Protein AF-A0A3D0LAP3-F1 (afdb_monomer)

Mean predicted aligned error: 18.83 Å

Solvent-accessible surface area (backbone atoms only — not comparable to full-atom values): 40862 Å² total; per-residue (Å²): 139,63,64,66,61,44,53,54,51,62,70,45,50,66,57,38,44,74,69,63,76,42,54,71,70,56,48,55,52,50,49,52,53,41,49,50,70,64,67,55,68,81,68,74,58,40,70,66,47,56,75,66,55,66,78,65,60,50,66,55,55,48,51,51,52,20,51,50,29,34,52,52,11,52,50,32,51,49,56,74,49,47,84,79,56,52,70,68,57,55,48,49,54,46,52,50,53,51,51,50,50,51,52,50,50,57,53,40,71,73,34,80,91,48,68,49,67,68,56,48,33,52,55,48,35,48,48,47,52,49,52,44,51,45,52,53,50,46,36,63,74,69,65,53,89,81,53,65,27,63,52,34,44,55,40,22,51,50,21,48,53,50,22,72,76,66,70,26,69,57,24,48,54,50,24,55,51,31,42,54,50,21,38,56,37,17,58,75,68,42,44,71,45,66,65,48,60,56,55,51,49,54,50,51,50,50,22,59,75,69,69,40,65,66,53,43,50,51,51,52,52,48,51,65,68,42,53,64,74,52,45,56,61,26,58,40,60,52,59,60,38,36,53,41,9,50,34,35,50,38,41,70,40,90,51,61,71,49,19,54,51,22,52,51,49,49,54,53,47,31,55,59,50,33,42,36,78,78,52,74,62,36,26,76,92,51,52,48,82,51,94,60,44,47,74,68,26,40,52,48,42,52,54,49,36,51,51,36,42,51,49,30,49,50,52,44,51,57,50,40,76,74,34,95,75,70,73,65,57,56,55,49,37,45,51,32,51,52,48,43,51,51,50,53,52,48,35,76,52,89,84,58,100,62,56,48,38,52,55,14,46,51,50,29,50,53,53,48,56,54,48,61,77,68,63,87,57,78,83,57,53,59,64,63,60,47,48,63,52,48,52,57,46,56,77,47,64,88,43,79,71,54,59,74,67,46,51,56,52,50,54,51,50,54,50,49,52,59,51,66,80,58,81,81,64,79,73,55,58,62,52,49,56,50,51,52,50,49,42,53,38,51,50,51,48,52,53,46,58,50,59,73,64,73,59,82,80,77,79,79,51,73,69,53,52,53,50,51,50,66,60,46,52,60,56,50,52,57,42,67,74,57,43,72,73,49,38,59,61,43,42,33,61,57,45,42,53,50,34,60,59,49,52,76,76,53,86,68,72,65,63,52,52,49,43,50,50,52,34,44,52,35,36,53,51,30,55,67,71,58,79,76,65,81,64,60,60,56,51,43,52,46,52,48,45,55,42,57,56,58,22,75,79,44,56,53,47,35,66,39,44,52,35,50,47,33,40,49,35,35,46,48,16,70,69,35,85,52,66,69,62,12,50,50,30,38,50,52,20,49,54,54,46,50,51,48,29,53,52,47,30,37,37,72,69,68,62,45,76,40,65,66,68,76,92,42,77,68,51,56,56,48,51,55,53,52,50,56,53,50,53,49,48,49,54,46,49,52,51,32,50,77,70,74,40,82,74,67,62,57,50,52,51,51,31,51,53,39,57,57,52,73,74,56,91,66,80,78,50,69,71,53,38,48,51,47,8,51,50,25,42,52,44,35,51,52,46,23,50,53,42,29,50,54,13,60,75,65,72,34,66,58,47,29,50,54,20,51,49,51,42,50,47,58,52,48,56,55,56,68,77,43,96,69,53,58,61,60,54,13,53,49,28,33,51,53,16,49,50,53,50,50,53,56,51,53,52,53,51,47,68,71,65,75,120

Nearest PDB structures (foldseek):
  6xns-assembly1_A  TM=1.916E-01  e=1.372E+00  synthetic construct
  6xns-assembly2_E  TM=2.517E-01  e=3.644E+00  synthetic construct
  2wcd-assembly1_A  TM=1.509E-01  e=3.381E+00  Escherichia coli K-12

Foldseek 3Di:
DPLVVLVVVLVCLVVCVVVVVDPPVVSVVSNVVSVVVNPDDCPVVCVVVVVVPDPPCLLVVLLVLLVVLQVLLVVLVCVVCVVVQDLVNQLVVLVCVLVVLVVVLVVLCVDPVNPDLVSLQVSLVVNLVSVLVSVVSNCVSVVPDDQPLVSLLVSLVVLLVSCVVRVHPNSLVVSLVSLVVSLVSCLVVLHQSVVSVVSLVSQCVSCVVVVDVVSNVSSLVSCLVCLVSNQLCLQAPLSLLLNLLSLLVQLPDPPVVSVVVSLVSLLVSLLVQLDLVSLPQHAPVNRHDDPSGDPVSNVVSVVSSCVSLCCSQVVLVVVCVVDPDNQQSVLSNVLSVLSVVLSVVSHPDDDDPPVSNVSSVVSSVSNLVSVVVNDPDPVCVVVSVVSVVVSVVVVVVVDPVVCLLVVLLVLLVVLVVVCVVDPDDPVSPVVNLLSLLLSLLVNVLVVLVVVLVPDDDDDDDPVSVVSVCVRVVVVVVVQVVPDDLSCLLSVLSVLSVVLVVVVVVDDDDPSNLVSLVVSLVSLVSSVVVVLDDPSNVSSLSSLLSSLCSLCSVQVQCNQLSLLLSLLVLQLCLLVDPPVVSSVVSNVVSLVSVLVSLLQLLDLVSVQPPRNQDACDPSLVSVVVSSVVSVVVSVVSCVVCVVVVHHTDVLSVVSNVVSVVSSPDRHDDDSVRSNVRSVVSLVSSLVSLVVQLVVCVVVLPPNSNSVSLVSNVCSVLVVVVVDPDRSSVSSVSSSVSSVVSVVVSVVSVVVVVVPD

Radius of gyration: 34.05 Å; Cα contacts (8 Å, |Δi|>4): 652; chains: 1; bounding box: 100×74×78 Å

Secondary structure (DSSP, 8-state):
--HHHHHHHHHHHHHHHHTTSS-HHHHHHHHHHHHHHHHS-TTSSHHHHTTTS---HHHHHHHHHHHHHHHHHHHHHHHHTTTTS-HHHHHHHHHHHHHHHHHHHHHHHTSGGG--HHHHHHHHHHHHHHHHHHHHHHHHHHT----HHHHHHHHHHHHHHHHHHH--HHHHHHHHHHHHHHHHHHHHTT---HHHHHHHHHHHHHHHHTT-HHHHHHHHHHHHHHHHHHS--SSTTHHHHHHHHHHHHHHT-SSHHHHHHHHHHHHHHHHHHTSGGGTTT-SGGG---STTS-HHHHHHHHHHHHHHHHHHHHHHHHHHHHSS--SSHHHHHHHHHHHHHHHHHHHHSPPPTTHHHHHHHHHHHHHHHHHHHH---TTTHHHHHHHHHHHHHHTTTT-THHHHHHHHHHHHHHHHHHHHTTTT-THHHHHHHHHHHHHHHHHHHHHHHHHTTTPPPPPPPHHHHHHHHHHHHHHHHHHHTT-HHHHHHTHHHHHHHHHHHHHTTS-STHHHHHHHHHHHHHHHHHHHHH-S-TTHHHHHHHHHHHHHHHHTT-TTSHHHHHHHHHHHHHHHHHH-SSHHHHHHHHHHHHHHHHHHHHHTTSHHHH--GGGG----HHHHHHHHHHHHHHHHHHHHHHHHHHTT----HHHHHHHHHHHHHTT--SPPPHHHHHHHHHHHHHHHHHHHHHHHHHHHHTT-HHHHHHHHHHHHHHHHHHHHHS---HHHHHHHHHHHHHHHHHHHHHHHHHHHTT-

pLDDT: mean 70.39, std 16.32, range [30.2, 96.69]

Sequence (755 aa):
MNKEKFRWLLSEIPALVKDKAISEESAKSLESYCRQKISVPAHHVTAQQEKRTGRNPVPVILSIAAALLISGGIISLVAYNWAAISRGAKITVAVCLLLGLQAFSLWSFSRPSFKNTHFREGISVLWAILFGGITAFISQTLRLPSETASFIALWAFSSTLILYATSSYSVFFLALILDCAFVAASKSAAAPCVLFYVLLGSLISFASSKKNPVCFYAVIICSVIMLGPVLDKSVPGLWIVCYTSLFALCAYSKRKPLHYASLIAFSVFAVVLSWPGFWKDIGPEYLRSARKYSTVGCITDIILTLFLLISSIVYPVILAVKKKPWKKEALIALAPLLTSVLYLFHSFHVHTDGEPFFAGLILSLALYAGFFIAAKESKIKWLFVISPLLVLLQSAIADFQILWQTLPVAILFTTGCACHFRSKDGLNKELLTNTARIASAFTMILALCYQASNQKVPSFSLAEWIFIIISTIPCLALIFRSGSENILKNIDIVILYATIFISEMIPYPSSFMLLQIISCLASIYSMILRKKNPSSTAYLATAITGMLTLGLKDNSVVPFAISTFILILHLLGNLSEKKAAGKILLIISAISGGLMLLLCSYPDILDYDGMRTSFSMESAMLGIYTAVFAIFCVYCTVKCVLQKQIPNPTLITMFLIFLALLWFTGPLSEKTLDAMGSVFFILSIIFALYHLFNAYRSSSIAATNTATVFLGLVIAIRFFSEGYGLVAKGLLFIALGILILVFNLLILRRSKNGK

Structure (mmCIF, N/CA/C/O backbone):
data_AF-A0A3D0LAP3-F1
#
_entry.id   AF-A0A3D0LAP3-F1
#
loop_
_atom_site.group_PDB
_atom_site.id
_atom_site.type_symbol
_atom_site.label_atom_id
_atom_site.label_alt_id
_atom_site.label_comp_id
_atom_site.label_asym_id
_atom_site.label_entity_id
_atom_site.label_seq_id
_atom_site.pdbx_PDB_ins_code
_atom_site.Cartn_x
_atom_site.Cartn_y
_atom_site.Cartn_z
_atom_site.occupancy
_atom_site.B_iso_or_equiv
_atom_site.auth_seq_id
_atom_site.auth_comp_id
_atom_site.auth_asym_id
_atom_site.auth_atom_id
_atom_site.pdbx_PDB_model_num
ATOM 1 N N . MET A 1 1 ? -37.561 0.063 13.524 1.00 43.09 1 MET A N 1
ATOM 2 C CA . MET A 1 1 ? -38.516 1.162 13.261 1.00 43.09 1 MET A CA 1
ATOM 3 C C . MET A 1 1 ? -39.921 0.724 12.793 1.00 43.09 1 MET A C 1
ATOM 5 O O . MET A 1 1 ? -40.717 1.609 12.541 1.00 43.09 1 MET A O 1
ATOM 9 N N . ASN A 1 2 ? -40.284 -0.575 12.697 1.00 55.44 2 ASN A N 1
ATOM 10 C CA . ASN A 1 2 ? -41.604 -0.991 12.154 1.00 55.44 2 ASN A CA 1
ATOM 11 C C . ASN A 1 2 ? -42.618 -1.557 13.177 1.00 55.44 2 ASN A C 1
ATOM 13 O O . ASN A 1 2 ? -43.810 -1.539 12.904 1.00 55.44 2 ASN A O 1
ATOM 17 N N . LYS A 1 3 ? -42.192 -2.054 14.351 1.00 67.75 3 LYS A N 1
ATOM 18 C CA . LYS A 1 3 ? -43.101 -2.753 15.289 1.00 67.75 3 LYS A CA 1
ATOM 19 C C . LYS A 1 3 ? -44.087 -1.828 16.018 1.00 67.75 3 LYS A C 1
ATOM 21 O O . LYS A 1 3 ? -45.201 -2.252 16.296 1.00 67.75 3 LYS A O 1
ATOM 26 N N . GLU A 1 4 ? -43.709 -0.579 16.287 1.00 71.88 4 GLU A N 1
ATOM 27 C CA . GLU A 1 4 ? -44.581 0.397 16.965 1.00 71.88 4 GLU A CA 1
ATOM 28 C C . GLU A 1 4 ? -45.781 0.805 16.104 1.00 71.88 4 GLU A C 1
ATOM 30 O O . GLU A 1 4 ? -46.891 0.883 16.617 1.00 71.88 4 GLU A O 1
ATOM 35 N N . LYS A 1 5 ? -45.602 0.937 14.782 1.00 77.31 5 LYS A N 1
ATOM 36 C CA . LYS A 1 5 ? -46.701 1.243 13.850 1.00 77.31 5 LYS A CA 1
ATOM 37 C C . LYS A 1 5 ? -47.746 0.127 13.778 1.00 77.31 5 LYS A C 1
ATOM 39 O O . LYS A 1 5 ? -48.933 0.416 13.727 1.00 77.31 5 LYS A O 1
ATOM 44 N N . PHE A 1 6 ? -47.321 -1.139 13.816 1.00 79.88 6 PHE A N 1
ATOM 45 C CA . PHE A 1 6 ? -48.251 -2.277 13.838 1.00 79.88 6 PHE A CA 1
ATOM 46 C C . PHE A 1 6 ? -48.976 -2.426 15.181 1.00 79.88 6 PHE A C 1
ATOM 48 O O . PHE A 1 6 ? -50.118 -2.871 15.196 1.00 79.88 6 PHE A O 1
ATOM 55 N N . ARG A 1 7 ? -48.345 -2.040 16.302 1.00 77.88 7 ARG A N 1
ATOM 56 C CA . ARG A 1 7 ? -49.024 -1.992 17.608 1.00 77.88 7 ARG A CA 1
ATOM 57 C C . ARG A 1 7 ? -50.069 -0.883 17.662 1.00 77.88 7 ARG A C 1
ATOM 59 O O . ARG A 1 7 ? -51.166 -1.147 18.129 1.00 77.88 7 ARG A O 1
ATOM 66 N N . TRP A 1 8 ? -49.740 0.300 17.142 1.00 85.38 8 TRP A N 1
ATOM 67 C CA . TRP A 1 8 ? -50.697 1.396 16.997 1.00 85.38 8 TRP A CA 1
ATOM 68 C C . TRP A 1 8 ? -51.874 1.002 16.093 1.00 85.38 8 TRP A C 1
ATOM 70 O O . TRP A 1 8 ? -53.025 1.184 16.462 1.00 85.38 8 TRP A O 1
ATOM 80 N N . LEU A 1 9 ? -51.612 0.364 14.949 1.00 80.12 9 LEU A N 1
ATOM 81 C CA . LEU A 1 9 ? -52.688 -0.068 14.056 1.00 80.12 9 LEU A CA 1
ATOM 82 C C . LEU A 1 9 ? -53.597 -1.124 14.711 1.00 80.12 9 LEU A C 1
ATOM 84 O O . LEU A 1 9 ? -54.806 -1.072 14.535 1.00 80.12 9 LEU A O 1
ATOM 88 N N . LEU A 1 10 ? -53.043 -2.046 15.510 1.00 81.81 10 LEU A N 1
ATOM 89 C CA . LEU A 1 10 ? -53.836 -3.016 16.279 1.00 81.81 10 LEU A CA 1
ATOM 90 C C . LEU A 1 10 ? -54.743 -2.366 17.328 1.00 81.81 10 LEU A C 1
ATOM 92 O O . LEU A 1 10 ? -55.824 -2.892 17.572 1.00 81.81 10 LEU A O 1
ATOM 96 N N . SER A 1 11 ? -54.327 -1.255 17.943 1.00 80.69 11 SER A N 1
ATOM 97 C CA . SER A 1 11 ? -55.181 -0.539 18.897 1.00 80.69 11 SER A CA 1
ATOM 98 C C . SER A 1 11 ? -56.327 0.229 18.232 1.00 80.69 11 SER A C 1
ATOM 100 O O . SER A 1 11 ? -57.330 0.469 18.892 1.00 80.69 11 SER A O 1
ATOM 102 N N . GLU A 1 12 ? -56.213 0.567 16.943 1.00 85.31 12 GLU A N 1
ATOM 103 C CA . GLU A 1 12 ? -57.225 1.343 16.203 1.00 85.31 12 GLU A CA 1
ATOM 104 C C . GLU A 1 12 ? -58.278 0.473 15.486 1.00 85.31 12 GLU A C 1
ATOM 106 O O . GLU A 1 12 ? -59.378 0.940 15.197 1.00 85.31 12 GLU A O 1
ATOM 111 N N . ILE A 1 13 ? -57.990 -0.808 15.216 1.00 83.75 13 ILE A N 1
ATOM 112 C CA . ILE A 1 13 ? -58.923 -1.725 14.523 1.00 83.75 13 ILE A CA 1
ATOM 113 C C . ILE A 1 13 ? -60.317 -1.802 15.189 1.00 83.75 13 ILE A C 1
ATOM 115 O O . ILE A 1 13 ? -61.306 -1.744 14.455 1.00 83.75 13 ILE A O 1
ATOM 119 N N . PRO A 1 14 ? -60.458 -1.868 16.531 1.00 78.62 14 PRO A N 1
ATOM 120 C CA . PRO A 1 14 ? -61.776 -1.906 17.171 1.00 78.62 14 PRO A CA 1
ATOM 121 C C . PRO A 1 14 ? -62.621 -0.650 16.915 1.00 78.62 14 PRO A C 1
ATOM 123 O O . PRO A 1 14 ? -63.838 -0.753 16.755 1.00 78.62 14 PRO A O 1
ATOM 126 N N . ALA A 1 15 ? -61.989 0.528 16.837 1.00 80.69 15 ALA A N 1
ATOM 127 C CA . ALA A 1 15 ? -62.673 1.778 16.509 1.00 80.69 15 ALA A CA 1
ATOM 128 C C . ALA A 1 15 ? -63.150 1.779 15.047 1.00 80.69 15 ALA A C 1
ATOM 130 O O . ALA A 1 15 ? -64.292 2.127 14.766 1.00 80.69 15 ALA A O 1
ATOM 131 N N . LEU A 1 16 ? -62.326 1.269 14.126 1.00 80.56 16 LEU A N 1
ATOM 132 C CA . LEU A 1 16 ? -62.654 1.183 12.698 1.00 80.56 16 LEU A CA 1
ATOM 133 C C . LEU A 1 16 ? -63.799 0.202 12.383 1.00 80.56 16 LEU A C 1
ATOM 135 O O . LEU A 1 16 ? -64.555 0.427 11.437 1.00 80.56 16 LEU A O 1
ATOM 139 N N . VAL A 1 17 ? -63.949 -0.872 13.167 1.00 82.56 17 VAL A N 1
ATOM 140 C CA . VAL A 1 17 ? -65.107 -1.784 13.077 1.00 82.56 17 VAL A CA 1
ATOM 141 C C . VAL A 1 17 ? -66.365 -1.110 13.622 1.00 82.56 17 VAL A C 1
ATOM 143 O O . VAL A 1 17 ? -67.428 -1.191 13.005 1.00 82.56 17 VAL A O 1
ATOM 146 N N . LYS A 1 18 ? -66.241 -0.403 14.753 1.00 80.25 18 LYS A N 1
ATOM 147 C CA . LYS A 1 18 ? -67.348 0.332 15.376 1.00 80.25 18 LYS A CA 1
ATOM 148 C C . LYS A 1 18 ? -67.902 1.424 14.454 1.00 80.25 18 LYS A C 1
ATOM 150 O O . LYS A 1 18 ? -69.118 1.578 14.365 1.00 80.25 18 LYS A O 1
ATOM 155 N N . ASP A 1 19 ? -67.027 2.093 13.710 1.00 84.69 19 ASP A N 1
ATOM 156 C CA . ASP A 1 19 ? -67.384 3.143 12.750 1.00 84.69 19 ASP A CA 1
ATOM 157 C C . ASP A 1 19 ? -67.842 2.591 11.382 1.00 84.69 19 ASP A C 1
ATOM 159 O O . ASP A 1 19 ? -68.049 3.353 10.438 1.00 84.69 19 ASP A O 1
ATOM 163 N N . LYS A 1 20 ? -68.014 1.262 11.250 1.00 79.88 20 LYS A N 1
ATOM 164 C CA . LYS A 1 20 ? -68.375 0.544 10.007 1.00 79.88 20 LYS A CA 1
ATOM 165 C C . LYS A 1 20 ? -67.437 0.809 8.818 1.00 79.88 20 LYS A C 1
ATOM 167 O O . LYS A 1 20 ? -67.795 0.521 7.677 1.00 79.88 20 LYS A O 1
ATOM 172 N N . ALA A 1 21 ? -66.230 1.317 9.063 1.00 72.75 21 ALA A N 1
ATOM 173 C CA . ALA A 1 21 ? -65.241 1.585 8.021 1.00 72.75 21 ALA A CA 1
ATOM 174 C C . ALA A 1 21 ? -64.629 0.292 7.448 1.00 72.75 21 ALA A C 1
ATOM 176 O O . ALA A 1 21 ? -64.165 0.276 6.309 1.00 72.75 21 ALA A O 1
ATOM 177 N N . ILE A 1 22 ? -64.640 -0.798 8.224 1.00 84.19 22 ILE A N 1
ATOM 178 C CA . ILE A 1 22 ? -64.196 -2.138 7.817 1.00 84.19 22 ILE A CA 1
ATOM 179 C C . ILE A 1 22 ? -65.169 -3.207 8.337 1.00 84.19 22 ILE A C 1
ATOM 181 O O . ILE A 1 22 ? -65.751 -3.054 9.409 1.00 84.19 22 ILE A O 1
ATOM 185 N N . SER A 1 23 ? -65.344 -4.305 7.593 1.00 81.19 23 SER A N 1
ATOM 186 C CA . SER A 1 23 ? -66.151 -5.451 8.040 1.00 81.19 23 SER A CA 1
ATOM 187 C C . SER A 1 23 ? -65.431 -6.273 9.118 1.00 81.19 23 SER A C 1
ATOM 189 O O . SER A 1 23 ? -64.199 -6.312 9.156 1.00 81.19 23 SER A O 1
ATOM 191 N N . GLU A 1 24 ? -66.180 -6.986 9.967 1.00 75.56 24 GLU A N 1
ATOM 192 C CA . GLU A 1 24 ? -65.608 -7.854 11.016 1.00 75.56 24 GLU A CA 1
ATOM 193 C C . GLU A 1 24 ? -64.666 -8.936 10.461 1.00 75.56 24 GLU A C 1
ATOM 195 O O . GLU A 1 24 ? -63.670 -9.299 11.088 1.00 75.56 24 GLU A O 1
ATOM 200 N N . GLU A 1 25 ? -64.945 -9.430 9.256 1.00 73.38 25 GLU A N 1
ATOM 201 C CA . GLU A 1 25 ? -64.111 -10.420 8.574 1.00 73.38 25 GLU A CA 1
ATOM 202 C C . GLU A 1 25 ? -62.779 -9.812 8.098 1.00 73.38 25 GLU A C 1
ATOM 204 O O . GLU A 1 25 ? -61.705 -10.402 8.272 1.00 73.38 25 GLU A O 1
ATOM 209 N N . SER A 1 26 ? -62.826 -8.571 7.599 1.00 73.12 26 SER A N 1
ATOM 210 C CA . SER A 1 26 ? -61.635 -7.800 7.228 1.00 73.12 26 SER A CA 1
ATOM 211 C C . SER A 1 26 ? -60.800 -7.435 8.456 1.00 73.12 26 SER A C 1
ATOM 213 O O . SER A 1 26 ? -59.571 -7.492 8.403 1.00 73.12 26 SER A O 1
ATOM 215 N N . ALA A 1 27 ? -61.450 -7.121 9.581 1.00 78.06 27 ALA A N 1
ATOM 216 C CA . ALA A 1 27 ? -60.791 -6.822 10.848 1.00 78.06 27 ALA A CA 1
ATOM 217 C C . ALA A 1 27 ? -60.021 -8.032 11.391 1.00 78.06 27 ALA A C 1
ATOM 219 O O . ALA A 1 27 ? -58.844 -7.902 11.725 1.00 78.06 27 ALA A O 1
ATOM 220 N N . LYS A 1 28 ? -60.616 -9.232 11.372 1.00 77.06 28 LYS A N 1
ATOM 221 C CA . LYS A 1 28 ? -59.927 -10.478 11.764 1.00 77.06 28 LYS A CA 1
ATOM 222 C C . LYS A 1 28 ? -58.721 -10.789 10.866 1.00 77.06 28 LYS A C 1
ATOM 224 O O . LYS A 1 28 ? -57.666 -11.208 11.356 1.00 77.06 28 LYS A O 1
ATOM 229 N N . SER A 1 29 ? -58.828 -10.536 9.560 1.00 77.81 29 SER A N 1
ATOM 230 C CA . SER A 1 29 ? -57.693 -10.677 8.633 1.00 77.81 29 SER A CA 1
ATOM 231 C C . SER A 1 29 ? -56.587 -9.644 8.890 1.00 77.81 29 SER A C 1
ATOM 233 O O . SER A 1 29 ? -55.403 -9.982 8.869 1.00 77.81 29 SER A O 1
ATOM 235 N N . LEU A 1 30 ? -56.938 -8.393 9.203 1.00 80.25 30 LEU A N 1
ATOM 236 C CA . LEU A 1 30 ? -55.955 -7.356 9.532 1.00 80.25 30 LEU A CA 1
ATOM 237 C C . LEU A 1 30 ? -55.267 -7.615 10.879 1.00 80.25 30 LEU A C 1
ATOM 239 O O . LEU A 1 30 ? -54.051 -7.449 10.995 1.00 80.25 30 LEU A O 1
ATOM 243 N N . GLU A 1 31 ? -56.019 -8.046 11.894 1.00 81.56 31 GLU A N 1
ATOM 244 C CA . GLU A 1 31 ? -55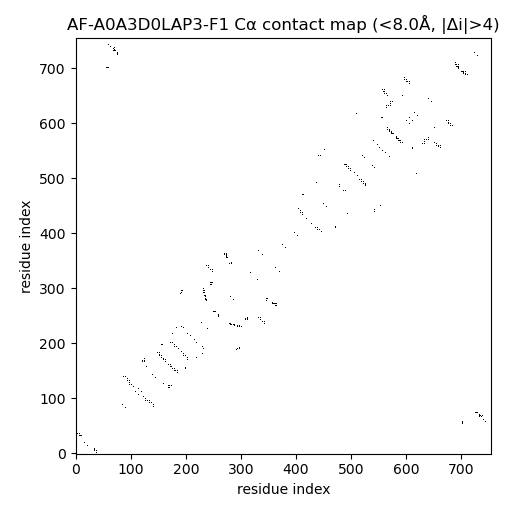.471 -8.389 13.205 1.00 81.56 31 GLU A CA 1
ATOM 245 C C . GLU A 1 31 ? -54.503 -9.565 13.118 1.00 81.56 31 GLU A C 1
ATOM 247 O O . GLU A 1 31 ? -53.410 -9.501 13.687 1.00 81.56 31 GLU A O 1
ATOM 252 N N . SER A 1 32 ? -54.867 -10.621 12.384 1.00 77.38 32 SER A N 1
ATOM 253 C CA . SER A 1 32 ? -53.991 -11.777 12.175 1.00 77.38 32 SER A CA 1
ATOM 254 C C . SER A 1 32 ? -52.715 -11.389 11.421 1.00 77.38 32 SER A C 1
ATOM 256 O O . SER A 1 32 ? -51.622 -11.758 11.859 1.00 77.38 32 SER A O 1
ATOM 258 N N . TYR A 1 33 ? -52.810 -10.550 10.384 1.00 76.62 33 TYR A N 1
ATOM 259 C CA . TYR A 1 33 ? -51.651 -10.007 9.669 1.00 76.62 33 TYR A CA 1
ATOM 260 C C . TYR A 1 33 ? -50.735 -9.163 10.576 1.00 76.62 33 TYR A C 1
ATOM 262 O O . TYR A 1 33 ? -49.512 -9.354 10.604 1.00 76.62 33 TYR A O 1
ATOM 270 N N . CYS A 1 34 ? -51.305 -8.254 11.373 1.00 76.81 34 CYS A N 1
ATOM 271 C CA . CYS A 1 34 ? -50.546 -7.414 12.300 1.00 76.81 34 CYS A CA 1
ATOM 272 C C . CYS A 1 34 ? -49.897 -8.237 13.422 1.00 76.81 34 CYS A C 1
ATOM 274 O O . CYS A 1 34 ? -48.715 -8.042 13.725 1.00 76.81 34 CYS A O 1
ATOM 276 N N . ARG A 1 35 ? -50.622 -9.203 14.003 1.00 77.25 35 ARG A N 1
ATOM 277 C CA . ARG A 1 35 ? -50.090 -10.117 15.025 1.00 77.25 35 ARG A CA 1
ATOM 278 C C . ARG A 1 35 ? -48.973 -10.989 14.458 1.00 77.25 35 ARG A C 1
ATOM 280 O O . ARG A 1 35 ? -47.942 -11.095 15.116 1.00 77.25 35 ARG A O 1
ATOM 287 N N . GLN A 1 36 ? -49.103 -11.498 13.230 1.00 78.12 36 GLN A N 1
ATOM 288 C CA . GLN A 1 36 ? -48.051 -12.252 12.537 1.00 78.12 36 GLN A CA 1
ATOM 289 C C . GLN A 1 36 ? -46.774 -11.412 12.352 1.00 78.12 36 GLN A C 1
ATOM 291 O O . GLN A 1 36 ? -45.671 -11.878 12.628 1.00 78.12 36 GLN A O 1
ATOM 296 N N . LYS A 1 37 ? -46.881 -10.140 11.949 1.00 70.38 37 LYS A N 1
ATOM 297 C CA . LYS A 1 37 ? -45.709 -9.252 11.797 1.00 70.38 37 LYS A CA 1
ATOM 298 C C . LYS A 1 37 ? -45.055 -8.855 13.128 1.00 70.38 37 LYS A C 1
ATOM 300 O O . LYS A 1 37 ? -43.868 -8.518 13.142 1.00 70.38 37 LYS A O 1
ATOM 305 N N . ILE A 1 38 ? -45.792 -8.903 14.240 1.00 71.06 38 ILE A N 1
ATOM 306 C CA . ILE A 1 38 ? -45.271 -8.639 15.590 1.00 71.06 38 ILE A CA 1
ATOM 307 C C . ILE A 1 38 ? -44.621 -9.893 16.198 1.00 71.06 38 ILE A C 1
ATOM 309 O O . ILE A 1 38 ? -43.561 -9.755 16.826 1.00 71.06 38 ILE A O 1
ATOM 313 N N . SER A 1 39 ? -45.223 -11.073 15.986 1.00 54.41 39 SER A N 1
ATOM 314 C CA . SER A 1 39 ? -44.834 -12.368 16.564 1.00 54.41 39 SER A CA 1
ATOM 315 C C . SER A 1 39 ? -43.702 -13.083 15.830 1.00 54.41 39 SER A C 1
ATOM 317 O O . SER A 1 39 ? -43.088 -13.966 16.420 1.00 54.41 39 SER A O 1
ATOM 319 N N . VAL A 1 40 ? -43.357 -12.684 14.599 1.00 46.94 40 VAL A N 1
ATOM 320 C CA . VAL A 1 40 ? -42.149 -13.183 13.923 1.00 46.94 40 VAL A CA 1
ATOM 321 C C . VAL A 1 40 ? -40.910 -12.827 14.773 1.00 46.94 40 VAL A C 1
ATOM 323 O O . VAL A 1 40 ? -40.588 -11.635 14.934 1.00 46.94 40 VAL A O 1
ATOM 326 N N . PRO A 1 41 ? -40.192 -13.833 15.326 1.00 41.25 41 PRO A N 1
ATOM 327 C CA . PRO A 1 41 ? -38.875 -13.632 15.913 1.00 41.25 41 PRO A CA 1
ATOM 328 C C . PRO A 1 41 ? -37.963 -13.067 14.829 1.00 41.25 41 PRO A C 1
ATOM 330 O O . PRO A 1 41 ? -38.212 -13.253 13.641 1.00 41.25 41 PRO A O 1
ATOM 333 N N . ALA A 1 42 ? -36.917 -12.352 15.215 1.00 38.94 42 ALA A N 1
ATOM 334 C CA . ALA A 1 42 ? -36.004 -11.650 14.320 1.00 38.94 42 ALA A CA 1
ATOM 335 C C . ALA A 1 42 ? -35.171 -12.573 13.387 1.00 38.94 42 ALA A C 1
ATOM 337 O O . ALA A 1 42 ? -33.956 -12.464 13.359 1.00 38.94 42 ALA A O 1
ATOM 338 N N . HIS A 1 43 ? -35.795 -13.451 12.595 1.00 40.19 43 HIS A N 1
ATOM 339 C CA . HIS A 1 43 ? -35.146 -14.353 11.641 1.00 40.19 43 HIS A CA 1
ATOM 340 C C . HIS A 1 43 ? -35.238 -13.890 10.178 1.00 40.19 43 HIS A C 1
ATOM 342 O O . HIS A 1 43 ? -34.514 -14.401 9.330 1.00 40.19 43 HIS A O 1
ATOM 348 N N . HIS A 1 44 ? -36.051 -12.874 9.863 1.00 37.00 44 HIS A N 1
ATOM 349 C CA . HIS A 1 44 ? -36.108 -12.301 8.506 1.00 37.00 44 HIS A CA 1
ATOM 350 C C . HIS A 1 44 ? -35.465 -10.914 8.373 1.00 37.00 44 HIS A C 1
ATOM 352 O O . HIS A 1 44 ? -35.232 -10.454 7.259 1.00 37.00 44 HIS A O 1
ATOM 358 N N . VAL A 1 45 ? -35.098 -10.270 9.487 1.00 36.97 45 VAL A N 1
ATOM 359 C CA . VAL A 1 45 ? -34.210 -9.090 9.464 1.00 36.97 45 VAL A CA 1
ATOM 360 C C . VAL A 1 45 ? -32.736 -9.523 9.471 1.00 36.97 45 VAL A C 1
ATOM 362 O O . VAL A 1 45 ? -31.887 -8.816 8.929 1.00 36.97 45 VAL A O 1
ATOM 365 N N . THR A 1 46 ? -32.428 -10.729 9.959 1.00 33.97 46 THR A N 1
ATOM 366 C CA . THR A 1 46 ? -31.083 -11.316 9.896 1.00 33.97 46 THR A CA 1
ATOM 367 C C . THR A 1 46 ? -30.642 -11.634 8.473 1.00 33.97 46 THR A C 1
ATOM 369 O O . THR A 1 46 ? -29.497 -11.365 8.168 1.00 33.97 46 THR A O 1
ATOM 372 N N . ALA A 1 47 ? -31.500 -12.031 7.528 1.00 34.28 47 ALA A N 1
ATOM 373 C CA . ALA A 1 47 ? -31.033 -12.277 6.150 1.00 34.28 47 ALA A CA 1
ATOM 374 C C . ALA A 1 47 ? -30.507 -11.007 5.428 1.00 34.28 47 ALA A C 1
ATOM 376 O O . ALA A 1 47 ? -29.657 -11.088 4.537 1.00 34.28 47 ALA A O 1
ATOM 377 N N . GLN A 1 48 ? -30.980 -9.815 5.821 1.00 30.20 48 GLN A N 1
ATOM 378 C CA . GLN A 1 48 ? -30.521 -8.528 5.277 1.00 30.20 48 GLN A CA 1
ATOM 379 C C . GLN A 1 48 ? -29.495 -7.814 6.179 1.00 30.20 48 GLN A C 1
ATOM 381 O O . GLN A 1 48 ? -28.678 -7.049 5.663 1.00 30.20 48 GLN A O 1
ATOM 386 N N . GLN A 1 49 ? -29.468 -8.093 7.491 1.00 31.30 49 GLN A N 1
ATOM 387 C CA . GLN A 1 49 ? -28.422 -7.615 8.410 1.00 31.30 49 GLN A CA 1
ATOM 388 C C . GLN A 1 49 ? -27.176 -8.522 8.466 1.00 31.30 49 GLN A C 1
ATOM 390 O O . GLN A 1 49 ? -26.082 -7.990 8.633 1.00 31.30 49 GLN A O 1
ATOM 395 N N . GLU A 1 50 ? -27.271 -9.827 8.196 1.00 33.41 50 GLU A N 1
ATOM 396 C CA . GLU A 1 50 ? -26.118 -10.741 8.054 1.00 33.41 50 GLU A CA 1
ATOM 397 C C . GLU A 1 50 ? -25.292 -10.433 6.803 1.00 33.41 50 GLU A C 1
ATOM 399 O O . GLU A 1 50 ? -24.090 -10.677 6.773 1.00 33.41 50 GLU A O 1
ATOM 404 N N . LYS A 1 51 ? -25.887 -9.805 5.779 1.00 31.95 51 LYS A N 1
ATOM 405 C CA . LYS A 1 51 ? -25.121 -9.254 4.648 1.00 31.95 51 LYS A CA 1
ATOM 406 C C . LYS A 1 51 ? -24.344 -7.979 5.001 1.00 31.95 51 LYS A C 1
ATOM 408 O O . LYS A 1 51 ? -23.509 -7.559 4.203 1.00 31.95 51 LYS A O 1
ATOM 413 N N . ARG A 1 52 ? -24.602 -7.352 6.159 1.00 30.81 52 ARG A N 1
ATOM 414 C CA . ARG A 1 52 ? -23.919 -6.128 6.622 1.00 30.81 52 ARG A CA 1
ATOM 415 C C . ARG A 1 52 ? -23.023 -6.331 7.846 1.00 30.81 52 ARG A C 1
ATOM 417 O O . ARG A 1 52 ? -22.144 -5.501 8.063 1.00 30.81 52 ARG A O 1
ATOM 424 N N . THR A 1 53 ? -23.153 -7.424 8.595 1.00 33.03 53 THR A N 1
ATOM 425 C CA . THR A 1 53 ? -22.077 -7.885 9.484 1.00 33.03 53 THR A CA 1
ATOM 426 C C . THR A 1 53 ? -21.007 -8.518 8.612 1.00 33.03 53 THR A C 1
ATOM 428 O O . THR A 1 53 ? -21.193 -9.612 8.083 1.00 33.03 53 THR A O 1
ATOM 431 N N . GLY A 1 54 ? -19.938 -7.759 8.377 1.00 37.25 54 GLY A N 1
ATOM 432 C CA . GLY A 1 54 ? -18.871 -8.106 7.453 1.00 37.25 54 GLY A CA 1
ATOM 433 C C . GLY A 1 54 ? -18.455 -9.566 7.574 1.00 37.25 54 GLY A C 1
ATOM 434 O O . GLY A 1 54 ? -18.268 -10.079 8.677 1.00 37.25 54 GLY A O 1
ATOM 435 N N . ARG A 1 55 ? -18.270 -10.221 6.419 1.00 42.00 55 ARG A N 1
ATOM 436 C CA . ARG A 1 55 ? -17.345 -11.352 6.322 1.00 42.00 55 ARG A CA 1
ATOM 437 C C . ARG A 1 55 ? -16.128 -10.954 7.140 1.00 42.00 55 ARG A C 1
ATOM 439 O O . ARG A 1 55 ? -15.440 -10.020 6.736 1.00 42.00 55 ARG A O 1
ATOM 446 N N . ASN A 1 56 ? -15.896 -11.598 8.284 1.00 45.88 56 ASN A N 1
ATOM 447 C CA . ASN A 1 56 ? -14.630 -11.425 8.973 1.00 45.88 56 ASN A CA 1
ATOM 448 C C . ASN A 1 56 ? -13.566 -11.752 7.911 1.00 45.88 56 ASN A C 1
ATOM 450 O O . ASN A 1 56 ? -13.571 -12.870 7.390 1.00 45.88 56 ASN A O 1
ATOM 454 N N . PRO A 1 57 ? -12.715 -10.795 7.502 1.00 48.91 57 PRO A N 1
ATOM 455 C CA . PRO A 1 57 ? -11.705 -11.063 6.482 1.00 48.91 57 PRO A CA 1
ATOM 456 C C . PRO A 1 57 ? -10.660 -12.052 7.012 1.00 48.91 57 PRO A C 1
ATOM 458 O O . PRO A 1 57 ? -9.940 -12.678 6.245 1.00 48.91 57 PRO A O 1
ATOM 461 N N . VAL A 1 58 ? -10.614 -12.240 8.333 1.00 52.34 58 VAL A N 1
ATOM 462 C CA . VAL A 1 58 ? -9.606 -13.042 9.019 1.00 52.34 58 VAL A CA 1
ATOM 463 C C . VAL A 1 58 ? -9.668 -14.541 8.665 1.00 52.34 58 VAL A C 1
ATOM 465 O O . VAL A 1 58 ? -8.614 -15.088 8.356 1.00 52.34 58 VAL A O 1
ATOM 468 N N . PRO A 1 59 ? -10.835 -15.219 8.600 1.00 61.00 59 PRO A N 1
ATOM 469 C CA . PRO A 1 59 ? -10.956 -16.550 7.993 1.00 61.00 59 PRO A CA 1
ATOM 470 C C . PRO A 1 59 ? -10.385 -16.668 6.582 1.00 61.00 59 PRO A C 1
ATOM 472 O O . PRO A 1 59 ? -9.789 -17.686 6.246 1.00 61.00 59 PRO A O 1
ATOM 475 N N . VAL A 1 60 ? -10.558 -15.636 5.751 1.00 61.19 60 VAL A N 1
ATOM 476 C CA . VAL A 1 60 ? -10.077 -15.640 4.364 1.00 61.19 60 VAL A CA 1
ATOM 477 C C . VAL A 1 60 ? -8.557 -15.520 4.342 1.00 61.19 60 VAL A C 1
ATOM 479 O O . VAL A 1 60 ? -7.899 -16.341 3.714 1.00 61.19 60 VAL A O 1
ATOM 482 N N . ILE A 1 61 ? -7.999 -14.562 5.089 1.00 58.78 61 ILE A N 1
ATOM 483 C CA . ILE A 1 61 ? -6.546 -14.361 5.216 1.00 58.78 61 ILE A CA 1
ATOM 484 C C . ILE A 1 61 ? -5.872 -15.627 5.753 1.00 58.78 61 ILE A C 1
ATOM 486 O O . ILE A 1 61 ? -4.853 -16.054 5.222 1.00 58.78 61 ILE A O 1
ATOM 490 N N . LEU A 1 62 ? -6.467 -16.276 6.754 1.00 64.06 62 LEU A N 1
ATOM 491 C CA . LEU A 1 62 ? -5.933 -17.526 7.285 1.00 64.06 62 LEU A CA 1
ATOM 492 C C . LEU A 1 62 ? -6.053 -18.709 6.338 1.00 64.06 62 LEU A C 1
ATOM 494 O O . LEU A 1 62 ? -5.161 -19.546 6.315 1.00 64.06 62 LEU A O 1
ATOM 498 N N . SER A 1 63 ? -7.142 -18.800 5.579 1.00 70.38 63 SER A N 1
ATOM 499 C CA . SER A 1 63 ? -7.284 -19.854 4.573 1.00 70.38 63 SER A CA 1
ATOM 500 C C . SER A 1 63 ? -6.238 -19.687 3.471 1.00 70.38 63 SER A C 1
ATOM 502 O O . SER A 1 63 ? -5.675 -20.674 3.011 1.00 70.38 63 SER A O 1
ATOM 504 N N . ILE A 1 64 ? -5.925 -18.439 3.101 1.00 68.25 64 ILE A N 1
ATOM 505 C CA . ILE A 1 64 ? -4.825 -18.118 2.185 1.00 68.25 64 ILE A CA 1
ATOM 506 C C . ILE A 1 64 ? -3.483 -18.509 2.814 1.00 68.25 64 ILE A C 1
ATOM 508 O O . ILE A 1 64 ? -2.707 -19.208 2.174 1.00 68.25 64 ILE A O 1
ATOM 512 N N . ALA A 1 65 ? -3.218 -18.131 4.070 1.00 63.25 65 ALA A N 1
ATOM 513 C CA . ALA A 1 65 ? -1.981 -18.494 4.767 1.00 63.25 65 ALA A CA 1
ATOM 514 C C . ALA A 1 65 ? -1.806 -20.018 4.882 1.00 63.25 65 ALA A C 1
ATOM 516 O O . ALA A 1 65 ? -0.727 -20.539 4.613 1.00 63.25 65 ALA A O 1
ATOM 517 N N . ALA A 1 66 ? -2.876 -20.747 5.203 1.00 74.25 66 ALA A N 1
ATOM 518 C CA . ALA A 1 66 ? -2.870 -22.203 5.237 1.00 74.25 66 ALA A CA 1
ATOM 519 C C . ALA A 1 66 ? -2.616 -22.814 3.855 1.00 74.25 66 ALA A C 1
ATOM 521 O O . ALA A 1 66 ? -1.798 -23.722 3.733 1.00 74.25 66 ALA A O 1
ATOM 522 N N . ALA A 1 67 ? -3.267 -22.300 2.807 1.00 76.88 67 ALA A N 1
ATOM 523 C CA . ALA A 1 67 ? -3.028 -22.747 1.439 1.00 76.88 67 ALA A CA 1
ATOM 524 C C . ALA A 1 67 ? -1.575 -22.501 1.006 1.00 76.88 67 ALA A C 1
ATOM 526 O O . ALA A 1 67 ? -0.980 -23.370 0.374 1.00 76.88 67 ALA A O 1
ATOM 527 N N . LEU A 1 68 ? -0.986 -21.360 1.381 1.00 72.88 68 LEU A N 1
ATOM 528 C CA . LEU A 1 68 ? 0.418 -21.043 1.115 1.00 72.88 68 LEU A CA 1
ATOM 529 C C . LEU A 1 68 ? 1.370 -21.980 1.863 1.00 72.88 68 LEU A C 1
ATOM 531 O O . LEU A 1 68 ? 2.315 -22.468 1.255 1.00 72.88 68 LEU A O 1
ATOM 535 N N . LEU A 1 69 ? 1.107 -22.280 3.138 1.00 74.00 69 LEU A N 1
ATOM 536 C CA . LEU A 1 69 ? 1.909 -23.224 3.922 1.00 74.00 69 LEU A CA 1
ATOM 537 C C . LEU A 1 69 ? 1.846 -24.640 3.341 1.00 74.00 69 LEU A C 1
ATOM 539 O O . LEU A 1 69 ? 2.881 -25.268 3.143 1.00 74.00 69 LEU A O 1
ATOM 543 N N . ILE A 1 70 ? 0.650 -25.119 2.994 1.00 80.00 70 ILE A N 1
ATOM 544 C CA . ILE A 1 70 ? 0.479 -26.435 2.364 1.00 80.00 70 ILE A CA 1
ATOM 545 C C . ILE A 1 70 ? 1.192 -26.467 1.009 1.00 80.00 70 ILE A C 1
ATOM 547 O O . ILE A 1 70 ? 1.958 -27.391 0.742 1.00 80.00 70 ILE A O 1
ATOM 551 N N . SER A 1 71 ? 0.997 -25.441 0.177 1.00 74.50 71 SER A N 1
ATOM 552 C CA . SER A 1 71 ? 1.654 -25.341 -1.131 1.00 74.50 71 SER A CA 1
ATOM 553 C C . SER A 1 71 ? 3.177 -25.295 -0.988 1.00 74.50 71 SER A C 1
ATOM 555 O O . SER A 1 71 ? 3.875 -26.022 -1.685 1.00 74.50 71 SER A O 1
ATOM 557 N N . GLY A 1 72 ? 3.699 -24.502 -0.049 1.00 69.62 72 GLY A N 1
ATOM 558 C CA . GLY A 1 72 ? 5.128 -24.417 0.256 1.00 69.62 72 GLY A CA 1
ATOM 559 C C . GLY A 1 72 ? 5.703 -25.740 0.761 1.00 69.62 72 GLY A C 1
ATOM 560 O O . GLY A 1 72 ? 6.792 -26.133 0.345 1.00 69.62 72 GLY A O 1
ATOM 561 N N . GLY A 1 73 ? 4.952 -26.474 1.585 1.00 77.06 73 GLY A N 1
ATOM 562 C CA . GLY A 1 73 ? 5.334 -27.809 2.038 1.00 77.06 73 GLY A CA 1
ATOM 563 C C . GLY A 1 73 ? 5.393 -28.831 0.900 1.00 77.06 73 GLY A C 1
ATOM 564 O O . GLY A 1 73 ? 6.382 -29.552 0.779 1.00 77.06 73 GLY A O 1
ATOM 565 N N . ILE A 1 74 ? 4.399 -28.835 0.004 1.00 80.00 74 ILE A N 1
ATOM 566 C CA . ILE A 1 74 ? 4.401 -29.678 -1.204 1.00 80.00 74 ILE A CA 1
ATOM 567 C C . ILE A 1 74 ? 5.591 -29.327 -2.104 1.00 80.00 74 ILE A C 1
ATOM 569 O O . ILE A 1 74 ? 6.321 -30.221 -2.530 1.00 80.00 74 ILE A O 1
ATOM 573 N N . ILE A 1 75 ? 5.827 -28.035 -2.360 1.00 79.19 75 ILE A N 1
ATOM 574 C CA . ILE A 1 75 ? 6.968 -27.567 -3.160 1.00 79.19 75 ILE A CA 1
ATOM 575 C C . ILE A 1 75 ? 8.286 -28.035 -2.537 1.00 79.19 75 ILE A C 1
ATOM 577 O O . ILE A 1 75 ? 9.165 -28.480 -3.265 1.00 79.19 75 ILE A O 1
ATOM 581 N N . SER A 1 76 ? 8.422 -27.997 -1.209 1.00 76.44 76 SER A N 1
ATOM 582 C CA . SER A 1 76 ? 9.628 -28.460 -0.512 1.00 76.44 76 SER A CA 1
ATOM 583 C C . SER A 1 76 ? 9.879 -29.964 -0.695 1.00 76.44 76 SER A C 1
ATOM 585 O O . SER A 1 76 ? 11.008 -30.372 -0.973 1.00 76.44 76 SER A O 1
ATOM 587 N N . LEU A 1 77 ? 8.827 -30.789 -0.637 1.00 81.31 77 LEU A N 1
ATOM 588 C CA . LEU A 1 77 ? 8.922 -32.233 -0.895 1.00 81.31 77 LEU A CA 1
ATOM 589 C C . LEU A 1 77 ? 9.272 -32.545 -2.360 1.00 81.31 77 LEU A C 1
ATOM 591 O O . LEU A 1 77 ? 10.070 -33.444 -2.638 1.00 81.31 77 LEU A O 1
ATOM 595 N N . VAL A 1 78 ? 8.710 -31.786 -3.306 1.00 79.62 78 VAL A N 1
ATOM 596 C CA . VAL A 1 78 ? 9.049 -31.899 -4.734 1.00 79.62 78 VAL A CA 1
ATOM 597 C C . VAL A 1 78 ? 10.483 -31.432 -4.992 1.00 79.62 78 VAL A C 1
ATOM 599 O O . VAL A 1 78 ? 11.205 -32.071 -5.755 1.00 79.62 78 VAL A O 1
ATOM 602 N N . ALA A 1 79 ? 10.922 -30.358 -4.330 1.00 79.69 79 ALA A N 1
ATOM 603 C CA . ALA A 1 79 ? 12.275 -29.823 -4.442 1.00 79.69 79 ALA A CA 1
ATOM 604 C C . ALA A 1 79 ? 13.327 -30.833 -3.963 1.00 79.69 79 ALA A C 1
ATOM 606 O O . ALA A 1 79 ? 14.366 -30.975 -4.603 1.00 79.69 79 ALA A O 1
ATOM 607 N N . TYR A 1 80 ? 13.033 -31.590 -2.901 1.00 82.12 80 TYR A N 1
ATOM 608 C CA . TYR A 1 80 ? 13.904 -32.674 -2.440 1.00 82.12 80 TYR A CA 1
ATOM 609 C C . TYR A 1 80 ? 14.142 -33.738 -3.529 1.00 82.12 80 TYR A C 1
ATOM 611 O O . TYR A 1 80 ? 15.262 -34.206 -3.704 1.00 82.12 80 TYR A O 1
ATOM 619 N N . ASN A 1 81 ? 13.118 -34.059 -4.325 1.00 84.31 81 ASN A N 1
ATOM 620 C CA . ASN A 1 81 ? 13.200 -35.042 -5.412 1.00 84.31 81 ASN A CA 1
ATOM 621 C C . ASN A 1 81 ? 13.524 -34.423 -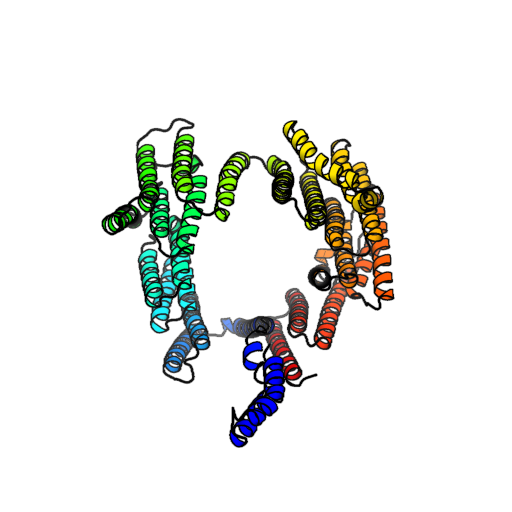6.786 1.00 84.31 81 ASN A C 1
ATOM 623 O O . ASN A 1 81 ? 13.441 -35.099 -7.813 1.00 84.31 81 ASN A O 1
ATOM 627 N N . TRP A 1 82 ? 13.894 -33.139 -6.847 1.00 82.50 82 TRP A N 1
ATOM 628 C CA . TRP A 1 82 ? 13.935 -32.383 -8.103 1.00 82.50 82 TRP A CA 1
ATOM 629 C C . TRP A 1 82 ? 14.877 -32.959 -9.161 1.00 82.50 82 TRP A C 1
ATOM 631 O O . TRP A 1 82 ? 14.573 -32.913 -10.358 1.00 82.50 82 TRP A O 1
ATOM 641 N N . ALA A 1 83 ? 16.025 -33.480 -8.726 1.00 81.88 83 ALA A N 1
ATOM 642 C CA . ALA A 1 83 ? 17.047 -34.038 -9.606 1.00 81.88 83 ALA A CA 1
ATOM 643 C C . ALA A 1 83 ? 16.619 -35.374 -10.235 1.00 81.88 83 ALA A C 1
ATOM 645 O O . ALA A 1 83 ? 16.979 -35.646 -11.376 1.00 81.88 83 ALA A O 1
ATOM 646 N N . ALA A 1 84 ? 15.810 -36.168 -9.526 1.00 88.06 84 ALA A N 1
ATOM 647 C CA . ALA A 1 84 ? 15.341 -37.472 -9.993 1.00 88.06 84 ALA A CA 1
ATOM 648 C C . ALA A 1 84 ? 14.259 -37.365 -11.085 1.00 88.06 84 ALA A C 1
ATOM 650 O O . ALA A 1 84 ? 14.044 -38.301 -11.853 1.00 88.06 84 ALA A O 1
ATOM 651 N N . ILE A 1 85 ? 13.575 -36.222 -11.185 1.00 86.00 85 ILE A N 1
ATOM 652 C CA . ILE A 1 85 ? 12.502 -36.014 -12.161 1.00 86.00 85 ILE A CA 1
ATOM 653 C C . ILE A 1 85 ? 13.103 -35.606 -13.517 1.00 86.00 85 ILE A C 1
ATOM 655 O O . ILE A 1 85 ? 13.730 -34.546 -13.646 1.00 86.00 85 ILE A O 1
ATOM 659 N N . SER A 1 86 ? 12.856 -36.418 -14.552 1.00 90.88 86 SER A N 1
ATOM 660 C CA . SER A 1 86 ? 13.323 -36.156 -15.920 1.00 90.88 86 SER A CA 1
ATOM 661 C C . SER A 1 86 ? 12.745 -34.854 -16.498 1.00 90.88 86 SER A C 1
ATOM 663 O O . SER A 1 86 ? 11.656 -34.403 -16.129 1.00 90.88 86 SER A O 1
ATOM 665 N N . ARG A 1 87 ? 13.459 -34.229 -17.447 1.00 88.12 87 ARG A N 1
ATOM 666 C CA . ARG A 1 87 ? 12.998 -32.983 -18.097 1.00 88.12 87 ARG A CA 1
ATOM 667 C C . ARG A 1 87 ? 11.661 -33.172 -18.822 1.00 88.12 87 ARG A C 1
ATOM 669 O O . ARG A 1 87 ? 10.788 -32.318 -18.709 1.00 88.12 87 ARG A O 1
ATOM 676 N N . GLY A 1 88 ? 11.486 -34.304 -19.509 1.00 90.62 88 GLY A N 1
ATOM 677 C CA . GLY A 1 88 ? 10.242 -34.637 -20.208 1.00 90.62 88 GLY A CA 1
ATOM 678 C C . GLY A 1 88 ? 9.051 -34.761 -19.257 1.00 90.62 88 GLY A C 1
ATOM 679 O O . GLY A 1 88 ? 7.988 -34.210 -19.538 1.00 90.62 88 GLY A O 1
ATOM 680 N N . ALA A 1 89 ? 9.242 -35.389 -18.092 1.00 88.31 89 ALA A N 1
ATOM 681 C CA . ALA A 1 89 ? 8.200 -35.482 -17.071 1.00 88.31 89 ALA A CA 1
ATOM 682 C C . ALA A 1 89 ? 7.801 -34.095 -16.536 1.00 88.31 89 ALA A C 1
ATOM 684 O O . ALA A 1 89 ? 6.612 -33.800 -16.441 1.00 88.31 89 ALA A O 1
ATOM 685 N N . LYS A 1 90 ? 8.775 -33.208 -16.272 1.00 88.88 90 LYS A N 1
ATOM 686 C CA . LYS A 1 90 ? 8.519 -31.820 -15.831 1.00 88.88 90 LYS A CA 1
ATOM 687 C C . LYS A 1 90 ? 7.654 -31.049 -16.829 1.00 88.88 90 LYS A C 1
ATOM 689 O O . LYS A 1 90 ? 6.671 -30.427 -16.434 1.00 88.88 90 LYS A O 1
ATOM 694 N N . ILE A 1 91 ? 8.001 -31.113 -18.115 1.00 91.50 91 ILE A N 1
ATOM 695 C CA . ILE A 1 91 ? 7.264 -30.421 -19.182 1.00 91.50 91 ILE A CA 1
ATOM 696 C C . ILE A 1 91 ? 5.868 -31.021 -19.346 1.00 91.50 91 ILE A C 1
ATOM 698 O O . ILE A 1 91 ? 4.896 -30.275 -19.405 1.00 91.50 91 ILE A O 1
ATOM 702 N N . THR A 1 92 ? 5.756 -32.351 -19.363 1.00 91.50 92 THR A N 1
ATOM 703 C CA . THR A 1 92 ? 4.468 -33.046 -19.516 1.00 91.50 92 THR A CA 1
ATOM 704 C C . THR A 1 92 ? 3.514 -32.670 -18.389 1.00 91.50 92 THR A C 1
ATOM 706 O O . THR A 1 92 ? 2.394 -32.247 -18.656 1.00 91.50 92 THR A O 1
ATOM 709 N N . VAL A 1 93 ? 3.970 -32.730 -17.133 1.00 88.69 93 VAL A N 1
ATOM 710 C CA . VAL A 1 93 ? 3.161 -32.335 -15.970 1.00 88.69 93 VAL A CA 1
ATOM 711 C C . VAL A 1 93 ? 2.735 -30.871 -16.069 1.00 88.69 93 VAL A C 1
ATOM 713 O O . VAL A 1 93 ? 1.568 -30.567 -15.832 1.00 88.69 93 VAL A O 1
ATOM 716 N N . ALA A 1 94 ? 3.638 -29.968 -16.461 1.00 90.62 94 ALA A N 1
ATOM 717 C CA . ALA A 1 94 ? 3.308 -28.557 -16.627 1.00 90.62 94 ALA A CA 1
ATOM 718 C C . ALA A 1 94 ? 2.251 -28.347 -17.728 1.00 90.62 94 ALA A C 1
ATOM 720 O O . ALA A 1 94 ? 1.226 -27.716 -17.489 1.00 90.62 94 ALA A O 1
ATOM 721 N N . VAL A 1 95 ? 2.429 -28.933 -18.913 1.00 91.62 95 VAL A N 1
ATOM 722 C CA . VAL A 1 95 ? 1.459 -28.820 -20.014 1.00 91.62 95 VAL A CA 1
ATOM 723 C C . VAL A 1 95 ? 0.107 -29.426 -19.629 1.00 91.62 95 VAL A C 1
ATOM 725 O O . VAL A 1 95 ? -0.922 -28.782 -19.829 1.00 91.62 95 VAL A O 1
ATOM 728 N N . CYS A 1 96 ? 0.087 -30.613 -19.015 1.00 93.06 96 CYS A N 1
ATOM 729 C CA . CYS A 1 96 ? -1.138 -31.242 -18.519 1.00 93.06 96 CYS A CA 1
ATOM 730 C C . CYS A 1 96 ? -1.853 -30.369 -17.480 1.00 93.06 96 CYS A C 1
ATOM 732 O O . CYS A 1 96 ? -3.076 -30.263 -17.519 1.00 93.06 96 CYS A O 1
ATOM 734 N N . LEU A 1 97 ? -1.111 -29.714 -16.583 1.00 90.88 97 LEU A N 1
ATOM 735 C CA . LEU A 1 97 ? -1.674 -28.805 -15.587 1.00 90.88 97 LEU A CA 1
ATOM 736 C C . LEU A 1 97 ? -2.346 -27.592 -16.249 1.00 90.88 97 LEU A C 1
ATOM 738 O O . LEU A 1 97 ? -3.459 -27.223 -15.868 1.00 90.88 97 LEU A O 1
ATOM 742 N N . LEU A 1 98 ? -1.710 -27.002 -17.270 1.00 93.12 98 LEU A N 1
ATOM 743 C CA . LEU A 1 98 ? -2.288 -25.881 -18.013 1.00 93.12 98 LEU A CA 1
ATOM 744 C C . LEU A 1 98 ? -3.531 -26.309 -18.798 1.00 93.12 98 LEU A C 1
ATOM 746 O O . LEU A 1 98 ? -4.583 -25.691 -18.651 1.00 93.12 98 LEU A O 1
ATOM 750 N N . LEU A 1 99 ? -3.426 -27.369 -19.604 1.00 94.00 99 LEU A N 1
ATOM 751 C CA . LEU A 1 99 ? -4.529 -27.873 -20.426 1.00 94.00 99 LEU A CA 1
ATOM 752 C C . LEU A 1 99 ? -5.704 -28.343 -19.565 1.00 94.00 99 LEU A C 1
ATOM 754 O O . LEU A 1 99 ? -6.854 -28.054 -19.887 1.00 94.00 99 LEU A O 1
ATOM 758 N N . GLY A 1 100 ? -5.423 -29.002 -18.439 1.00 93.75 100 GLY A N 1
ATOM 759 C CA . GLY A 1 100 ? -6.433 -29.414 -17.469 1.00 93.75 100 GLY A CA 1
ATOM 760 C C . GLY A 1 100 ? -7.199 -28.219 -16.907 1.00 93.75 100 GLY A C 1
ATOM 761 O O . GLY A 1 100 ? -8.430 -28.236 -16.886 1.00 93.75 100 GLY A O 1
ATOM 762 N N . LEU A 1 101 ? -6.498 -27.142 -16.531 1.00 93.38 101 LEU A N 1
ATOM 763 C CA . LEU A 1 101 ? -7.149 -25.918 -16.065 1.00 93.38 101 LEU A CA 1
ATOM 764 C C . LEU A 1 101 ? -7.964 -25.235 -17.172 1.00 93.38 101 LEU A C 1
ATOM 766 O O . LEU A 1 101 ? -9.066 -24.757 -16.904 1.00 93.38 101 LEU A O 1
ATOM 770 N N . GLN A 1 102 ? -7.458 -25.198 -18.404 1.00 93.31 102 GLN A N 1
ATOM 771 C CA . GLN A 1 102 ? -8.160 -24.616 -19.553 1.00 93.31 102 GLN A CA 1
ATOM 772 C C . GLN A 1 102 ? -9.456 -25.370 -19.862 1.00 93.31 102 GLN A C 1
ATOM 774 O O . GLN A 1 102 ? -10.529 -24.764 -19.915 1.00 93.31 102 GLN A O 1
ATOM 779 N N . ALA A 1 103 ? -9.371 -26.696 -19.987 1.00 92.81 103 ALA A N 1
ATOM 780 C CA . ALA A 1 103 ? -10.515 -27.565 -20.228 1.00 92.81 103 ALA A CA 1
ATOM 781 C C . ALA A 1 103 ? -11.544 -27.455 -19.095 1.00 92.81 103 ALA A C 1
ATOM 783 O O . ALA A 1 103 ? -12.733 -27.272 -19.357 1.00 92.81 103 ALA A O 1
ATOM 784 N N . PHE A 1 104 ? -11.092 -27.480 -17.836 1.00 91.06 104 PHE A N 1
ATOM 785 C CA . PHE A 1 104 ? -11.964 -27.316 -16.674 1.00 91.06 104 PHE A CA 1
ATOM 786 C C . PHE A 1 104 ? -12.640 -25.938 -16.646 1.00 91.06 104 PHE A C 1
ATOM 788 O O . PHE A 1 104 ? -13.840 -25.851 -16.387 1.00 91.06 104 PHE A O 1
ATOM 795 N N . SER A 1 105 ? -11.913 -24.867 -16.979 1.00 89.81 105 SER A N 1
ATOM 796 C CA . SER A 1 105 ? -12.461 -23.506 -17.047 1.00 89.81 105 SER A CA 1
ATOM 797 C C . SER A 1 105 ? -13.563 -23.406 -18.101 1.00 89.81 105 SER A C 1
ATOM 799 O O . SER A 1 105 ? -14.684 -23.015 -17.775 1.00 89.81 105 SER A O 1
ATOM 801 N N . LEU A 1 106 ? -13.294 -23.842 -19.335 1.00 89.06 106 LEU A N 1
ATOM 802 C CA . LEU A 1 106 ? -14.265 -23.809 -20.436 1.00 89.06 106 LEU A CA 1
ATOM 803 C C . LEU A 1 106 ? -15.487 -24.703 -20.165 1.00 89.06 106 LEU A C 1
ATOM 805 O O . LEU A 1 106 ? -16.631 -24.284 -20.381 1.00 89.06 106 LEU A O 1
ATOM 809 N N . TRP A 1 107 ? -15.268 -25.904 -19.622 1.00 89.69 107 TRP A N 1
ATOM 810 C CA . TRP A 1 107 ? -16.345 -26.795 -19.191 1.00 89.69 107 TRP A CA 1
ATOM 811 C C . TRP A 1 107 ? -17.200 -26.151 -18.097 1.00 89.69 107 TRP A C 1
ATOM 813 O O . TRP A 1 107 ? -18.428 -26.153 -18.193 1.00 89.69 107 TRP A O 1
ATOM 823 N N . SER A 1 108 ? -16.572 -25.541 -17.088 1.00 86.88 108 SER A N 1
ATOM 824 C CA . SER A 1 108 ? -17.282 -24.903 -15.978 1.00 86.88 108 SER A CA 1
ATOM 825 C C . SER A 1 108 ? -18.142 -23.725 -16.446 1.00 86.88 108 SER A C 1
ATOM 827 O O . SER A 1 108 ? -19.292 -23.603 -16.028 1.00 86.88 108 SER A O 1
ATOM 829 N N . PHE A 1 109 ? -17.654 -22.909 -17.386 1.00 84.62 109 PHE A N 1
ATOM 830 C CA . PHE A 1 109 ? -18.403 -21.765 -17.919 1.00 84.62 109 PHE A CA 1
ATOM 831 C C . PHE A 1 109 ? -19.611 -22.169 -18.765 1.00 84.62 109 PHE A C 1
ATOM 833 O O . PHE A 1 109 ? -20.579 -21.412 -18.852 1.00 84.62 109 PHE A O 1
ATOM 840 N N . SER A 1 110 ? -19.591 -23.379 -19.322 1.00 82.69 110 SER A N 1
ATOM 841 C CA . SER A 1 110 ? -20.709 -23.946 -20.080 1.00 82.69 110 SER A CA 1
ATOM 842 C C . SER A 1 110 ? -21.838 -24.468 -19.175 1.00 82.69 110 SER A C 1
ATOM 844 O O . SER A 1 110 ? -22.943 -24.732 -19.649 1.00 82.69 110 SER A O 1
ATOM 846 N N . ARG A 1 111 ? -21.602 -24.617 -17.861 1.00 82.44 111 ARG A N 1
ATOM 847 C CA . ARG A 1 111 ? -22.559 -25.209 -16.913 1.00 82.44 111 ARG A CA 1
ATOM 848 C C . ARG A 1 111 ? -23.285 -24.137 -16.082 1.00 82.44 111 ARG A C 1
ATOM 850 O O . ARG A 1 111 ? -22.639 -23.288 -15.467 1.00 82.44 111 ARG A O 1
ATOM 857 N N . PRO A 1 112 ? -24.627 -24.194 -15.959 1.00 74.19 112 PRO A N 1
ATOM 858 C CA . PRO A 1 112 ? -25.394 -23.204 -15.197 1.00 74.19 112 PRO A CA 1
ATOM 859 C C . PRO A 1 112 ? -25.028 -23.165 -13.703 1.00 74.19 112 PRO A C 1
ATOM 861 O O . PRO A 1 112 ? -25.020 -22.084 -13.118 1.00 74.19 112 PRO A O 1
ATOM 864 N N . SER A 1 113 ? -24.642 -24.299 -13.109 1.00 68.56 113 SER A N 1
ATOM 865 C CA . SER A 1 113 ? -24.274 -24.409 -11.688 1.00 68.56 113 SER A CA 1
ATOM 866 C C . SER A 1 113 ? -23.021 -23.611 -11.297 1.00 68.56 113 SER A C 1
ATOM 868 O O . SER A 1 113 ? -22.869 -23.250 -10.133 1.00 68.56 113 SER A O 1
ATOM 870 N N . PHE A 1 114 ? -22.143 -23.292 -12.256 1.00 65.38 114 PHE A N 1
ATOM 871 C CA . PHE A 1 114 ? -20.892 -22.555 -12.027 1.00 65.38 114 PHE A CA 1
ATOM 872 C C . PHE A 1 114 ? -20.937 -21.104 -12.532 1.00 65.38 114 PHE A C 1
ATOM 874 O O . PHE A 1 114 ? -19.920 -20.413 -12.518 1.00 65.38 114 PHE A O 1
ATOM 881 N N . LYS A 1 115 ? -22.121 -20.579 -12.895 1.00 66.56 115 LYS A N 1
ATOM 882 C CA . LYS A 1 115 ? -22.310 -19.179 -13.338 1.00 66.56 115 LYS A CA 1
ATOM 883 C C . LYS A 1 115 ? -22.035 -18.116 -12.260 1.00 66.56 115 LYS A C 1
ATOM 885 O O . LYS A 1 115 ? -22.232 -16.928 -12.511 1.00 66.56 115 LYS A O 1
ATOM 890 N N . ASN A 1 116 ? -21.587 -18.499 -11.064 1.00 76.62 116 ASN A N 1
ATOM 891 C CA . ASN A 1 116 ? -21.229 -17.550 -10.016 1.00 76.62 116 ASN A CA 1
ATOM 892 C C . ASN A 1 116 ? -20.039 -16.679 -10.456 1.00 76.62 116 ASN A C 1
ATOM 894 O O . ASN A 1 116 ? -18.953 -17.186 -10.743 1.00 76.62 116 ASN A O 1
ATOM 898 N N . THR A 1 117 ? -20.231 -15.358 -10.431 1.00 76.94 117 THR A N 1
ATOM 899 C CA . THR A 1 117 ? -19.216 -14.358 -10.780 1.00 76.94 117 THR A CA 1
ATOM 900 C C . THR A 1 117 ? -17.901 -14.587 -10.036 1.00 76.94 117 THR A C 1
ATOM 902 O O . THR A 1 117 ? -16.844 -14.509 -10.645 1.00 76.94 117 THR A O 1
ATOM 905 N N . HIS A 1 118 ? -17.940 -14.934 -8.746 1.00 81.62 118 HIS A N 1
ATOM 906 C CA . HIS A 1 118 ? -16.721 -15.120 -7.949 1.00 81.62 118 HIS A CA 1
ATOM 907 C C . HIS A 1 118 ? -15.891 -16.334 -8.375 1.00 81.62 118 HIS A C 1
ATOM 909 O O . HIS A 1 118 ? -14.665 -16.268 -8.358 1.00 81.62 118 HIS A O 1
ATOM 915 N N . PHE A 1 119 ? -16.552 -17.424 -8.769 1.00 83.56 119 PHE A N 1
ATOM 916 C CA . PHE A 1 119 ? -15.864 -18.617 -9.256 1.00 83.56 119 PHE A CA 1
ATOM 917 C C . PHE A 1 119 ? -15.180 -18.326 -10.593 1.00 83.56 119 PHE A C 1
ATOM 919 O O . PHE A 1 119 ? -13.998 -18.621 -10.756 1.00 83.56 119 PHE A O 1
ATOM 926 N N . ARG A 1 120 ? -15.890 -17.643 -11.505 1.00 86.19 120 ARG A N 1
ATOM 927 C CA . ARG A 1 120 ? -15.326 -17.198 -12.782 1.00 86.19 120 ARG A CA 1
ATOM 928 C C . ARG A 1 120 ? -14.136 -16.262 -12.597 1.00 86.19 120 ARG A C 1
ATOM 930 O O . ARG A 1 120 ? -13.132 -16.449 -13.269 1.00 86.19 120 ARG A O 1
ATOM 937 N N . GLU A 1 121 ? -14.216 -15.287 -11.694 1.00 89.38 121 GLU A N 1
ATOM 938 C CA . GLU A 1 121 ? -13.083 -14.398 -11.397 1.00 89.38 121 GLU A CA 1
ATOM 939 C C . GLU A 1 121 ? -11.863 -15.183 -10.893 1.00 89.38 121 GLU A C 1
ATOM 941 O O . GLU A 1 121 ? -10.767 -15.011 -11.420 1.00 89.38 121 GLU A O 1
ATOM 946 N N . GLY A 1 122 ? -12.056 -16.091 -9.930 1.00 87.50 122 GLY A N 1
ATOM 947 C CA . GLY A 1 122 ? -10.960 -16.875 -9.356 1.00 87.50 122 GLY A CA 1
ATOM 948 C C . GLY A 1 122 ? -10.279 -17.787 -10.376 1.00 87.50 122 GLY A C 1
ATOM 949 O O . GLY A 1 122 ? -9.057 -17.767 -10.505 1.00 87.50 122 GLY A O 1
ATOM 950 N N . ILE A 1 123 ? -11.065 -18.552 -11.138 1.00 91.00 123 ILE A N 1
ATOM 951 C CA . ILE A 1 123 ? -10.520 -19.516 -12.099 1.00 91.00 123 ILE A CA 1
ATOM 952 C C . ILE A 1 123 ? -9.876 -18.833 -13.316 1.00 91.00 123 ILE A C 1
ATOM 954 O O . ILE A 1 123 ? -8.865 -19.312 -13.821 1.00 91.00 123 ILE A O 1
ATOM 958 N N . SER A 1 124 ? -10.393 -17.674 -13.746 1.00 93.81 124 SER A N 1
ATOM 959 C CA . SER A 1 124 ? -9.826 -16.925 -14.878 1.00 93.81 124 SER A CA 1
ATOM 960 C C . SER A 1 124 ? -8.473 -16.303 -14.527 1.00 93.81 124 SER A C 1
ATOM 962 O O . SER A 1 124 ? -7.547 -16.348 -15.333 1.00 93.81 124 SER A O 1
ATOM 964 N N . VAL A 1 125 ? -8.325 -15.760 -13.311 1.00 93.06 125 VAL A N 1
ATOM 965 C CA . VAL A 1 125 ? -7.029 -15.251 -12.822 1.00 93.06 125 VAL A CA 1
ATOM 966 C C . VAL A 1 125 ? -6.042 -16.381 -12.633 1.00 93.06 125 VAL A C 1
ATOM 968 O O . VAL A 1 125 ? -4.888 -16.241 -13.026 1.00 93.06 125 VAL A O 1
ATOM 971 N N . LEU A 1 126 ? -6.491 -17.504 -12.062 1.00 92.81 126 LEU A N 1
ATOM 972 C CA . LEU A 1 126 ? -5.651 -18.685 -11.924 1.00 92.81 126 LEU A CA 1
ATOM 973 C C . LEU A 1 126 ? -5.137 -19.137 -13.291 1.00 92.81 126 LEU A C 1
ATOM 975 O O . LEU A 1 126 ? -3.948 -19.392 -13.420 1.00 92.81 126 LEU A O 1
ATOM 979 N N . TRP A 1 127 ? -5.993 -19.165 -14.317 1.00 95.25 127 TRP A N 1
ATOM 980 C CA . TRP A 1 127 ? -5.580 -19.481 -15.684 1.00 95.25 127 TRP A CA 1
ATOM 981 C C . TRP A 1 127 ? -4.528 -18.494 -16.196 1.00 95.25 127 TRP A C 1
ATOM 983 O O . TRP A 1 127 ? -3.456 -18.922 -16.624 1.00 95.25 127 TRP A O 1
ATOM 993 N N . ALA A 1 128 ? -4.770 -17.188 -16.092 1.00 95.81 128 ALA A N 1
ATOM 994 C CA . ALA A 1 128 ? -3.818 -16.185 -16.563 1.00 95.81 128 ALA A CA 1
ATOM 995 C C . ALA A 1 128 ? -2.461 -16.249 -15.828 1.00 95.81 128 ALA A C 1
ATOM 997 O O . ALA A 1 128 ? -1.416 -16.170 -16.469 1.00 95.81 128 ALA A O 1
ATOM 998 N N . ILE A 1 129 ? -2.449 -16.449 -14.504 1.00 93.50 129 ILE A N 1
ATOM 999 C CA . ILE A 1 129 ? -1.210 -16.592 -13.719 1.00 93.50 129 ILE A CA 1
ATOM 1000 C C . ILE A 1 129 ? -0.493 -17.897 -14.058 1.00 93.50 129 ILE A C 1
ATOM 1002 O O . ILE A 1 129 ? 0.721 -17.903 -14.268 1.00 93.50 129 ILE A O 1
ATOM 1006 N N . LEU A 1 130 ? -1.238 -19.000 -14.135 1.00 93.44 130 LEU A N 1
ATOM 1007 C CA . LEU A 1 130 ? -0.681 -20.313 -14.423 1.00 93.44 130 LEU A CA 1
ATOM 1008 C C . LEU A 1 130 ? -0.065 -20.361 -15.826 1.00 93.44 130 LEU A C 1
ATOM 1010 O O . LEU A 1 130 ? 0.987 -20.970 -15.997 1.00 93.44 130 LEU A O 1
ATOM 1014 N N . PHE A 1 131 ? -0.659 -19.673 -16.808 1.00 95.06 131 PHE A N 1
ATOM 1015 C CA . PHE A 1 131 ? -0.080 -19.531 -18.144 1.00 95.06 131 PHE A CA 1
ATOM 1016 C C . PHE A 1 131 ? 1.323 -18.908 -18.090 1.00 95.06 131 PHE A C 1
ATOM 1018 O O . PHE A 1 131 ? 2.270 -19.481 -18.632 1.00 95.06 131 PHE A O 1
ATOM 1025 N N . GLY A 1 132 ? 1.480 -17.774 -17.398 1.00 92.19 132 GLY A N 1
ATOM 1026 C CA . GLY A 1 132 ? 2.783 -17.124 -17.235 1.00 92.19 132 GLY A CA 1
ATOM 1027 C C . GLY A 1 132 ? 3.780 -17.993 -16.470 1.00 92.19 132 GLY A C 1
ATOM 1028 O O . GLY A 1 132 ? 4.912 -18.173 -16.916 1.00 92.19 132 GLY A O 1
ATOM 1029 N N . GLY A 1 133 ? 3.340 -18.598 -15.362 1.00 90.12 133 GLY A N 1
ATOM 1030 C CA . GLY A 1 133 ? 4.176 -19.470 -14.536 1.00 90.12 133 GLY A CA 1
ATOM 1031 C C . GLY A 1 133 ? 4.686 -20.701 -15.286 1.00 90.12 133 GLY A C 1
ATOM 1032 O O . GLY A 1 133 ? 5.872 -21.012 -15.224 1.00 90.12 133 GLY A O 1
ATOM 1033 N N . ILE A 1 134 ? 3.822 -21.372 -16.051 1.00 92.31 134 ILE A N 1
ATOM 1034 C CA . ILE A 1 134 ? 4.199 -22.548 -16.846 1.00 92.31 134 ILE A CA 1
ATOM 1035 C C . ILE A 1 134 ? 5.091 -22.158 -18.021 1.00 92.31 134 ILE A C 1
ATOM 1037 O O . ILE A 1 134 ? 6.058 -22.860 -18.301 1.00 92.31 134 ILE A O 1
ATOM 1041 N N . THR A 1 135 ? 4.828 -21.023 -18.669 1.00 91.25 135 THR A N 1
ATOM 1042 C CA . THR A 1 135 ? 5.687 -20.516 -19.748 1.00 91.25 135 THR A CA 1
ATOM 1043 C C . THR A 1 135 ? 7.100 -20.219 -19.232 1.00 91.25 135 THR A C 1
ATOM 1045 O O . THR A 1 135 ? 8.080 -20.658 -19.836 1.00 91.25 135 THR A O 1
ATOM 1048 N N . ALA A 1 136 ? 7.224 -19.556 -18.076 1.00 89.94 136 ALA A N 1
ATOM 1049 C CA . ALA A 1 136 ? 8.513 -19.318 -17.422 1.00 89.94 136 ALA A CA 1
ATOM 1050 C C . ALA A 1 136 ? 9.198 -20.633 -17.017 1.00 89.94 136 ALA A C 1
ATOM 1052 O O . ALA A 1 136 ? 10.388 -20.825 -17.267 1.00 89.94 136 ALA A O 1
ATOM 1053 N N . PHE A 1 137 ? 8.434 -21.565 -16.444 1.00 87.69 137 PHE A N 1
ATOM 1054 C CA . PHE A 1 137 ? 8.930 -22.864 -16.004 1.00 87.69 137 PHE A CA 1
ATOM 1055 C C . PHE A 1 137 ? 9.470 -23.720 -17.159 1.00 87.69 137 PHE A C 1
ATOM 1057 O O . PHE A 1 137 ? 10.549 -24.312 -17.054 1.00 87.69 137 PHE A O 1
ATOM 1064 N N . ILE A 1 138 ? 8.748 -23.768 -18.280 1.00 90.56 138 ILE A N 1
ATOM 1065 C CA . ILE A 1 138 ? 9.175 -24.477 -19.490 1.00 90.56 138 ILE A CA 1
ATOM 1066 C C . ILE A 1 138 ? 10.409 -23.799 -20.086 1.00 90.56 138 ILE A C 1
ATOM 1068 O O . ILE A 1 138 ? 11.371 -24.495 -20.403 1.00 90.56 138 ILE A O 1
ATOM 1072 N N . SER A 1 139 ? 10.423 -22.464 -20.171 1.00 88.81 139 SER A N 1
ATOM 1073 C CA . SER A 1 139 ? 11.580 -21.701 -20.655 1.00 88.81 139 SER A CA 1
ATOM 1074 C C . SER A 1 139 ? 12.849 -22.018 -19.854 1.00 88.81 139 SER A C 1
ATOM 1076 O O . SER A 1 139 ? 13.884 -22.354 -20.433 1.00 88.81 139 SER A O 1
ATOM 1078 N N . GLN A 1 140 ? 12.748 -22.048 -18.519 1.00 88.38 140 GLN A N 1
ATOM 1079 C CA . GLN A 1 140 ? 13.852 -22.424 -17.632 1.00 88.38 140 GLN A CA 1
ATOM 1080 C C . GLN A 1 140 ? 14.268 -23.895 -17.803 1.00 88.38 140 GLN A C 1
ATOM 1082 O O . GLN A 1 140 ? 15.458 -24.209 -17.838 1.00 88.38 140 GLN A O 1
ATOM 1087 N N . THR A 1 141 ? 13.300 -24.808 -17.932 1.00 88.88 141 THR A N 1
ATOM 1088 C CA . THR A 1 141 ? 13.561 -26.250 -18.087 1.00 88.88 141 THR A CA 1
ATOM 1089 C C . THR A 1 141 ? 14.251 -26.570 -19.416 1.00 88.88 141 THR A C 1
ATOM 1091 O O . THR A 1 141 ? 15.128 -27.436 -19.465 1.00 88.88 141 THR A O 1
ATOM 1094 N N . LEU A 1 142 ? 13.878 -25.858 -20.483 1.00 87.81 142 LEU A N 1
ATOM 1095 C CA . LEU A 1 142 ? 14.445 -25.991 -21.826 1.00 87.81 142 LEU A CA 1
ATOM 1096 C C . LEU A 1 142 ? 15.692 -25.126 -22.056 1.00 87.81 142 LEU A C 1
ATOM 1098 O O . LEU A 1 142 ? 16.347 -25.299 -23.078 1.00 87.81 142 LEU A O 1
ATOM 1102 N N . ARG A 1 143 ? 16.049 -24.245 -21.110 1.00 86.50 143 ARG A N 1
ATOM 1103 C CA . ARG A 1 143 ? 17.154 -23.275 -21.236 1.00 86.50 143 ARG A CA 1
ATOM 1104 C C . ARG A 1 143 ? 17.023 -22.399 -22.489 1.00 86.50 143 ARG A C 1
ATOM 1106 O O . ARG A 1 143 ? 18.011 -22.148 -23.175 1.00 86.50 143 ARG A O 1
ATOM 1113 N N . LEU A 1 144 ? 15.800 -21.968 -22.805 1.00 85.25 144 LEU A N 1
ATOM 1114 C CA . LEU A 1 144 ? 15.563 -21.075 -23.938 1.00 85.25 144 LEU A CA 1
ATOM 1115 C C . LEU A 1 144 ? 16.222 -19.705 -23.686 1.00 85.25 144 LEU A C 1
ATOM 1117 O O . LEU A 1 144 ? 16.273 -19.268 -22.532 1.00 85.25 144 LEU A O 1
ATOM 1121 N N . PRO A 1 145 ? 16.700 -19.006 -24.735 1.00 75.50 145 PRO A N 1
ATOM 1122 C CA . PRO A 1 145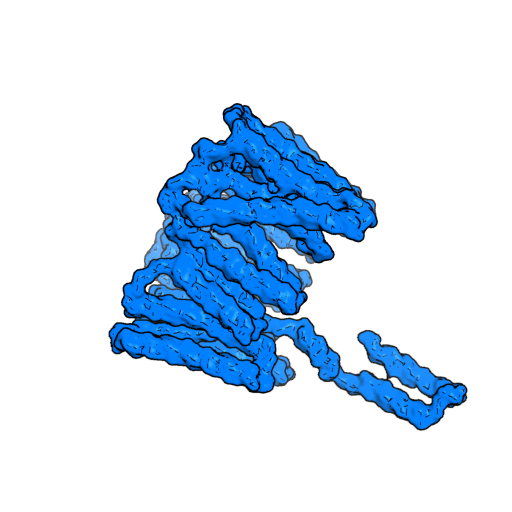 ? 17.180 -17.633 -24.606 1.00 75.50 145 PRO A CA 1
ATOM 1123 C C . PRO A 1 145 ? 16.066 -16.755 -24.028 1.00 75.50 145 PRO A C 1
ATOM 1125 O O . PRO A 1 145 ? 14.978 -16.668 -24.599 1.00 75.50 145 PRO A O 1
ATOM 1128 N N . SER A 1 146 ? 16.301 -16.143 -22.867 1.00 66.06 146 SER A N 1
ATOM 1129 C CA . SER A 1 146 ? 15.260 -15.410 -22.149 1.00 66.06 146 SER A CA 1
ATOM 1130 C C . SER A 1 146 ? 15.379 -13.906 -22.377 1.00 66.06 146 SER A C 1
ATOM 1132 O O . SER A 1 146 ? 16.113 -13.218 -21.667 1.00 66.06 146 SER A O 1
ATOM 1134 N N . GLU A 1 147 ? 14.605 -13.381 -23.321 1.00 83.69 147 GLU A N 1
ATOM 1135 C CA . GLU A 1 147 ? 14.300 -11.952 -23.365 1.00 83.69 147 GLU A CA 1
ATOM 1136 C C . GLU A 1 147 ? 13.088 -11.657 -22.476 1.00 83.69 147 GLU A C 1
ATOM 1138 O O . GLU A 1 147 ? 11.953 -12.035 -22.781 1.00 83.69 147 GLU A O 1
ATOM 1143 N N . THR A 1 148 ? 13.324 -10.966 -21.359 1.00 87.50 148 THR A N 1
ATOM 1144 C CA . THR A 1 148 ? 12.290 -10.642 -20.362 1.00 87.50 148 THR A CA 1
ATOM 1145 C C . THR A 1 148 ? 11.113 -9.875 -20.968 1.00 87.50 148 THR A C 1
ATOM 1147 O O . THR A 1 148 ? 9.962 -10.162 -20.641 1.00 87.50 148 THR A O 1
ATOM 1150 N N . ALA A 1 149 ? 11.379 -8.930 -21.877 1.00 89.25 149 ALA A N 1
ATOM 1151 C CA . ALA A 1 149 ? 10.342 -8.153 -22.556 1.00 89.25 149 ALA A CA 1
ATOM 1152 C C . ALA A 1 149 ? 9.425 -9.050 -23.402 1.00 89.25 149 ALA A C 1
ATOM 1154 O O . ALA A 1 149 ? 8.204 -8.979 -23.270 1.00 89.25 149 ALA A O 1
ATOM 1155 N N . SER A 1 150 ? 10.010 -9.949 -24.195 1.00 89.81 150 SER A N 1
ATOM 1156 C CA . SER A 1 150 ? 9.299 -10.893 -25.064 1.00 89.81 150 SER A CA 1
ATOM 1157 C C . SER A 1 150 ? 8.440 -11.881 -24.260 1.00 89.81 150 SER A C 1
ATOM 1159 O O . SER A 1 150 ? 7.291 -12.148 -24.617 1.00 89.81 150 SER A O 1
ATOM 1161 N N . PHE A 1 151 ? 8.940 -12.356 -23.114 1.00 92.12 151 PHE A N 1
ATOM 1162 C CA . PHE A 1 151 ? 8.160 -13.180 -22.184 1.00 92.12 151 PHE A CA 1
ATOM 1163 C C . PHE A 1 151 ? 6.944 -12.432 -21.610 1.00 92.12 151 PHE A C 1
ATOM 1165 O O . PHE A 1 151 ? 5.823 -12.946 -21.654 1.00 92.12 151 PHE A O 1
ATOM 1172 N N . ILE A 1 152 ? 7.142 -11.213 -21.093 1.00 93.31 152 ILE A N 1
ATOM 1173 C CA . ILE A 1 152 ? 6.044 -10.427 -20.509 1.00 93.31 152 ILE A CA 1
ATOM 1174 C C . ILE A 1 152 ? 5.038 -10.020 -21.592 1.00 93.31 152 ILE A C 1
ATOM 1176 O O . ILE A 1 152 ? 3.838 -10.066 -21.337 1.00 93.31 152 ILE A O 1
ATOM 1180 N N . ALA A 1 153 ? 5.492 -9.706 -22.809 1.00 92.94 153 ALA A N 1
ATOM 1181 C CA . ALA A 1 153 ? 4.624 -9.427 -23.953 1.00 92.94 153 ALA A CA 1
ATOM 1182 C C . ALA A 1 153 ? 3.692 -10.607 -24.264 1.00 92.94 153 ALA A C 1
ATOM 1184 O O . ALA A 1 153 ? 2.478 -10.427 -24.378 1.00 92.94 153 ALA A O 1
ATOM 1185 N N . LEU A 1 154 ? 4.239 -11.828 -24.339 1.00 94.19 154 LEU A N 1
ATOM 1186 C CA . LEU A 1 154 ? 3.456 -13.046 -24.561 1.00 94.19 154 LEU A CA 1
ATOM 1187 C C . LEU A 1 154 ? 2.431 -13.271 -23.437 1.00 94.19 154 LEU A C 1
ATOM 1189 O O . LEU A 1 154 ? 1.285 -13.664 -23.683 1.00 94.19 154 LEU A O 1
ATOM 1193 N N . TRP A 1 155 ? 2.818 -12.987 -22.194 1.00 95.81 155 TRP A N 1
ATOM 1194 C CA . TRP A 1 155 ? 1.930 -13.106 -21.042 1.00 95.81 155 TRP A CA 1
ATOM 1195 C C . TRP A 1 155 ? 0.826 -12.032 -21.024 1.00 95.81 155 TRP A C 1
ATOM 1197 O O . TRP A 1 155 ? -0.337 -12.335 -20.748 1.00 95.81 155 TRP A O 1
ATOM 1207 N N . ALA A 1 156 ? 1.143 -10.786 -21.372 1.00 95.81 156 ALA A N 1
ATOM 1208 C CA . ALA A 1 156 ? 0.167 -9.705 -21.476 1.00 95.81 156 ALA A CA 1
ATOM 1209 C C . ALA A 1 156 ? -0.842 -9.978 -22.607 1.00 95.81 156 ALA A C 1
ATOM 1211 O O . ALA A 1 156 ? -2.057 -9.854 -22.417 1.00 95.81 156 ALA A O 1
ATOM 1212 N N . PHE A 1 157 ? -0.351 -10.435 -23.762 1.00 96.19 157 PHE A N 1
ATOM 1213 C CA . PHE A 1 157 ? -1.176 -10.790 -24.915 1.00 96.19 157 PHE A CA 1
ATOM 1214 C C . PHE A 1 157 ? -2.133 -11.949 -24.603 1.00 96.19 157 PHE A C 1
ATOM 1216 O O . PHE A 1 157 ? -3.345 -11.830 -24.786 1.00 96.19 157 PHE A O 1
ATOM 1223 N N . SER A 1 158 ? -1.620 -13.050 -24.049 1.00 95.94 158 SER A N 1
ATOM 1224 C CA . SER A 1 158 ? -2.447 -14.193 -23.632 1.00 95.94 158 SER A CA 1
ATOM 1225 C C . SER A 1 158 ? -3.463 -13.817 -22.551 1.00 95.94 158 SER A C 1
ATOM 1227 O O . SER A 1 158 ? -4.626 -14.206 -22.649 1.00 95.94 158 SER A O 1
ATOM 1229 N N . SER A 1 159 ? -3.084 -13.000 -21.564 1.00 96.69 159 SER A N 1
ATOM 1230 C CA . SER A 1 159 ? -4.014 -12.502 -20.539 1.00 96.69 159 SER A CA 1
ATOM 1231 C C . SER A 1 159 ? -5.131 -11.653 -21.144 1.00 96.69 159 SER A C 1
ATOM 1233 O O . SER A 1 159 ? -6.277 -11.741 -20.708 1.00 96.69 159 SER A O 1
ATOM 1235 N N . THR A 1 160 ? -4.834 -10.887 -22.195 1.00 95.19 160 THR A N 1
ATOM 1236 C CA . THR A 1 160 ? -5.840 -10.135 -22.954 1.00 95.19 160 THR A CA 1
ATOM 1237 C C . THR A 1 160 ? -6.801 -11.076 -23.691 1.00 95.19 160 THR A C 1
ATOM 1239 O O . THR A 1 160 ? -8.013 -10.874 -23.642 1.00 95.19 160 THR A O 1
ATOM 1242 N N . LEU A 1 161 ? -6.316 -12.163 -24.299 1.00 95.06 161 LEU A N 1
ATOM 1243 C CA . LEU A 1 161 ? -7.194 -13.175 -24.906 1.00 95.06 161 LEU A CA 1
ATOM 1244 C C . LEU A 1 161 ? -8.084 -13.865 -23.860 1.00 95.06 161 LEU A C 1
ATOM 1246 O O . LEU A 1 161 ? -9.295 -13.988 -24.055 1.00 95.06 161 LEU A O 1
ATOM 1250 N N . ILE A 1 162 ? -7.508 -14.254 -22.718 1.00 94.44 162 ILE A N 1
ATOM 1251 C CA . ILE A 1 162 ? -8.245 -14.856 -21.597 1.00 94.44 162 ILE A CA 1
ATOM 1252 C C . ILE A 1 162 ? -9.296 -13.874 -21.064 1.00 94.44 162 ILE A C 1
ATOM 1254 O O . ILE A 1 162 ? -10.419 -14.280 -20.758 1.00 94.44 162 ILE A O 1
ATOM 1258 N N . LEU A 1 163 ? -8.986 -12.577 -20.993 1.00 94.56 163 LEU A N 1
ATOM 1259 C CA . LEU A 1 163 ? -9.944 -11.538 -20.617 1.00 94.56 163 LEU A CA 1
ATOM 1260 C C . LEU A 1 163 ? -11.164 -11.543 -21.544 1.00 94.56 163 LEU A C 1
ATOM 1262 O O . LEU A 1 163 ? -12.295 -11.547 -21.056 1.00 94.56 163 LEU A O 1
ATOM 1266 N N . TYR A 1 164 ? -10.956 -11.557 -22.861 1.00 92.75 164 TYR A N 1
ATOM 1267 C CA . TYR A 1 164 ? -12.060 -11.568 -23.820 1.00 92.75 164 TYR A CA 1
ATOM 1268 C C . TYR A 1 164 ? -12.862 -12.875 -23.766 1.00 92.75 164 TYR A C 1
ATOM 1270 O O . TYR A 1 164 ? -14.092 -12.827 -23.816 1.00 92.75 164 TYR A O 1
ATOM 1278 N N . ALA A 1 165 ? -12.202 -14.016 -23.554 1.00 90.69 165 ALA A N 1
ATOM 1279 C CA . ALA A 1 165 ? -12.866 -15.312 -23.408 1.00 90.69 165 ALA A CA 1
ATOM 1280 C C . ALA A 1 165 ? -13.722 -15.410 -22.130 1.00 90.69 165 ALA A C 1
ATOM 1282 O O . ALA A 1 165 ? -14.808 -15.987 -22.138 1.00 90.69 165 ALA A O 1
ATOM 1283 N N . THR A 1 166 ? -13.253 -14.838 -21.019 1.00 89.75 166 THR A N 1
ATOM 1284 C CA . THR A 1 166 ? -13.863 -15.041 -19.690 1.00 89.75 166 THR A CA 1
ATOM 1285 C C . THR A 1 166 ? -14.685 -13.856 -19.192 1.00 89.75 166 THR A C 1
ATOM 1287 O O . THR A 1 166 ? -15.523 -14.005 -18.299 1.00 89.75 166 THR A O 1
ATOM 1290 N N . SER A 1 167 ? -14.478 -12.661 -19.755 1.00 89.25 167 SER A N 1
ATOM 1291 C CA . SER A 1 167 ? -15.020 -11.399 -19.240 1.00 89.25 167 SER A CA 1
ATOM 1292 C C . SER A 1 167 ? -14.745 -11.189 -17.735 1.00 89.25 167 SER A C 1
ATOM 1294 O O . SER A 1 167 ? -15.624 -10.698 -17.017 1.00 89.25 167 SER A O 1
ATOM 1296 N N . SER A 1 168 ? -13.564 -11.592 -17.248 1.00 91.19 168 SER A N 1
ATOM 1297 C CA . SER A 1 168 ? -13.137 -11.434 -15.846 1.00 91.19 168 SER A CA 1
ATOM 1298 C C . SER A 1 168 ? -12.503 -10.064 -15.586 1.00 91.19 168 SER A C 1
ATOM 1300 O O . SER A 1 168 ? -11.565 -9.656 -16.266 1.00 91.19 168 SER A O 1
ATOM 1302 N N . TYR A 1 169 ? -12.971 -9.366 -14.550 1.00 91.44 169 TYR A N 1
ATOM 1303 C CA . TYR A 1 169 ? -12.396 -8.087 -14.125 1.00 91.44 169 TYR A CA 1
ATOM 1304 C C . TYR A 1 169 ? -10.990 -8.237 -13.550 1.00 91.44 169 TYR A C 1
ATOM 1306 O O . TYR A 1 169 ? -10.132 -7.387 -13.760 1.00 91.44 169 TYR A O 1
ATOM 1314 N N . SER A 1 170 ? -10.737 -9.321 -12.832 1.00 91.69 170 SER A N 1
ATOM 1315 C CA . SER A 1 170 ? -9.442 -9.572 -12.213 1.00 91.69 170 SER A CA 1
ATOM 1316 C C . SER A 1 170 ? -8.361 -9.839 -13.268 1.00 91.69 170 SER A C 1
ATOM 1318 O O . SER A 1 170 ? -7.256 -9.316 -13.147 1.00 91.69 170 SER A O 1
ATOM 1320 N N . VAL A 1 171 ? -8.695 -10.556 -14.352 1.00 95.25 171 VAL A N 1
ATOM 1321 C CA . VAL A 1 171 ? -7.787 -10.723 -15.503 1.00 95.25 171 VAL A CA 1
ATOM 1322 C C . VAL A 1 171 ? -7.550 -9.395 -16.221 1.00 95.25 171 VAL A C 1
ATOM 1324 O O . VAL A 1 171 ? -6.432 -9.134 -16.645 1.00 95.25 171 VAL A O 1
ATOM 1327 N N . PHE A 1 172 ? -8.551 -8.512 -16.299 1.00 95.69 172 PHE A N 1
ATOM 1328 C CA . PHE A 1 172 ? -8.365 -7.161 -16.839 1.00 95.69 172 PHE A CA 1
ATOM 1329 C C . PHE A 1 172 ? -7.316 -6.357 -16.053 1.00 95.69 172 PHE A C 1
ATOM 1331 O O . PHE A 1 172 ? -6.442 -5.738 -16.656 1.00 95.69 172 PHE A O 1
ATOM 1338 N N . PHE A 1 173 ? -7.358 -6.389 -14.716 1.00 94.19 173 PHE A N 1
ATOM 1339 C CA . PHE A 1 173 ? -6.344 -5.713 -13.898 1.00 94.19 173 PHE A CA 1
ATOM 1340 C C . PHE A 1 173 ? -4.967 -6.366 -14.024 1.00 94.19 173 PHE A C 1
ATOM 1342 O O . PHE A 1 173 ? -3.969 -5.655 -14.097 1.00 94.19 173 PHE A O 1
ATOM 1349 N N . LEU A 1 174 ? -4.906 -7.698 -14.092 1.00 94.38 174 LEU A N 1
ATOM 1350 C CA . LEU A 1 174 ? -3.655 -8.408 -14.343 1.00 94.38 174 LEU A CA 1
ATOM 1351 C C . LEU A 1 174 ? -3.060 -8.026 -15.705 1.00 94.38 174 LEU A C 1
ATOM 1353 O O . LEU A 1 174 ? -1.873 -7.736 -15.778 1.00 94.38 174 LEU A O 1
ATOM 1357 N N . ALA A 1 175 ? -3.877 -7.961 -16.759 1.00 96.00 175 ALA A N 1
ATOM 1358 C CA . ALA A 1 175 ? -3.444 -7.547 -18.090 1.00 96.00 175 ALA A CA 1
ATOM 1359 C C . ALA A 1 175 ? -2.892 -6.112 -18.088 1.00 96.00 175 ALA A C 1
ATOM 1361 O O . ALA A 1 175 ? -1.832 -5.887 -18.657 1.00 96.00 175 ALA A O 1
ATOM 1362 N N . LEU A 1 176 ? -3.533 -5.172 -17.376 1.00 95.00 176 LEU A N 1
ATOM 1363 C CA . LEU A 1 176 ? -2.991 -3.817 -17.187 1.00 95.00 176 LEU A CA 1
ATOM 1364 C C . LEU A 1 176 ? -1.626 -3.824 -16.483 1.00 95.00 176 LEU A C 1
ATOM 1366 O O . LEU A 1 176 ? -0.726 -3.093 -16.881 1.00 95.00 176 LEU A O 1
ATOM 1370 N N . ILE A 1 177 ? -1.460 -4.634 -15.433 1.00 94.62 177 ILE A N 1
ATOM 1371 C CA . ILE A 1 177 ? -0.183 -4.745 -14.709 1.00 94.62 177 ILE A CA 1
ATOM 1372 C C . ILE A 1 177 ? 0.903 -5.339 -15.613 1.00 94.62 177 ILE A C 1
ATOM 1374 O O . ILE A 1 177 ? 2.032 -4.851 -15.611 1.00 94.62 177 ILE A O 1
ATOM 1378 N N . LEU A 1 178 ? 0.569 -6.368 -16.393 1.00 95.19 178 LEU A N 1
ATOM 1379 C CA . LEU A 1 178 ? 1.498 -7.002 -17.327 1.00 95.19 178 LEU A CA 1
ATOM 1380 C C . LEU A 1 178 ? 1.901 -6.057 -18.462 1.00 95.19 178 LEU A C 1
ATOM 1382 O O . LEU A 1 178 ? 3.066 -6.044 -18.841 1.00 95.19 178 LEU A O 1
ATOM 1386 N N . ASP A 1 179 ? 0.981 -5.228 -18.953 1.00 94.25 179 ASP A N 1
ATOM 1387 C CA . ASP A 1 179 ? 1.266 -4.211 -19.970 1.00 94.25 179 ASP A CA 1
ATOM 1388 C C . ASP A 1 179 ? 2.258 -3.152 -19.443 1.00 94.25 179 ASP A C 1
ATOM 1390 O O . ASP A 1 179 ? 3.263 -2.836 -20.079 1.00 94.25 179 ASP A O 1
ATOM 1394 N N . CYS A 1 180 ? 2.073 -2.696 -18.199 1.00 93.94 180 CYS A N 1
ATOM 1395 C CA . CYS A 1 180 ? 3.040 -1.840 -17.503 1.00 93.94 180 CYS A CA 1
ATOM 1396 C C . CYS A 1 180 ? 4.414 -2.517 -17.332 1.00 93.94 180 CYS A C 1
ATOM 1398 O O . CYS A 1 180 ? 5.460 -1.896 -17.540 1.00 93.94 180 CYS A O 1
ATOM 1400 N N . ALA A 1 181 ? 4.426 -3.795 -16.943 1.00 92.75 181 ALA A N 1
ATOM 1401 C CA . ALA A 1 181 ? 5.655 -4.565 -16.765 1.00 92.75 181 ALA A CA 1
ATOM 1402 C C . ALA A 1 181 ? 6.391 -4.787 -18.098 1.00 92.75 181 ALA A C 1
ATOM 1404 O O . ALA A 1 181 ? 7.623 -4.761 -18.132 1.00 92.75 181 ALA A O 1
ATOM 1405 N N . PHE A 1 182 ? 5.651 -4.942 -19.199 1.00 94.25 182 PHE A N 1
ATOM 1406 C CA . PHE A 1 182 ? 6.203 -5.052 -20.546 1.00 94.25 182 PHE A CA 1
ATOM 1407 C C . PHE A 1 182 ? 6.974 -3.788 -20.935 1.00 94.25 182 PHE A C 1
ATOM 1409 O O . PHE A 1 182 ? 8.096 -3.890 -21.433 1.00 94.25 182 PHE A O 1
ATOM 1416 N N . VAL A 1 183 ? 6.426 -2.601 -20.657 1.00 92.19 183 VAL A N 1
ATOM 1417 C CA . VAL A 1 183 ? 7.112 -1.322 -20.913 1.00 92.19 183 VAL A CA 1
ATOM 1418 C C . VAL A 1 183 ? 8.414 -1.239 -20.120 1.00 92.19 183 VAL A C 1
ATOM 1420 O O . VAL A 1 183 ? 9.463 -0.933 -20.687 1.00 92.19 183 VAL A O 1
ATOM 1423 N N . ALA A 1 184 ? 8.377 -1.565 -18.825 1.00 90.19 184 ALA A N 1
ATOM 1424 C CA . ALA A 1 184 ? 9.565 -1.538 -17.974 1.00 90.19 184 ALA A CA 1
ATOM 1425 C C . ALA A 1 184 ? 10.671 -2.479 -18.490 1.00 90.19 184 ALA A C 1
ATOM 1427 O O . ALA A 1 184 ? 11.831 -2.074 -18.589 1.00 90.19 184 ALA A O 1
ATOM 1428 N N . ALA A 1 185 ? 10.309 -3.706 -18.877 1.00 89.94 185 ALA A N 1
ATOM 1429 C CA . ALA A 1 185 ? 11.245 -4.682 -19.432 1.00 89.94 185 ALA A CA 1
ATOM 1430 C C . ALA A 1 185 ? 11.747 -4.311 -20.838 1.00 89.94 185 ALA A C 1
ATOM 1432 O O . ALA A 1 185 ? 12.895 -4.577 -21.179 1.00 89.94 185 ALA A O 1
ATOM 1433 N N . SER A 1 186 ? 10.915 -3.671 -21.658 1.00 89.06 186 SER A N 1
ATOM 1434 C CA . SER A 1 186 ? 11.321 -3.208 -22.989 1.00 89.06 186 SER A CA 1
ATOM 1435 C C . SER A 1 186 ? 12.318 -2.058 -22.889 1.00 89.06 186 SER A C 1
ATOM 1437 O O . SER A 1 186 ? 13.329 -2.052 -23.587 1.00 89.06 186 SER A O 1
ATOM 1439 N N . LYS A 1 187 ? 12.104 -1.112 -21.965 1.00 85.75 187 LYS A N 1
ATOM 1440 C CA . LYS A 1 187 ? 13.031 0.009 -21.753 1.00 85.75 187 LYS A CA 1
ATOM 1441 C C . LYS A 1 187 ? 14.377 -0.420 -21.174 1.00 85.75 187 LYS A C 1
ATOM 1443 O O . LYS A 1 187 ? 15.386 0.193 -21.525 1.00 85.75 187 LYS A O 1
ATOM 1448 N N . SER A 1 188 ? 14.426 -1.458 -20.335 1.00 84.56 188 SER A N 1
ATOM 1449 C CA . SER A 1 188 ? 15.706 -2.016 -19.877 1.00 84.56 188 SER A CA 1
ATOM 1450 C C . SER A 1 188 ? 16.476 -2.699 -21.011 1.00 84.56 188 SER A C 1
ATOM 1452 O O . SER A 1 188 ? 17.698 -2.590 -21.058 1.00 84.56 188 SER A O 1
ATOM 1454 N N . ALA A 1 189 ? 15.767 -3.314 -21.962 1.00 82.62 189 ALA A N 1
ATOM 1455 C CA . ALA A 1 189 ? 16.335 -3.939 -23.157 1.00 82.62 189 ALA A CA 1
ATOM 1456 C C . ALA A 1 189 ? 16.544 -2.975 -24.345 1.00 82.62 189 ALA A C 1
ATOM 1458 O O . ALA A 1 189 ? 16.932 -3.421 -25.420 1.00 82.62 189 ALA A O 1
ATOM 1459 N N . ALA A 1 190 ? 16.286 -1.670 -24.174 1.00 80.50 190 ALA A N 1
ATOM 1460 C CA . ALA A 1 190 ? 16.335 -0.673 -25.248 1.00 80.50 190 ALA A CA 1
ATOM 1461 C C . ALA A 1 190 ? 15.437 -0.991 -26.468 1.00 80.50 190 ALA A C 1
ATOM 1463 O O . ALA A 1 190 ? 15.745 -0.622 -27.600 1.00 80.50 190 ALA A O 1
ATOM 1464 N N . ALA A 1 191 ? 14.318 -1.676 -26.231 1.00 82.44 191 ALA A N 1
ATOM 1465 C CA . ALA A 1 191 ? 13.363 -2.087 -27.250 1.00 82.44 191 ALA A CA 1
ATOM 1466 C C . ALA A 1 191 ? 12.180 -1.099 -27.373 1.00 82.44 191 ALA A C 1
ATOM 1468 O O . ALA A 1 191 ? 11.760 -0.491 -26.377 1.00 82.44 191 ALA A O 1
ATOM 1469 N N . PRO A 1 192 ? 11.593 -0.951 -28.577 1.00 82.81 192 PRO A N 1
ATOM 1470 C CA . PRO A 1 192 ? 10.431 -0.097 -28.790 1.00 82.81 192 PRO A CA 1
ATOM 1471 C C . PRO A 1 192 ? 9.193 -0.640 -28.064 1.00 82.81 192 PRO A C 1
ATOM 1473 O O . PRO A 1 192 ? 8.901 -1.832 -28.087 1.00 82.81 192 PRO A O 1
ATOM 1476 N N . CYS A 1 193 ? 8.410 0.253 -27.460 1.00 88.69 193 CYS A N 1
ATOM 1477 C CA . CYS A 1 193 ? 7.252 -0.107 -26.632 1.00 88.69 193 CYS A CA 1
ATOM 1478 C C . CYS A 1 193 ? 5.913 -0.087 -27.400 1.00 88.69 193 CYS A C 1
ATOM 1480 O O . CYS A 1 193 ? 4.862 0.049 -26.786 1.00 88.69 193 CYS A O 1
ATOM 1482 N N . VAL A 1 194 ? 5.918 -0.211 -28.734 1.00 87.12 194 VAL A N 1
ATOM 1483 C CA . VAL A 1 194 ? 4.722 0.001 -29.585 1.00 87.12 194 VAL A CA 1
ATOM 1484 C C . VAL A 1 194 ? 3.545 -0.906 -29.208 1.00 87.12 194 VAL A C 1
ATOM 1486 O O . VAL A 1 194 ? 2.395 -0.467 -29.230 1.00 87.12 194 VAL A O 1
ATOM 1489 N N . LEU A 1 195 ? 3.827 -2.152 -28.812 1.00 89.94 195 LEU A N 1
ATOM 1490 C CA . LEU A 1 195 ? 2.808 -3.132 -28.426 1.00 89.94 195 LEU A CA 1
ATOM 1491 C C . LEU A 1 195 ? 1.939 -2.658 -27.246 1.00 89.94 195 LEU A C 1
ATOM 1493 O O . LEU A 1 195 ? 0.766 -3.023 -27.189 1.00 89.94 195 LEU A O 1
ATOM 1497 N N . PHE A 1 196 ? 2.470 -1.791 -26.375 1.00 92.50 196 PHE A N 1
ATOM 1498 C CA . PHE A 1 196 ? 1.718 -1.194 -25.268 1.00 92.50 196 PHE A CA 1
ATOM 1499 C C . PHE A 1 196 ? 0.444 -0.502 -25.762 1.00 92.50 196 PHE A C 1
ATOM 1501 O O . PHE A 1 196 ? -0.638 -0.723 -25.233 1.00 92.50 196 PHE A O 1
ATOM 1508 N N . TYR A 1 197 ? 0.528 0.293 -26.833 1.00 89.56 197 TYR A N 1
ATOM 1509 C CA . TYR A 1 197 ? -0.639 1.023 -27.337 1.00 89.56 197 TYR A CA 1
ATOM 1510 C C . TYR A 1 197 ? -1.720 0.087 -27.893 1.00 89.56 197 TYR A C 1
ATOM 1512 O O . TYR A 1 197 ? -2.912 0.365 -27.748 1.00 89.56 197 TYR A O 1
ATOM 1520 N N . VAL A 1 198 ? -1.317 -1.039 -28.488 1.00 91.50 198 VAL A N 1
ATOM 1521 C CA . VAL A 1 198 ? -2.238 -2.059 -29.012 1.00 91.50 198 VAL A CA 1
ATOM 1522 C C . VAL A 1 198 ? -2.961 -2.766 -27.865 1.00 91.50 198 VAL A C 1
ATOM 1524 O O . VAL A 1 198 ? -4.192 -2.870 -27.875 1.00 91.50 198 VAL A O 1
ATOM 1527 N N . LEU A 1 199 ? -2.213 -3.211 -26.851 1.00 93.94 199 LEU A N 1
ATOM 1528 C CA . LEU A 1 199 ? -2.768 -3.876 -25.673 1.00 93.94 199 LEU A CA 1
ATOM 1529 C C . LEU A 1 199 ? -3.670 -2.922 -24.884 1.00 93.94 199 LEU A C 1
ATOM 1531 O O . LEU A 1 199 ? -4.837 -3.245 -24.649 1.00 93.94 199 LEU A O 1
ATOM 1535 N N . LEU A 1 200 ? -3.204 -1.708 -24.592 1.00 93.38 200 LEU A N 1
ATOM 1536 C CA . LEU A 1 200 ? -3.988 -0.674 -23.926 1.00 93.38 200 LEU A CA 1
ATOM 1537 C C . LEU A 1 200 ? -5.278 -0.351 -24.695 1.00 93.38 200 LEU A C 1
ATOM 1539 O O . LEU A 1 200 ? -6.349 -0.288 -24.091 1.00 93.38 200 LEU A O 1
ATOM 1543 N N . GLY A 1 201 ? -5.217 -0.212 -26.024 1.00 92.12 201 GLY A N 1
ATOM 1544 C CA . GLY A 1 201 ? -6.391 0.011 -26.874 1.00 92.12 201 GLY A CA 1
ATOM 1545 C C . GLY A 1 201 ? -7.438 -1.101 -26.747 1.00 92.12 201 GLY A C 1
ATOM 1546 O O . GLY A 1 201 ? -8.636 -0.827 -26.602 1.00 92.12 201 GLY A O 1
ATOM 1547 N N . SER A 1 202 ? -6.994 -2.361 -26.700 1.00 93.06 202 SER A N 1
ATOM 1548 C CA . SER A 1 202 ? -7.881 -3.506 -26.466 1.00 93.06 202 SER A CA 1
ATOM 1549 C C . SER A 1 202 ? -8.552 -3.454 -25.083 1.00 93.06 202 SER A C 1
ATOM 1551 O O . SER A 1 202 ? -9.735 -3.783 -24.952 1.00 93.06 202 SER A O 1
ATOM 1553 N N . LEU A 1 203 ? -7.850 -2.965 -24.057 1.00 93.88 203 LEU A N 1
ATOM 1554 C CA . LEU A 1 203 ? -8.372 -2.814 -22.698 1.00 93.88 203 LEU A CA 1
ATOM 1555 C C . LEU A 1 203 ? -9.344 -1.626 -22.586 1.00 93.88 203 LEU A C 1
ATOM 1557 O O . LEU A 1 203 ? -10.361 -1.739 -21.894 1.00 93.88 203 LEU A O 1
ATOM 1561 N N . ILE A 1 204 ? -9.108 -0.525 -23.316 1.00 90.81 204 ILE A N 1
ATOM 1562 C CA . ILE A 1 204 ? -10.054 0.602 -23.448 1.00 90.81 204 ILE A CA 1
ATOM 1563 C C . ILE A 1 204 ? -11.374 0.114 -24.053 1.00 90.81 204 ILE A C 1
ATOM 1565 O O . ILE A 1 204 ? -12.450 0.442 -23.537 1.00 90.81 204 ILE A O 1
ATOM 1569 N N . SER A 1 205 ? -11.305 -0.682 -25.125 1.00 91.19 205 SER A N 1
ATOM 1570 C CA . SER A 1 205 ? -12.484 -1.248 -25.790 1.00 91.19 205 SER A CA 1
ATOM 1571 C C . SER A 1 205 ? -13.296 -2.130 -24.833 1.00 91.19 205 SER A C 1
ATOM 1573 O O . SER A 1 205 ? -14.500 -1.915 -24.641 1.00 91.19 205 SER A O 1
ATOM 1575 N N . PHE A 1 206 ? -12.628 -3.040 -24.115 1.00 91.12 206 PHE A N 1
ATOM 1576 C CA . PHE A 1 206 ? -13.272 -3.880 -23.106 1.00 91.12 206 PHE A CA 1
ATOM 1577 C C . PHE A 1 206 ? -13.935 -3.046 -21.996 1.00 91.12 206 PHE A C 1
ATOM 1579 O O . PHE A 1 206 ? -15.123 -3.233 -21.707 1.00 91.12 206 PHE A O 1
ATOM 1586 N N . ALA A 1 207 ? -13.207 -2.088 -21.409 1.00 89.06 207 ALA A N 1
ATOM 1587 C CA . ALA A 1 207 ? -13.711 -1.229 -20.336 1.00 89.06 207 ALA A CA 1
ATOM 1588 C C . ALA A 1 207 ? -14.935 -0.403 -20.774 1.00 89.06 207 ALA A C 1
ATOM 1590 O O . ALA A 1 207 ? -15.880 -0.221 -19.998 1.00 89.06 207 ALA A O 1
ATOM 1591 N N . SER A 1 208 ? -14.942 0.049 -22.030 1.00 84.50 208 SER A N 1
ATOM 1592 C CA . SER A 1 208 ? -16.042 0.811 -22.628 1.00 84.50 208 SER A CA 1
ATOM 1593 C C . SER A 1 208 ? -17.272 -0.065 -22.891 1.00 84.50 208 SER A C 1
ATOM 1595 O O . SER A 1 208 ? -18.388 0.340 -22.557 1.00 84.50 208 SER A O 1
ATOM 1597 N N . SER A 1 209 ? -17.082 -1.289 -23.400 1.00 86.44 209 SER A N 1
ATOM 1598 C CA . SER A 1 209 ? -18.172 -2.238 -23.687 1.00 86.44 209 SER A CA 1
ATOM 1599 C C . SER A 1 209 ? -18.955 -2.660 -22.435 1.00 86.44 209 SER A C 1
ATOM 1601 O O . SER A 1 209 ? -20.185 -2.726 -22.455 1.00 86.44 209 SER A O 1
ATOM 1603 N N . LYS A 1 210 ? -18.268 -2.884 -21.304 1.00 80.12 210 LYS A N 1
ATOM 1604 C CA . LYS A 1 210 ? -18.891 -3.322 -20.042 1.00 80.12 210 LYS A CA 1
ATOM 1605 C C . LYS A 1 210 ? -19.569 -2.193 -19.262 1.00 80.12 210 LYS A C 1
ATOM 1607 O O . LYS A 1 210 ? -20.204 -2.469 -18.247 1.00 80.12 210 LYS A O 1
ATOM 1612 N N . LYS A 1 211 ? -19.414 -0.929 -19.688 1.00 77.31 211 LYS A N 1
ATOM 1613 C CA . LYS A 1 211 ? -19.888 0.280 -18.979 1.00 77.31 211 LYS A CA 1
ATOM 1614 C C . LYS A 1 211 ? -19.466 0.335 -17.497 1.00 77.31 211 LYS A C 1
ATOM 1616 O O . LYS A 1 211 ? -20.095 1.034 -16.703 1.00 77.31 211 LYS A O 1
ATOM 1621 N N . ASN A 1 212 ? -18.398 -0.370 -17.111 1.00 80.88 212 ASN A N 1
ATOM 1622 C CA . ASN A 1 212 ? -17.927 -0.410 -15.730 1.00 80.88 212 ASN A CA 1
ATOM 1623 C C . ASN A 1 212 ? -17.029 0.813 -15.455 1.00 80.88 212 ASN A C 1
ATOM 1625 O O . ASN A 1 212 ? -15.979 0.956 -16.091 1.00 80.88 212 ASN A O 1
ATOM 1629 N N . PRO A 1 213 ? -17.403 1.707 -14.519 1.00 82.44 213 PRO A N 1
ATOM 1630 C CA . PRO A 1 213 ? -16.630 2.912 -14.256 1.00 82.44 213 PRO A CA 1
ATOM 1631 C C . PRO A 1 213 ? -15.236 2.608 -13.698 1.00 82.44 213 PRO A C 1
ATOM 1633 O O . PRO A 1 213 ? -14.304 3.321 -14.045 1.00 82.44 213 PRO A O 1
ATOM 1636 N N . VAL A 1 214 ? -15.071 1.547 -12.899 1.00 86.31 214 VAL A N 1
ATOM 1637 C CA . VAL A 1 214 ? -13.792 1.204 -12.256 1.00 86.31 214 VAL A CA 1
ATOM 1638 C C . VAL A 1 214 ? -12.750 0.808 -13.297 1.00 86.31 214 VAL A C 1
ATOM 1640 O O . VAL A 1 214 ? -11.656 1.362 -13.292 1.00 86.31 214 VAL A O 1
ATOM 1643 N N . CYS A 1 215 ? -13.100 -0.082 -14.231 1.00 86.88 215 CYS A N 1
ATOM 1644 C CA . CYS A 1 215 ? -12.206 -0.468 -15.326 1.00 86.88 215 CYS A CA 1
ATOM 1645 C C . CYS A 1 215 ? -11.820 0.743 -16.173 1.00 86.88 215 CYS A C 1
ATOM 1647 O O . CYS A 1 215 ? -10.650 0.930 -16.477 1.00 86.88 215 CYS A O 1
ATOM 1649 N N . PHE A 1 216 ? -12.788 1.605 -16.491 1.00 86.56 216 PHE A N 1
ATOM 1650 C CA . PHE A 1 216 ? -12.524 2.829 -17.240 1.00 86.56 216 PHE A CA 1
ATOM 1651 C C . PHE A 1 216 ? -11.524 3.745 -16.517 1.00 86.56 216 PHE A C 1
ATOM 1653 O O . PHE A 1 216 ? -10.560 4.190 -17.130 1.00 86.56 216 PHE A O 1
ATOM 1660 N N . TYR A 1 217 ? -11.703 3.995 -15.214 1.00 88.19 217 TYR A N 1
ATOM 1661 C CA . TYR A 1 217 ? -10.743 4.791 -14.441 1.00 88.19 217 TYR A CA 1
ATOM 1662 C C . TYR A 1 217 ? -9.371 4.125 -14.351 1.00 88.19 217 TYR A C 1
ATOM 1664 O O . TYR A 1 217 ? -8.367 4.820 -14.447 1.00 88.19 217 TYR A O 1
ATOM 1672 N N . ALA A 1 218 ? -9.319 2.799 -14.210 1.00 88.12 218 ALA A N 1
ATOM 1673 C CA . ALA A 1 218 ? -8.066 2.057 -14.154 1.00 88.12 218 ALA A CA 1
ATOM 1674 C C . ALA A 1 218 ? -7.249 2.202 -15.444 1.00 88.12 218 ALA A C 1
ATOM 1676 O O . ALA A 1 218 ? -6.047 2.440 -15.361 1.00 88.12 218 ALA A O 1
ATOM 1677 N N . VAL A 1 219 ? -7.893 2.141 -16.620 1.00 90.56 219 VAL A N 1
ATOM 1678 C CA . VAL A 1 219 ? -7.183 2.387 -17.884 1.00 90.56 219 VAL A CA 1
ATOM 1679 C C . VAL A 1 219 ? -6.675 3.819 -17.958 1.00 90.56 219 VAL A C 1
ATOM 1681 O O . VAL A 1 219 ? -5.517 4.015 -18.289 1.00 90.56 219 VAL A O 1
ATOM 1684 N N . ILE A 1 220 ? -7.492 4.813 -17.595 1.00 88.31 220 ILE A N 1
ATOM 1685 C CA . ILE A 1 220 ? -7.068 6.222 -17.620 1.00 88.31 220 ILE A CA 1
ATOM 1686 C C . ILE A 1 220 ? -5.879 6.469 -16.684 1.00 88.31 220 ILE A C 1
ATOM 1688 O O . ILE A 1 220 ? -4.921 7.130 -17.074 1.00 88.31 220 ILE A O 1
ATOM 1692 N N . ILE A 1 221 ? -5.912 5.916 -15.468 1.00 87.75 221 ILE A N 1
ATOM 1693 C CA . ILE A 1 221 ? -4.795 6.006 -14.518 1.00 87.75 221 ILE A CA 1
ATOM 1694 C C . ILE A 1 221 ? -3.544 5.347 -15.111 1.00 87.75 221 ILE A C 1
ATOM 1696 O O . ILE A 1 221 ? -2.474 5.950 -15.078 1.00 87.75 221 ILE A O 1
ATOM 1700 N N . CYS A 1 222 ? -3.683 4.155 -15.699 1.00 89.50 222 CYS A N 1
ATOM 1701 C CA . CYS A 1 222 ? -2.591 3.475 -16.393 1.00 89.50 222 CYS A CA 1
ATOM 1702 C C . CYS A 1 222 ? -2.022 4.342 -17.527 1.00 89.50 222 CYS A C 1
ATOM 1704 O O . CYS A 1 222 ? -0.814 4.555 -17.577 1.00 89.50 222 CYS A O 1
ATOM 1706 N N . SER A 1 223 ? -2.879 4.929 -18.372 1.00 88.31 223 SER A N 1
ATOM 1707 C CA . SER A 1 223 ? -2.468 5.820 -19.462 1.00 88.31 223 SER A CA 1
ATOM 1708 C C . SER A 1 223 ? -1.677 7.022 -18.951 1.00 88.31 223 SER A C 1
ATOM 1710 O O . SER A 1 223 ? -0.643 7.340 -19.520 1.00 88.31 223 SER A O 1
ATOM 1712 N N . VAL A 1 224 ? -2.116 7.668 -17.864 1.00 87.06 224 VAL A N 1
ATOM 1713 C CA . VAL A 1 224 ? -1.404 8.812 -17.268 1.00 87.06 224 VAL A CA 1
ATOM 1714 C C . VAL A 1 224 ? -0.036 8.397 -16.719 1.00 87.06 224 VAL A C 1
ATOM 1716 O O . VAL A 1 224 ? 0.961 9.068 -16.978 1.00 87.06 224 VAL A O 1
ATOM 1719 N N . ILE A 1 225 ? 0.036 7.291 -15.975 1.00 86.31 225 ILE A N 1
ATOM 1720 C CA . ILE A 1 225 ? 1.293 6.829 -15.368 1.00 86.31 225 ILE A CA 1
ATOM 1721 C C . ILE A 1 225 ? 2.290 6.388 -16.447 1.00 86.31 225 ILE A C 1
ATOM 1723 O O . ILE A 1 225 ? 3.472 6.711 -16.355 1.00 86.31 225 ILE A O 1
ATOM 1727 N N . MET A 1 226 ? 1.819 5.679 -17.474 1.00 88.56 226 MET A N 1
ATOM 1728 C CA . MET A 1 226 ? 2.669 5.070 -18.500 1.00 88.56 226 MET A CA 1
ATOM 1729 C C . MET A 1 226 ? 3.021 6.010 -19.656 1.00 88.56 226 MET A C 1
ATOM 1731 O O . MET A 1 226 ? 3.983 5.728 -20.365 1.00 88.56 226 MET A O 1
ATOM 1735 N N . LEU A 1 227 ? 2.335 7.148 -19.824 1.00 88.06 227 LEU A N 1
ATOM 1736 C CA . LEU A 1 227 ? 2.605 8.084 -20.924 1.00 88.06 227 LEU A CA 1
ATOM 1737 C C . LEU A 1 227 ? 4.085 8.489 -21.004 1.00 88.06 227 LEU A C 1
ATOM 1739 O O . LEU A 1 227 ? 4.687 8.417 -22.065 1.00 88.06 227 LEU A O 1
ATOM 1743 N N . GLY A 1 228 ? 4.702 8.861 -19.883 1.00 86.88 228 GLY A N 1
ATOM 1744 C CA . GLY A 1 228 ? 6.117 9.226 -19.823 1.00 86.88 228 GLY A CA 1
ATOM 1745 C C . GLY A 1 228 ? 7.073 8.045 -20.047 1.00 86.88 228 GLY A C 1
ATOM 1746 O O . GLY A 1 228 ? 7.998 8.183 -20.847 1.00 86.88 228 GLY A O 1
ATOM 1747 N N . PRO A 1 229 ? 6.915 6.911 -19.335 1.00 87.19 229 PRO A N 1
ATOM 1748 C CA . PRO A 1 229 ? 7.740 5.716 -19.518 1.00 87.19 229 PRO A CA 1
ATOM 1749 C C . PRO A 1 229 ? 7.687 5.081 -20.909 1.00 87.19 229 PRO A C 1
ATOM 1751 O O . PRO A 1 229 ? 8.691 4.517 -21.325 1.00 87.19 229 PRO A O 1
ATOM 1754 N N . VAL A 1 230 ? 6.558 5.146 -21.620 1.00 88.94 230 VAL A N 1
ATOM 1755 C CA . VAL A 1 230 ? 6.409 4.499 -22.936 1.00 88.94 230 VAL A CA 1
ATOM 1756 C C . VAL A 1 230 ? 7.155 5.265 -24.029 1.00 88.94 230 VAL A C 1
ATOM 1758 O O . VAL A 1 230 ? 7.769 4.630 -24.891 1.00 88.94 230 VAL A O 1
ATOM 1761 N N . LEU A 1 231 ? 7.162 6.603 -23.962 1.00 87.56 231 LEU A N 1
ATOM 1762 C CA . LEU A 1 231 ? 7.841 7.456 -24.943 1.00 87.56 231 LEU A CA 1
ATOM 1763 C C . LEU A 1 231 ? 9.315 7.052 -25.106 1.00 87.56 231 LEU A C 1
ATOM 1765 O O . LEU A 1 231 ? 10.024 6.792 -24.127 1.00 87.56 231 LEU A O 1
ATOM 1769 N N . ASP A 1 232 ? 9.782 6.968 -26.349 1.00 82.06 232 ASP A N 1
ATOM 1770 C CA . ASP A 1 232 ? 11.193 6.735 -26.678 1.00 82.06 232 ASP A CA 1
ATOM 1771 C C . ASP A 1 232 ? 12.075 7.907 -26.233 1.00 82.06 232 ASP A C 1
ATOM 1773 O O . ASP A 1 232 ? 13.206 7.699 -25.796 1.00 82.06 232 ASP A O 1
ATOM 1777 N N . LYS A 1 233 ? 11.513 9.125 -26.222 1.00 82.94 233 LYS A N 1
ATOM 1778 C CA . LYS A 1 233 ? 12.181 10.377 -25.824 1.00 82.94 233 LYS A CA 1
ATOM 1779 C C . LYS A 1 233 ? 13.417 10.675 -26.676 1.00 82.94 233 LYS A C 1
ATOM 1781 O O . LYS A 1 233 ? 14.345 11.327 -26.193 1.00 82.94 233 LYS A O 1
ATOM 1786 N N . SER A 1 234 ? 13.430 10.197 -27.923 1.00 84.19 234 SER A N 1
ATOM 1787 C CA . SER A 1 234 ? 14.471 10.505 -28.911 1.00 84.19 234 SER A CA 1
ATOM 1788 C C . SER A 1 234 ? 14.448 11.996 -29.268 1.00 84.19 234 SER A C 1
ATOM 1790 O O . SER A 1 234 ? 15.500 12.604 -29.448 1.00 84.19 234 SER A O 1
ATOM 1792 N N . VAL A 1 235 ? 13.251 12.598 -29.264 1.00 86.56 235 VAL A N 1
ATOM 1793 C CA . VAL A 1 235 ? 13.042 14.050 -29.251 1.00 86.56 235 VAL A CA 1
ATOM 1794 C C . VAL A 1 235 ? 12.737 14.489 -27.809 1.00 86.56 235 VAL A C 1
ATOM 1796 O O . VAL A 1 235 ? 11.668 14.161 -27.276 1.00 86.56 235 VAL A O 1
ATOM 1799 N N . PRO A 1 236 ? 13.662 15.192 -27.132 1.00 85.44 236 PRO A N 1
ATOM 1800 C CA . PRO A 1 236 ? 13.450 15.638 -25.760 1.00 85.44 236 PRO A CA 1
ATOM 1801 C C . PRO A 1 236 ? 12.263 16.597 -25.621 1.00 85.44 236 PRO A C 1
ATOM 1803 O O . PRO A 1 236 ? 11.912 17.330 -26.543 1.00 85.44 236 PRO A O 1
ATOM 1806 N N . GLY A 1 237 ? 11.631 16.583 -24.446 1.00 83.12 237 GLY A N 1
ATOM 1807 C CA . GLY A 1 237 ? 10.558 17.512 -24.073 1.00 83.12 237 GLY A CA 1
ATOM 1808 C C . GLY A 1 237 ? 9.165 17.240 -24.667 1.00 83.12 237 GLY A C 1
ATOM 1809 O O . GLY A 1 237 ? 8.196 17.755 -24.117 1.00 83.12 237 GLY A O 1
ATOM 1810 N N . LEU A 1 238 ? 9.008 16.364 -25.675 1.00 87.94 238 LEU A N 1
ATOM 1811 C CA . LEU A 1 238 ? 7.684 16.026 -26.249 1.00 87.94 238 LEU A CA 1
ATOM 1812 C C . LEU A 1 238 ? 6.667 15.533 -25.206 1.00 87.94 238 LEU A C 1
ATOM 1814 O O . LEU A 1 238 ? 5.467 15.785 -25.315 1.00 87.94 238 LEU A O 1
ATOM 1818 N N . TRP A 1 239 ? 7.147 14.864 -24.155 1.00 88.12 239 TRP A N 1
ATOM 1819 C CA . TRP A 1 239 ? 6.312 14.394 -23.052 1.00 88.12 239 TRP A CA 1
ATOM 1820 C C . TRP A 1 239 ? 5.503 15.530 -22.400 1.00 88.12 239 TRP A C 1
ATOM 1822 O O . TRP A 1 239 ? 4.365 15.290 -22.006 1.00 88.12 239 TRP A O 1
ATOM 1832 N N . ILE A 1 240 ? 6.034 16.760 -22.342 1.00 87.44 240 ILE A N 1
ATOM 1833 C CA . ILE A 1 240 ? 5.351 17.929 -21.765 1.00 87.44 240 ILE A CA 1
ATOM 1834 C C . ILE A 1 240 ? 4.029 18.179 -22.499 1.00 87.44 240 ILE A C 1
ATOM 1836 O O . ILE A 1 240 ? 2.977 18.281 -21.865 1.00 87.44 240 ILE A O 1
ATOM 1840 N N . VAL A 1 241 ? 4.076 18.192 -23.835 1.00 89.62 241 VAL A N 1
ATOM 1841 C CA . VAL A 1 241 ? 2.912 18.399 -24.710 1.00 89.62 241 VAL A CA 1
ATOM 1842 C C . VAL A 1 241 ? 1.937 17.222 -24.623 1.00 89.62 241 VAL A C 1
ATOM 1844 O O . VAL A 1 241 ? 0.721 17.421 -24.570 1.00 89.62 241 VAL A O 1
ATOM 1847 N N . CYS A 1 242 ? 2.445 15.989 -24.552 1.00 91.25 242 CYS A N 1
ATOM 1848 C CA . CYS A 1 242 ? 1.613 14.795 -24.388 1.00 91.25 242 CYS A CA 1
ATOM 1849 C C . CYS A 1 242 ? 0.793 14.834 -23.089 1.00 91.25 242 CYS A C 1
ATOM 1851 O O . CYS A 1 242 ? -0.414 14.584 -23.112 1.00 91.25 242 CYS A O 1
ATOM 1853 N N . TYR A 1 243 ? 1.427 15.158 -21.958 1.00 89.50 243 TYR A N 1
ATOM 1854 C CA . TYR A 1 243 ? 0.764 15.190 -20.653 1.00 89.50 243 TYR A CA 1
ATOM 1855 C C . TYR A 1 243 ? -0.290 16.295 -20.566 1.00 89.50 243 TYR A C 1
ATOM 1857 O O . TYR A 1 243 ? -1.416 16.022 -20.143 1.00 89.50 243 TYR A O 1
ATOM 1865 N N . THR A 1 244 ? 0.017 17.517 -21.014 1.00 88.19 244 THR A N 1
ATOM 1866 C CA . THR A 1 244 ? -0.968 18.613 -21.008 1.00 88.19 244 THR A CA 1
ATOM 1867 C C . THR A 1 244 ? -2.155 18.328 -21.922 1.00 88.19 244 THR A C 1
ATOM 1869 O O . THR A 1 244 ? -3.299 18.581 -21.535 1.00 88.19 244 THR A O 1
ATOM 1872 N N . SER A 1 245 ? -1.915 17.722 -23.086 1.00 91.06 245 SER A N 1
ATOM 1873 C CA . SER A 1 245 ? -2.970 17.320 -24.024 1.00 91.06 245 SER A CA 1
ATOM 1874 C C . SER A 1 245 ? -3.855 16.201 -23.459 1.00 91.06 245 SER A C 1
ATOM 1876 O O . SER A 1 245 ? -5.083 16.268 -23.554 1.00 91.06 245 SER A O 1
ATOM 1878 N N . LEU A 1 246 ? -3.265 15.194 -22.801 1.00 90.44 246 LEU A N 1
ATOM 1879 C CA . LEU A 1 246 ? -4.017 14.116 -22.150 1.00 90.44 246 LEU A CA 1
ATOM 1880 C C . LEU A 1 246 ? -4.873 14.637 -20.984 1.00 90.44 246 LEU A C 1
ATOM 1882 O O . LEU A 1 246 ? -6.039 14.248 -20.845 1.00 90.44 246 LEU A O 1
ATOM 1886 N N . PHE A 1 247 ? -4.325 15.528 -20.152 1.00 87.44 247 PHE A N 1
ATOM 1887 C CA . PHE A 1 247 ? -5.073 16.142 -19.055 1.00 87.44 247 PHE A CA 1
ATOM 1888 C C . PHE A 1 247 ? -6.225 17.008 -19.571 1.00 87.44 247 PHE A C 1
ATOM 1890 O O . PHE A 1 247 ? -7.319 16.938 -19.007 1.00 87.44 247 PHE A O 1
ATOM 1897 N N . ALA A 1 248 ? -6.038 17.732 -20.681 1.00 86.00 248 ALA A N 1
ATOM 1898 C CA . ALA A 1 248 ? -7.102 18.515 -21.315 1.00 86.00 248 ALA A CA 1
ATOM 1899 C C . ALA A 1 248 ? -8.260 17.614 -21.764 1.00 86.00 248 ALA A C 1
ATOM 1901 O O . ALA A 1 248 ? -9.418 17.863 -21.422 1.00 86.00 248 ALA A O 1
ATOM 1902 N N . LEU A 1 249 ? -7.950 16.505 -22.442 1.00 87.00 249 LEU A N 1
ATOM 1903 C CA . LEU A 1 249 ? -8.946 15.518 -22.868 1.00 87.00 249 LEU A CA 1
ATOM 1904 C C . LEU A 1 249 ? -9.724 14.920 -21.687 1.00 87.00 249 LEU A C 1
ATOM 1906 O O . LEU A 1 249 ? -10.951 14.795 -21.745 1.00 87.00 249 LEU A O 1
ATOM 1910 N N . CYS A 1 250 ? -9.033 14.596 -20.591 1.00 85.31 250 CYS A N 1
ATOM 1911 C CA . CYS A 1 250 ? -9.673 14.111 -19.368 1.00 85.31 250 CYS A CA 1
ATOM 1912 C C . CYS A 1 250 ? -10.571 15.178 -18.722 1.00 85.31 250 CYS A C 1
ATOM 1914 O O . CYS A 1 250 ? -11.653 14.851 -18.221 1.00 85.31 250 CYS A O 1
ATOM 1916 N N . ALA A 1 251 ? -10.171 16.450 -18.788 1.00 79.62 251 ALA A N 1
ATOM 1917 C CA . ALA A 1 251 ? -10.938 17.572 -18.262 1.00 79.62 251 ALA A CA 1
ATOM 1918 C C . ALA A 1 251 ? -12.247 17.801 -19.022 1.00 79.62 251 ALA A C 1
ATOM 1920 O O . ALA A 1 251 ? -13.228 18.232 -18.418 1.00 79.62 251 ALA A O 1
ATOM 1921 N N . TYR A 1 252 ? -12.344 17.425 -20.298 1.00 80.81 252 TYR A N 1
ATOM 1922 C CA . TYR A 1 252 ? -13.621 17.480 -21.017 1.00 80.81 252 TYR A CA 1
ATOM 1923 C C . TYR A 1 252 ? -14.599 16.353 -20.661 1.00 80.81 252 TYR A C 1
ATOM 1925 O O . TYR A 1 252 ? -15.721 16.300 -21.180 1.00 80.81 252 TYR A O 1
ATOM 1933 N N . SER A 1 253 ? -14.212 15.427 -19.781 1.00 78.62 253 SER A N 1
ATOM 1934 C CA . SER A 1 253 ? -15.092 14.339 -19.378 1.00 78.62 253 SER A CA 1
ATOM 1935 C C . SER A 1 253 ? -16.318 14.849 -18.622 1.00 78.62 253 SER A C 1
ATOM 1937 O O . SER A 1 253 ? -16.223 15.557 -17.623 1.00 78.62 253 SER A O 1
ATOM 1939 N N . LYS A 1 254 ? -17.504 14.370 -19.019 1.00 76.25 254 LYS A N 1
ATOM 1940 C CA . LYS A 1 254 ? -18.755 14.604 -18.272 1.00 76.25 254 LYS A CA 1
ATOM 1941 C C . LYS A 1 254 ? -18.751 13.944 -16.886 1.00 76.25 254 LYS A C 1
ATOM 1943 O O . LYS A 1 254 ? -19.598 14.257 -16.049 1.00 76.25 254 LYS A O 1
ATOM 1948 N N . ARG A 1 255 ? -17.836 13.000 -16.631 1.00 78.25 255 ARG A N 1
ATOM 1949 C CA . ARG A 1 255 ? -17.706 12.348 -15.325 1.00 78.25 255 ARG A CA 1
ATOM 1950 C C . ARG A 1 255 ? -16.961 13.285 -14.374 1.00 78.25 255 ARG A C 1
ATOM 1952 O O . ARG A 1 255 ? -15.736 13.338 -14.406 1.00 78.25 255 ARG A O 1
ATOM 1959 N N . LYS A 1 256 ? -17.705 13.943 -13.476 1.00 75.25 256 LYS A N 1
ATOM 1960 C CA . LYS A 1 256 ? -17.182 14.844 -12.427 1.00 75.25 256 LYS A CA 1
ATOM 1961 C C . LYS A 1 256 ? -15.856 14.397 -11.779 1.00 75.25 256 LYS A C 1
ATOM 1963 O O . LYS A 1 256 ? -14.946 15.214 -11.749 1.00 75.25 256 LYS A O 1
ATOM 1968 N N . PRO A 1 257 ? -15.681 13.149 -11.296 1.00 73.56 257 PRO A N 1
ATOM 1969 C CA . PRO A 1 257 ? -14.416 12.751 -10.669 1.00 73.56 257 PRO A CA 1
ATOM 1970 C C . PRO A 1 257 ? -13.221 12.767 -11.633 1.00 73.56 257 PRO A C 1
ATOM 1972 O O . PRO A 1 257 ? -12.136 13.139 -11.209 1.00 73.56 257 PRO A O 1
ATOM 1975 N N . LEU A 1 258 ? -13.405 12.429 -12.919 1.00 77.62 258 LEU A N 1
ATOM 1976 C CA . LEU A 1 258 ? -12.320 12.517 -13.905 1.00 77.62 258 LEU A CA 1
ATOM 1977 C C . LEU A 1 258 ? -11.978 13.972 -14.218 1.00 77.62 258 LEU A C 1
ATOM 1979 O O . LEU A 1 258 ? -10.807 14.330 -14.260 1.00 77.62 258 LEU A O 1
ATOM 1983 N N . HIS A 1 259 ? -13.010 14.805 -14.368 1.00 77.94 259 HIS A N 1
ATOM 1984 C CA . HIS A 1 259 ? -12.848 16.242 -14.538 1.00 77.94 259 HIS A CA 1
ATOM 1985 C C . HIS A 1 259 ? -12.027 16.836 -13.382 1.00 77.94 259 HIS A C 1
ATOM 1987 O O . HIS A 1 259 ? -10.961 17.392 -13.616 1.00 77.94 259 HIS A O 1
ATOM 1993 N N . TYR A 1 260 ? -12.424 16.632 -12.123 1.00 69.56 260 TYR A N 1
ATOM 1994 C CA . TYR A 1 260 ? -11.664 17.163 -10.983 1.00 69.56 260 TYR A CA 1
ATOM 1995 C C . TYR A 1 260 ? -10.258 16.564 -10.852 1.00 69.56 260 TYR A C 1
ATOM 1997 O O . TYR A 1 260 ? -9.321 17.304 -10.567 1.00 69.56 260 TYR A O 1
ATOM 2005 N N . ALA A 1 261 ? -10.084 15.260 -11.095 1.00 71.88 261 ALA A N 1
ATOM 2006 C CA . ALA A 1 261 ? -8.763 14.632 -11.069 1.00 71.88 261 ALA A CA 1
ATOM 2007 C C . ALA A 1 261 ? -7.820 15.248 -12.114 1.00 71.88 261 ALA A C 1
ATOM 2009 O O . ALA A 1 261 ? -6.663 15.515 -11.807 1.00 71.88 261 ALA A O 1
ATOM 2010 N N . SER A 1 262 ? -8.324 15.542 -13.316 1.00 77.25 262 SER A N 1
ATOM 2011 C CA . SER A 1 262 ? -7.538 16.213 -14.355 1.00 77.25 262 SER A CA 1
ATOM 2012 C C . SER A 1 262 ? -7.188 17.661 -14.003 1.00 77.25 262 SER A C 1
ATOM 2014 O O . SER A 1 262 ? -6.078 18.091 -14.286 1.00 77.25 262 SER A O 1
ATOM 2016 N N . LEU A 1 263 ? -8.075 18.393 -13.315 1.00 70.06 263 LEU A N 1
ATOM 2017 C CA . LEU A 1 263 ? -7.774 19.740 -12.815 1.00 70.06 263 LEU A CA 1
ATOM 2018 C C . LEU A 1 263 ? -6.657 19.714 -11.764 1.00 70.06 263 LEU A C 1
ATOM 2020 O O . LEU A 1 263 ? -5.757 20.545 -11.804 1.00 70.06 263 LEU A O 1
ATOM 2024 N N . ILE A 1 264 ? -6.686 18.739 -10.850 1.00 66.31 264 ILE A N 1
ATOM 2025 C CA . ILE A 1 264 ? -5.609 18.533 -9.870 1.00 66.31 264 ILE A CA 1
ATOM 2026 C C . ILE A 1 264 ? -4.305 18.174 -10.590 1.00 66.31 264 ILE A C 1
ATOM 2028 O O . ILE A 1 264 ? -3.261 18.735 -10.267 1.00 66.31 264 ILE A O 1
ATOM 2032 N N . ALA A 1 265 ? -4.364 17.280 -11.581 1.00 72.31 265 ALA A N 1
ATOM 2033 C CA . ALA A 1 265 ? -3.201 16.893 -12.372 1.00 72.31 265 ALA A CA 1
ATOM 2034 C C . ALA A 1 265 ? -2.587 18.091 -13.111 1.00 72.31 265 ALA A C 1
ATOM 2036 O O . ALA A 1 265 ? -1.374 18.250 -13.069 1.00 72.31 265 ALA A O 1
ATOM 2037 N N . PHE A 1 266 ? -3.402 18.978 -13.694 1.00 72.12 266 PHE A N 1
ATOM 2038 C CA . PHE A 1 266 ? -2.931 20.235 -14.281 1.00 72.12 266 PHE A CA 1
ATOM 2039 C C . PHE A 1 266 ? -2.209 21.125 -13.271 1.00 72.12 266 PHE A C 1
ATOM 2041 O O . PHE A 1 266 ? -1.129 21.620 -13.580 1.00 72.12 266 PHE A O 1
ATOM 2048 N N . SER A 1 267 ? -2.767 21.305 -12.070 1.00 61.97 267 SER A N 1
ATOM 2049 C CA . SER A 1 267 ? -2.127 22.108 -11.023 1.00 61.97 267 SER A CA 1
ATOM 2050 C C . SER A 1 267 ? -0.783 21.518 -10.601 1.00 61.97 267 SER A C 1
ATOM 2052 O O . SER A 1 267 ? 0.204 22.240 -10.530 1.00 61.97 267 SER A O 1
ATOM 2054 N N . VAL A 1 268 ? -0.721 20.204 -10.366 1.00 68.50 268 VAL A N 1
ATOM 2055 C CA . VAL A 1 268 ? 0.532 19.514 -10.019 1.00 68.50 268 VAL A CA 1
ATOM 2056 C C . VAL A 1 268 ? 1.544 19.634 -11.157 1.00 68.50 268 VAL A C 1
ATOM 2058 O O . VAL A 1 268 ? 2.705 19.944 -10.916 1.00 68.50 268 VAL A O 1
ATOM 2061 N N . PHE A 1 269 ? 1.111 19.439 -12.402 1.00 73.50 269 PHE A N 1
ATOM 2062 C CA . PHE A 1 269 ? 1.991 19.510 -13.563 1.00 73.50 269 PHE A CA 1
ATOM 2063 C C . PHE A 1 269 ? 2.523 20.926 -13.805 1.00 73.50 269 PHE A C 1
ATOM 2065 O O . PHE A 1 269 ? 3.695 21.083 -14.122 1.00 73.50 269 PHE A O 1
ATOM 2072 N N . ALA A 1 270 ? 1.709 21.960 -13.580 1.00 66.56 270 ALA A N 1
ATOM 2073 C CA . ALA A 1 270 ? 2.148 23.352 -13.629 1.00 66.56 270 ALA A CA 1
ATOM 2074 C C . ALA A 1 270 ? 3.239 23.650 -12.589 1.00 66.56 270 ALA A C 1
ATOM 2076 O O . ALA A 1 270 ? 4.198 24.351 -12.900 1.00 66.56 270 ALA A O 1
ATOM 2077 N N . VAL A 1 271 ? 3.127 23.080 -11.382 1.00 62.97 271 VAL A N 1
ATOM 2078 C CA . VAL A 1 271 ? 4.189 23.158 -10.365 1.00 62.97 271 VAL A CA 1
ATOM 2079 C C . VAL A 1 271 ? 5.451 22.450 -10.849 1.00 62.97 271 VAL A C 1
ATOM 2081 O O . VAL A 1 271 ? 6.522 23.041 -10.812 1.00 62.97 271 VAL A O 1
ATOM 2084 N N . VAL A 1 272 ? 5.344 21.229 -11.377 1.00 70.00 272 VAL A N 1
ATOM 2085 C CA . VAL A 1 272 ? 6.504 20.496 -11.917 1.00 70.00 272 VAL A CA 1
ATOM 2086 C C . VAL A 1 272 ? 7.209 21.283 -13.030 1.00 70.00 272 VAL A C 1
ATOM 2088 O O . VAL A 1 272 ? 8.428 21.419 -12.997 1.00 70.00 272 VAL A O 1
ATOM 2091 N N . LEU A 1 273 ? 6.457 21.852 -13.977 1.00 69.25 273 LEU A N 1
ATOM 2092 C CA . LEU A 1 273 ? 7.003 22.627 -15.099 1.00 69.25 273 LEU A CA 1
ATOM 2093 C C . LEU A 1 273 ? 7.560 23.999 -14.697 1.00 69.25 273 LEU A C 1
ATOM 2095 O O . LEU A 1 273 ? 8.213 24.637 -15.518 1.00 69.25 273 LEU A O 1
ATOM 2099 N N . SER A 1 274 ? 7.335 24.451 -13.460 1.00 63.31 274 SER A N 1
ATOM 2100 C CA . SER A 1 274 ? 8.004 25.643 -12.924 1.00 63.31 274 SER A CA 1
ATOM 2101 C C . SER A 1 274 ? 9.488 25.405 -12.627 1.00 63.31 274 SER A C 1
ATOM 2103 O O . SER A 1 274 ? 10.246 26.366 -12.528 1.00 63.31 274 SER A O 1
ATOM 2105 N N . TRP A 1 275 ? 9.931 24.142 -12.541 1.00 64.00 275 TRP A N 1
ATOM 2106 C CA . TRP A 1 275 ? 11.337 23.809 -12.323 1.00 64.00 275 TRP A CA 1
ATOM 2107 C C . TRP A 1 275 ? 12.144 23.967 -13.632 1.00 64.00 275 TRP A C 1
ATOM 2109 O O . TRP A 1 275 ? 11.896 23.230 -14.592 1.00 64.00 275 TRP A O 1
ATOM 2119 N N . PRO A 1 276 ? 13.174 24.844 -13.664 1.00 64.44 276 PRO A N 1
ATOM 2120 C CA . PRO A 1 276 ? 14.029 25.077 -14.839 1.00 64.44 276 PRO A CA 1
ATOM 2121 C C . PRO A 1 276 ? 14.660 23.816 -15.451 1.00 64.44 276 PRO A C 1
ATOM 2123 O O . PRO A 1 276 ? 14.863 23.731 -16.658 1.00 64.44 276 PRO A O 1
ATOM 2126 N N . GLY A 1 277 ? 14.962 22.812 -14.622 1.00 69.81 277 GLY A N 1
ATOM 2127 C CA . GLY A 1 277 ? 15.638 21.583 -15.029 1.00 69.81 277 GLY A CA 1
ATOM 2128 C C . GLY A 1 277 ? 14.856 20.745 -16.041 1.00 69.81 277 GLY A C 1
ATOM 2129 O O . GLY A 1 277 ? 15.474 20.031 -16.819 1.00 69.81 277 GLY A O 1
ATOM 2130 N N . PHE A 1 278 ? 13.522 20.855 -16.096 1.00 74.94 278 PHE A N 1
ATOM 2131 C CA . PHE A 1 278 ? 12.729 20.134 -17.103 1.00 74.94 278 PHE A CA 1
ATOM 2132 C C . PHE A 1 278 ? 12.799 20.753 -18.502 1.00 74.94 278 PHE A C 1
ATOM 2134 O O . PHE A 1 278 ? 12.387 20.104 -19.463 1.00 74.94 278 PHE A O 1
ATOM 2141 N N . TRP A 1 279 ? 13.322 21.974 -18.610 1.00 76.31 279 TRP A N 1
ATOM 2142 C CA . TRP A 1 279 ? 13.416 22.731 -19.855 1.00 76.31 279 TRP A CA 1
ATOM 2143 C C . TRP A 1 279 ? 14.839 22.766 -20.431 1.00 76.31 279 TRP A C 1
ATOM 2145 O O . TRP A 1 279 ? 14.988 22.904 -21.636 1.00 76.31 279 TRP A O 1
ATOM 2155 N N . LYS A 1 280 ? 15.865 22.551 -19.595 1.00 71.88 280 LYS A N 1
ATOM 2156 C CA . LYS A 1 280 ? 17.292 22.703 -19.933 1.00 71.88 280 LYS A CA 1
ATOM 2157 C C . LYS A 1 280 ? 17.791 21.844 -21.110 1.00 71.88 280 LYS A C 1
ATOM 2159 O O . LYS A 1 280 ? 18.703 22.267 -21.807 1.00 71.88 280 LYS A O 1
ATOM 2164 N N . ASP A 1 281 ? 17.187 20.676 -21.335 1.00 76.69 281 ASP A N 1
ATOM 2165 C CA . ASP A 1 281 ? 17.629 19.700 -22.344 1.00 76.69 281 ASP A CA 1
ATOM 2166 C C . ASP A 1 281 ? 16.619 19.569 -23.504 1.00 76.69 281 ASP A C 1
ATOM 2168 O O . ASP A 1 281 ? 16.267 18.455 -23.906 1.00 76.69 281 ASP A O 1
ATOM 2172 N N . ILE A 1 282 ? 16.068 20.684 -23.999 1.00 83.38 282 ILE A N 1
ATOM 2173 C CA . ILE A 1 282 ? 15.083 20.711 -25.094 1.00 83.38 282 ILE A CA 1
ATOM 2174 C C . ILE A 1 282 ? 15.676 21.414 -26.316 1.00 83.38 282 ILE A C 1
ATOM 2176 O O . ILE A 1 282 ? 16.183 22.520 -26.211 1.00 83.38 282 ILE A O 1
ATOM 2180 N N . GLY A 1 283 ? 15.575 20.785 -27.490 1.00 77.31 283 GLY A N 1
ATOM 2181 C CA . GLY A 1 283 ? 15.979 21.376 -28.768 1.00 77.31 283 GLY A CA 1
ATOM 2182 C C . GLY A 1 283 ? 16.685 20.393 -29.708 1.00 77.31 283 GLY A C 1
ATOM 2183 O O . GLY A 1 283 ? 16.987 19.266 -29.301 1.00 77.31 283 GLY A O 1
ATOM 2184 N N . PRO A 1 284 ? 16.961 20.798 -30.964 1.00 77.62 284 PRO A N 1
ATOM 2185 C CA . PRO A 1 284 ? 17.683 19.994 -31.949 1.00 77.62 284 PRO A CA 1
ATOM 2186 C C . PRO A 1 284 ? 19.059 19.528 -31.459 1.00 77.62 284 PRO A C 1
ATOM 2188 O O . PRO A 1 284 ? 19.476 18.418 -31.774 1.00 77.62 284 PRO A O 1
ATOM 2191 N N . GLU A 1 285 ? 19.736 20.341 -30.645 1.00 77.62 285 GLU A N 1
ATOM 2192 C CA . GLU A 1 285 ? 21.067 20.051 -30.088 1.00 77.62 285 GLU A CA 1
ATOM 2193 C C . GLU A 1 285 ? 21.064 18.871 -29.102 1.00 77.62 285 GLU A C 1
ATOM 2195 O O . GLU A 1 285 ? 22.071 18.186 -28.940 1.00 77.62 285 GLU A O 1
ATOM 2200 N N . TYR A 1 286 ? 19.912 18.582 -28.489 1.00 82.81 286 TYR A N 1
ATOM 2201 C CA . TYR A 1 286 ? 19.734 17.506 -27.511 1.00 82.81 286 TYR A CA 1
ATOM 2202 C C . TYR A 1 286 ? 19.079 16.250 -28.110 1.00 82.81 286 TYR A C 1
ATOM 2204 O O . TYR A 1 286 ? 18.700 15.333 -27.370 1.00 82.81 286 TYR A O 1
ATOM 2212 N N . LEU A 1 287 ? 18.919 16.190 -29.441 1.00 81.88 287 LEU A N 1
ATOM 2213 C CA . LEU A 1 287 ? 18.370 15.021 -30.130 1.00 81.88 287 LEU A CA 1
ATOM 2214 C C . LEU A 1 287 ? 19.179 13.767 -29.801 1.00 81.88 287 LEU A C 1
ATOM 2216 O O . LEU A 1 287 ? 20.405 13.730 -29.902 1.00 81.88 287 LEU A O 1
ATOM 2220 N N . ARG A 1 288 ? 18.475 12.703 -29.413 1.00 81.69 288 ARG A N 1
ATOM 2221 C CA . ARG A 1 288 ? 19.108 11.474 -28.935 1.00 81.69 288 ARG A CA 1
ATOM 2222 C C . ARG A 1 288 ? 19.110 10.429 -30.046 1.00 81.69 288 ARG A C 1
ATOM 2224 O O . ARG A 1 288 ? 18.056 9.931 -30.429 1.00 81.69 288 ARG A O 1
ATOM 2231 N N . SER A 1 289 ? 20.298 10.078 -30.539 1.00 71.44 289 SER A N 1
ATOM 2232 C CA . SER A 1 289 ? 20.498 9.175 -31.689 1.00 71.44 289 SER A CA 1
ATOM 2233 C C . SER A 1 289 ? 21.296 7.897 -31.369 1.00 71.44 289 SER A C 1
ATOM 2235 O O . SER A 1 289 ? 21.766 7.202 -32.266 1.00 71.44 289 SER A O 1
ATOM 2237 N N . ALA A 1 290 ? 21.450 7.546 -30.088 1.00 65.69 290 ALA A N 1
ATOM 2238 C CA . ALA A 1 290 ? 22.187 6.348 -29.672 1.00 65.69 290 ALA A CA 1
ATOM 2239 C C . ALA A 1 290 ? 21.467 5.034 -30.040 1.00 65.69 290 ALA A C 1
ATOM 2241 O O . ALA A 1 290 ? 20.247 5.008 -30.169 1.00 65.69 290 ALA A O 1
ATOM 2242 N N . ARG A 1 291 ? 22.207 3.908 -30.045 1.00 60.16 291 ARG A N 1
ATOM 2243 C CA . ARG A 1 291 ? 21.708 2.520 -30.249 1.00 60.16 291 ARG A CA 1
ATOM 2244 C C . ARG A 1 291 ? 20.518 2.126 -29.354 1.00 60.16 291 ARG A C 1
ATOM 2246 O O . ARG A 1 291 ? 19.871 1.119 -29.606 1.00 60.16 291 ARG A O 1
ATOM 2253 N N . LYS A 1 292 ? 20.277 2.901 -28.291 1.00 66.50 292 LYS A N 1
ATOM 2254 C CA . LYS A 1 292 ? 19.188 2.744 -27.323 1.00 66.50 292 LYS A CA 1
ATOM 2255 C C . LYS A 1 292 ? 17.849 3.351 -27.779 1.00 66.50 292 LYS A C 1
ATOM 2257 O O . LYS A 1 292 ? 16.821 3.022 -27.198 1.00 66.50 292 LYS A O 1
ATOM 2262 N N . TYR A 1 293 ? 17.869 4.236 -28.773 1.00 77.19 293 TYR A N 1
ATOM 2263 C CA . TYR A 1 293 ? 16.692 4.906 -29.323 1.00 77.19 293 TYR A CA 1
ATOM 2264 C C . TYR A 1 293 ? 16.360 4.296 -30.678 1.00 77.19 293 TYR A C 1
ATOM 2266 O O . TYR A 1 293 ? 17.246 4.049 -31.496 1.00 77.19 293 TYR A O 1
ATOM 2274 N N . SER A 1 294 ? 15.080 4.033 -30.912 1.00 79.25 294 SER A N 1
ATOM 2275 C CA . SER A 1 294 ? 14.633 3.355 -32.127 1.00 79.25 294 SER A CA 1
ATOM 2276 C C . SER A 1 294 ? 13.933 4.338 -33.055 1.00 79.25 294 SER A C 1
ATOM 2278 O O . SER A 1 294 ? 13.117 5.149 -32.620 1.00 79.25 294 SER A O 1
ATOM 2280 N N . THR A 1 295 ? 14.189 4.239 -34.361 1.00 83.38 295 THR A N 1
ATOM 2281 C CA . THR A 1 295 ? 13.491 5.057 -35.368 1.00 83.38 295 THR A CA 1
ATOM 2282 C C . THR A 1 295 ? 11.977 4.870 -35.277 1.00 83.38 295 THR A C 1
ATOM 2284 O O . THR A 1 295 ? 11.221 5.834 -35.354 1.00 83.38 295 THR A O 1
ATOM 2287 N N . VAL A 1 296 ? 11.538 3.631 -35.032 1.00 84.69 296 VAL A N 1
ATOM 2288 C CA . VAL A 1 296 ? 10.125 3.294 -34.824 1.00 84.69 296 VAL A CA 1
ATOM 2289 C C . VAL A 1 296 ? 9.568 4.003 -33.585 1.00 84.69 296 VAL A C 1
ATOM 2291 O O . VAL A 1 296 ? 8.497 4.595 -33.668 1.00 84.69 296 VAL A O 1
ATOM 2294 N N . GLY A 1 297 ? 10.303 4.005 -32.467 1.00 84.50 297 GLY A N 1
ATOM 2295 C CA . GLY A 1 297 ? 9.927 4.708 -31.238 1.00 84.50 297 GLY A CA 1
ATOM 2296 C C . GLY A 1 297 ? 9.769 6.217 -31.442 1.00 84.50 297 GLY A C 1
ATOM 2297 O O . GLY A 1 297 ? 8.742 6.784 -31.076 1.00 84.50 297 GLY A O 1
ATOM 2298 N N . CYS A 1 298 ? 10.733 6.849 -32.115 1.00 86.25 298 CYS A N 1
ATOM 2299 C CA . CYS A 1 298 ? 10.681 8.274 -32.449 1.00 86.25 298 CYS A CA 1
ATOM 2300 C C . CYS A 1 298 ? 9.438 8.630 -33.284 1.00 86.25 298 CYS A C 1
ATOM 2302 O O . CYS A 1 298 ? 8.698 9.558 -32.950 1.00 86.25 298 CYS A O 1
ATOM 2304 N N . ILE A 1 299 ? 9.152 7.847 -34.331 1.00 88.44 299 ILE A N 1
ATOM 2305 C CA . ILE A 1 299 ? 7.957 8.038 -35.167 1.00 88.44 299 ILE A CA 1
ATOM 2306 C C . ILE A 1 299 ? 6.686 7.896 -34.322 1.00 88.44 299 ILE A C 1
ATOM 2308 O O . ILE A 1 299 ? 5.775 8.719 -34.438 1.00 88.44 299 ILE A O 1
ATOM 2312 N N . THR A 1 300 ? 6.620 6.894 -33.439 1.00 88.00 300 THR A N 1
ATOM 2313 C CA . THR A 1 300 ? 5.450 6.716 -32.569 1.00 88.00 300 THR A CA 1
ATOM 2314 C C . THR A 1 300 ? 5.256 7.861 -31.580 1.00 88.00 300 THR A C 1
ATOM 2316 O O . THR A 1 300 ? 4.114 8.267 -31.368 1.00 88.00 300 THR A O 1
ATOM 2319 N N . ASP A 1 301 ? 6.332 8.425 -31.025 1.00 90.06 301 ASP A N 1
ATOM 2320 C CA . ASP A 1 301 ? 6.263 9.569 -30.112 1.00 90.06 301 ASP A CA 1
ATOM 2321 C C . ASP A 1 301 ? 5.677 10.802 -30.816 1.00 90.06 301 ASP A C 1
ATOM 2323 O O . ASP A 1 301 ? 4.782 11.460 -30.279 1.00 90.06 301 ASP A O 1
ATOM 2327 N N . ILE A 1 302 ? 6.126 11.087 -32.045 1.00 89.62 302 ILE A N 1
ATOM 2328 C CA . ILE A 1 302 ? 5.631 12.215 -32.849 1.00 89.62 302 ILE A CA 1
ATOM 2329 C C . ILE A 1 302 ? 4.153 12.018 -33.200 1.00 89.62 302 ILE A C 1
ATOM 2331 O O . ILE A 1 302 ? 3.341 12.919 -32.974 1.00 89.62 302 ILE A O 1
ATOM 2335 N N . ILE A 1 303 ? 3.785 10.833 -33.705 1.00 91.31 303 ILE A N 1
ATOM 2336 C CA . ILE A 1 303 ? 2.396 10.511 -34.063 1.00 91.31 303 ILE A CA 1
ATOM 2337 C C . ILE A 1 303 ? 1.482 10.652 -32.844 1.00 91.31 303 ILE A C 1
ATOM 2339 O O . ILE A 1 303 ? 0.423 11.274 -32.941 1.00 91.31 303 ILE A O 1
ATOM 2343 N N . LEU A 1 304 ? 1.889 10.117 -31.688 1.00 90.94 304 LEU A N 1
ATOM 2344 C CA . LEU A 1 304 ? 1.105 10.213 -30.460 1.00 90.94 304 LEU A CA 1
ATOM 2345 C C . LEU A 1 304 ? 0.949 11.665 -29.999 1.00 90.94 304 LEU A C 1
ATOM 2347 O O . LEU A 1 304 ? -0.155 12.068 -29.630 1.00 90.94 304 LEU A O 1
ATOM 2351 N N . THR A 1 305 ? 2.031 12.446 -30.032 1.00 92.06 305 THR A N 1
ATOM 2352 C CA . THR A 1 305 ? 2.012 13.855 -29.617 1.00 92.06 305 THR A CA 1
ATOM 2353 C C . THR A 1 305 ? 1.034 14.652 -30.475 1.00 92.06 305 THR A C 1
ATOM 2355 O O . THR A 1 305 ? 0.153 15.326 -29.940 1.00 92.06 305 THR A O 1
ATOM 2358 N N . LEU A 1 306 ? 1.129 14.518 -31.803 1.00 92.56 306 LEU A N 1
ATOM 2359 C CA . LEU A 1 306 ? 0.224 15.182 -32.742 1.00 92.56 306 LEU A CA 1
ATOM 2360 C C . LEU A 1 306 ? -1.222 14.730 -32.537 1.00 92.56 306 LEU A C 1
ATOM 2362 O O . LEU A 1 306 ? -2.120 15.566 -32.459 1.00 92.56 306 LEU A O 1
ATOM 2366 N N . PHE A 1 307 ? -1.455 13.424 -32.394 1.00 92.44 307 PHE A N 1
ATOM 2367 C CA . PHE A 1 307 ? -2.790 12.880 -32.167 1.00 92.44 307 PHE A CA 1
ATOM 2368 C C . PHE A 1 307 ? -3.436 13.441 -30.894 1.00 92.44 307 PHE A C 1
ATOM 2370 O O . PHE A 1 307 ? -4.586 13.887 -30.936 1.00 92.44 307 PHE A O 1
ATOM 2377 N N . LEU A 1 308 ? -2.711 13.451 -29.770 1.00 92.06 308 LEU A N 1
ATOM 2378 C CA . LEU A 1 308 ? -3.214 13.976 -28.499 1.00 92.06 308 LEU A CA 1
ATOM 2379 C C . LEU A 1 308 ? -3.456 15.485 -28.569 1.00 92.06 308 LEU A C 1
ATOM 2381 O O . LEU A 1 308 ? -4.519 15.942 -28.143 1.00 92.06 308 LEU A O 1
ATOM 2385 N N . LEU A 1 309 ? -2.513 16.243 -29.133 1.00 91.88 309 LEU A N 1
ATOM 2386 C CA . LEU A 1 309 ? -2.616 17.694 -29.262 1.00 91.88 309 LEU A CA 1
ATOM 2387 C C . LEU A 1 309 ? -3.821 18.082 -30.123 1.00 91.88 309 LEU A C 1
ATOM 2389 O O . LEU A 1 309 ? -4.694 18.819 -29.659 1.00 91.88 309 LEU A O 1
ATOM 2393 N N . ILE A 1 310 ? -3.927 17.518 -31.331 1.00 92.19 310 ILE A N 1
ATOM 2394 C CA . ILE A 1 310 ? -5.048 17.768 -32.247 1.00 92.19 310 ILE A CA 1
ATOM 2395 C C . ILE A 1 310 ? -6.366 17.378 -31.578 1.00 92.19 310 ILE A C 1
ATOM 2397 O O . ILE A 1 310 ? -7.310 18.168 -31.574 1.00 92.19 310 ILE A O 1
ATOM 2401 N N . SER A 1 311 ? -6.433 16.203 -30.946 1.00 90.25 311 SER A N 1
ATOM 2402 C CA . SER A 1 311 ? -7.642 15.754 -30.247 1.00 90.25 311 SER A CA 1
ATOM 2403 C C . SER A 1 311 ? -8.050 16.718 -29.130 1.00 90.25 311 SER A C 1
ATOM 2405 O O . SER A 1 311 ? -9.236 17.019 -28.983 1.00 90.25 311 SER A O 1
ATOM 2407 N N . SER A 1 312 ? -7.085 17.230 -28.358 1.00 87.69 312 SER A N 1
ATOM 2408 C CA . SER A 1 312 ? -7.342 18.151 -27.246 1.00 87.69 312 SER A CA 1
ATOM 2409 C C . SER A 1 312 ? -7.884 19.512 -27.696 1.00 87.69 312 SER A C 1
ATOM 2411 O O . SER A 1 312 ? -8.647 20.128 -26.958 1.00 87.69 312 SER A O 1
ATOM 2413 N N . ILE A 1 313 ? -7.561 19.948 -28.918 1.00 84.75 313 ILE A N 1
ATOM 2414 C CA . ILE A 1 313 ? -8.005 21.228 -29.488 1.00 84.75 313 ILE A CA 1
ATOM 2415 C C . ILE A 1 313 ? -9.310 21.066 -30.277 1.00 84.75 313 ILE A C 1
ATOM 2417 O O . ILE A 1 313 ? -10.234 21.866 -30.141 1.00 84.75 313 ILE A O 1
ATOM 2421 N N . VAL A 1 314 ? -9.429 20.015 -31.089 1.00 86.25 314 VAL A N 1
ATOM 2422 C CA . VAL A 1 314 ? -10.587 19.804 -31.972 1.00 86.25 314 VAL A CA 1
ATOM 2423 C C . VAL A 1 314 ? -11.836 19.413 -31.178 1.00 86.25 314 VAL A C 1
ATOM 2425 O O . VAL A 1 314 ? -12.936 19.887 -31.468 1.00 86.25 314 VAL A O 1
ATOM 2428 N N . TYR A 1 315 ? -11.695 18.585 -30.139 1.00 83.00 315 TYR A N 1
ATOM 2429 C CA . TYR A 1 315 ? -12.824 18.134 -29.323 1.00 83.00 315 TYR A CA 1
ATOM 2430 C C . TYR A 1 315 ? -13.640 19.274 -28.668 1.00 83.00 315 TYR A C 1
ATOM 2432 O O . TYR A 1 315 ? -14.868 19.280 -28.821 1.00 83.00 315 TYR A O 1
ATOM 2440 N N . PRO A 1 316 ? -13.036 20.263 -27.976 1.00 75.38 316 PRO A N 1
ATOM 2441 C CA . PRO A 1 316 ? -13.779 21.392 -27.422 1.00 75.38 316 PRO A CA 1
ATOM 2442 C C . PRO A 1 316 ? -14.387 22.278 -28.514 1.00 75.38 316 PRO A C 1
ATOM 2444 O O . PRO A 1 316 ? -15.504 22.745 -28.318 1.00 75.38 316 PRO A O 1
ATOM 2447 N N . VAL A 1 317 ? -13.739 22.449 -29.675 1.00 75.50 317 VAL A N 1
ATOM 2448 C CA . VAL A 1 317 ? -14.316 23.185 -30.818 1.00 75.50 317 VAL A CA 1
ATOM 2449 C C . VAL A 1 317 ? -15.598 22.504 -31.308 1.00 75.50 317 VAL A C 1
ATOM 2451 O O . VAL A 1 317 ? -16.629 23.161 -31.441 1.00 75.50 317 VAL A O 1
ATOM 2454 N N . ILE A 1 318 ? -15.595 21.175 -31.468 1.00 79.06 318 ILE A N 1
ATOM 2455 C CA . ILE A 1 318 ? -16.797 20.402 -31.832 1.00 79.06 318 ILE A CA 1
ATOM 2456 C C . ILE A 1 318 ? -17.911 20.580 -30.788 1.00 79.06 318 ILE A C 1
ATOM 2458 O O . ILE A 1 318 ? -19.085 20.728 -31.140 1.00 79.06 318 ILE A O 1
ATOM 2462 N N . LEU A 1 319 ? -17.572 20.556 -29.495 1.00 70.56 319 LEU A N 1
ATOM 2463 C CA . LEU A 1 319 ? -18.544 20.758 -28.417 1.00 70.56 319 LEU A CA 1
ATOM 2464 C C . LEU A 1 319 ? -19.116 22.180 -28.405 1.00 70.56 319 LEU A C 1
ATOM 2466 O O . LEU A 1 319 ? -20.314 22.348 -28.173 1.00 70.56 319 LEU A O 1
ATOM 2470 N N . ALA A 1 320 ? -18.274 23.174 -28.667 1.00 66.31 320 ALA A N 1
ATOM 2471 C CA . ALA A 1 320 ? -18.612 24.588 -28.642 1.00 66.31 320 ALA A CA 1
ATOM 2472 C C . ALA A 1 320 ? -19.468 24.992 -29.857 1.00 66.31 320 ALA A C 1
ATOM 2474 O O . ALA A 1 320 ? -20.397 25.787 -29.722 1.00 66.31 320 ALA A O 1
ATOM 2475 N N . VAL A 1 321 ? -19.243 24.377 -31.025 1.00 71.75 321 VAL A N 1
ATOM 2476 C CA . VAL A 1 321 ? -20.134 24.492 -32.196 1.00 71.75 321 VAL A CA 1
ATOM 2477 C C . VAL A 1 321 ? -21.513 23.885 -31.902 1.00 71.75 321 VAL A C 1
ATOM 2479 O O . VAL A 1 321 ? -22.533 24.419 -32.330 1.00 71.75 321 VAL A O 1
ATOM 2482 N N . LYS A 1 322 ? -21.575 22.801 -31.117 1.00 70.19 322 LYS A N 1
ATOM 2483 C CA . LYS A 1 322 ? -22.835 22.123 -30.761 1.00 70.19 322 LYS A CA 1
ATOM 2484 C C . LYS A 1 322 ? -23.606 22.767 -29.599 1.00 70.19 322 LYS A C 1
ATOM 2486 O O . LYS A 1 322 ? -24.768 22.416 -29.398 1.00 70.19 322 LYS A O 1
ATOM 2491 N N . LYS A 1 323 ? -23.001 23.655 -28.798 1.00 59.34 323 LYS A N 1
ATOM 2492 C CA . LYS A 1 323 ? -23.625 24.242 -27.595 1.00 59.34 323 LYS A CA 1
ATOM 2493 C C . LYS A 1 323 ? -23.251 25.721 -27.410 1.00 59.34 323 LYS A C 1
ATOM 2495 O O . LYS A 1 323 ? -22.109 26.038 -27.102 1.00 59.34 323 LYS A O 1
ATOM 2500 N N . LYS A 1 324 ? -24.234 26.632 -27.471 1.00 48.69 324 LYS A N 1
ATOM 2501 C CA . LYS A 1 324 ? -24.111 27.989 -26.889 1.00 48.69 324 LYS A CA 1
ATOM 2502 C C . LYS A 1 324 ? -24.107 27.830 -25.351 1.00 48.69 324 LYS A C 1
ATOM 2504 O O . LYS A 1 324 ? -25.104 27.293 -24.868 1.00 48.69 324 LYS A O 1
ATOM 2509 N N . PRO A 1 325 ? -23.089 28.232 -24.551 1.00 52.38 325 PRO A N 1
ATOM 2510 C CA . PRO A 1 325 ? -21.996 29.180 -24.804 1.00 52.38 325 PRO A CA 1
ATOM 2511 C C . PRO A 1 325 ? -20.555 28.632 -24.595 1.00 52.38 325 PRO A C 1
ATOM 2513 O O . PRO A 1 325 ? -20.308 27.688 -23.853 1.00 52.38 325 PRO A O 1
ATOM 2516 N N . TRP A 1 326 ? -19.596 29.348 -25.188 1.00 53.16 326 TRP A N 1
ATOM 2517 C CA . TRP A 1 326 ? -18.169 29.043 -25.420 1.00 53.16 326 TRP A CA 1
ATOM 2518 C C . TRP A 1 326 ? -17.166 29.254 -24.252 1.00 53.16 326 TRP A C 1
ATOM 2520 O O . TRP A 1 326 ? -15.982 29.462 -24.498 1.00 53.16 326 TRP A O 1
ATOM 2530 N N . LYS A 1 327 ? -17.571 29.282 -22.974 1.00 58.59 327 LYS A N 1
ATOM 2531 C CA . LYS A 1 327 ? -16.713 29.935 -21.950 1.00 58.59 327 LYS A CA 1
ATOM 2532 C C . LYS A 1 327 ? -15.748 29.051 -21.141 1.00 58.59 327 LYS A C 1
ATOM 2534 O O . LYS A 1 327 ? -14.739 29.581 -20.694 1.00 58.59 327 LYS A O 1
ATOM 2539 N N . LYS A 1 328 ? -16.012 27.759 -20.897 1.00 59.62 328 LYS A N 1
ATOM 2540 C CA . LYS A 1 328 ? -15.207 26.963 -19.932 1.00 59.62 328 LYS A CA 1
ATOM 2541 C C . LYS A 1 328 ? -14.227 26.002 -20.598 1.00 59.62 328 LYS A C 1
ATOM 2543 O O . LYS A 1 328 ? -13.097 25.856 -20.152 1.00 59.62 328 LYS A O 1
ATOM 2548 N N . GLU A 1 329 ? -14.655 25.366 -21.678 1.00 63.59 329 GLU A N 1
ATOM 2549 C CA . GLU A 1 329 ? -13.905 24.341 -22.399 1.00 63.59 329 GLU A CA 1
ATOM 2550 C C . GLU A 1 329 ? -12.790 24.951 -23.268 1.00 63.59 329 GLU A C 1
ATOM 2552 O O . GLU A 1 329 ? -11.731 24.344 -23.423 1.00 63.59 329 GLU A O 1
ATOM 2557 N N . ALA A 1 330 ? -12.990 26.182 -23.755 1.00 62.81 330 ALA A N 1
ATOM 2558 C CA . ALA A 1 330 ? -11.990 26.942 -24.508 1.00 62.81 330 ALA A CA 1
ATOM 2559 C C . ALA A 1 330 ? -10.771 27.327 -23.649 1.00 62.81 330 ALA A C 1
ATOM 2561 O O . ALA A 1 330 ? -9.643 27.252 -24.123 1.00 62.81 330 ALA A O 1
ATOM 2562 N N . LEU A 1 331 ? -10.973 27.656 -22.365 1.00 64.56 331 LEU A N 1
ATOM 2563 C CA . LEU A 1 331 ? -9.876 27.974 -21.439 1.00 64.56 331 LEU A CA 1
ATOM 2564 C C . LEU A 1 331 ? -8.988 26.755 -21.154 1.00 64.56 331 LEU A C 1
ATOM 2566 O O . LEU A 1 331 ? -7.774 26.885 -21.053 1.00 64.56 331 LEU A O 1
ATOM 2570 N N . ILE A 1 332 ? -9.580 25.561 -21.078 1.00 70.25 332 ILE A N 1
ATOM 2571 C CA . ILE A 1 332 ? -8.838 24.304 -20.897 1.00 70.25 332 ILE A CA 1
ATOM 2572 C C . ILE A 1 332 ? -8.014 23.972 -22.155 1.00 70.25 332 ILE A C 1
ATOM 2574 O O . ILE A 1 332 ? -6.918 23.433 -22.036 1.00 70.25 332 ILE A O 1
ATOM 2578 N N . ALA A 1 333 ? -8.503 24.334 -23.349 1.00 73.25 333 ALA A N 1
ATOM 2579 C CA . ALA A 1 333 ? -7.805 24.103 -24.620 1.00 73.25 333 ALA A CA 1
ATOM 2580 C C . ALA A 1 333 ? -6.561 24.994 -24.800 1.00 73.25 333 ALA A C 1
ATOM 2582 O O . ALA A 1 333 ? -5.648 24.635 -25.541 1.00 73.25 333 ALA A O 1
ATOM 2583 N N . LEU A 1 334 ? -6.494 26.135 -24.101 1.00 72.69 334 LEU A N 1
ATOM 2584 C CA . LEU A 1 334 ? -5.326 27.023 -24.125 1.00 72.69 334 LEU A CA 1
ATOM 2585 C C . LEU A 1 334 ? -4.092 26.388 -23.470 1.00 72.69 334 LEU A C 1
ATOM 2587 O O . LEU A 1 334 ? -2.975 26.721 -23.848 1.00 72.69 334 LEU A O 1
ATOM 2591 N N . ALA A 1 335 ? -4.269 25.459 -22.527 1.00 74.81 335 ALA A N 1
ATOM 2592 C CA . ALA A 1 335 ? -3.167 24.810 -21.818 1.00 74.81 335 ALA A CA 1
ATOM 2593 C C . ALA A 1 335 ? -2.228 23.982 -22.730 1.00 74.81 335 ALA A C 1
ATOM 2595 O O . ALA A 1 335 ? -1.017 24.239 -22.731 1.00 74.81 335 ALA A O 1
ATOM 2596 N N . PRO A 1 336 ? -2.722 23.013 -23.531 1.00 84.12 336 PRO A N 1
ATOM 2597 C CA . PRO A 1 336 ? -1.881 22.277 -24.477 1.00 84.12 336 PRO A CA 1
ATOM 2598 C C . PRO A 1 336 ? -1.312 23.170 -25.593 1.00 84.12 336 PRO A C 1
ATOM 2600 O O . PRO A 1 336 ? -0.174 22.969 -26.010 1.00 84.12 336 PRO A O 1
ATOM 2603 N N . LEU A 1 337 ? -2.041 24.207 -26.028 1.00 81.88 337 LEU A N 1
ATOM 2604 C CA . LEU A 1 337 ? -1.542 25.193 -26.998 1.00 81.88 337 LEU A CA 1
ATOM 2605 C C . LEU A 1 337 ? -0.358 25.996 -26.446 1.00 81.88 337 LEU A C 1
ATOM 2607 O O . LEU A 1 337 ? 0.695 26.045 -27.074 1.00 81.88 337 LEU A O 1
ATOM 2611 N N . LEU A 1 338 ? -0.505 26.579 -25.253 1.00 76.44 338 LEU A N 1
ATOM 2612 C CA . LEU A 1 338 ? 0.536 27.381 -24.612 1.00 76.44 338 LEU A CA 1
ATOM 2613 C C . LEU A 1 338 ? 1.786 26.544 -24.322 1.00 76.44 338 LEU A C 1
ATOM 2615 O O . LEU A 1 338 ? 2.897 26.987 -24.592 1.00 76.44 338 LEU A O 1
ATOM 2619 N N . THR A 1 339 ? 1.614 25.309 -23.838 1.00 80.31 339 THR A N 1
ATOM 2620 C CA . THR A 1 339 ? 2.750 24.391 -23.636 1.00 80.31 339 THR A CA 1
ATOM 2621 C C . THR A 1 339 ? 3.443 23.995 -24.933 1.00 80.31 339 THR A C 1
ATOM 2623 O O . THR A 1 339 ? 4.665 23.892 -24.939 1.00 80.31 339 THR A O 1
ATOM 2626 N N . SER A 1 340 ? 2.707 23.843 -26.036 1.00 85.06 340 SER A N 1
ATOM 2627 C CA . SER A 1 340 ? 3.298 23.580 -27.356 1.00 85.06 340 SER A CA 1
ATOM 2628 C C . SER A 1 340 ? 4.082 24.782 -27.887 1.00 85.06 340 SER A C 1
ATOM 2630 O O . SER A 1 340 ? 5.182 24.611 -28.403 1.00 85.06 340 SER A O 1
ATOM 2632 N N . VAL A 1 341 ? 3.555 26.002 -27.727 1.00 83.06 341 VAL A N 1
ATOM 2633 C CA . VAL A 1 341 ? 4.253 27.242 -28.115 1.00 83.06 341 VAL A CA 1
ATOM 2634 C C . VAL A 1 341 ? 5.535 27.417 -27.306 1.00 83.06 341 VAL A C 1
ATOM 2636 O O . VAL A 1 341 ? 6.580 27.691 -27.886 1.00 83.06 341 VAL A O 1
ATOM 2639 N N . LEU A 1 342 ? 5.482 27.208 -25.987 1.00 77.12 342 LEU A N 1
ATOM 2640 C CA . LEU A 1 342 ? 6.664 27.286 -25.125 1.00 77.12 342 LEU A CA 1
ATOM 2641 C C . LEU A 1 342 ? 7.694 26.209 -25.459 1.00 77.12 342 LEU A C 1
ATOM 2643 O O . LEU A 1 342 ? 8.881 26.509 -25.510 1.00 77.12 342 LEU A O 1
ATOM 2647 N N . TYR A 1 343 ? 7.249 24.980 -25.734 1.00 84.31 343 TYR A N 1
ATOM 2648 C CA . TYR A 1 343 ? 8.122 23.904 -26.193 1.00 84.31 343 TYR A CA 1
ATOM 2649 C C . TYR A 1 343 ? 8.858 24.281 -27.486 1.00 84.31 343 TYR A C 1
ATOM 2651 O O . TYR A 1 343 ? 10.076 24.145 -27.552 1.00 84.31 343 TYR A O 1
ATOM 2659 N N . LEU A 1 344 ? 8.142 24.803 -28.488 1.00 83.31 344 LEU A N 1
ATOM 2660 C CA . LEU A 1 344 ? 8.746 25.255 -29.744 1.00 83.31 344 LEU A CA 1
ATOM 2661 C C . LEU A 1 344 ? 9.699 26.433 -29.522 1.00 83.31 344 LEU A C 1
ATOM 2663 O O . LEU A 1 344 ? 10.805 26.418 -30.046 1.00 83.31 344 LEU A O 1
ATOM 2667 N N . PHE A 1 345 ? 9.307 27.423 -28.718 1.00 78.31 345 PHE A N 1
ATOM 2668 C CA . PHE A 1 345 ? 10.154 28.572 -28.398 1.00 78.31 345 PHE A CA 1
ATOM 2669 C C . PHE A 1 345 ? 11.478 28.133 -27.757 1.00 78.31 345 PHE A C 1
ATOM 2671 O O . PHE A 1 345 ? 12.544 28.509 -28.235 1.00 78.31 345 PHE A O 1
ATOM 2678 N N . HIS A 1 346 ? 11.419 27.268 -26.739 1.00 74.38 346 HIS A N 1
ATOM 2679 C CA . HIS A 1 346 ? 12.614 26.741 -26.074 1.00 74.38 346 HIS A CA 1
ATOM 2680 C C . HIS A 1 346 ? 13.438 25.823 -26.982 1.00 74.38 346 HIS A C 1
ATOM 2682 O O . HIS A 1 346 ? 14.656 25.813 -26.894 1.00 74.38 346 HIS A O 1
ATOM 2688 N N . SER A 1 347 ? 12.794 25.098 -27.900 1.00 78.62 347 SER A N 1
ATOM 2689 C CA . SER A 1 347 ? 13.484 24.239 -28.862 1.00 78.62 347 SER A CA 1
ATOM 2690 C C . SER A 1 347 ? 14.357 25.014 -29.858 1.00 78.62 347 SER A C 1
ATOM 2692 O O . SER A 1 347 ? 15.234 24.402 -30.456 1.00 78.62 347 SER A O 1
ATOM 2694 N N . PHE A 1 348 ? 14.121 26.310 -30.092 1.00 75.12 348 PHE A N 1
ATOM 2695 C CA . PHE A 1 348 ? 14.841 27.092 -31.111 1.00 75.12 348 PHE A CA 1
ATOM 2696 C C . PHE A 1 348 ? 15.608 28.307 -30.552 1.00 75.12 348 PHE A C 1
ATOM 2698 O O . PHE A 1 348 ? 16.174 29.062 -31.340 1.00 75.12 348 PHE A O 1
ATOM 2705 N N . HIS A 1 349 ? 15.631 28.535 -29.233 1.00 67.50 349 HIS A N 1
ATOM 2706 C CA . HIS A 1 349 ? 16.368 29.643 -28.599 1.00 67.50 349 HIS A CA 1
ATOM 2707 C C . HIS A 1 349 ? 17.549 29.142 -27.756 1.00 67.50 349 HIS A C 1
ATOM 2709 O O . HIS A 1 349 ? 17.393 28.237 -26.941 1.00 67.50 349 HIS A O 1
ATOM 2715 N N . VAL A 1 350 ? 18.715 29.779 -27.913 1.00 56.88 350 VAL A N 1
ATOM 2716 C CA . VAL A 1 350 ? 19.929 29.524 -27.116 1.00 56.88 350 VAL A CA 1
ATOM 2717 C C . VAL A 1 350 ? 19.745 30.120 -25.716 1.00 56.88 350 VAL A C 1
ATOM 2719 O O . VAL A 1 350 ? 19.470 31.310 -25.592 1.00 56.88 350 VAL A O 1
ATOM 2722 N N . HIS A 1 351 ? 19.852 29.301 -24.667 1.00 56.75 351 HIS A N 1
ATOM 2723 C CA . HIS A 1 351 ? 19.489 29.690 -23.297 1.00 56.75 351 HIS A CA 1
ATOM 2724 C C . HIS A 1 351 ? 20.515 30.624 -22.635 1.00 56.75 351 HIS A C 1
ATOM 2726 O O . HIS A 1 351 ? 21.712 30.340 -22.640 1.00 56.75 351 HIS A O 1
ATOM 2732 N N . THR A 1 352 ? 20.033 31.677 -21.967 1.00 52.84 352 THR A N 1
ATOM 2733 C CA . THR A 1 352 ? 20.775 32.390 -20.911 1.00 52.84 352 THR A CA 1
ATOM 2734 C C . THR A 1 352 ? 20.382 31.856 -19.522 1.00 52.84 352 THR A C 1
ATOM 2736 O O . THR A 1 352 ? 19.275 31.337 -19.331 1.00 52.84 352 THR A O 1
ATOM 2739 N N . ASP A 1 353 ? 21.282 31.943 -18.532 1.00 47.78 353 ASP A N 1
ATOM 2740 C CA . ASP A 1 353 ? 21.016 31.481 -17.161 1.00 47.78 353 ASP A CA 1
ATOM 2741 C C . ASP A 1 353 ? 19.821 32.241 -16.546 1.00 47.78 353 ASP A C 1
ATOM 2743 O O . ASP A 1 353 ? 19.919 33.415 -16.197 1.00 47.78 353 ASP A O 1
ATOM 2747 N N . GLY A 1 354 ? 18.673 31.564 -16.412 1.00 51.56 354 GLY A N 1
ATOM 2748 C CA . GLY A 1 354 ? 17.458 32.093 -15.772 1.00 51.56 354 GLY A CA 1
ATOM 2749 C C . GLY A 1 354 ? 16.196 32.108 -16.646 1.00 51.56 354 GLY A C 1
ATOM 2750 O O . GLY A 1 354 ? 15.091 32.077 -16.112 1.00 51.56 354 GLY A O 1
ATOM 2751 N N . GLU A 1 355 ? 16.299 32.058 -17.974 1.00 51.97 355 GLU A N 1
ATOM 2752 C CA . GLU A 1 355 ? 15.127 32.034 -18.874 1.00 51.97 355 GLU A CA 1
ATOM 2753 C C . GLU A 1 355 ? 14.180 30.822 -18.714 1.00 51.97 355 GLU A C 1
ATOM 2755 O O . GLU A 1 355 ? 12.957 31.011 -18.763 1.00 51.97 355 GLU A O 1
ATOM 2760 N N . PRO A 1 356 ? 14.665 29.591 -18.442 1.00 51.12 356 PRO A N 1
ATOM 2761 C CA . PRO A 1 356 ? 13.782 28.441 -18.239 1.00 51.12 356 PRO A CA 1
ATOM 2762 C C . PRO A 1 356 ? 12.913 28.567 -16.973 1.00 51.12 356 PRO A C 1
ATOM 2764 O O . PRO A 1 356 ? 11.827 27.991 -16.895 1.00 51.12 356 PRO A O 1
ATOM 2767 N N . PHE A 1 357 ? 13.357 29.367 -15.993 1.00 50.53 357 PHE A N 1
ATOM 2768 C CA . PHE A 1 357 ? 12.589 29.701 -14.790 1.00 50.53 357 PHE A CA 1
ATOM 2769 C C . PHE A 1 357 ? 11.392 30.603 -15.115 1.00 50.53 357 PHE A C 1
ATOM 2771 O O . PHE A 1 357 ? 10.274 30.332 -14.676 1.00 50.53 357 PHE A O 1
ATOM 2778 N N . PHE A 1 358 ? 11.591 31.635 -15.942 1.00 51.47 358 PHE A N 1
ATOM 2779 C CA . PHE A 1 358 ? 10.520 32.559 -16.326 1.00 51.47 358 PHE A CA 1
ATOM 2780 C C . PHE A 1 358 ? 9.462 31.897 -17.214 1.00 51.47 358 PHE A C 1
ATOM 2782 O O . PHE A 1 358 ? 8.272 32.136 -17.013 1.00 51.47 358 PHE A O 1
ATOM 2789 N N . ALA A 1 359 ? 9.854 31.010 -18.133 1.00 51.69 359 ALA A N 1
ATOM 2790 C CA . ALA A 1 359 ? 8.910 30.256 -18.961 1.00 51.69 359 ALA A CA 1
ATOM 2791 C C . ALA A 1 359 ? 8.000 29.335 -18.120 1.00 51.69 359 ALA A C 1
ATOM 2793 O O . ALA A 1 359 ? 6.778 29.327 -18.304 1.00 51.69 359 ALA A O 1
ATOM 2794 N N . GLY A 1 360 ? 8.572 28.618 -17.144 1.00 50.97 360 GLY A N 1
ATOM 2795 C CA . GLY A 1 360 ? 7.824 27.780 -16.201 1.00 50.97 360 GLY A CA 1
ATOM 2796 C C . GLY A 1 360 ? 6.923 28.582 -15.249 1.00 50.97 360 GLY A C 1
ATOM 2797 O O . GLY A 1 360 ? 5.794 28.176 -14.950 1.00 50.97 360 GLY A O 1
ATOM 2798 N N . LEU A 1 361 ? 7.375 29.763 -14.819 1.00 50.81 361 LEU A N 1
ATOM 2799 C CA . LEU A 1 361 ? 6.603 30.687 -13.985 1.00 50.81 361 LEU A CA 1
ATOM 2800 C C . LEU A 1 361 ? 5.419 31.308 -14.751 1.00 50.81 361 LEU A C 1
ATOM 2802 O O . LEU A 1 361 ? 4.297 31.318 -14.253 1.00 50.81 361 LEU A O 1
ATOM 2806 N N . ILE A 1 362 ? 5.627 31.768 -15.988 1.00 53.88 362 ILE A N 1
ATOM 2807 C CA . ILE A 1 362 ? 4.568 32.354 -16.829 1.00 53.88 362 ILE A CA 1
ATOM 2808 C C . ILE A 1 362 ? 3.526 31.294 -17.196 1.00 53.88 362 ILE A C 1
ATOM 2810 O O . ILE A 1 362 ? 2.326 31.556 -17.110 1.00 53.88 362 ILE A O 1
ATOM 2814 N N . LEU A 1 363 ? 3.963 30.080 -17.540 1.00 53.12 363 LEU A N 1
ATOM 2815 C CA . LEU A 1 363 ? 3.067 28.961 -17.818 1.00 53.12 363 LEU A CA 1
ATOM 2816 C C . LEU A 1 363 ? 2.233 28.584 -16.590 1.00 53.12 363 LEU A C 1
ATOM 2818 O O . LEU A 1 363 ? 1.018 28.417 -16.699 1.00 53.12 363 LEU A O 1
ATOM 2822 N N . SER A 1 364 ? 2.860 28.476 -15.417 1.00 52.41 364 SER A N 1
ATOM 2823 C CA . SER A 1 364 ? 2.153 28.135 -14.181 1.00 52.41 364 SER A CA 1
ATOM 2824 C C . SER A 1 364 ? 1.165 29.228 -13.764 1.00 52.41 364 SER A C 1
ATOM 2826 O O . SER A 1 364 ? 0.029 28.900 -13.425 1.00 52.41 364 SER A O 1
ATOM 2828 N N . LEU A 1 365 ? 1.522 30.510 -13.895 1.00 52.31 365 LEU A N 1
ATOM 2829 C CA . LEU A 1 365 ? 0.630 31.646 -13.633 1.00 52.31 365 LEU A CA 1
ATOM 2830 C C . LEU A 1 365 ? -0.527 31.744 -14.643 1.00 52.31 365 LEU A C 1
ATOM 2832 O O . LEU A 1 365 ? -1.665 31.981 -14.238 1.00 52.31 365 LEU A O 1
ATOM 2836 N N . ALA A 1 366 ? -0.277 31.515 -15.936 1.00 51.16 366 ALA A N 1
ATOM 2837 C CA . ALA A 1 366 ? -1.299 31.557 -16.986 1.00 51.16 366 ALA A CA 1
ATOM 2838 C C . ALA A 1 366 ? -2.308 30.403 -16.862 1.00 51.16 366 ALA A C 1
ATOM 2840 O O . ALA A 1 366 ? -3.521 30.617 -16.958 1.00 51.16 366 ALA A O 1
ATOM 2841 N N . LEU A 1 367 ? -1.824 29.189 -16.575 1.00 51.81 367 LEU A N 1
ATOM 2842 C CA . LEU A 1 367 ? -2.680 28.043 -16.266 1.00 51.81 367 LEU A CA 1
ATOM 2843 C C . LEU A 1 367 ? -3.494 28.317 -14.990 1.00 51.81 367 LEU A C 1
ATOM 2845 O O . LEU A 1 367 ? -4.712 28.140 -14.981 1.00 51.81 367 LEU A O 1
ATOM 2849 N N . TYR A 1 368 ? -2.857 28.833 -13.935 1.00 53.53 368 TYR A N 1
ATOM 2850 C CA . TYR A 1 368 ? -3.494 29.138 -12.651 1.00 53.53 368 TYR A CA 1
ATOM 2851 C C . TYR A 1 368 ? -4.586 30.220 -12.756 1.00 53.53 368 TYR A C 1
ATOM 2853 O O . TYR A 1 368 ? -5.677 30.048 -12.202 1.00 53.53 368 TYR A O 1
ATOM 2861 N N . ALA A 1 369 ? -4.350 31.290 -13.526 1.00 48.88 369 ALA A N 1
ATOM 2862 C CA . ALA A 1 369 ? -5.325 32.353 -13.781 1.00 48.88 369 ALA A CA 1
ATOM 2863 C C . ALA A 1 369 ? -6.555 31.842 -14.555 1.00 48.88 369 ALA A C 1
ATOM 2865 O O . ALA A 1 369 ? -7.692 32.148 -14.185 1.00 48.88 369 ALA A O 1
ATOM 2866 N N . GLY A 1 370 ? -6.352 30.996 -15.573 1.00 48.69 370 GLY A N 1
ATOM 2867 C CA . GLY A 1 370 ? -7.445 30.355 -16.313 1.00 48.69 370 GLY A CA 1
ATOM 2868 C C . GLY A 1 370 ? -8.297 29.415 -15.445 1.00 48.69 370 GLY A C 1
ATOM 2869 O O . GLY A 1 370 ? -9.524 29.389 -15.573 1.00 48.69 370 GLY A O 1
ATOM 2870 N N . PHE A 1 371 ? -7.673 28.686 -14.511 1.00 52.19 371 PHE A N 1
ATOM 2871 C CA . PHE A 1 371 ? -8.358 27.735 -13.626 1.00 52.19 371 PHE A CA 1
ATOM 2872 C C . PHE A 1 371 ? -9.094 28.393 -12.451 1.00 52.19 371 PHE A C 1
ATOM 2874 O O . PHE A 1 371 ? -10.189 27.943 -12.093 1.00 52.19 371 PHE A O 1
ATOM 2881 N N . PHE A 1 372 ? -8.560 29.481 -11.888 1.00 47.69 372 PHE A N 1
ATOM 2882 C CA . PHE A 1 372 ? -9.222 30.251 -10.828 1.00 47.69 372 PHE A CA 1
ATOM 2883 C C . PHE A 1 372 ? -10.579 30.810 -11.287 1.00 47.69 372 PHE A C 1
ATOM 2885 O O . PHE A 1 372 ? -11.560 30.772 -10.544 1.00 47.69 372 PHE A O 1
ATOM 2892 N N . ILE A 1 373 ? -10.665 31.239 -12.551 1.00 44.88 373 ILE A N 1
ATOM 2893 C CA . ILE A 1 373 ? -11.894 31.755 -13.172 1.00 44.88 373 ILE A CA 1
ATOM 2894 C C . ILE A 1 373 ? -12.932 30.633 -13.403 1.00 44.88 373 ILE A C 1
ATOM 2896 O O . ILE A 1 373 ? -14.142 30.880 -13.381 1.00 44.88 373 ILE A O 1
ATOM 2900 N N . ALA A 1 374 ? -12.494 29.379 -13.573 1.00 45.41 374 ALA A N 1
ATOM 2901 C CA . ALA A 1 374 ? -13.369 28.235 -13.844 1.00 45.41 374 ALA A CA 1
ATOM 2902 C C . ALA A 1 374 ? -13.964 27.566 -12.579 1.00 45.41 374 ALA A C 1
ATOM 2904 O O . ALA A 1 374 ? -15.031 26.940 -12.659 1.00 45.41 374 ALA A O 1
ATOM 2905 N N . ALA A 1 375 ? -13.323 27.693 -11.409 1.00 47.53 375 ALA A N 1
ATOM 2906 C CA . ALA A 1 375 ? -13.683 26.970 -10.182 1.00 47.53 375 ALA A CA 1
ATOM 2907 C C . ALA A 1 375 ? -14.721 27.712 -9.303 1.00 47.53 375 ALA A C 1
ATOM 2909 O O . ALA A 1 375 ? -14.397 28.597 -8.513 1.00 47.53 375 ALA A O 1
ATOM 2910 N N . LYS A 1 376 ? -16.000 27.308 -9.384 1.00 44.56 376 LYS A N 1
ATOM 2911 C CA . LYS A 1 376 ? -17.114 27.924 -8.623 1.00 44.56 376 LYS A CA 1
ATOM 2912 C C . LYS A 1 376 ? -17.364 27.330 -7.216 1.00 44.56 376 LYS A C 1
ATOM 2914 O O . LYS A 1 376 ? -18.135 27.914 -6.460 1.00 44.56 376 LYS A O 1
ATOM 2919 N N . GLU A 1 377 ? -16.743 26.206 -6.834 1.00 49.81 377 GLU A N 1
ATOM 2920 C CA . GLU A 1 377 ? -17.006 25.511 -5.551 1.00 49.81 377 GLU A CA 1
ATOM 2921 C C . GLU A 1 377 ? -15.976 25.829 -4.444 1.00 49.81 377 GLU A C 1
ATOM 2923 O O . GLU A 1 377 ? -14.768 25.702 -4.633 1.00 49.81 377 GLU A O 1
ATOM 2928 N N . SER A 1 378 ? -16.458 26.196 -3.246 1.00 45.16 378 SER A N 1
ATOM 2929 C CA . SER A 1 378 ? -15.642 26.689 -2.117 1.00 45.16 378 SER A CA 1
ATOM 2930 C C . SER A 1 378 ? -14.695 25.659 -1.491 1.00 45.16 378 SER A C 1
ATOM 2932 O O . SER A 1 378 ? -13.673 26.043 -0.928 1.00 45.16 378 SER A O 1
ATOM 2934 N N . LYS A 1 379 ? -14.994 24.357 -1.599 1.00 45.69 379 LYS A N 1
ATOM 2935 C CA . LYS A 1 379 ? -14.182 23.286 -0.991 1.00 45.69 379 LYS A CA 1
ATOM 2936 C C . LYS A 1 379 ? -12.855 23.046 -1.712 1.00 45.69 379 LYS A C 1
ATOM 2938 O O . LYS A 1 379 ? -11.918 22.558 -1.095 1.00 45.69 379 LYS A O 1
ATOM 2943 N N . ILE A 1 380 ? -12.774 23.405 -2.993 1.00 46.38 380 ILE A N 1
ATOM 2944 C CA . ILE A 1 380 ? -11.588 23.177 -3.824 1.00 46.38 380 ILE A CA 1
ATOM 2945 C C . ILE A 1 380 ? -10.622 24.368 -3.742 1.00 46.38 380 ILE A C 1
ATOM 2947 O O . ILE A 1 380 ? -9.423 24.161 -3.848 1.00 46.38 380 ILE A O 1
ATOM 2951 N N . LYS A 1 381 ? -11.096 25.583 -3.421 1.00 45.22 381 LYS A N 1
ATOM 2952 C CA . LYS A 1 381 ? -10.262 26.799 -3.310 1.00 45.22 381 LYS A CA 1
ATOM 2953 C C . LYS A 1 381 ? -9.054 26.649 -2.369 1.00 45.22 381 LYS A C 1
ATOM 2955 O O . LYS A 1 381 ? -8.003 27.205 -2.655 1.00 45.22 381 LYS A O 1
ATOM 2960 N N . TRP A 1 382 ? -9.168 25.855 -1.300 1.00 45.38 382 TRP A N 1
ATOM 2961 C CA . TRP A 1 382 ? -8.073 25.607 -0.349 1.00 45.38 382 TRP A CA 1
ATOM 2962 C C . TRP A 1 382 ? -6.905 24.812 -0.941 1.00 45.38 382 TRP A C 1
ATOM 2964 O O . TRP A 1 382 ? -5.760 25.112 -0.624 1.00 45.38 382 TRP A O 1
ATOM 2974 N N . LEU A 1 383 ? -7.164 23.865 -1.851 1.00 41.81 383 LEU A N 1
ATOM 2975 C CA . LEU A 1 383 ? -6.097 23.126 -2.542 1.00 41.81 383 LEU A CA 1
ATOM 2976 C C . LEU A 1 383 ? -5.238 24.061 -3.413 1.00 41.81 383 LEU A C 1
ATOM 2978 O O . LEU A 1 383 ? -4.049 23.825 -3.590 1.00 41.81 383 LEU A O 1
ATOM 2982 N N . PHE A 1 384 ? -5.849 25.139 -3.908 1.00 49.38 384 PHE A N 1
ATOM 2983 C CA . PHE A 1 384 ? -5.227 26.137 -4.775 1.00 49.38 384 PHE A CA 1
ATOM 2984 C C . PHE A 1 384 ? -4.517 27.246 -3.985 1.00 49.38 384 PHE A C 1
ATOM 2986 O O . PHE A 1 384 ? -3.609 27.860 -4.516 1.00 49.38 384 PHE A O 1
ATOM 2993 N N . VAL A 1 385 ? -4.843 27.453 -2.702 1.00 46.12 385 VAL A N 1
ATOM 2994 C CA . VAL A 1 385 ? -4.039 28.289 -1.782 1.00 46.12 385 VAL A CA 1
ATOM 2995 C C . VAL A 1 385 ? -2.797 27.536 -1.287 1.00 46.12 385 VAL A C 1
ATOM 2997 O O . VAL A 1 385 ? -1.755 28.140 -1.054 1.00 46.12 385 VAL A O 1
ATOM 3000 N N . ILE A 1 386 ? -2.885 26.208 -1.160 1.00 45.44 386 ILE A N 1
ATOM 3001 C CA . ILE A 1 386 ? -1.781 25.350 -0.705 1.00 45.44 386 ILE A CA 1
ATOM 3002 C C . ILE A 1 386 ? -0.726 25.152 -1.806 1.00 45.44 386 ILE A C 1
ATOM 3004 O O . ILE A 1 386 ? 0.450 25.019 -1.488 1.00 45.44 386 ILE A O 1
ATOM 3008 N N . SER A 1 387 ? -1.093 25.164 -3.094 1.00 40.72 387 SER A N 1
ATOM 3009 C CA . SER A 1 387 ? -0.132 24.902 -4.176 1.00 40.72 387 SER A CA 1
ATOM 3010 C C . SER A 1 387 ? 0.939 25.991 -4.380 1.00 40.72 387 SER A C 1
ATOM 3012 O O . SER A 1 387 ? 2.095 25.605 -4.502 1.00 40.72 387 SER A O 1
ATOM 3014 N N . PRO A 1 388 ? 0.658 27.315 -4.333 1.00 42.91 388 PRO A N 1
ATOM 3015 C CA . PRO A 1 388 ? 1.704 28.345 -4.297 1.00 42.91 388 PRO A CA 1
ATOM 3016 C C . PRO A 1 388 ? 2.594 28.230 -3.053 1.00 42.91 388 PRO A C 1
ATOM 3018 O O . PRO A 1 388 ? 3.788 28.495 -3.117 1.00 42.91 388 PRO A O 1
ATOM 3021 N N . LEU A 1 389 ? 2.019 27.785 -1.931 1.00 46.19 389 LEU A N 1
ATOM 3022 C CA . LEU A 1 389 ? 2.722 27.517 -0.675 1.00 46.19 389 LEU A CA 1
ATOM 3023 C C . LEU A 1 389 ? 3.672 26.319 -0.804 1.00 46.19 389 LEU A C 1
ATOM 3025 O O . LEU A 1 389 ? 4.770 26.376 -0.276 1.00 46.19 389 LEU A O 1
ATOM 3029 N N . LEU A 1 390 ? 3.286 25.275 -1.547 1.00 44.78 390 LEU A N 1
ATOM 3030 C CA . LEU A 1 390 ? 4.140 24.132 -1.891 1.00 44.78 390 LEU A CA 1
ATOM 3031 C C . LEU A 1 390 ? 5.219 24.494 -2.920 1.00 44.78 390 LEU A C 1
ATOM 3033 O O . LEU A 1 390 ? 6.318 23.969 -2.817 1.00 44.78 390 LEU A O 1
ATOM 3037 N N . VAL A 1 391 ? 4.938 25.402 -3.862 1.00 44.38 391 VAL A N 1
ATOM 3038 C CA . VAL A 1 391 ? 5.937 25.965 -4.795 1.00 44.38 391 VAL A CA 1
ATOM 3039 C C . VAL A 1 391 ? 6.986 26.782 -4.029 1.00 44.38 391 VAL A C 1
ATOM 3041 O O . VAL A 1 391 ? 8.178 26.597 -4.252 1.00 44.38 391 VAL A O 1
ATOM 3044 N N . LEU A 1 392 ? 6.556 27.607 -3.064 1.00 45.12 392 LEU A N 1
ATOM 3045 C CA . LEU A 1 392 ? 7.433 28.336 -2.133 1.00 45.12 392 LEU A CA 1
ATOM 3046 C C . LEU A 1 392 ? 8.207 27.396 -1.191 1.00 45.12 392 LEU A C 1
ATOM 3048 O O . LEU A 1 392 ? 9.389 27.612 -0.930 1.00 45.12 392 LEU A O 1
ATOM 3052 N N . LEU A 1 393 ? 7.565 26.326 -0.707 1.00 42.88 393 LEU A N 1
ATOM 3053 C CA . LEU A 1 393 ? 8.213 25.283 0.093 1.00 42.88 393 LEU A CA 1
ATOM 3054 C C . LEU A 1 393 ? 9.270 24.541 -0.738 1.00 42.88 393 LEU A C 1
ATOM 3056 O O . LEU A 1 393 ? 10.343 24.244 -0.237 1.00 42.88 393 LEU A O 1
ATOM 3060 N N . GLN A 1 394 ? 8.994 24.274 -2.018 1.00 45.84 394 GLN A N 1
ATOM 3061 C CA . GLN A 1 394 ? 9.883 23.547 -2.923 1.00 45.84 394 GLN A CA 1
ATOM 3062 C C . GLN A 1 394 ? 11.121 24.357 -3.315 1.00 45.84 394 GLN A C 1
ATOM 3064 O O . GLN A 1 394 ? 12.203 23.778 -3.380 1.00 45.84 394 GLN A O 1
ATOM 3069 N N . SER A 1 395 ? 11.008 25.683 -3.463 1.00 45.78 395 SER A N 1
ATOM 3070 C CA . SER A 1 395 ? 12.185 26.562 -3.549 1.00 45.78 395 SER A CA 1
ATOM 3071 C C . SER A 1 395 ? 13.068 26.534 -2.289 1.00 45.78 395 SER A C 1
ATOM 3073 O O . SER A 1 395 ? 14.206 26.982 -2.354 1.00 45.78 395 SER A O 1
ATOM 3075 N N . ALA A 1 396 ? 12.578 25.976 -1.172 1.00 44.44 396 ALA A N 1
ATOM 3076 C CA . ALA A 1 396 ? 13.288 25.848 0.103 1.00 44.44 396 ALA A CA 1
ATOM 3077 C C . ALA A 1 396 ? 13.730 24.405 0.458 1.00 44.44 396 ALA A C 1
ATOM 3079 O O . ALA A 1 396 ? 14.437 24.215 1.442 1.00 44.44 396 ALA A O 1
ATOM 3080 N N . ILE A 1 397 ? 13.372 23.376 -0.332 1.00 43.75 397 ILE A N 1
ATOM 3081 C CA . ILE A 1 397 ? 13.735 21.955 -0.081 1.00 43.75 397 ILE A CA 1
ATOM 3082 C C . ILE A 1 397 ? 15.225 21.655 -0.358 1.00 43.75 397 ILE A C 1
ATOM 3084 O O . ILE A 1 397 ? 15.697 20.553 -0.087 1.00 43.75 397 ILE A O 1
ATOM 3088 N N . ALA A 1 398 ? 16.002 22.632 -0.830 1.00 45.19 398 ALA A N 1
ATOM 3089 C CA . ALA A 1 398 ? 17.452 22.486 -0.934 1.00 45.19 398 ALA A CA 1
ATOM 3090 C C . ALA A 1 398 ? 18.152 22.319 0.439 1.00 45.19 398 ALA A C 1
ATOM 3092 O O . ALA A 1 398 ? 19.237 21.748 0.460 1.00 45.19 398 ALA A O 1
ATOM 3093 N N . ASP A 1 399 ? 17.521 22.701 1.567 1.00 49.50 399 ASP A N 1
ATOM 3094 C CA . ASP A 1 399 ? 18.090 22.577 2.923 1.00 49.50 399 ASP A CA 1
ATOM 3095 C C . ASP A 1 399 ? 17.123 21.943 3.952 1.00 49.50 399 ASP A C 1
ATOM 3097 O O . ASP A 1 399 ? 16.053 22.472 4.265 1.00 49.50 399 ASP A O 1
ATOM 3101 N N . PHE A 1 400 ? 17.534 20.818 4.560 1.00 43.69 400 PHE A N 1
ATOM 3102 C CA . PHE A 1 400 ? 16.770 20.064 5.579 1.00 43.69 400 PHE A CA 1
ATOM 3103 C C . PHE A 1 400 ? 16.480 20.883 6.860 1.00 43.69 400 PHE A C 1
ATOM 3105 O O . PHE A 1 400 ? 15.527 20.587 7.584 1.00 43.69 400 PHE A O 1
ATOM 3112 N N . GLN A 1 401 ? 17.251 21.949 7.116 1.00 46.59 401 GLN A N 1
ATOM 3113 C CA . GLN A 1 401 ? 17.080 22.866 8.254 1.00 46.59 401 GLN A CA 1
ATOM 3114 C C . GLN A 1 401 ? 15.711 23.573 8.266 1.00 46.59 401 GLN A C 1
ATOM 3116 O O . GLN A 1 401 ? 15.125 23.768 9.331 1.00 46.59 401 GLN A O 1
ATOM 3121 N N . ILE A 1 402 ? 15.146 23.878 7.095 1.00 45.97 402 ILE A N 1
ATOM 3122 C CA . ILE A 1 402 ? 13.930 24.701 6.973 1.00 45.97 402 ILE A CA 1
ATOM 3123 C C . ILE A 1 402 ? 12.656 23.887 7.288 1.00 45.97 402 ILE A C 1
ATOM 3125 O O . ILE A 1 402 ? 11.650 24.425 7.763 1.00 45.97 402 ILE A O 1
ATOM 3129 N N . LEU A 1 403 ? 12.683 22.563 7.088 1.00 44.97 403 LEU A N 1
ATOM 3130 C CA . LEU A 1 403 ? 11.529 21.678 7.309 1.00 44.97 403 LEU A CA 1
ATOM 3131 C C . LEU A 1 403 ? 11.211 21.488 8.806 1.00 44.97 403 LEU A C 1
ATOM 3133 O O . LEU A 1 403 ? 10.042 21.449 9.198 1.00 44.97 403 LEU A O 1
ATOM 3137 N N . TRP A 1 404 ? 12.259 21.426 9.637 1.00 43.69 404 TRP A N 1
ATOM 3138 C CA . TRP A 1 404 ? 12.195 21.403 11.106 1.00 43.69 404 TRP A CA 1
ATOM 3139 C C . TRP A 1 404 ? 11.523 22.666 11.674 1.00 43.69 404 TRP A C 1
ATOM 3141 O O . TRP A 1 404 ? 10.700 22.579 12.585 1.00 43.69 404 TRP A O 1
ATOM 3151 N N . GLN A 1 405 ? 11.807 23.827 11.083 1.00 47.53 405 GLN A N 1
ATOM 3152 C CA . GLN A 1 405 ? 11.392 25.135 11.597 1.00 47.53 405 GLN A CA 1
ATOM 3153 C C . GLN A 1 405 ? 9.973 25.548 11.162 1.00 47.53 405 GLN A C 1
ATOM 3155 O O . GLN A 1 405 ? 9.273 26.252 11.889 1.00 47.53 405 GLN A O 1
ATOM 3160 N N . THR A 1 406 ? 9.507 25.101 9.991 1.00 47.09 406 THR A N 1
ATOM 3161 C CA . THR A 1 406 ? 8.290 25.645 9.353 1.00 47.09 406 THR A CA 1
ATOM 3162 C C . THR A 1 406 ? 7.029 24.801 9.558 1.00 47.09 406 THR A C 1
ATOM 3164 O O . THR A 1 406 ? 5.923 25.344 9.616 1.00 47.09 406 THR A O 1
ATOM 3167 N N . LEU A 1 407 ? 7.156 23.479 9.718 1.00 47.09 407 LEU A N 1
ATOM 3168 C CA . LEU A 1 407 ? 6.008 22.566 9.764 1.00 47.09 407 LEU A CA 1
ATOM 3169 C C . LEU A 1 407 ? 5.144 22.704 11.041 1.00 47.09 407 LEU A C 1
ATOM 3171 O O . LEU A 1 407 ? 3.918 22.795 10.911 1.00 47.09 407 LEU A O 1
ATOM 3175 N N . PRO A 1 408 ? 5.708 22.786 12.266 1.00 49.31 408 PRO A N 1
ATOM 3176 C CA . PRO A 1 408 ? 4.908 22.984 13.480 1.00 49.31 408 PRO A CA 1
ATOM 3177 C C . PRO A 1 408 ? 4.214 24.353 13.504 1.00 49.31 408 PRO A C 1
ATOM 3179 O O . PRO A 1 408 ? 3.052 24.457 13.901 1.00 49.31 408 PRO A O 1
ATOM 3182 N N . VAL A 1 409 ? 4.897 25.390 13.007 1.00 47.94 409 VAL A N 1
ATOM 3183 C CA . VAL A 1 409 ? 4.374 26.759 12.885 1.00 47.94 409 VAL A CA 1
ATOM 3184 C C . VAL A 1 409 ? 3.220 26.810 11.884 1.00 47.94 409 VAL A C 1
ATOM 3186 O O . VAL A 1 409 ? 2.182 27.399 12.176 1.00 47.94 409 VAL A O 1
ATOM 3189 N N . ALA A 1 410 ? 3.338 26.128 10.742 1.00 48.16 410 ALA A N 1
ATOM 3190 C CA . ALA A 1 410 ? 2.269 26.030 9.753 1.00 48.16 410 ALA A CA 1
ATOM 3191 C C . ALA A 1 410 ? 1.040 25.276 10.292 1.00 48.16 410 ALA A C 1
ATOM 3193 O O . ALA A 1 410 ? -0.094 25.701 10.060 1.00 48.16 410 ALA A O 1
ATOM 3194 N N . ILE A 1 411 ? 1.232 24.193 11.056 1.00 48.97 411 ILE A N 1
ATOM 3195 C CA . ILE A 1 411 ? 0.132 23.453 11.700 1.00 48.97 411 ILE A CA 1
ATOM 3196 C C . ILE A 1 411 ? -0.584 24.339 12.728 1.00 48.97 411 ILE A C 1
ATOM 3198 O O . ILE A 1 411 ? -1.815 24.390 12.749 1.00 48.97 411 ILE A O 1
ATOM 3202 N N . LEU A 1 412 ? 0.159 25.083 13.550 1.00 48.69 412 LEU A N 1
ATOM 3203 C CA . LEU A 1 412 ? -0.404 25.987 14.558 1.00 48.69 412 LEU A CA 1
ATOM 3204 C C . LEU A 1 412 ? -1.083 27.217 13.935 1.00 48.69 412 LEU A C 1
ATOM 3206 O O . LEU A 1 412 ? -2.167 27.604 14.366 1.00 48.69 412 LEU A O 1
ATOM 3210 N N . PHE A 1 413 ? -0.512 27.792 12.875 1.00 48.19 413 PHE A N 1
ATOM 3211 C CA . PHE A 1 413 ? -1.094 28.926 12.154 1.00 48.19 413 PHE A CA 1
ATOM 3212 C C . PHE A 1 413 ? -2.387 28.532 11.428 1.00 48.19 413 PHE A C 1
ATOM 3214 O O . PHE A 1 413 ? -3.420 29.179 11.592 1.00 48.19 413 PHE A O 1
ATOM 3221 N N . THR A 1 414 ? -2.375 27.421 10.686 1.00 47.94 414 THR A N 1
ATOM 3222 C CA . THR A 1 414 ? -3.563 26.936 9.961 1.00 47.94 414 THR A CA 1
ATOM 3223 C C . THR A 1 414 ? -4.697 26.543 10.906 1.00 47.94 414 THR A C 1
ATOM 3225 O O . THR A 1 414 ? -5.862 26.829 10.621 1.00 47.94 414 THR A O 1
ATOM 3228 N N . THR A 1 415 ? -4.382 25.955 12.062 1.00 48.09 415 THR A N 1
ATOM 3229 C CA . THR A 1 415 ? -5.381 25.625 13.091 1.00 48.09 415 THR A CA 1
ATOM 3230 C C . THR A 1 415 ? -5.861 26.854 13.864 1.00 48.09 415 THR A C 1
ATOM 3232 O O . THR A 1 415 ? -7.052 26.938 14.169 1.00 48.09 415 THR A O 1
ATOM 3235 N N . GLY A 1 416 ? -4.995 27.845 14.097 1.00 46.22 416 GLY A N 1
ATOM 3236 C CA . GLY A 1 416 ? -5.352 29.156 14.643 1.00 46.22 416 GLY A CA 1
ATOM 3237 C C . GLY A 1 416 ? -6.327 29.916 13.741 1.00 46.22 416 GLY A C 1
ATOM 3238 O O . GLY A 1 416 ? -7.389 30.343 14.199 1.00 46.22 416 GLY A O 1
ATOM 3239 N N . CYS A 1 417 ? -6.043 29.985 12.437 1.00 46.16 417 CYS A N 1
ATOM 3240 C CA . CYS A 1 417 ? -6.959 30.544 11.444 1.00 46.16 417 CYS A CA 1
ATOM 3241 C C . CYS A 1 417 ? -8.278 29.754 11.391 1.00 46.16 417 CYS A C 1
ATOM 3243 O O . CYS A 1 417 ? -9.355 30.348 11.448 1.00 46.16 417 CYS A O 1
ATOM 3245 N N . ALA A 1 418 ? -8.228 28.417 11.355 1.00 44.44 418 ALA A N 1
ATOM 3246 C CA . ALA A 1 418 ? -9.427 27.576 11.312 1.00 44.44 418 ALA A CA 1
ATOM 3247 C C . ALA A 1 418 ? -10.337 27.745 12.545 1.00 44.44 418 ALA A C 1
ATOM 3249 O O . ALA A 1 418 ? -11.562 27.703 12.415 1.00 44.44 418 ALA A O 1
ATOM 3250 N N . CYS A 1 419 ? -9.755 27.966 13.728 1.00 44.78 419 CYS A N 1
ATOM 3251 C CA . CYS A 1 419 ? -10.493 28.228 14.964 1.00 44.78 419 CYS A CA 1
ATOM 3252 C C . CYS A 1 419 ? -11.064 29.656 15.018 1.00 44.78 419 CYS A C 1
ATOM 3254 O O . CYS A 1 419 ? -12.187 29.841 15.492 1.00 44.78 419 CYS A O 1
ATOM 3256 N N . HIS A 1 420 ? -10.332 30.655 14.509 1.00 44.38 420 HIS A N 1
ATOM 3257 C CA . HIS A 1 420 ? -10.776 32.054 14.485 1.00 44.38 420 HIS A CA 1
ATOM 3258 C C . HIS A 1 420 ? -11.999 32.260 13.576 1.00 44.38 420 HIS A C 1
ATOM 3260 O O . HIS A 1 420 ? -12.947 32.940 13.957 1.00 44.38 420 HIS A O 1
ATOM 3266 N N . PHE A 1 421 ? -12.056 31.574 12.430 1.00 47.56 421 PHE A N 1
ATOM 3267 C CA . PHE A 1 421 ? -13.185 31.668 11.493 1.00 47.56 421 PHE A CA 1
ATOM 3268 C C . PHE A 1 421 ? -14.463 30.914 11.930 1.00 47.56 421 PHE A C 1
ATOM 3270 O O . PHE A 1 421 ? -15.464 30.946 11.212 1.00 47.56 421 PHE A O 1
ATOM 3277 N N . ARG A 1 422 ? -14.476 30.228 13.087 1.00 46.34 422 ARG A N 1
ATOM 3278 C CA . ARG A 1 422 ? -15.605 29.381 13.542 1.00 46.34 422 ARG A CA 1
ATOM 3279 C C . ARG A 1 422 ? -16.049 29.610 14.996 1.00 46.34 422 ARG A C 1
ATOM 3281 O O . ARG A 1 422 ? -16.674 28.732 15.593 1.00 46.34 422 ARG A O 1
ATOM 3288 N N . SER A 1 423 ? -15.747 30.763 15.592 1.00 42.53 423 SER A N 1
ATOM 3289 C CA . SER A 1 423 ? -15.940 31.005 17.030 1.00 42.53 423 SER A CA 1
ATOM 3290 C C . SER A 1 423 ? -17.414 31.108 17.479 1.00 42.53 423 SER A C 1
ATOM 3292 O O . SER A 1 423 ? -17.925 32.210 17.681 1.00 42.53 423 SER A O 1
ATOM 3294 N N . LYS A 1 424 ? -18.093 29.972 17.704 1.00 44.62 424 LYS A N 1
ATOM 3295 C CA . LYS A 1 424 ? -19.317 29.933 18.533 1.00 44.62 424 LYS A CA 1
ATOM 3296 C C . LYS A 1 424 ? -19.431 28.794 19.565 1.00 44.62 424 LYS A C 1
ATOM 3298 O O . LYS A 1 424 ? -20.203 28.979 20.492 1.00 44.62 424 LYS A O 1
ATOM 3303 N N . ASP A 1 425 ? -18.626 27.720 19.529 1.00 46.41 425 ASP A N 1
ATOM 3304 C CA . ASP A 1 425 ? -18.813 26.573 20.451 1.00 46.41 425 ASP A CA 1
ATOM 3305 C C . ASP A 1 425 ? -17.573 26.147 21.269 1.00 46.41 425 ASP A C 1
ATOM 3307 O O . ASP A 1 425 ? -16.432 26.162 20.799 1.00 46.41 425 ASP A O 1
ATOM 3311 N N . GLY A 1 426 ? -17.813 25.693 22.511 1.00 47.09 426 GLY A N 1
ATOM 3312 C CA . GLY A 1 426 ? -16.809 25.232 23.490 1.00 47.09 426 GLY A CA 1
ATOM 3313 C C . GLY A 1 426 ? -16.021 23.967 23.109 1.00 47.09 426 GLY A C 1
ATOM 3314 O O . GLY A 1 426 ? -14.975 23.707 23.705 1.00 47.09 426 GLY A O 1
ATOM 3315 N N . LEU A 1 427 ? -16.450 23.243 22.065 1.00 43.22 427 LEU A N 1
ATOM 3316 C CA . LEU A 1 427 ? -15.727 22.120 21.440 1.00 43.22 427 LEU A CA 1
ATOM 3317 C C . LEU A 1 427 ? -14.302 22.519 20.984 1.00 43.22 427 LEU A C 1
ATOM 3319 O O . LEU A 1 427 ? -13.411 21.679 20.870 1.00 43.22 427 LEU A O 1
ATOM 3323 N N . ASN A 1 428 ? -14.073 23.821 20.781 1.00 53.44 428 ASN A N 1
ATOM 3324 C CA . ASN A 1 428 ? -12.824 24.383 20.274 1.00 53.44 428 ASN A CA 1
ATOM 3325 C C . ASN A 1 428 ? -11.678 24.420 21.306 1.00 53.44 428 ASN A C 1
ATOM 3327 O O . ASN A 1 428 ? -10.517 24.406 20.905 1.00 53.44 428 ASN A O 1
ATOM 3331 N N . LYS A 1 429 ? -11.954 24.430 22.623 1.00 53.88 429 LYS A N 1
ATOM 3332 C CA . LYS A 1 429 ? -10.892 24.525 23.652 1.00 53.88 429 LYS A CA 1
ATOM 3333 C C . LYS A 1 429 ? -10.134 23.209 23.841 1.00 53.88 429 LYS A C 1
ATOM 3335 O O . LYS A 1 429 ? -8.909 23.211 23.909 1.00 53.88 429 LYS A O 1
ATOM 3340 N N . GLU A 1 430 ? -10.842 22.082 23.894 1.00 53.03 430 GLU A N 1
ATOM 3341 C CA . GLU A 1 430 ? -10.213 20.765 24.058 1.00 53.03 430 GLU A CA 1
ATOM 3342 C C . GLU A 1 430 ? -9.408 20.378 22.809 1.00 53.03 430 GLU A C 1
ATOM 3344 O O . GLU A 1 430 ? -8.266 19.932 22.933 1.00 53.03 430 GLU A O 1
ATOM 3349 N N . LEU A 1 431 ? -9.954 20.643 21.614 1.00 51.12 431 LEU A N 1
ATOM 3350 C CA . LEU A 1 431 ? -9.259 20.445 20.341 1.00 51.12 431 LEU A CA 1
ATOM 3351 C C . LEU A 1 431 ? -7.962 21.260 20.289 1.00 51.12 431 LEU A C 1
ATOM 3353 O O . LEU A 1 431 ? -6.910 20.686 20.038 1.00 51.12 431 LEU A O 1
ATOM 3357 N N . LEU A 1 432 ? -8.018 22.552 20.628 1.00 54.56 432 LEU A N 1
ATOM 3358 C CA . LEU A 1 432 ? -6.841 23.417 20.665 1.00 54.56 432 LEU A CA 1
ATOM 3359 C C . LEU A 1 432 ? -5.777 22.903 21.647 1.00 54.56 432 LEU A C 1
ATOM 3361 O O . LEU A 1 432 ? -4.610 22.804 21.282 1.00 54.56 432 LEU A O 1
ATOM 3365 N N . THR A 1 433 ? -6.167 22.515 22.868 1.00 54.72 433 THR A N 1
ATOM 3366 C CA . THR A 1 433 ? -5.204 21.985 23.852 1.00 54.72 433 THR A CA 1
ATOM 3367 C C . THR A 1 433 ? -4.590 20.651 23.426 1.00 54.72 433 THR A C 1
ATOM 3369 O O . THR A 1 433 ? -3.430 20.391 23.727 1.00 54.72 433 THR A O 1
ATOM 3372 N N . ASN A 1 434 ? -5.330 19.798 22.713 1.00 53.66 434 ASN A N 1
ATOM 3373 C CA . ASN A 1 434 ? -4.804 18.533 22.202 1.00 53.66 434 ASN A CA 1
ATOM 3374 C C . ASN A 1 434 ? -3.896 18.748 20.987 1.00 53.66 434 ASN A C 1
ATOM 3376 O O . ASN A 1 434 ? -2.847 18.118 20.901 1.00 53.66 434 ASN A O 1
ATOM 3380 N N . THR A 1 435 ? -4.247 19.665 20.086 1.00 53.97 435 THR A N 1
ATOM 3381 C CA . THR A 1 435 ? -3.405 20.042 18.945 1.00 53.97 435 THR A CA 1
ATOM 3382 C C . THR A 1 435 ? -2.105 20.697 19.403 1.00 53.97 435 THR A C 1
ATOM 3384 O O . THR A 1 435 ? -1.050 20.330 18.899 1.00 53.97 435 THR A O 1
ATOM 3387 N N . ALA A 1 436 ? -2.154 21.586 20.401 1.00 54.50 436 ALA A N 1
ATOM 3388 C CA . ALA A 1 436 ? -0.960 22.191 20.991 1.00 54.50 436 ALA A CA 1
ATOM 3389 C C . ALA A 1 436 ? -0.029 21.134 21.608 1.00 54.50 436 ALA A C 1
ATOM 3391 O O . ALA A 1 436 ? 1.170 21.170 21.365 1.00 54.50 436 ALA A O 1
ATOM 3392 N N . ARG A 1 437 ? -0.581 20.143 22.328 1.00 55.66 437 ARG A N 1
ATOM 3393 C CA . ARG A 1 437 ? 0.189 19.003 22.864 1.00 55.66 437 ARG A CA 1
ATOM 3394 C C . ARG A 1 437 ? 0.814 18.126 21.780 1.00 55.66 437 ARG A C 1
ATOM 3396 O O . ARG A 1 437 ? 1.928 17.652 21.948 1.00 55.66 437 ARG A O 1
ATOM 3403 N N . ILE A 1 438 ? 0.092 17.861 20.690 1.00 52.97 438 ILE A N 1
ATOM 3404 C CA . ILE A 1 438 ? 0.604 17.041 19.580 1.00 52.97 438 ILE A CA 1
ATOM 3405 C C . ILE A 1 438 ? 1.708 17.793 18.835 1.00 52.97 438 ILE A C 1
ATOM 3407 O O . ILE A 1 438 ? 2.739 17.203 18.527 1.00 52.97 438 ILE A O 1
ATOM 3411 N N . ALA A 1 439 ? 1.510 19.088 18.575 1.00 53.00 439 ALA A N 1
ATOM 3412 C CA . ALA A 1 439 ? 2.508 19.935 17.938 1.00 53.00 439 ALA A CA 1
ATOM 3413 C C . ALA A 1 439 ? 3.776 20.023 18.794 1.00 53.00 439 ALA A C 1
ATOM 3415 O O . ALA A 1 439 ? 4.858 19.774 18.280 1.00 53.00 439 ALA A O 1
ATOM 3416 N N . SER A 1 440 ? 3.643 20.277 20.099 1.00 53.72 440 SER A N 1
ATOM 3417 C CA . SER A 1 440 ? 4.787 20.362 21.009 1.00 53.72 440 SER A CA 1
ATOM 3418 C C . SER A 1 440 ? 5.527 19.028 21.156 1.00 53.72 440 SER A C 1
ATOM 3420 O O . SER A 1 440 ? 6.756 19.009 21.143 1.00 53.72 440 SER A O 1
ATOM 3422 N N . ALA A 1 441 ? 4.801 17.903 21.194 1.00 52.06 441 ALA A N 1
ATOM 3423 C CA . ALA A 1 441 ? 5.397 16.572 21.156 1.00 52.06 441 ALA A CA 1
ATOM 3424 C C . ALA A 1 441 ? 6.200 16.351 19.867 1.00 52.06 441 ALA A C 1
ATOM 3426 O O . ALA A 1 441 ? 7.350 15.936 19.945 1.00 52.06 441 ALA A O 1
ATOM 3427 N N . PHE A 1 442 ? 5.625 16.667 18.700 1.00 52.50 442 PHE A N 1
ATOM 3428 C CA . PHE A 1 442 ? 6.275 16.505 17.395 1.00 52.50 442 PHE A CA 1
ATOM 3429 C C . PHE A 1 442 ? 7.511 17.396 17.247 1.00 52.50 442 PHE A C 1
ATOM 3431 O O . PHE A 1 442 ? 8.540 16.945 16.747 1.00 52.50 442 PHE A O 1
ATOM 3438 N N . THR A 1 443 ? 7.430 18.634 17.745 1.00 53.53 443 THR A N 1
ATOM 3439 C CA . THR A 1 443 ? 8.575 19.539 17.827 1.00 53.53 443 THR A CA 1
ATOM 3440 C C . THR A 1 443 ? 9.677 18.917 18.686 1.00 53.53 443 THR A C 1
ATOM 3442 O O . THR A 1 443 ? 10.816 18.820 18.256 1.00 53.53 443 THR A O 1
ATOM 3445 N N . MET A 1 444 ? 9.350 18.377 19.858 1.00 52.53 444 MET A N 1
ATOM 3446 C CA . MET A 1 444 ? 10.345 17.701 20.690 1.00 52.53 444 MET A CA 1
ATOM 3447 C C . MET A 1 444 ? 10.994 16.497 19.975 1.00 52.53 444 MET A C 1
ATOM 3449 O O . MET A 1 444 ? 12.212 16.371 20.020 1.00 52.53 444 MET A O 1
ATOM 3453 N N . ILE A 1 445 ? 10.228 15.657 19.258 1.00 51.66 445 ILE A N 1
ATOM 3454 C CA . ILE A 1 445 ? 10.780 14.517 18.488 1.00 51.66 445 ILE A CA 1
ATOM 3455 C C . ILE A 1 445 ? 11.811 14.987 17.459 1.00 51.66 445 ILE A C 1
ATOM 3457 O O . ILE A 1 445 ? 12.905 14.436 17.373 1.00 51.66 445 ILE A O 1
ATOM 3461 N N . LEU A 1 446 ? 11.461 15.994 16.663 1.00 51.97 446 LEU A N 1
ATOM 3462 C CA . LEU A 1 446 ? 12.322 16.470 15.587 1.00 51.97 446 LEU A CA 1
ATOM 3463 C C . LEU A 1 446 ? 13.577 17.186 16.128 1.00 51.97 446 LEU A C 1
ATOM 3465 O O . LEU A 1 446 ? 14.648 16.978 15.560 1.00 51.97 446 LEU A O 1
ATOM 3469 N N . ALA A 1 447 ? 13.489 17.920 17.251 1.00 52.03 447 ALA A N 1
ATOM 3470 C CA . ALA A 1 447 ? 14.665 18.461 17.953 1.00 52.03 447 ALA A CA 1
ATOM 3471 C C . ALA A 1 447 ? 15.637 17.340 18.332 1.00 52.03 447 ALA A C 1
ATOM 3473 O O . ALA A 1 447 ? 16.843 17.449 18.124 1.00 52.03 447 ALA A O 1
ATOM 3474 N N . LEU A 1 448 ? 15.099 16.234 18.847 1.00 51.81 448 LEU A N 1
ATOM 3475 C CA . LEU A 1 448 ? 15.881 15.083 19.283 1.00 51.81 448 LEU A CA 1
ATOM 3476 C C . LEU A 1 448 ? 16.507 14.320 18.107 1.00 51.81 448 LEU A C 1
ATOM 3478 O O . LEU A 1 448 ? 17.672 13.937 18.178 1.00 51.81 448 LEU A O 1
ATOM 3482 N N . CYS A 1 449 ? 15.772 14.130 17.005 1.00 49.53 449 CYS A N 1
ATOM 3483 C CA . CYS A 1 449 ? 16.311 13.531 15.779 1.00 49.53 449 CYS A CA 1
ATOM 3484 C C . CYS A 1 449 ? 17.427 14.386 15.163 1.00 49.53 449 CYS A C 1
ATOM 3486 O O . CYS A 1 449 ? 18.409 13.842 14.663 1.00 49.53 449 CYS A O 1
ATOM 3488 N N . TYR A 1 450 ? 17.293 15.714 15.216 1.00 52.81 450 TYR A N 1
ATOM 3489 C CA . TYR A 1 450 ? 18.324 16.635 14.751 1.00 52.81 450 TYR A CA 1
ATOM 3490 C C . TYR A 1 450 ? 19.566 16.588 15.654 1.00 52.81 450 TYR A C 1
ATOM 3492 O O . TYR A 1 450 ? 20.682 16.455 15.154 1.00 52.81 450 TYR A O 1
ATOM 3500 N N . GLN A 1 451 ? 19.388 16.590 16.979 1.00 52.66 451 GLN A N 1
ATOM 3501 C CA . GLN A 1 451 ? 20.491 16.445 17.938 1.00 52.66 451 GLN A CA 1
ATOM 3502 C C . GLN A 1 451 ? 21.247 15.116 17.776 1.00 52.66 451 GLN A C 1
ATOM 3504 O O . GLN A 1 451 ? 22.475 15.102 17.840 1.00 52.66 451 GLN A O 1
ATOM 3509 N N . ALA A 1 452 ? 20.545 14.013 17.493 1.00 49.19 452 ALA A N 1
ATOM 3510 C CA . ALA A 1 452 ? 21.162 12.715 17.207 1.00 49.19 452 ALA A CA 1
ATOM 3511 C C . ALA A 1 452 ? 22.009 12.703 15.914 1.00 49.19 452 ALA A C 1
ATOM 3513 O O . ALA A 1 452 ? 22.848 11.82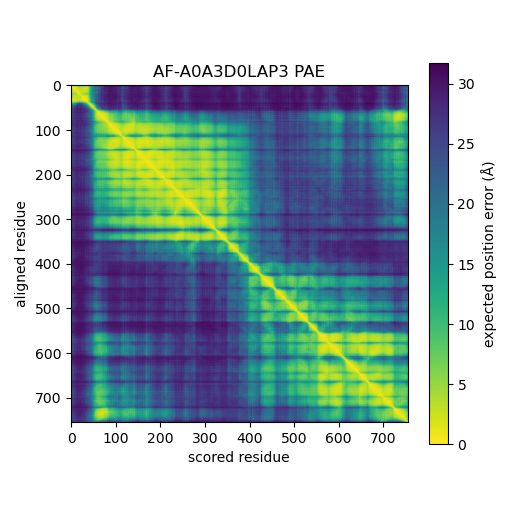2 15.743 1.00 49.19 452 ALA A O 1
ATOM 3514 N N . SER A 1 453 ? 21.827 13.677 15.013 1.00 51.66 453 SER A N 1
ATOM 3515 C CA . SER A 1 453 ? 22.560 13.775 13.740 1.00 51.66 453 SER A CA 1
ATOM 3516 C C . SER A 1 453 ? 23.932 14.474 13.831 1.00 51.66 453 SER A C 1
ATOM 3518 O O . SER A 1 453 ? 24.596 14.649 12.812 1.00 51.66 453 SER A O 1
ATOM 3520 N N . ASN A 1 454 ? 24.393 14.835 15.040 1.00 50.91 454 ASN A N 1
ATOM 3521 C CA . ASN A 1 454 ? 25.724 15.406 15.327 1.00 50.91 454 ASN A CA 1
ATOM 3522 C C . ASN A 1 454 ? 26.071 16.743 14.630 1.00 50.91 454 ASN A C 1
ATOM 3524 O O . ASN A 1 454 ? 27.229 17.169 14.657 1.00 50.91 454 ASN A O 1
ATOM 3528 N N . GLN A 1 455 ? 25.108 17.454 14.037 1.00 51.59 455 GLN A N 1
ATOM 3529 C CA . GLN A 1 455 ? 25.369 18.781 13.470 1.00 51.59 455 GLN A CA 1
ATOM 3530 C C . GLN A 1 455 ? 25.350 19.870 14.553 1.00 51.59 455 GLN A C 1
ATOM 3532 O O . GLN A 1 455 ? 24.506 19.855 15.450 1.00 51.59 455 GLN A O 1
ATOM 3537 N N . LYS A 1 456 ? 26.275 20.843 14.463 1.00 50.69 456 LYS A N 1
ATOM 3538 C CA . LYS A 1 456 ? 26.227 22.074 15.273 1.00 50.69 456 LYS A CA 1
ATOM 3539 C C . LYS A 1 456 ? 24.836 22.695 15.120 1.00 50.69 456 LYS A C 1
ATOM 3541 O O . LYS A 1 456 ? 24.374 22.890 13.998 1.00 50.69 456 LYS A O 1
ATOM 3546 N N . VAL A 1 457 ? 24.180 22.972 16.243 1.00 46.41 457 VAL A N 1
ATOM 3547 C CA . VAL A 1 457 ? 22.857 23.604 16.293 1.00 46.41 457 VAL A CA 1
ATOM 3548 C C . VAL A 1 457 ? 22.924 24.950 15.553 1.00 46.41 457 VAL A C 1
ATOM 3550 O O . VAL A 1 457 ? 23.696 25.812 15.978 1.00 46.41 457 VAL A O 1
ATOM 3553 N N . PRO A 1 458 ? 22.203 25.158 14.435 1.00 45.22 458 PRO A N 1
ATOM 3554 C CA . PRO A 1 458 ? 22.060 26.482 13.861 1.00 45.22 458 PRO A CA 1
ATOM 3555 C C . PRO A 1 458 ? 21.161 27.286 14.799 1.00 45.22 458 PRO A C 1
ATOM 3557 O O . PRO A 1 458 ? 20.075 26.844 15.168 1.00 45.22 458 PRO A O 1
ATOM 3560 N N . SER A 1 459 ? 21.612 28.473 15.190 1.00 51.16 459 SER A N 1
ATOM 3561 C CA . SER A 1 459 ? 20.769 29.442 15.886 1.00 51.16 459 SER A CA 1
ATOM 3562 C C . SER A 1 459 ? 19.559 29.796 15.015 1.00 51.16 459 SER A C 1
ATOM 3564 O O . SER A 1 459 ? 19.745 30.117 13.840 1.00 51.16 459 SER A O 1
ATOM 3566 N N . PHE A 1 460 ? 18.348 29.781 15.582 1.00 49.75 460 PHE A N 1
ATOM 3567 C CA . PHE A 1 460 ? 17.133 30.249 14.901 1.00 49.75 460 PHE A CA 1
ATOM 3568 C C . PHE A 1 460 ? 17.321 31.655 14.305 1.00 49.75 460 PHE A C 1
ATOM 3570 O O . PHE A 1 460 ? 17.878 32.543 14.961 1.00 49.75 460 PHE A O 1
ATOM 3577 N N . SER A 1 461 ? 16.816 31.888 13.091 1.00 49.34 461 SER A N 1
ATOM 3578 C CA . SER A 1 461 ? 16.792 33.234 12.503 1.00 49.34 461 SER A CA 1
ATOM 3579 C C . SER A 1 461 ? 15.812 34.153 13.251 1.00 49.34 461 SER A C 1
ATOM 3581 O O . SER A 1 461 ? 14.862 33.705 13.897 1.00 49.34 461 SER A O 1
ATOM 3583 N N . LEU A 1 462 ? 16.001 35.476 13.163 1.00 44.19 462 LEU A N 1
ATOM 3584 C CA . LEU A 1 462 ? 15.103 36.460 13.792 1.00 44.19 462 LEU A CA 1
ATOM 3585 C C . LEU A 1 462 ? 13.636 36.267 13.350 1.00 44.19 462 LEU A C 1
ATOM 3587 O O . LEU A 1 462 ? 12.715 36.400 14.155 1.00 44.19 462 LEU A O 1
ATOM 3591 N N . ALA A 1 463 ? 13.420 35.919 12.078 1.00 41.12 463 ALA A N 1
ATOM 3592 C CA . ALA A 1 463 ? 12.094 35.643 11.536 1.00 41.12 463 ALA A CA 1
ATOM 3593 C C . ALA A 1 463 ? 11.454 34.417 12.209 1.00 41.12 463 ALA A C 1
ATOM 3595 O O . ALA A 1 463 ? 10.281 34.458 12.576 1.00 41.12 463 ALA A O 1
ATOM 3596 N N . GLU A 1 464 ? 12.226 33.355 12.448 1.00 47.06 464 GLU A N 1
ATOM 3597 C CA . GLU A 1 464 ? 11.760 32.149 13.142 1.00 47.06 464 GLU A CA 1
ATOM 3598 C C . GLU A 1 464 ? 11.406 32.423 14.606 1.00 47.06 464 GLU A C 1
ATOM 3600 O O . GLU A 1 464 ? 10.358 31.972 15.073 1.00 47.06 464 GLU A O 1
ATOM 3605 N N . TRP A 1 465 ? 12.209 33.227 15.310 1.00 50.72 465 TRP A N 1
ATOM 3606 C CA . TRP A 1 465 ? 11.888 33.677 16.668 1.00 50.72 465 TRP A CA 1
ATOM 3607 C C . TRP A 1 465 ? 10.564 34.432 16.721 1.00 50.72 465 TRP A C 1
ATOM 3609 O O . TRP A 1 465 ? 9.716 34.143 17.567 1.00 50.72 465 TRP A O 1
ATOM 3619 N N . ILE A 1 466 ? 10.348 35.351 15.778 1.00 45.25 466 ILE A N 1
ATOM 3620 C CA . ILE A 1 466 ? 9.094 36.098 15.657 1.00 45.25 466 ILE A CA 1
ATOM 3621 C C . ILE A 1 466 ? 7.918 35.131 15.437 1.00 45.25 466 ILE A C 1
ATOM 3623 O O . ILE A 1 466 ? 6.892 35.255 16.104 1.00 45.25 466 ILE A O 1
ATOM 3627 N N . PHE A 1 467 ? 8.065 34.110 14.589 1.00 44.94 467 PHE A N 1
ATOM 3628 C CA . PHE A 1 467 ? 7.016 33.112 14.341 1.00 44.94 467 PHE A CA 1
ATOM 3629 C C . PHE A 1 467 ? 6.729 32.180 15.537 1.00 44.94 467 PHE A C 1
ATOM 3631 O O . PHE A 1 467 ? 5.560 31.892 15.826 1.00 44.94 467 PHE A O 1
ATOM 3638 N N . ILE A 1 468 ? 7.752 31.720 16.265 1.00 49.19 468 ILE A N 1
ATOM 3639 C CA . ILE A 1 468 ? 7.585 30.910 17.487 1.00 49.19 468 ILE A CA 1
ATOM 3640 C C . ILE A 1 468 ? 6.863 31.728 18.559 1.00 49.19 468 ILE A C 1
ATOM 3642 O O . ILE A 1 468 ? 5.898 31.252 19.157 1.00 49.19 468 ILE A O 1
ATOM 3646 N N . ILE A 1 469 ? 7.270 32.982 18.758 1.00 51.50 469 ILE A N 1
ATOM 3647 C CA . ILE A 1 469 ? 6.648 33.905 19.712 1.00 51.50 469 ILE A CA 1
ATOM 3648 C C . ILE A 1 469 ? 5.178 34.162 19.333 1.00 51.50 469 ILE A C 1
ATOM 3650 O O . ILE A 1 469 ? 4.287 34.027 20.174 1.00 51.50 469 ILE A O 1
ATOM 3654 N N . ILE A 1 470 ? 4.891 34.430 18.053 1.00 43.53 470 ILE A N 1
ATOM 3655 C CA . ILE A 1 470 ? 3.525 34.662 17.551 1.00 43.53 470 ILE A CA 1
ATOM 3656 C C . ILE A 1 470 ? 2.629 33.417 17.689 1.00 43.53 470 ILE A C 1
ATOM 3658 O O . ILE A 1 470 ? 1.421 33.562 17.869 1.00 43.53 470 ILE A O 1
ATOM 3662 N N . SER A 1 471 ? 3.176 32.198 17.642 1.00 46.00 471 SER A N 1
ATOM 3663 C CA . SER A 1 471 ? 2.398 30.951 17.772 1.00 46.00 471 SER A CA 1
ATOM 3664 C C . SER A 1 471 ? 2.230 30.458 19.221 1.00 46.00 471 SER A C 1
ATOM 3666 O O . SER A 1 471 ? 1.198 29.865 19.554 1.00 46.00 471 SER A O 1
ATOM 3668 N N . THR A 1 472 ? 3.188 30.743 20.108 1.00 51.28 472 THR A N 1
ATOM 3669 C CA . THR A 1 472 ? 3.171 30.330 21.527 1.00 51.28 472 THR A CA 1
ATOM 3670 C C . THR A 1 472 ? 2.409 31.296 22.434 1.00 51.28 472 THR A C 1
ATOM 3672 O O . THR A 1 472 ? 1.652 30.839 23.297 1.00 51.28 472 THR A O 1
ATOM 3675 N N . ILE A 1 473 ? 2.526 32.613 22.219 1.00 52.81 473 ILE A N 1
ATOM 3676 C CA . ILE A 1 473 ? 1.837 33.632 23.030 1.00 52.81 473 ILE A CA 1
ATOM 3677 C C . ILE A 1 473 ? 0.311 33.436 23.039 1.00 52.81 473 ILE A C 1
ATOM 3679 O O . ILE A 1 473 ? -0.267 33.446 24.127 1.00 52.81 473 ILE A O 1
ATOM 3683 N N . PRO A 1 474 ? -0.379 33.192 21.906 1.00 47.91 474 PRO A N 1
ATOM 3684 C CA . PRO A 1 474 ? -1.823 32.960 21.913 1.00 47.91 474 PRO A CA 1
ATOM 3685 C C . PRO A 1 474 ? -2.219 31.690 22.675 1.00 47.91 474 PRO A C 1
ATOM 3687 O O . PRO A 1 474 ? -3.231 31.688 23.375 1.00 47.91 474 PRO A O 1
ATOM 3690 N N . CYS A 1 475 ? -1.418 30.620 22.589 1.00 49.84 475 CYS A N 1
ATOM 3691 C CA . CYS A 1 475 ? -1.666 29.376 23.321 1.00 49.84 475 CYS A CA 1
ATOM 3692 C C . CYS A 1 475 ? -1.522 29.578 24.837 1.00 49.84 475 CYS A C 1
ATOM 3694 O O . CYS A 1 475 ? -2.406 29.174 25.594 1.00 49.84 475 CYS A O 1
ATOM 3696 N N . LEU A 1 476 ? -0.454 30.252 25.280 1.00 55.38 476 LEU A N 1
ATOM 3697 C CA . LEU A 1 476 ? -0.237 30.590 26.689 1.00 55.38 476 LEU A CA 1
ATOM 3698 C C . LEU A 1 476 ? -1.312 31.558 27.197 1.00 55.38 476 LEU A C 1
ATOM 3700 O O . LEU A 1 476 ? -1.920 31.299 28.234 1.00 55.38 476 LEU A O 1
ATOM 3704 N N . ALA A 1 477 ? -1.637 32.611 26.444 1.00 53.00 477 ALA A N 1
ATOM 3705 C CA . ALA A 1 477 ? -2.679 33.574 26.799 1.00 53.00 477 ALA A CA 1
ATOM 3706 C C . ALA A 1 477 ? -4.056 32.910 26.974 1.00 53.00 477 ALA A C 1
ATOM 3708 O O . ALA A 1 477 ? -4.801 33.260 27.887 1.00 53.00 477 ALA A O 1
ATOM 3709 N N . LEU A 1 478 ? -4.395 31.911 26.150 1.00 51.06 478 LEU A N 1
ATOM 3710 C CA . LEU A 1 478 ? -5.642 31.152 26.284 1.00 51.06 478 LEU A CA 1
ATOM 3711 C C . LEU A 1 478 ? -5.659 30.231 27.515 1.00 51.06 478 LEU A C 1
ATOM 3713 O O . LEU A 1 478 ? -6.722 30.059 28.117 1.00 51.06 478 LEU A O 1
ATOM 3717 N N . ILE A 1 479 ? -4.507 29.679 27.916 1.00 54.00 479 ILE A N 1
ATOM 3718 C CA . ILE A 1 479 ? -4.362 28.884 29.147 1.00 54.00 479 ILE A CA 1
ATOM 3719 C C . ILE A 1 479 ? -4.458 29.793 30.381 1.00 54.00 479 ILE A C 1
ATOM 3721 O O . ILE A 1 479 ? -5.261 29.519 31.274 1.00 54.00 479 ILE A O 1
ATOM 3725 N N . PHE A 1 480 ? -3.728 30.910 30.415 1.00 57.47 480 PHE A N 1
ATOM 3726 C CA . PHE A 1 480 ? -3.750 31.856 31.538 1.00 57.47 480 PHE A CA 1
ATOM 3727 C C . PHE A 1 480 ? -5.124 32.512 31.739 1.00 57.47 480 PHE A C 1
ATOM 3729 O O . PHE A 1 480 ? -5.553 32.723 32.871 1.00 57.47 480 PHE A O 1
ATOM 3736 N N . ARG A 1 481 ? -5.884 32.733 30.660 1.00 50.19 481 ARG A N 1
ATOM 3737 C CA . ARG A 1 481 ? -7.252 33.281 30.715 1.00 50.19 481 ARG A CA 1
ATOM 3738 C C . ARG A 1 481 ? -8.294 32.305 31.288 1.00 50.19 481 ARG A C 1
ATOM 3740 O O . ARG A 1 481 ? -9.449 32.682 31.460 1.00 50.19 481 ARG A O 1
ATOM 3747 N N . SER A 1 482 ? -7.919 31.052 31.563 1.00 53.94 482 SER A N 1
ATOM 3748 C CA . SER A 1 482 ? -8.840 29.979 31.969 1.00 53.94 482 SER A CA 1
ATOM 3749 C C . SER A 1 482 ? -8.854 29.646 33.473 1.00 53.94 482 SER A C 1
ATOM 3751 O O . SER A 1 482 ? -9.559 28.712 33.861 1.00 53.94 482 SER A O 1
ATOM 3753 N N . GLY A 1 483 ? -8.140 30.421 34.306 1.00 60.47 483 GLY A N 1
ATOM 3754 C CA . GLY A 1 483 ? -8.100 30.300 35.774 1.00 60.47 483 GLY A CA 1
ATOM 3755 C C . GLY A 1 483 ? -7.013 29.354 36.317 1.00 60.47 483 GLY A C 1
ATOM 3756 O O . GLY A 1 483 ? -6.482 28.516 35.587 1.00 60.47 483 GLY A O 1
ATOM 3757 N N . SER A 1 484 ? -6.688 29.466 37.613 1.00 57.69 484 SER A N 1
ATOM 3758 C CA . SER A 1 484 ? -5.580 28.743 38.277 1.00 57.69 484 SER A CA 1
ATOM 3759 C C . SER A 1 484 ? -5.695 27.215 38.204 1.00 57.69 484 SER A C 1
ATOM 3761 O O . SER A 1 484 ? -4.704 26.523 37.971 1.00 57.69 484 SER A O 1
ATOM 3763 N N . GLU A 1 485 ? -6.908 26.672 38.312 1.00 63.16 485 GLU A N 1
ATOM 3764 C CA . GLU A 1 485 ? -7.153 25.226 38.257 1.00 63.16 485 GLU A CA 1
ATOM 3765 C C . GLU A 1 485 ? -6.872 24.631 36.862 1.00 63.16 485 GLU A C 1
ATOM 3767 O O . GLU A 1 485 ? -6.398 23.500 36.736 1.00 63.16 485 GLU A O 1
ATOM 3772 N N . ASN A 1 486 ? -7.117 25.393 35.790 1.00 60.47 486 ASN A N 1
ATOM 3773 C CA . ASN A 1 486 ? -6.794 24.965 34.427 1.00 60.47 486 ASN A CA 1
ATOM 3774 C C . ASN A 1 486 ? -5.310 25.128 34.096 1.00 60.47 486 ASN A C 1
ATOM 3776 O O . ASN A 1 486 ? -4.796 24.347 33.295 1.00 60.47 486 ASN A O 1
ATOM 3780 N N . ILE A 1 487 ? -4.616 26.091 34.709 1.00 62.22 487 ILE A N 1
ATOM 3781 C CA . ILE A 1 487 ? -3.158 26.225 34.585 1.00 62.22 487 ILE A CA 1
ATOM 3782 C C . ILE A 1 487 ? -2.483 24.977 35.168 1.00 62.22 487 ILE A C 1
ATOM 3784 O O . ILE A 1 487 ? -1.707 24.330 34.471 1.00 62.22 487 ILE A O 1
ATOM 3788 N N . LEU A 1 488 ? -2.869 24.557 36.379 1.00 62.78 488 LEU A N 1
ATOM 3789 C CA . LEU A 1 488 ? -2.374 23.324 37.011 1.00 62.78 488 LEU A CA 1
ATOM 3790 C C . LEU A 1 488 ? -2.652 22.076 36.161 1.00 62.78 488 LEU A C 1
ATOM 3792 O O . LEU A 1 488 ? -1.788 21.216 36.009 1.00 62.78 488 LEU A O 1
ATOM 3796 N N . LYS A 1 489 ? -3.830 21.998 35.530 1.00 62.56 489 LYS A N 1
ATOM 3797 C CA . LYS A 1 489 ? -4.181 20.901 34.614 1.00 62.56 489 LYS A CA 1
ATOM 3798 C C . LYS A 1 489 ? -3.411 20.933 33.287 1.00 62.56 489 LYS A C 1
ATOM 3800 O O . LYS A 1 489 ? -3.502 19.953 32.556 1.00 62.56 489 LYS A O 1
ATOM 3805 N N . ASN A 1 490 ? -2.763 22.030 32.893 1.00 63.66 490 ASN A N 1
ATOM 3806 C CA . ASN A 1 490 ? -2.020 22.152 31.624 1.00 63.66 490 ASN A CA 1
ATOM 3807 C C . ASN A 1 490 ? -0.539 22.517 31.847 1.00 63.66 490 ASN A C 1
ATOM 3809 O O . ASN A 1 490 ? 0.127 22.968 30.913 1.00 63.66 490 ASN A O 1
ATOM 3813 N N . ILE A 1 491 ? -0.027 22.339 33.069 1.00 67.25 491 ILE A N 1
ATOM 3814 C CA . ILE A 1 491 ? 1.337 22.728 33.453 1.00 67.25 491 ILE A CA 1
ATOM 3815 C C . ILE A 1 491 ? 2.403 21.993 32.628 1.00 67.25 491 ILE A C 1
ATOM 3817 O O . ILE A 1 491 ? 3.468 22.535 32.360 1.00 67.25 491 ILE A O 1
ATOM 3821 N N . ASP A 1 492 ? 2.063 20.802 32.133 1.00 61.16 492 ASP A N 1
ATOM 3822 C CA . ASP A 1 492 ? 2.842 20.014 31.181 1.00 61.16 492 ASP A CA 1
ATOM 3823 C C . ASP A 1 492 ? 3.180 20.784 29.900 1.00 61.16 492 ASP A C 1
ATOM 3825 O O . ASP A 1 492 ? 4.316 20.737 29.444 1.00 61.16 492 ASP A O 1
ATOM 3829 N N . ILE A 1 493 ? 2.224 21.534 29.341 1.00 59.31 493 ILE A N 1
ATOM 3830 C CA . ILE A 1 493 ? 2.429 22.306 28.107 1.00 59.31 493 ILE A CA 1
ATOM 3831 C C . ILE A 1 493 ? 3.413 23.447 28.372 1.00 59.31 493 ILE A C 1
ATOM 3833 O O . ILE A 1 493 ? 4.326 23.676 27.584 1.00 59.31 493 ILE A O 1
ATOM 3837 N N . VAL A 1 494 ? 3.246 24.138 29.503 1.00 65.00 494 VAL A N 1
ATOM 3838 C CA . VAL A 1 494 ? 4.096 25.268 29.900 1.00 65.00 494 VAL A CA 1
ATOM 3839 C C . VAL A 1 494 ? 5.534 24.803 30.124 1.00 65.00 494 VAL A C 1
ATOM 3841 O O . VAL A 1 494 ? 6.463 25.395 29.583 1.00 65.00 494 VAL A O 1
ATOM 3844 N N . ILE A 1 495 ? 5.709 23.707 30.863 1.00 64.75 495 ILE A N 1
ATOM 3845 C CA . ILE A 1 495 ? 7.021 23.137 31.177 1.00 64.75 495 ILE A CA 1
ATOM 3846 C C . ILE A 1 495 ? 7.706 22.583 29.922 1.00 64.75 495 ILE A C 1
ATOM 3848 O O . ILE A 1 495 ? 8.915 22.750 29.776 1.00 64.75 495 ILE A O 1
ATOM 3852 N N . LEU A 1 496 ? 6.962 21.984 28.988 1.00 60.81 496 LEU A N 1
ATOM 3853 C CA . LEU A 1 496 ? 7.535 21.430 27.760 1.00 60.81 496 LEU A CA 1
ATOM 3854 C C . LEU A 1 496 ? 8.007 22.531 26.793 1.00 60.81 496 LEU A C 1
ATOM 3856 O O . LEU A 1 496 ? 9.096 22.422 26.238 1.00 60.81 496 LEU A O 1
ATOM 3860 N N . TYR A 1 497 ? 7.258 23.632 26.651 1.00 62.47 497 TYR A N 1
ATOM 3861 C CA . TYR A 1 497 ? 7.726 24.795 25.882 1.00 62.47 497 TYR A CA 1
ATOM 3862 C C . TYR A 1 497 ? 8.891 25.523 26.563 1.00 62.47 497 TYR A C 1
ATOM 3864 O O . TYR A 1 497 ? 9.829 25.927 25.880 1.00 62.47 497 TYR A O 1
ATOM 3872 N N . ALA A 1 498 ? 8.871 25.647 27.895 1.00 64.50 498 ALA A N 1
ATOM 3873 C CA . ALA A 1 498 ? 10.002 26.192 28.643 1.00 64.50 498 ALA A CA 1
ATOM 3874 C C . ALA A 1 498 ? 11.256 25.324 28.460 1.00 64.50 498 ALA A C 1
ATOM 3876 O O . ALA A 1 498 ? 12.340 25.849 28.246 1.00 64.50 498 ALA A O 1
ATOM 3877 N N . THR A 1 499 ? 11.099 24.000 28.461 1.00 60.56 499 THR A N 1
ATOM 3878 C CA . THR A 1 499 ? 12.189 23.047 28.221 1.00 60.56 499 THR A CA 1
ATOM 3879 C C . THR A 1 499 ? 12.797 23.213 26.831 1.00 60.56 499 THR A C 1
ATOM 3881 O O . THR A 1 499 ? 14.015 23.290 26.738 1.00 60.56 499 THR A O 1
ATOM 3884 N N . ILE A 1 500 ? 11.977 23.342 25.778 1.00 57.50 500 ILE A N 1
ATOM 3885 C CA . ILE A 1 500 ? 12.452 23.595 24.403 1.00 57.50 500 ILE A CA 1
ATOM 3886 C C . ILE A 1 500 ? 13.226 24.923 24.319 1.00 57.50 500 ILE A C 1
ATOM 3888 O O . ILE A 1 500 ? 14.270 24.996 23.678 1.00 57.50 500 ILE A O 1
ATOM 3892 N N . PHE A 1 501 ? 12.740 25.973 24.988 1.00 60.34 501 PHE A N 1
ATOM 3893 C CA . PHE A 1 501 ? 13.400 27.281 24.997 1.00 60.34 501 PHE A CA 1
ATOM 3894 C C . PHE A 1 501 ? 14.736 27.252 25.757 1.00 60.34 501 PHE A C 1
ATOM 3896 O O . PHE A 1 501 ? 15.732 27.799 25.294 1.00 60.34 501 PHE A O 1
ATOM 3903 N N . ILE A 1 502 ? 14.773 26.588 26.917 1.00 61.38 502 ILE A N 1
ATOM 3904 C CA . ILE A 1 502 ? 15.970 26.498 27.762 1.00 61.38 502 ILE A CA 1
ATOM 3905 C C . ILE A 1 502 ? 17.013 25.555 27.140 1.00 61.38 502 ILE A C 1
ATOM 3907 O O . ILE A 1 502 ? 18.207 25.820 27.258 1.00 61.38 502 ILE A O 1
ATOM 3911 N N . SER A 1 503 ? 16.596 24.493 26.437 1.00 55.81 503 SER A N 1
ATOM 3912 C CA . SER A 1 503 ? 17.520 23.539 25.804 1.00 55.81 503 SER A CA 1
ATOM 3913 C C . SER A 1 503 ? 18.416 24.146 24.724 1.00 55.81 503 SER A C 1
ATOM 3915 O O . SER A 1 503 ? 19.474 23.594 24.448 1.00 55.81 503 SER A O 1
ATOM 3917 N N . GLU A 1 504 ? 18.019 25.278 24.141 1.00 53.94 504 GLU A N 1
ATOM 3918 C CA . GLU A 1 504 ? 18.815 26.032 23.161 1.00 53.94 504 GLU A CA 1
ATOM 3919 C C . GLU A 1 504 ? 19.860 26.944 23.819 1.00 53.94 504 GLU A C 1
ATOM 3921 O O . GLU A 1 504 ? 20.843 27.331 23.192 1.00 53.94 504 GLU A O 1
ATOM 3926 N N . MET A 1 505 ? 19.663 27.299 25.092 1.00 56.47 505 MET A N 1
ATOM 3927 C CA . MET A 1 505 ? 20.514 28.260 25.799 1.00 56.47 505 MET A CA 1
ATOM 3928 C C . MET A 1 505 ? 21.587 27.609 26.675 1.00 56.47 505 MET A C 1
ATOM 3930 O O . MET A 1 505 ? 22.442 28.319 27.203 1.00 56.47 505 MET A O 1
ATOM 3934 N N . ILE A 1 506 ? 21.563 26.282 26.846 1.00 54.53 506 ILE A N 1
ATOM 3935 C CA . ILE A 1 506 ? 22.487 25.568 27.737 1.00 54.53 506 ILE A CA 1
ATOM 3936 C C . ILE A 1 506 ? 23.280 24.498 26.964 1.00 54.53 506 ILE A C 1
ATOM 3938 O O . ILE A 1 506 ? 22.680 23.670 26.278 1.00 54.53 506 ILE A O 1
ATOM 3942 N N . PRO A 1 507 ? 24.622 24.457 27.083 1.00 51.34 507 PRO A N 1
ATOM 3943 C CA . PRO A 1 507 ? 25.439 23.456 26.401 1.00 51.34 507 PRO A CA 1
ATOM 3944 C C . PRO A 1 507 ? 25.426 22.076 27.094 1.00 51.34 507 PRO A C 1
ATOM 3946 O O . PRO A 1 507 ? 25.665 21.992 28.295 1.00 51.34 507 PRO A O 1
ATOM 3949 N N . TYR A 1 508 ? 25.246 21.019 26.281 1.00 53.28 508 TYR A N 1
ATOM 3950 C CA . TYR A 1 508 ? 25.605 19.588 26.467 1.00 53.28 508 TYR A CA 1
ATOM 3951 C C . TYR A 1 508 ? 25.117 18.848 27.757 1.00 53.28 508 TYR A C 1
ATOM 3953 O O . TYR A 1 508 ? 24.691 19.434 28.748 1.00 53.28 508 TYR A O 1
ATOM 3961 N N . PRO A 1 509 ? 25.114 17.501 27.746 1.00 55.84 509 PRO A N 1
ATOM 3962 C CA . PRO A 1 509 ? 23.922 16.640 27.798 1.00 55.84 509 PRO A CA 1
ATOM 3963 C C . PRO A 1 509 ? 23.142 16.596 29.134 1.00 55.84 509 PRO A C 1
ATOM 3965 O O . PRO A 1 509 ? 21.969 16.223 29.143 1.00 55.84 509 PRO A O 1
ATOM 3968 N N . SER A 1 510 ? 23.743 16.969 30.266 1.00 55.50 510 SER A N 1
ATOM 3969 C CA . SER A 1 510 ? 23.161 16.780 31.607 1.00 55.50 510 SER A CA 1
ATOM 3970 C C . SER A 1 510 ? 22.021 17.756 31.916 1.00 55.50 510 SER A C 1
ATOM 3972 O O . SER A 1 510 ? 21.022 17.380 32.529 1.00 55.50 510 SER A O 1
ATOM 3974 N N . SER A 1 511 ? 22.132 18.997 31.441 1.00 57.97 511 SER A N 1
ATOM 3975 C CA . SER A 1 511 ? 21.104 20.037 31.576 1.00 57.97 511 SER A CA 1
ATOM 3976 C C . SER A 1 511 ? 19.836 19.700 30.783 1.00 57.97 511 SER A C 1
ATOM 3978 O O . SER A 1 511 ? 18.719 19.844 31.281 1.00 57.97 511 SER A O 1
ATOM 3980 N N . PHE A 1 512 ? 20.010 19.160 29.577 1.00 56.75 512 PHE A N 1
ATOM 3981 C CA . PHE A 1 512 ? 18.924 18.691 28.724 1.00 56.75 512 PHE A CA 1
ATOM 3982 C C . PHE A 1 512 ? 18.210 17.467 29.311 1.00 56.75 512 PHE A C 1
ATOM 3984 O O . PHE A 1 512 ? 16.979 17.448 29.386 1.00 56.75 512 PHE A O 1
ATOM 3991 N N . MET A 1 513 ? 18.969 16.484 29.811 1.00 56.75 513 MET A N 1
ATOM 3992 C CA . MET A 1 513 ? 18.408 15.327 30.516 1.00 56.75 513 MET A CA 1
ATOM 3993 C C . MET A 1 513 ? 17.583 15.756 31.737 1.00 56.75 513 MET A C 1
ATOM 3995 O O . MET A 1 513 ? 16.493 15.226 31.938 1.00 56.75 513 MET A O 1
ATOM 3999 N N . LEU A 1 514 ? 18.038 16.743 32.516 1.00 62.44 514 LEU A N 1
ATOM 4000 C CA . LEU A 1 514 ? 17.299 17.266 33.671 1.00 62.44 514 LEU A CA 1
ATOM 4001 C C . LEU A 1 514 ? 15.962 17.916 33.269 1.00 62.44 514 LEU A C 1
ATOM 4003 O O . LEU A 1 514 ? 14.929 17.637 33.878 1.00 62.44 514 LEU A O 1
ATOM 4007 N N . LEU A 1 515 ? 15.953 18.743 32.220 1.00 61.50 515 LEU A N 1
ATOM 4008 C CA . LEU A 1 515 ? 14.732 19.391 31.722 1.00 61.50 515 LEU A CA 1
ATOM 4009 C C . LEU A 1 515 ? 13.706 18.380 31.189 1.00 61.50 515 LEU A C 1
ATOM 4011 O O . LEU A 1 515 ? 12.493 18.542 31.357 1.00 61.50 515 LEU A O 1
ATOM 4015 N N . GLN A 1 516 ? 14.185 17.288 30.602 1.00 60.59 516 GLN A N 1
ATOM 4016 C CA . GLN A 1 516 ? 13.342 16.174 30.192 1.00 60.59 516 GLN A CA 1
ATOM 4017 C C . GLN A 1 516 ? 12.756 15.405 31.400 1.00 60.59 516 GLN A C 1
ATOM 4019 O O . GLN A 1 516 ? 11.588 15.008 31.338 1.00 60.59 516 GLN A O 1
ATOM 4024 N N . ILE A 1 517 ? 13.485 15.262 32.525 1.00 63.59 517 ILE A N 1
ATOM 4025 C CA . ILE A 1 517 ? 12.963 14.624 33.754 1.00 63.59 517 ILE A CA 1
ATOM 4026 C C . ILE A 1 517 ? 11.811 15.477 34.270 1.00 63.59 517 ILE A C 1
ATOM 4028 O O . ILE A 1 517 ? 10.731 14.968 34.569 1.00 63.59 517 ILE A O 1
ATOM 4032 N N . ILE A 1 518 ? 12.022 16.793 34.308 1.00 66.25 518 ILE A N 1
ATOM 4033 C CA . ILE A 1 518 ? 11.026 17.771 34.745 1.00 66.25 518 ILE A CA 1
ATOM 4034 C C . ILE A 1 518 ? 9.783 17.715 33.840 1.00 66.25 518 ILE A C 1
ATOM 4036 O O . ILE A 1 518 ? 8.658 17.665 34.341 1.00 66.25 518 ILE A O 1
ATOM 4040 N N . SER A 1 519 ? 9.965 17.626 32.520 1.00 61.25 519 SER A N 1
ATOM 4041 C CA . SER A 1 519 ? 8.866 17.469 31.555 1.00 61.25 519 SER A CA 1
ATOM 4042 C C . SER A 1 519 ? 8.096 16.149 31.726 1.00 61.25 519 SER A C 1
ATOM 4044 O O . SER A 1 519 ? 6.863 16.124 31.618 1.00 61.25 519 SER A O 1
ATOM 4046 N N . CYS A 1 520 ? 8.791 15.052 32.046 1.00 62.72 520 CYS A N 1
ATOM 4047 C CA . CYS A 1 520 ? 8.177 13.754 32.333 1.00 62.72 520 CYS A CA 1
ATOM 4048 C C . CYS A 1 520 ? 7.371 13.782 33.639 1.00 62.72 520 CYS A C 1
ATOM 4050 O O . CYS A 1 520 ? 6.216 13.355 33.662 1.00 62.72 520 CYS A O 1
ATOM 4052 N N . LEU A 1 521 ? 7.933 14.339 34.715 1.00 66.81 521 LEU A N 1
ATOM 4053 C CA . LEU A 1 521 ? 7.249 14.476 36.003 1.00 66.81 521 LEU A CA 1
ATOM 4054 C C . LEU A 1 521 ? 6.014 15.382 35.897 1.00 66.81 521 LEU A C 1
ATOM 4056 O O . LEU A 1 521 ? 4.950 15.026 36.406 1.00 66.81 521 LEU A O 1
ATOM 4060 N N . ALA A 1 522 ? 6.110 16.498 35.167 1.00 64.88 522 ALA A N 1
ATOM 4061 C CA . ALA A 1 522 ? 4.980 17.386 34.889 1.00 64.88 522 ALA A CA 1
ATOM 4062 C C . ALA A 1 522 ? 3.852 16.672 34.124 1.00 64.88 522 ALA A C 1
ATOM 4064 O O . ALA A 1 522 ? 2.667 16.852 34.422 1.00 64.88 522 ALA A O 1
ATOM 4065 N N . SER A 1 523 ? 4.224 15.812 33.174 1.00 63.12 523 SER A N 1
ATOM 4066 C CA . SER A 1 523 ? 3.296 14.979 32.406 1.00 63.12 523 SER A CA 1
ATOM 4067 C C . SER A 1 523 ? 2.584 13.943 33.285 1.00 63.12 523 SER A C 1
ATOM 4069 O O . SER A 1 523 ? 1.358 13.818 33.224 1.00 63.12 523 SER A O 1
ATOM 4071 N N . ILE A 1 524 ? 3.325 13.244 34.154 1.00 63.34 524 ILE A N 1
ATOM 4072 C CA . ILE A 1 524 ? 2.771 12.272 35.113 1.00 63.34 524 ILE A CA 1
ATOM 4073 C C . ILE A 1 524 ? 1.819 12.971 36.095 1.00 63.34 524 ILE A C 1
ATOM 4075 O O . ILE A 1 524 ? 0.702 12.499 36.319 1.00 63.34 524 ILE A O 1
ATOM 4079 N N . TYR A 1 525 ? 2.219 14.124 36.634 1.00 67.88 525 TYR A N 1
ATOM 4080 C CA . TYR A 1 525 ? 1.412 14.923 37.557 1.00 67.88 525 TYR A CA 1
ATOM 4081 C C . TYR A 1 525 ? 0.088 15.385 36.925 1.00 67.88 525 TYR A C 1
ATOM 4083 O O . TYR A 1 525 ? -0.990 15.168 37.488 1.00 67.88 525 TYR A O 1
ATOM 4091 N N . SER A 1 526 ? 0.146 15.939 35.710 1.00 61.66 526 SER A N 1
ATOM 4092 C CA . SER A 1 526 ? -1.039 16.365 34.954 1.00 61.66 526 SER A CA 1
ATOM 4093 C C . SER A 1 526 ? -1.992 15.192 34.668 1.00 61.66 526 SER A C 1
ATOM 4095 O O . SER A 1 526 ? -3.219 15.321 34.774 1.00 61.66 526 SER A O 1
ATOM 4097 N N . MET A 1 527 ? -1.444 14.001 34.396 1.00 62.91 527 MET A N 1
ATOM 4098 C CA . MET A 1 527 ? -2.231 12.784 34.191 1.00 62.91 527 MET A CA 1
ATOM 4099 C C . MET A 1 527 ? -2.959 12.327 35.468 1.00 62.91 527 MET A C 1
ATOM 4101 O O . MET A 1 527 ? -4.137 11.961 35.395 1.00 62.91 527 MET A O 1
ATOM 4105 N N . ILE A 1 528 ? -2.300 12.373 36.632 1.00 66.06 528 ILE A N 1
ATOM 4106 C CA . ILE A 1 528 ? -2.908 12.023 37.930 1.00 66.06 528 ILE A CA 1
ATOM 4107 C C . ILE A 1 528 ? -4.090 12.954 38.243 1.00 66.06 528 ILE A C 1
ATOM 4109 O O . ILE A 1 528 ? -5.147 12.484 38.674 1.00 66.06 528 ILE A O 1
ATOM 4113 N N . LEU A 1 529 ? -3.945 14.256 37.975 1.00 65.94 529 LEU A N 1
ATOM 4114 C CA . LEU A 1 529 ? -4.980 15.256 38.248 1.00 65.94 529 LEU A CA 1
ATOM 4115 C C . LEU A 1 529 ? -6.209 15.135 37.340 1.00 65.94 529 LEU A C 1
ATOM 4117 O O . LEU A 1 529 ? -7.333 15.363 37.786 1.00 65.94 529 LEU A O 1
ATOM 4121 N N . ARG A 1 530 ? -6.031 14.786 36.060 1.00 60.81 530 ARG A N 1
ATOM 4122 C CA . ARG A 1 530 ? -7.122 14.882 35.075 1.00 60.81 530 ARG A CA 1
ATOM 4123 C C . ARG A 1 530 ? -8.181 13.791 35.170 1.00 60.81 530 ARG A C 1
ATOM 4125 O O . ARG A 1 530 ? -9.249 14.007 34.608 1.00 60.81 530 ARG A O 1
ATOM 4132 N N . LYS A 1 531 ? -7.910 12.657 35.831 1.00 55.59 531 LYS A N 1
ATOM 4133 C CA . LYS A 1 531 ? -8.793 11.487 36.082 1.00 55.59 531 LYS A CA 1
ATOM 4134 C C . LYS A 1 531 ? -9.724 10.977 34.945 1.00 55.59 531 LYS A C 1
ATOM 4136 O O . LYS A 1 531 ? -10.364 9.964 35.184 1.00 55.59 531 LYS A O 1
ATOM 4141 N N . LYS A 1 532 ? -9.833 11.594 33.751 1.00 54.28 532 LYS A N 1
ATOM 4142 C CA . LYS A 1 532 ? -10.989 11.401 32.841 1.00 54.28 532 LYS A CA 1
ATOM 4143 C C . LYS A 1 532 ? -10.816 11.672 31.323 1.00 54.28 532 LYS A C 1
ATOM 4145 O O . LYS A 1 532 ? -11.840 11.730 30.653 1.00 54.28 532 LYS A O 1
ATOM 4150 N N . ASN A 1 533 ? -9.630 11.831 30.704 1.00 47.88 533 ASN A N 1
ATOM 4151 C CA . ASN A 1 533 ? -9.599 12.193 29.259 1.00 47.88 533 ASN A CA 1
ATOM 4152 C C . ASN A 1 533 ? -8.479 11.587 28.370 1.00 47.88 533 ASN A C 1
ATOM 4154 O O . ASN A 1 533 ? -7.396 11.283 28.866 1.00 47.88 533 ASN A O 1
ATOM 4158 N N . PRO A 1 534 ? -8.723 11.440 27.039 1.00 42.56 534 PRO A N 1
ATOM 4159 C CA . PRO A 1 534 ? -7.847 10.790 26.044 1.00 42.56 534 PRO A CA 1
ATOM 4160 C C . PRO A 1 534 ? -6.550 11.553 25.733 1.00 42.56 534 PRO A C 1
ATOM 4162 O O . PRO A 1 534 ? -5.757 11.098 24.920 1.00 42.56 534 PRO A O 1
ATOM 4165 N N . SER A 1 535 ? -6.303 12.690 26.384 1.00 47.28 535 SER A N 1
ATOM 4166 C CA . SER A 1 535 ? -5.016 13.389 26.357 1.00 47.28 535 SER A CA 1
ATOM 4167 C C . SER A 1 535 ? -3.864 12.526 26.898 1.00 47.28 535 SER A C 1
ATOM 4169 O O . SER A 1 535 ? -2.717 12.778 26.546 1.00 47.28 535 SER A O 1
ATOM 4171 N N . SER A 1 536 ? -4.162 11.477 27.684 1.00 47.62 536 SER A N 1
ATOM 4172 C CA . SER A 1 536 ? -3.232 10.437 28.177 1.00 47.62 536 SER A CA 1
ATOM 4173 C C . SER A 1 536 ? -2.360 9.782 27.096 1.00 47.62 536 SER A C 1
ATOM 4175 O O . SER A 1 536 ? -1.247 9.365 27.395 1.00 47.62 536 SER A O 1
ATOM 4177 N N . THR A 1 537 ? -2.802 9.734 25.836 1.00 46.81 537 THR A N 1
ATOM 4178 C CA . THR A 1 537 ? -2.010 9.167 24.728 1.00 46.81 537 THR A CA 1
ATOM 4179 C C . THR A 1 537 ? -0.943 10.120 24.185 1.00 46.81 537 THR A C 1
ATOM 4181 O O . THR A 1 537 ? 0.097 9.657 23.729 1.00 46.81 537 THR A O 1
ATOM 4184 N N . ALA A 1 538 ? -1.162 11.439 24.261 1.00 46.34 538 ALA A N 1
ATOM 4185 C CA . ALA A 1 538 ? -0.140 12.436 23.927 1.00 46.34 538 ALA A CA 1
ATOM 4186 C C . ALA A 1 538 ? 0.949 12.508 25.015 1.00 46.34 538 ALA A C 1
ATOM 4188 O O . ALA A 1 538 ? 2.119 12.668 24.690 1.00 46.34 538 ALA A O 1
ATOM 4189 N N . TYR A 1 539 ? 0.568 12.291 26.282 1.00 49.66 539 TYR A N 1
ATOM 4190 C CA . TYR A 1 539 ? 1.490 12.164 27.423 1.00 49.66 539 TYR A CA 1
ATOM 4191 C C . TYR A 1 539 ? 2.411 10.949 27.329 1.00 49.66 539 TYR A C 1
ATOM 4193 O O . TYR A 1 539 ? 3.559 10.997 27.759 1.00 49.66 539 TYR A O 1
ATOM 4201 N N . LEU A 1 540 ? 1.907 9.854 26.760 1.00 49.88 540 LEU A N 1
ATOM 4202 C CA . LEU A 1 540 ? 2.741 8.707 26.455 1.00 49.88 540 LEU A CA 1
ATOM 4203 C C . LEU A 1 540 ? 3.751 9.075 25.378 1.00 49.88 540 LEU A C 1
ATOM 4205 O O . LEU A 1 540 ? 4.935 8.852 25.567 1.00 49.88 540 LEU A O 1
ATOM 4209 N N . ALA A 1 541 ? 3.294 9.658 24.266 1.00 49.09 541 ALA A N 1
ATOM 4210 C CA . ALA A 1 541 ? 4.149 9.965 23.124 1.00 49.09 541 ALA A CA 1
ATOM 4211 C C . ALA A 1 541 ? 5.372 10.811 23.517 1.00 49.09 541 ALA A C 1
ATOM 4213 O O . ALA A 1 541 ? 6.473 10.504 23.077 1.00 49.09 541 ALA A O 1
ATOM 4214 N N . THR A 1 542 ? 5.224 11.800 24.401 1.00 49.62 542 THR A N 1
ATOM 4215 C CA . THR A 1 542 ? 6.344 12.606 24.918 1.00 49.62 542 THR A CA 1
ATOM 4216 C C . THR A 1 542 ? 7.304 11.813 25.811 1.00 49.62 542 THR A C 1
ATOM 4218 O O . THR A 1 542 ? 8.514 11.904 25.620 1.00 49.62 542 THR A O 1
ATOM 4221 N N . ALA A 1 543 ? 6.793 10.986 26.726 1.00 48.22 543 ALA A N 1
ATOM 4222 C CA . ALA A 1 543 ? 7.606 10.117 27.584 1.00 48.22 543 ALA A CA 1
ATOM 4223 C C . ALA A 1 543 ? 8.377 9.037 26.792 1.00 48.22 543 ALA A C 1
ATOM 4225 O O . ALA A 1 543 ? 9.542 8.758 27.064 1.00 48.22 543 ALA A O 1
ATOM 4226 N N . ILE A 1 544 ? 7.734 8.462 25.775 1.00 50.38 544 ILE A N 1
ATOM 4227 C CA . ILE A 1 544 ? 8.286 7.423 24.893 1.00 50.38 544 ILE A CA 1
ATOM 4228 C C . ILE A 1 544 ? 9.348 7.993 23.966 1.00 50.38 544 ILE A C 1
ATOM 4230 O O . ILE A 1 544 ? 10.381 7.365 23.751 1.00 50.38 544 ILE A O 1
ATOM 4234 N N . THR A 1 545 ? 9.090 9.183 23.421 1.00 50.88 545 THR A N 1
ATOM 4235 C CA . THR A 1 545 ? 10.050 9.864 22.555 1.00 50.88 545 THR A CA 1
ATOM 4236 C C . THR A 1 545 ? 11.327 10.146 23.335 1.00 50.88 545 THR A C 1
ATOM 4238 O O . THR A 1 545 ? 12.384 9.784 22.844 1.00 50.88 545 THR A O 1
ATOM 4241 N N . GLY A 1 546 ? 11.230 10.669 24.567 1.00 50.91 546 GLY A N 1
ATOM 4242 C CA . GLY A 1 546 ? 12.394 10.913 25.426 1.00 50.91 546 GLY A CA 1
ATOM 4243 C C . GLY A 1 546 ? 13.233 9.656 25.695 1.00 50.91 546 GLY A C 1
ATOM 4244 O O . GLY A 1 546 ? 14.456 9.701 25.575 1.00 50.91 546 GLY A O 1
ATOM 4245 N N . MET A 1 547 ? 12.591 8.513 25.969 1.00 50.59 547 MET A N 1
ATOM 4246 C CA . MET A 1 547 ? 13.288 7.234 26.180 1.00 50.59 547 MET A CA 1
ATOM 4247 C C . MET A 1 547 ? 13.957 6.690 24.907 1.00 50.59 547 MET A C 1
ATOM 4249 O O . MET A 1 547 ? 15.093 6.224 24.965 1.00 50.59 547 MET A O 1
ATOM 4253 N N . LEU A 1 548 ? 13.279 6.759 23.755 1.00 50.16 548 LEU A N 1
ATOM 4254 C CA . LEU A 1 548 ? 13.829 6.288 22.479 1.00 50.16 548 LEU A CA 1
ATOM 4255 C C . LEU A 1 548 ? 15.025 7.129 22.029 1.00 50.16 548 LEU A C 1
ATOM 4257 O O . LEU A 1 548 ? 15.973 6.587 21.479 1.00 50.16 548 LEU A O 1
ATOM 4261 N N . THR A 1 549 ? 15.013 8.434 22.289 1.00 48.91 549 THR A N 1
ATOM 4262 C CA . THR A 1 549 ? 16.082 9.342 21.852 1.00 48.91 549 THR A CA 1
ATOM 4263 C C . THR A 1 549 ? 17.310 9.333 22.753 1.00 48.91 549 THR A C 1
ATOM 4265 O O . THR A 1 549 ? 18.407 9.556 22.256 1.00 48.91 549 THR A O 1
ATOM 4268 N N . LEU A 1 550 ? 17.161 9.027 24.047 1.00 47.75 550 LEU A N 1
ATOM 4269 C CA . LEU A 1 550 ? 18.301 8.815 24.951 1.00 47.75 550 LEU A CA 1
ATOM 4270 C C . LEU A 1 550 ? 18.992 7.467 24.683 1.00 47.75 550 LEU A C 1
ATOM 4272 O O . LEU A 1 550 ? 20.216 7.385 24.737 1.00 47.75 550 LEU A O 1
ATOM 4276 N N . GLY A 1 551 ? 18.225 6.434 24.315 1.00 47.84 551 GLY A N 1
ATOM 4277 C CA . GLY A 1 551 ? 18.773 5.131 23.927 1.00 47.84 551 GLY A CA 1
ATOM 4278 C C . GLY A 1 551 ? 19.583 5.147 22.622 1.00 47.84 551 GLY A C 1
ATOM 4279 O O . GLY A 1 551 ? 20.431 4.290 22.425 1.00 47.84 551 GLY A O 1
ATOM 4280 N N . LEU A 1 552 ? 19.391 6.135 21.739 1.00 47.53 552 LEU A N 1
ATOM 4281 C CA . LEU A 1 552 ? 20.153 6.227 20.483 1.00 47.53 552 LEU A CA 1
ATOM 4282 C C . LEU A 1 552 ? 21.641 6.573 20.680 1.00 47.53 552 LEU A C 1
ATOM 4284 O O . LEU A 1 552 ? 22.405 6.465 19.724 1.00 47.53 552 LEU A O 1
ATOM 4288 N N . LYS A 1 553 ? 22.055 6.986 21.886 1.00 49.12 553 LYS A N 1
ATOM 4289 C CA . LYS A 1 553 ? 23.449 7.345 22.192 1.00 49.12 553 LYS A CA 1
ATOM 4290 C C . LYS A 1 553 ? 24.180 6.287 23.031 1.00 49.12 553 LYS A C 1
ATOM 4292 O O . LYS A 1 553 ? 25.387 6.137 22.869 1.00 49.12 553 LYS A O 1
ATOM 4297 N N . ASP A 1 554 ? 23.457 5.533 23.865 1.00 53.34 554 ASP A N 1
ATOM 4298 C CA . ASP A 1 554 ? 23.988 4.411 24.652 1.00 53.34 554 ASP A CA 1
ATOM 4299 C C . ASP A 1 554 ? 23.126 3.158 24.422 1.00 53.34 554 ASP A C 1
ATOM 4301 O O . ASP A 1 554 ? 21.997 3.029 24.908 1.00 53.34 554 ASP A O 1
ATOM 4305 N N . ASN A 1 555 ? 23.666 2.237 23.622 1.00 56.91 555 ASN A N 1
ATOM 4306 C CA . ASN A 1 555 ? 22.967 1.051 23.128 1.00 56.91 555 ASN A CA 1
ATOM 4307 C C . ASN A 1 555 ? 22.555 0.073 24.252 1.00 56.91 555 ASN A C 1
ATOM 4309 O O . ASN A 1 555 ? 21.662 -0.749 24.038 1.00 56.91 555 ASN A O 1
ATOM 4313 N N . SER A 1 556 ? 23.161 0.169 25.443 1.00 57.53 556 SER A N 1
ATOM 4314 C CA . SER A 1 556 ? 22.914 -0.718 26.593 1.00 57.53 556 SER A CA 1
ATOM 4315 C C . SER A 1 556 ? 21.482 -0.637 27.137 1.00 57.53 556 SER A C 1
ATOM 4317 O O . SER A 1 556 ? 20.936 -1.628 27.624 1.00 57.53 556 SER A O 1
ATOM 4319 N N . VAL A 1 557 ? 20.827 0.523 27.021 1.00 61.16 557 VAL A N 1
ATOM 4320 C CA . VAL A 1 557 ? 19.525 0.784 27.668 1.00 61.16 557 VAL A CA 1
ATOM 4321 C C . VAL A 1 557 ? 18.346 0.741 26.695 1.00 61.16 557 VAL A C 1
ATOM 4323 O O . VAL A 1 557 ? 17.183 0.717 27.111 1.00 61.16 557 VAL A O 1
ATOM 4326 N N . VAL A 1 558 ? 18.615 0.647 25.390 1.00 66.31 558 VAL A N 1
ATOM 4327 C CA . VAL A 1 558 ? 17.583 0.568 24.343 1.00 66.31 558 VAL A CA 1
ATOM 4328 C C . VAL A 1 558 ? 16.583 -0.571 24.592 1.00 66.31 558 VAL A C 1
ATOM 4330 O O . VAL A 1 558 ? 15.377 -0.297 24.584 1.00 66.31 558 VAL A O 1
ATOM 4333 N N . PRO A 1 559 ? 17.002 -1.822 24.882 1.00 70.69 559 PRO A N 1
ATOM 4334 C CA . PRO A 1 559 ? 16.051 -2.911 25.104 1.00 70.69 559 PRO A CA 1
ATOM 4335 C C . PRO A 1 559 ? 15.161 -2.665 26.329 1.00 70.69 559 PRO A C 1
ATOM 4337 O O . PRO A 1 559 ? 13.948 -2.886 26.285 1.00 70.69 559 PRO A O 1
ATOM 4340 N N . PHE A 1 560 ? 15.725 -2.116 27.408 1.00 72.94 560 PHE A N 1
ATOM 4341 C CA . PHE A 1 560 ? 14.958 -1.768 28.599 1.00 72.94 560 PHE A CA 1
ATOM 4342 C C . PHE A 1 560 ? 13.931 -0.663 28.322 1.00 72.94 560 PHE A C 1
ATOM 4344 O O . PHE A 1 560 ? 12.758 -0.812 28.680 1.00 72.94 560 PHE A O 1
ATOM 4351 N N . ALA A 1 561 ? 14.335 0.413 27.644 1.00 69.00 561 ALA A N 1
ATOM 4352 C CA . ALA A 1 561 ? 13.452 1.511 27.261 1.00 69.00 561 ALA A CA 1
ATOM 4353 C C . ALA A 1 561 ? 12.265 1.020 26.415 1.00 69.00 561 ALA A C 1
ATOM 4355 O O . ALA A 1 561 ? 11.110 1.345 26.707 1.00 69.00 561 ALA A O 1
ATOM 4356 N N . ILE A 1 562 ? 12.534 0.167 25.420 1.00 72.88 562 ILE A N 1
ATOM 4357 C CA . ILE A 1 562 ? 11.500 -0.438 24.570 1.00 72.88 562 ILE A CA 1
ATOM 4358 C C . ILE A 1 562 ? 10.568 -1.333 25.401 1.00 72.88 562 ILE A C 1
ATOM 4360 O O . ILE A 1 562 ? 9.345 -1.223 25.275 1.00 72.88 562 ILE A O 1
ATOM 4364 N N . SER A 1 563 ? 11.105 -2.178 26.291 1.00 78.50 563 SER A N 1
ATOM 4365 C CA . SER A 1 563 ? 10.281 -3.063 27.132 1.00 78.50 563 SER A CA 1
ATOM 4366 C C . SER A 1 563 ? 9.360 -2.288 28.082 1.00 78.50 563 SER A C 1
ATOM 4368 O O . SER A 1 563 ? 8.176 -2.611 28.215 1.00 78.50 563 SER A O 1
ATOM 4370 N N . THR A 1 564 ? 9.879 -1.210 28.673 1.00 76.44 564 THR A N 1
ATOM 4371 C CA . THR A 1 564 ? 9.148 -0.307 29.567 1.00 76.44 564 THR A CA 1
ATOM 4372 C C . THR A 1 564 ? 8.016 0.383 28.818 1.00 76.44 564 THR A C 1
ATOM 4374 O O . THR A 1 564 ? 6.874 0.406 29.278 1.00 76.44 564 THR A O 1
ATOM 4377 N N . PHE A 1 565 ? 8.301 0.881 27.613 1.00 74.62 565 PHE A N 1
ATOM 4378 C CA . PHE A 1 565 ? 7.302 1.487 26.743 1.00 74.62 565 PHE A CA 1
ATOM 4379 C C . PHE A 1 565 ? 6.159 0.515 26.404 1.00 74.62 565 PHE A C 1
ATOM 4381 O O . PHE A 1 565 ? 4.980 0.858 26.553 1.00 74.62 565 PHE A O 1
ATOM 4388 N N . ILE A 1 566 ? 6.489 -0.710 25.989 1.00 79.19 566 ILE A N 1
ATOM 4389 C CA . ILE A 1 566 ? 5.495 -1.737 25.652 1.00 79.19 566 ILE A CA 1
ATOM 4390 C C . ILE A 1 566 ? 4.603 -2.051 26.862 1.00 79.19 566 ILE A C 1
ATOM 4392 O O . ILE A 1 566 ? 3.377 -2.129 26.718 1.00 79.19 566 ILE A O 1
ATOM 4396 N N . LEU A 1 567 ? 5.191 -2.186 28.056 1.00 83.94 567 LEU A N 1
ATOM 4397 C CA . LEU A 1 567 ? 4.442 -2.442 29.286 1.00 83.94 567 LEU A CA 1
ATOM 4398 C C . LEU A 1 567 ? 3.506 -1.277 29.632 1.00 83.94 567 LEU A C 1
ATOM 4400 O O . LEU A 1 567 ? 2.335 -1.495 29.946 1.00 83.94 567 LEU A O 1
ATOM 4404 N N . ILE A 1 568 ? 3.981 -0.037 29.516 1.00 76.69 568 ILE A N 1
ATOM 4405 C CA . ILE A 1 568 ? 3.181 1.163 29.775 1.00 76.69 568 ILE A CA 1
ATOM 4406 C C . ILE A 1 568 ? 1.969 1.241 28.832 1.00 76.69 568 ILE A C 1
ATOM 4408 O O . ILE A 1 568 ? 0.850 1.489 29.291 1.00 76.69 568 ILE A O 1
ATOM 4412 N N . LEU A 1 569 ? 2.153 0.980 27.530 1.00 75.44 569 LEU A N 1
ATOM 4413 C CA . LEU A 1 569 ? 1.044 0.905 26.569 1.00 75.44 569 LEU A CA 1
ATOM 4414 C C . LEU A 1 569 ? -0.000 -0.131 26.988 1.00 75.44 569 LEU A C 1
ATOM 4416 O O . LEU A 1 569 ? -1.203 0.131 26.912 1.00 75.44 569 LEU A O 1
ATOM 4420 N N . HIS A 1 570 ? 0.461 -1.300 27.434 1.00 83.06 570 HIS A N 1
ATOM 4421 C CA . HIS A 1 570 ? -0.412 -2.384 27.858 1.00 83.06 570 HIS A CA 1
ATOM 4422 C C . HIS A 1 570 ? -1.231 -2.003 29.100 1.00 83.06 570 HIS A C 1
ATOM 4424 O O . HIS A 1 570 ? -2.456 -2.146 29.115 1.00 83.06 570 HIS A O 1
ATOM 4430 N N . LEU A 1 571 ? -0.570 -1.459 30.126 1.00 82.00 571 LEU A N 1
ATOM 4431 C CA . LEU A 1 571 ? -1.207 -1.043 31.376 1.00 82.00 571 LEU A CA 1
ATOM 4432 C C . LEU A 1 571 ? -2.210 0.095 31.152 1.00 82.00 571 LEU A C 1
ATOM 4434 O O . LEU A 1 571 ? -3.328 0.041 31.663 1.00 82.00 571 LEU A O 1
ATOM 4438 N N . LEU A 1 572 ? -1.869 1.095 30.336 1.00 74.81 572 LEU A N 1
ATOM 4439 C CA . LEU A 1 572 ? -2.811 2.164 29.998 1.00 74.81 572 LEU A CA 1
ATOM 4440 C C . LEU A 1 572 ? -3.974 1.684 29.133 1.00 74.81 572 LEU A C 1
ATOM 4442 O O . LEU A 1 572 ? -5.083 2.196 29.273 1.00 74.81 572 LEU A O 1
ATOM 4446 N N . GLY A 1 573 ? -3.742 0.707 28.255 1.00 74.44 573 GLY A N 1
ATOM 4447 C CA . GLY A 1 573 ? -4.798 0.067 27.482 1.00 74.44 573 GLY A CA 1
ATOM 4448 C C . GLY A 1 573 ? -5.875 -0.552 28.376 1.00 74.44 573 GLY A C 1
ATOM 4449 O O . GLY A 1 573 ? -7.064 -0.336 28.133 1.00 74.44 573 GLY A O 1
ATOM 4450 N N . ASN A 1 574 ? -5.452 -1.233 29.444 1.00 76.50 574 ASN A N 1
ATOM 4451 C CA . ASN A 1 574 ? -6.322 -1.815 30.471 1.00 76.50 574 ASN A CA 1
ATOM 4452 C C . ASN A 1 574 ? -7.033 -0.733 31.313 1.00 76.50 574 ASN A C 1
ATOM 4454 O O . ASN A 1 574 ? -8.253 -0.750 31.483 1.00 76.50 574 ASN A O 1
ATOM 4458 N N . LEU A 1 575 ? -6.300 0.289 31.764 1.00 75.06 575 LEU A N 1
ATOM 4459 C CA . LEU A 1 575 ? -6.851 1.383 32.581 1.00 75.06 575 LEU A CA 1
ATOM 4460 C C . LEU A 1 575 ? -7.723 2.385 31.798 1.00 75.06 575 LEU A C 1
ATOM 4462 O O . LEU A 1 575 ? -8.280 3.311 32.393 1.00 75.06 575 LEU A O 1
ATOM 4466 N N . SER A 1 576 ? -7.826 2.255 30.473 1.00 70.06 576 SER A N 1
ATOM 4467 C CA . SER A 1 576 ? -8.542 3.212 29.630 1.00 70.06 576 SER A CA 1
ATOM 4468 C C . SER A 1 576 ? -10.061 3.101 29.786 1.00 70.06 576 SER A C 1
ATOM 4470 O O . SER A 1 576 ? -10.673 2.102 29.412 1.00 70.06 576 SER A O 1
ATOM 4472 N N . GLU A 1 577 ? -10.706 4.184 30.233 1.00 61.88 577 GLU A N 1
ATOM 4473 C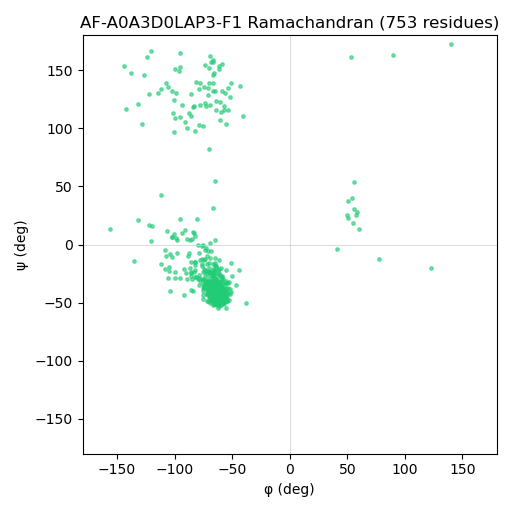 CA . GLU A 1 577 ? -12.175 4.265 30.293 1.00 61.88 577 GLU A CA 1
ATOM 4474 C C . GLU A 1 577 ? -12.817 4.277 28.888 1.00 61.88 577 GLU A C 1
ATOM 4476 O O . GLU A 1 577 ? -13.917 3.754 28.679 1.00 61.88 577 GLU A O 1
ATOM 4481 N N . LYS A 1 578 ? -12.120 4.827 27.878 1.00 61.81 578 LYS A N 1
ATOM 4482 C CA . LYS A 1 578 ? -12.579 4.814 26.480 1.00 61.81 578 LYS A CA 1
ATOM 4483 C C . LYS A 1 578 ? -12.226 3.482 25.822 1.00 61.81 578 LYS A C 1
ATOM 4485 O O . LYS A 1 578 ? -11.144 3.319 25.260 1.00 61.81 578 LYS A O 1
ATOM 4490 N N . LYS A 1 579 ? -13.207 2.573 25.777 1.00 65.56 579 LYS A N 1
ATOM 4491 C CA . LYS A 1 579 ? -13.080 1.213 25.209 1.00 65.56 579 LYS A CA 1
ATOM 4492 C C . LYS A 1 579 ? -12.393 1.141 23.834 1.00 65.56 579 LYS A C 1
ATOM 4494 O O . LYS A 1 579 ? -11.715 0.158 23.562 1.00 65.56 579 LYS A O 1
ATOM 4499 N N . ALA A 1 580 ? -12.571 2.130 22.954 1.00 63.53 580 ALA A N 1
ATOM 4500 C CA . ALA A 1 580 ? -11.945 2.131 21.626 1.00 63.53 580 ALA A CA 1
ATOM 4501 C C . ALA A 1 580 ? -10.441 2.463 21.671 1.00 63.53 580 ALA A C 1
ATOM 4503 O O . ALA A 1 580 ? -9.643 1.743 21.080 1.00 63.53 580 ALA A O 1
ATOM 4504 N N . ALA A 1 581 ? -10.055 3.512 22.404 1.00 58.84 581 ALA A N 1
ATOM 4505 C CA . ALA A 1 581 ? -8.656 3.915 22.547 1.00 58.84 581 ALA A CA 1
ATOM 4506 C C . ALA A 1 581 ? -7.853 2.869 23.334 1.00 58.84 581 ALA A C 1
ATOM 4508 O O . ALA A 1 581 ? -6.777 2.473 22.897 1.00 58.84 581 ALA A O 1
ATOM 4509 N N . GLY A 1 582 ? -8.420 2.343 24.428 1.00 67.81 582 GLY A N 1
ATOM 4510 C CA . GLY A 1 582 ? -7.808 1.258 25.198 1.00 67.81 582 GLY A CA 1
ATOM 4511 C C . GLY A 1 582 ? -7.519 0.018 24.352 1.00 67.81 582 GLY A C 1
ATOM 4512 O O . GLY A 1 582 ? -6.408 -0.501 24.374 1.00 67.81 582 GLY A O 1
ATOM 4513 N N . LYS A 1 583 ? -8.475 -0.405 23.510 1.00 71.06 583 LYS A N 1
ATOM 4514 C CA . LYS A 1 583 ? -8.274 -1.528 22.577 1.00 71.06 583 LYS A CA 1
ATOM 4515 C C . LYS A 1 583 ? -7.126 -1.297 21.596 1.00 71.06 583 LYS A C 1
ATOM 4517 O O . LYS A 1 583 ? -6.388 -2.236 21.326 1.00 71.06 583 LYS A O 1
ATOM 4522 N N . ILE A 1 584 ? -6.968 -0.081 21.068 1.00 67.38 584 ILE A N 1
ATOM 4523 C CA . ILE A 1 584 ? -5.864 0.245 20.151 1.00 67.38 584 ILE A CA 1
ATOM 4524 C C . ILE A 1 584 ? -4.517 0.093 20.869 1.00 67.38 584 ILE A C 1
ATOM 4526 O O . ILE A 1 584 ? -3.626 -0.568 20.344 1.00 67.38 584 ILE A O 1
ATOM 4530 N N . LEU A 1 585 ? -4.388 0.621 22.090 1.00 67.69 585 LEU A N 1
ATOM 4531 C CA . LEU A 1 585 ? -3.163 0.499 22.892 1.00 67.69 585 LEU A CA 1
ATOM 4532 C C . LEU A 1 585 ? -2.834 -0.964 23.234 1.00 67.69 585 LEU A C 1
ATOM 4534 O O . LEU A 1 585 ? -1.676 -1.376 23.162 1.00 67.69 585 LEU A O 1
ATOM 4538 N N . LEU A 1 586 ? -3.851 -1.775 23.541 1.00 77.69 586 LEU A N 1
ATOM 4539 C CA . LEU A 1 586 ? -3.682 -3.212 23.779 1.00 77.69 586 LEU A CA 1
ATOM 4540 C C . LEU A 1 586 ? -3.224 -3.967 22.525 1.00 77.69 586 LEU A C 1
ATOM 4542 O O . LEU A 1 586 ? -2.403 -4.872 22.630 1.00 77.69 586 LEU A O 1
ATOM 4546 N N . ILE A 1 587 ? -3.713 -3.590 21.340 1.00 74.62 587 ILE A N 1
ATOM 4547 C CA . ILE A 1 587 ? -3.270 -4.189 20.072 1.00 74.62 587 ILE A CA 1
ATOM 4548 C C . ILE A 1 587 ? -1.818 -3.805 19.774 1.00 74.62 587 ILE A C 1
ATOM 4550 O O . ILE A 1 587 ? -1.019 -4.681 19.455 1.00 74.62 587 ILE A O 1
ATOM 4554 N N . ILE A 1 588 ? -1.468 -2.521 19.910 1.00 71.12 588 ILE A N 1
ATOM 4555 C CA . ILE A 1 588 ? -0.101 -2.037 19.663 1.00 71.12 588 ILE A CA 1
ATOM 4556 C C . ILE A 1 588 ? 0.879 -2.715 20.627 1.00 71.12 588 ILE A C 1
ATOM 4558 O O . ILE A 1 588 ? 1.870 -3.280 20.180 1.00 71.12 588 ILE A O 1
ATOM 4562 N N . SER A 1 589 ? 0.579 -2.734 21.931 1.00 80.00 589 SER A N 1
ATOM 4563 C CA . SER A 1 589 ? 1.440 -3.399 22.924 1.00 80.00 589 SER A CA 1
ATOM 4564 C C . SER A 1 589 ? 1.575 -4.903 22.692 1.00 80.00 589 SER A C 1
ATOM 4566 O O . SER A 1 589 ? 2.665 -5.437 22.864 1.00 80.00 589 SER A O 1
ATOM 4568 N N . ALA A 1 590 ? 0.513 -5.592 22.261 1.00 82.75 590 ALA A N 1
ATOM 4569 C CA . ALA A 1 590 ? 0.589 -7.014 21.941 1.00 82.75 590 ALA A CA 1
ATOM 4570 C C . ALA A 1 590 ? 1.478 -7.286 20.714 1.00 82.75 590 ALA A C 1
ATOM 4572 O O . ALA A 1 590 ? 2.313 -8.184 20.755 1.00 82.75 590 ALA A O 1
ATOM 4573 N N . ILE A 1 591 ? 1.339 -6.503 19.639 1.00 79.00 591 ILE A N 1
ATOM 4574 C CA . ILE A 1 591 ? 2.168 -6.668 18.435 1.00 79.00 591 ILE A CA 1
ATOM 4575 C C . ILE A 1 591 ? 3.635 -6.366 18.755 1.00 79.00 59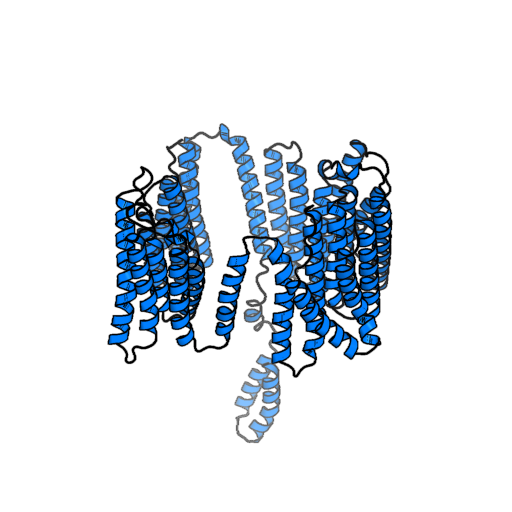1 ILE A C 1
ATOM 4577 O O . ILE A 1 591 ? 4.500 -7.196 18.479 1.00 79.00 591 ILE A O 1
ATOM 4581 N N . SER A 1 592 ? 3.914 -5.217 19.376 1.00 78.38 592 SER A N 1
ATOM 4582 C CA . SER A 1 592 ? 5.280 -4.810 19.716 1.00 78.38 592 SER A CA 1
ATOM 4583 C C . SER A 1 592 ? 5.928 -5.753 20.731 1.00 78.38 592 SER A C 1
ATOM 4585 O O . SER A 1 592 ? 7.085 -6.122 20.568 1.00 78.38 592 SER A O 1
ATOM 4587 N N . GLY A 1 593 ? 5.181 -6.192 21.750 1.00 85.06 593 GLY A N 1
ATOM 4588 C CA . GLY A 1 593 ? 5.664 -7.135 22.759 1.00 85.06 593 GLY A CA 1
ATOM 4589 C C . GLY A 1 593 ? 5.938 -8.525 22.197 1.00 85.06 593 GLY A C 1
ATOM 4590 O O . GLY A 1 593 ? 6.987 -9.097 22.477 1.00 85.06 593 GLY A O 1
ATOM 4591 N N . GLY A 1 594 ? 5.044 -9.047 21.352 1.00 85.38 594 GLY A N 1
ATOM 4592 C CA . GLY A 1 594 ? 5.267 -10.318 20.665 1.00 85.38 594 GLY A CA 1
ATOM 4593 C C . GLY A 1 594 ? 6.496 -10.274 19.753 1.00 85.38 594 GLY A C 1
ATOM 4594 O O . GLY A 1 594 ? 7.308 -11.197 19.775 1.00 85.38 594 GLY A O 1
ATOM 4595 N N . LEU A 1 595 ? 6.670 -9.187 18.994 1.00 84.88 595 LEU A N 1
ATOM 4596 C CA . LEU A 1 595 ? 7.842 -8.997 18.140 1.00 84.88 595 LEU A CA 1
ATOM 4597 C C . LEU A 1 595 ? 9.136 -8.913 18.960 1.00 84.88 595 LEU A C 1
ATOM 4599 O O . LEU A 1 595 ? 10.110 -9.571 18.615 1.00 84.88 595 LEU A O 1
ATOM 4603 N N . MET A 1 596 ? 9.142 -8.143 20.051 1.00 85.31 596 MET A N 1
ATOM 4604 C CA . MET A 1 596 ? 10.321 -8.004 20.907 1.00 85.31 596 MET A CA 1
ATOM 4605 C C . MET A 1 596 ? 10.719 -9.341 21.546 1.00 85.31 596 MET A C 1
ATOM 4607 O O . MET A 1 596 ? 11.883 -9.713 21.472 1.00 85.31 596 MET A O 1
ATOM 4611 N N . LEU A 1 597 ? 9.762 -10.099 22.096 1.00 88.69 597 LEU A N 1
ATOM 4612 C CA . LEU A 1 597 ? 10.017 -11.439 22.647 1.00 88.69 597 LEU A CA 1
ATOM 4613 C C . LEU A 1 597 ? 10.633 -12.383 21.607 1.00 88.69 597 LEU A C 1
ATOM 4615 O O . LEU A 1 597 ? 11.541 -13.146 21.924 1.00 88.69 597 LEU A O 1
ATOM 4619 N N . LEU A 1 598 ? 10.145 -12.327 20.366 1.00 84.44 598 LEU A N 1
ATOM 4620 C CA . LEU A 1 598 ? 10.667 -13.134 19.270 1.00 84.44 598 LEU A CA 1
ATOM 4621 C C . LEU A 1 598 ? 12.090 -12.715 18.880 1.00 84.44 598 LEU A C 1
ATOM 4623 O O . LEU A 1 598 ? 12.945 -13.577 18.703 1.00 84.44 598 LEU A O 1
ATOM 4627 N N . LEU A 1 599 ? 12.364 -11.415 18.767 1.00 83.62 599 LEU A N 1
ATOM 4628 C CA . LEU A 1 599 ? 13.703 -10.914 18.448 1.00 83.62 599 LEU A CA 1
ATOM 4629 C C . LEU A 1 599 ? 14.704 -11.279 19.551 1.00 83.62 599 LEU A C 1
ATOM 4631 O O . LEU A 1 599 ? 15.747 -11.853 19.270 1.00 83.62 599 LEU A O 1
ATOM 4635 N N . CYS A 1 600 ? 14.352 -11.064 20.818 1.00 82.69 600 CYS A N 1
ATOM 4636 C CA . CYS A 1 600 ? 15.213 -11.402 21.954 1.00 82.69 600 CYS A CA 1
ATOM 4637 C C . CYS A 1 600 ? 15.401 -12.914 22.168 1.00 82.69 600 CYS A C 1
ATOM 4639 O O . CYS A 1 600 ? 16.187 -13.306 23.024 1.00 82.69 600 CYS A O 1
ATOM 4641 N N . SER A 1 601 ? 14.708 -13.771 21.408 1.00 84.19 601 SER A N 1
ATOM 4642 C CA . SER A 1 601 ? 14.972 -15.216 21.411 1.00 84.19 601 SER A CA 1
ATOM 4643 C C . SER A 1 601 ? 16.255 -15.612 20.668 1.00 84.19 601 SER A C 1
ATOM 4645 O O . SER A 1 601 ? 16.723 -16.742 20.818 1.00 84.19 601 SER A O 1
ATOM 4647 N N . TYR A 1 602 ? 16.829 -14.690 19.889 1.00 80.56 602 TYR A N 1
ATOM 4648 C CA . TYR A 1 602 ? 18.098 -14.871 19.192 1.00 80.56 602 TYR A CA 1
ATOM 4649 C C . TYR A 1 602 ? 19.261 -14.338 20.041 1.00 80.56 602 TYR A C 1
ATOM 4651 O O . TYR A 1 602 ? 19.272 -13.140 20.337 1.00 80.56 602 TYR A O 1
ATOM 4659 N N . PRO A 1 603 ? 20.244 -15.187 20.401 1.00 73.31 603 PRO A N 1
ATOM 4660 C CA . PRO A 1 603 ? 21.413 -14.771 21.177 1.00 73.31 603 PRO A CA 1
ATOM 4661 C C . PRO A 1 603 ? 22.169 -13.605 20.531 1.00 73.31 603 PRO A C 1
ATOM 4663 O O . PRO A 1 603 ? 22.490 -12.655 21.230 1.00 73.31 603 PRO A O 1
ATOM 4666 N N . ASP A 1 604 ? 22.321 -13.594 19.202 1.00 72.88 604 ASP A N 1
ATOM 4667 C CA . ASP A 1 604 ? 23.013 -12.525 18.456 1.00 72.88 604 ASP A CA 1
ATOM 4668 C C . ASP A 1 604 ? 22.386 -11.133 18.649 1.00 72.88 604 ASP A C 1
ATOM 4670 O O . ASP A 1 604 ? 23.069 -10.113 18.607 1.00 72.88 604 ASP A O 1
ATOM 4674 N N . ILE A 1 605 ? 21.066 -11.071 18.869 1.00 71.88 605 ILE A N 1
ATOM 4675 C CA . ILE A 1 605 ? 20.356 -9.810 19.135 1.00 71.88 605 ILE A CA 1
ATOM 4676 C C . ILE A 1 605 ? 20.650 -9.320 20.560 1.00 71.88 605 ILE A C 1
ATOM 4678 O O . ILE A 1 605 ? 20.642 -8.115 20.816 1.00 71.88 605 ILE A O 1
ATOM 4682 N N . LEU A 1 606 ? 20.918 -10.245 21.485 1.00 67.31 606 LEU A N 1
ATOM 4683 C CA . LEU A 1 606 ? 21.355 -9.948 22.848 1.00 67.31 606 LEU A CA 1
ATOM 4684 C C . LEU A 1 606 ? 22.874 -9.700 22.930 1.00 67.31 606 LEU A C 1
ATOM 4686 O O . LEU A 1 606 ? 23.312 -9.009 23.841 1.00 67.31 606 LEU A O 1
ATOM 4690 N N . ASP A 1 607 ? 23.669 -10.211 21.990 1.00 64.25 607 ASP A N 1
ATOM 4691 C CA . ASP A 1 607 ? 25.134 -10.065 21.964 1.00 64.25 607 ASP A CA 1
ATOM 4692 C C . ASP A 1 607 ? 25.623 -8.739 21.346 1.00 64.25 607 ASP A C 1
ATOM 4694 O O . ASP A 1 607 ? 26.810 -8.537 21.105 1.00 64.25 607 ASP A O 1
ATOM 4698 N N . TYR A 1 608 ? 24.718 -7.793 21.086 1.00 56.97 608 TYR A N 1
ATOM 4699 C CA . TYR A 1 608 ? 25.079 -6.496 20.521 1.00 56.97 608 TYR A CA 1
ATOM 4700 C C . TYR A 1 608 ? 26.047 -5.744 21.460 1.00 56.97 608 TYR A C 1
ATOM 4702 O O . TYR A 1 608 ? 25.692 -5.457 22.607 1.00 56.97 608 TYR A O 1
ATOM 4710 N N . ASP A 1 609 ? 27.237 -5.377 20.952 1.00 49.97 609 ASP A N 1
ATOM 4711 C CA . ASP A 1 609 ? 28.367 -4.712 21.653 1.00 49.97 609 ASP A CA 1
ATOM 4712 C C . ASP A 1 609 ? 27.962 -3.543 22.573 1.00 49.97 609 ASP A C 1
ATOM 4714 O O . ASP A 1 609 ? 28.657 -3.193 23.526 1.00 49.97 609 ASP A O 1
ATOM 4718 N N . GLY A 1 610 ? 26.795 -2.960 22.316 1.00 50.91 610 GLY A N 1
ATOM 4719 C CA . GLY A 1 610 ? 26.159 -1.938 23.125 1.00 50.91 610 GLY A CA 1
ATOM 4720 C C . GLY A 1 610 ? 25.814 -2.300 24.568 1.00 50.91 610 GLY A C 1
ATOM 4721 O O . GLY A 1 610 ? 25.789 -1.395 25.387 1.00 50.91 610 GLY A O 1
ATOM 4722 N N . MET A 1 611 ? 25.560 -3.569 24.911 1.00 51.91 611 MET A N 1
ATOM 4723 C CA . MET A 1 611 ? 25.262 -3.966 26.304 1.00 51.91 611 MET A CA 1
ATOM 4724 C C . MET A 1 611 ? 26.516 -4.103 27.190 1.00 51.91 611 MET A C 1
ATOM 4726 O O . MET A 1 611 ? 26.394 -4.420 28.370 1.00 51.91 611 MET A O 1
ATOM 4730 N N . ARG A 1 612 ? 27.720 -3.874 26.643 1.00 52.44 612 ARG A N 1
ATOM 4731 C CA . ARG A 1 612 ? 29.014 -4.099 27.315 1.00 52.44 612 ARG A CA 1
ATOM 4732 C C . ARG A 1 612 ? 29.684 -2.816 27.841 1.00 52.44 612 ARG A C 1
ATOM 4734 O O . ARG A 1 612 ? 30.836 -2.873 28.271 1.00 52.44 612 ARG A O 1
ATOM 4741 N N . THR A 1 613 ? 29.026 -1.657 27.782 1.00 49.47 613 THR A N 1
ATOM 4742 C CA . THR A 1 613 ? 29.655 -0.368 28.117 1.00 49.47 613 THR A CA 1
ATOM 4743 C C . THR A 1 613 ? 29.769 -0.134 29.628 1.00 49.47 613 THR A C 1
ATOM 4745 O O . THR A 1 613 ? 28.878 -0.447 30.415 1.00 49.47 613 THR A O 1
ATOM 4748 N N . SER A 1 614 ? 30.914 0.411 30.048 1.00 48.94 614 SER A N 1
ATOM 4749 C CA . SER A 1 614 ? 31.212 0.771 31.434 1.00 48.94 614 SER A CA 1
ATOM 4750 C C . SER A 1 614 ? 30.333 1.928 31.925 1.00 48.94 614 SER A C 1
ATOM 4752 O O . SER A 1 614 ? 29.991 2.841 31.176 1.00 48.94 614 SER A O 1
ATOM 4754 N N . PHE A 1 615 ? 29.985 1.889 33.213 1.00 49.56 615 PHE A N 1
ATOM 4755 C CA . PHE A 1 615 ? 29.100 2.843 33.888 1.00 49.56 615 PHE A CA 1
ATOM 4756 C C . PHE A 1 615 ? 29.589 4.299 33.717 1.00 49.56 615 PHE A C 1
ATOM 4758 O O . PHE A 1 615 ? 30.553 4.726 34.353 1.00 49.56 615 PHE A O 1
ATOM 4765 N N . SER A 1 616 ? 28.939 5.066 32.837 1.00 56.53 616 SER A N 1
ATOM 4766 C CA . SER A 1 616 ? 29.220 6.484 32.568 1.00 56.53 616 SER A CA 1
ATOM 4767 C C . SER A 1 616 ? 28.307 7.412 33.392 1.00 56.53 616 SER A C 1
ATOM 4769 O O . SER A 1 616 ? 27.264 6.992 33.893 1.00 56.53 616 SER A O 1
ATOM 4771 N N . MET A 1 617 ? 28.625 8.707 33.514 1.00 55.03 617 MET A N 1
ATOM 4772 C CA . MET A 1 617 ? 27.689 9.688 34.110 1.00 55.03 617 MET A CA 1
ATOM 4773 C C . MET A 1 617 ? 26.346 9.769 33.355 1.00 55.03 617 MET A C 1
ATOM 4775 O O . MET A 1 617 ? 25.313 10.047 33.965 1.00 55.03 617 MET A O 1
ATOM 4779 N N . GLU A 1 618 ? 26.336 9.468 32.050 1.00 55.84 618 GLU A N 1
ATOM 4780 C CA . GLU A 1 618 ? 25.106 9.338 31.258 1.00 55.84 618 GLU A CA 1
ATOM 4781 C C . GLU A 1 618 ? 24.280 8.116 31.724 1.00 55.84 618 GLU A C 1
ATOM 4783 O O . GLU A 1 618 ? 23.063 8.229 31.873 1.00 55.84 618 GLU A O 1
ATOM 4788 N N . SER A 1 619 ? 24.928 7.002 32.096 1.00 55.03 619 SER A N 1
ATOM 4789 C CA . SER A 1 619 ? 24.262 5.811 32.660 1.00 55.03 619 SER A CA 1
ATOM 4790 C C . SER A 1 619 ? 23.640 6.044 34.050 1.00 55.03 619 SER A C 1
ATOM 4792 O O . SER A 1 619 ? 22.556 5.533 34.335 1.00 55.03 619 SER A O 1
ATOM 4794 N N . ALA A 1 620 ? 24.247 6.888 34.898 1.00 59.41 620 ALA A N 1
ATOM 4795 C CA . ALA A 1 620 ? 23.705 7.233 36.218 1.00 59.41 620 ALA A CA 1
ATOM 4796 C C . ALA A 1 620 ? 22.417 8.074 36.121 1.00 59.41 620 ALA A C 1
ATOM 4798 O O . ALA A 1 620 ? 21.431 7.799 36.808 1.00 59.41 620 ALA A O 1
ATOM 4799 N N . MET A 1 621 ? 22.395 9.070 35.228 1.00 57.09 621 MET A N 1
ATOM 4800 C CA . MET A 1 621 ? 21.196 9.877 34.955 1.00 57.09 621 MET A CA 1
ATOM 4801 C C . MET A 1 621 ? 20.089 9.036 34.317 1.00 57.09 621 MET A C 1
ATOM 4803 O O . MET A 1 621 ? 18.912 9.177 34.654 1.00 57.09 621 MET A O 1
ATOM 4807 N N . LEU A 1 622 ? 20.468 8.099 33.453 1.00 58.03 622 LEU A N 1
ATOM 4808 C CA . LEU A 1 622 ? 19.560 7.134 32.854 1.00 58.03 622 LEU A CA 1
ATOM 4809 C C . LEU A 1 622 ? 18.973 6.165 33.897 1.00 58.03 622 LEU A C 1
ATOM 4811 O O . LEU A 1 622 ? 17.782 5.872 33.841 1.00 58.03 622 LEU A O 1
ATOM 4815 N N . GLY A 1 623 ? 19.743 5.768 34.914 1.00 59.47 623 GLY A N 1
ATOM 4816 C CA . GLY A 1 623 ? 19.261 5.016 36.080 1.00 59.47 623 GLY A CA 1
ATOM 4817 C C . GLY A 1 623 ? 18.189 5.750 36.901 1.00 59.47 623 GLY A C 1
ATOM 4818 O O . GLY A 1 623 ? 17.232 5.145 37.385 1.00 59.47 623 GLY A O 1
ATOM 4819 N N . ILE A 1 624 ? 18.283 7.078 37.015 1.00 65.44 624 ILE A N 1
ATOM 4820 C CA . ILE A 1 624 ? 17.238 7.892 37.661 1.00 65.44 624 ILE A CA 1
ATOM 4821 C C . ILE A 1 624 ? 15.964 7.895 36.803 1.00 65.44 624 ILE A C 1
ATOM 4823 O O . ILE A 1 624 ? 14.859 7.721 37.323 1.00 65.44 624 ILE A O 1
ATOM 4827 N N . TYR A 1 625 ? 16.104 8.020 35.481 1.00 62.31 625 TYR A N 1
ATOM 4828 C CA . TYR A 1 625 ? 14.986 7.890 34.544 1.00 62.31 625 TYR A CA 1
ATOM 4829 C C . TYR A 1 625 ? 14.284 6.537 34.643 1.00 62.31 625 TYR A C 1
ATOM 4831 O O . TYR A 1 625 ? 13.052 6.476 34.701 1.00 62.31 625 TYR A O 1
ATOM 4839 N N . THR A 1 626 ? 15.052 5.448 34.670 1.00 62.22 626 THR A N 1
ATOM 4840 C CA . THR A 1 626 ? 14.502 4.090 34.726 1.00 62.22 626 THR A CA 1
ATOM 4841 C C . THR A 1 626 ? 13.749 3.849 36.032 1.00 62.22 626 THR A C 1
ATOM 4843 O O . THR A 1 626 ? 12.660 3.272 36.002 1.00 62.22 626 THR A O 1
ATOM 4846 N N . ALA A 1 627 ? 14.243 4.376 37.156 1.00 67.75 627 ALA A N 1
ATOM 4847 C CA . ALA A 1 627 ? 13.556 4.309 38.441 1.00 67.75 627 ALA A CA 1
ATOM 4848 C C . ALA A 1 627 ? 12.183 5.005 38.406 1.00 67.75 627 ALA A C 1
ATOM 4850 O O . ALA A 1 627 ? 11.189 4.426 38.849 1.00 67.75 627 ALA A O 1
ATOM 4851 N N . VAL A 1 628 ? 12.089 6.204 37.815 1.00 70.94 628 VAL A N 1
ATOM 4852 C CA . VAL A 1 628 ? 10.816 6.945 37.694 1.00 70.94 628 VAL A CA 1
ATOM 4853 C C . VAL A 1 628 ? 9.777 6.142 36.903 1.00 70.94 628 VAL A C 1
ATOM 4855 O O . VAL A 1 628 ? 8.623 6.019 37.327 1.00 70.94 628 VAL A O 1
ATOM 4858 N N . PHE A 1 629 ? 10.173 5.541 35.778 1.00 69.94 629 PHE A N 1
ATOM 4859 C CA . PHE A 1 629 ? 9.259 4.743 34.958 1.00 69.94 629 PHE A CA 1
ATOM 4860 C C . PHE A 1 629 ? 8.909 3.387 35.576 1.00 69.94 629 PHE A C 1
ATOM 4862 O O . PHE A 1 629 ? 7.765 2.943 35.447 1.00 69.94 629 PHE A O 1
ATOM 4869 N N . ALA A 1 630 ? 9.841 2.745 36.282 1.00 71.31 630 ALA A N 1
ATOM 4870 C CA . ALA A 1 630 ? 9.562 1.520 37.022 1.00 71.31 630 ALA A CA 1
ATOM 4871 C C . ALA A 1 630 ? 8.517 1.770 38.121 1.00 71.31 630 ALA A C 1
ATOM 4873 O O . ALA A 1 630 ? 7.523 1.046 38.198 1.00 71.31 630 ALA A O 1
ATOM 4874 N N . ILE A 1 631 ? 8.666 2.853 38.895 1.00 76.44 631 ILE A N 1
ATOM 4875 C CA . ILE A 1 631 ? 7.683 3.275 39.908 1.00 76.44 631 ILE A CA 1
ATOM 4876 C C . ILE A 1 631 ? 6.316 3.529 39.258 1.00 76.44 631 ILE A C 1
ATOM 4878 O O . ILE A 1 631 ? 5.282 3.089 39.769 1.00 76.44 631 ILE A O 1
ATOM 4882 N N . PHE A 1 632 ? 6.294 4.183 38.095 1.00 74.31 632 PHE A N 1
ATOM 4883 C CA . PHE A 1 632 ? 5.061 4.419 37.348 1.00 74.31 632 PHE A CA 1
ATOM 4884 C C . PHE A 1 632 ? 4.389 3.119 36.863 1.00 74.31 632 PHE A C 1
ATOM 4886 O O . PHE A 1 632 ? 3.165 2.976 36.968 1.00 74.31 632 PHE A O 1
ATOM 4893 N N . CYS A 1 633 ? 5.170 2.147 36.380 1.00 75.75 633 CYS A N 1
ATOM 4894 C CA . CYS A 1 633 ? 4.672 0.826 35.991 1.00 75.75 633 CYS A CA 1
ATOM 4895 C C . CYS A 1 633 ? 4.095 0.067 37.190 1.00 75.75 633 CYS A C 1
ATOM 4897 O O . CYS A 1 633 ? 3.021 -0.528 37.072 1.00 75.75 633 CYS A O 1
ATOM 4899 N N . VAL A 1 634 ? 4.751 0.130 38.355 1.00 81.94 634 VAL A N 1
ATOM 4900 C CA . VAL A 1 634 ? 4.248 -0.457 39.607 1.00 81.94 634 VAL A CA 1
ATOM 4901 C C . VAL A 1 634 ? 2.914 0.179 39.994 1.00 81.94 634 VAL A C 1
ATOM 4903 O O . VAL A 1 634 ? 1.935 -0.542 40.188 1.00 81.94 634 VAL A O 1
ATOM 4906 N N . TYR A 1 635 ? 2.825 1.513 40.006 1.00 80.50 635 TYR A N 1
ATOM 4907 C CA . TYR A 1 635 ? 1.575 2.231 40.281 1.00 80.50 635 TYR A CA 1
ATOM 4908 C C . TYR A 1 635 ? 0.435 1.791 39.346 1.00 80.50 635 TYR A C 1
ATOM 4910 O O . TYR A 1 635 ? -0.665 1.463 39.801 1.00 80.50 635 TYR A O 1
ATOM 4918 N N . CYS A 1 636 ? 0.689 1.735 38.034 1.00 75.69 636 CYS A N 1
ATOM 4919 C CA . CYS A 1 636 ? -0.317 1.329 37.054 1.00 75.69 636 CYS A CA 1
ATOM 4920 C C . CYS A 1 636 ? -0.712 -0.149 37.192 1.00 75.69 636 CYS A C 1
ATOM 4922 O O . CYS A 1 636 ? -1.886 -0.484 37.024 1.00 75.69 636 CYS A O 1
ATOM 4924 N N . THR A 1 637 ? 0.236 -1.024 37.533 1.00 81.31 637 THR A N 1
ATOM 4925 C CA . THR A 1 637 ? -0.012 -2.455 37.763 1.00 81.31 637 THR A CA 1
ATOM 4926 C C . THR A 1 637 ? -0.896 -2.661 38.986 1.00 81.31 637 THR A C 1
ATOM 4928 O O . THR A 1 637 ? -1.924 -3.331 38.885 1.00 81.31 637 THR A O 1
ATOM 4931 N N . VAL A 1 638 ? -0.573 -2.010 40.109 1.00 83.19 638 VAL A N 1
ATOM 4932 C CA . VAL A 1 638 ? -1.406 -2.025 41.321 1.00 83.19 638 VAL A CA 1
ATOM 4933 C C . VAL A 1 638 ? -2.815 -1.533 40.994 1.00 83.19 638 VAL A C 1
ATOM 4935 O O . VAL A 1 638 ? -3.794 -2.186 41.346 1.00 83.19 638 VAL A O 1
ATOM 4938 N N . LYS A 1 639 ? -2.944 -0.438 40.238 1.00 77.81 639 LYS A N 1
ATOM 4939 C CA . LYS A 1 639 ? -4.251 0.085 39.824 1.00 77.81 639 LYS A CA 1
ATOM 4940 C C . LYS A 1 639 ? -5.032 -0.891 38.933 1.00 77.81 639 LYS A C 1
ATOM 4942 O O . LYS A 1 639 ? -6.238 -1.021 39.127 1.00 77.81 639 LYS A O 1
ATOM 4947 N N . CYS A 1 640 ? -4.380 -1.592 38.000 1.00 78.75 640 CYS A N 1
ATOM 4948 C CA . CYS A 1 640 ? -5.026 -2.629 37.183 1.00 78.75 640 CYS A CA 1
ATOM 4949 C C . CYS A 1 640 ? -5.579 -3.755 38.064 1.00 78.75 640 CYS A C 1
ATOM 4951 O O . CYS A 1 640 ? -6.752 -4.112 37.945 1.00 78.75 640 CYS A O 1
ATOM 4953 N N . VAL A 1 641 ? -4.759 -4.254 38.994 1.00 83.50 641 VAL A N 1
ATOM 4954 C CA . VAL A 1 641 ? -5.128 -5.338 39.916 1.00 83.50 641 VAL A CA 1
ATOM 4955 C C . VAL A 1 641 ? -6.281 -4.915 40.830 1.00 83.50 641 VAL A C 1
ATOM 4957 O O . VAL A 1 641 ? -7.263 -5.647 40.949 1.00 83.50 641 VAL A O 1
ATOM 4960 N N . LEU A 1 642 ? -6.227 -3.705 41.399 1.00 83.25 642 LEU A N 1
ATOM 4961 C CA . LEU A 1 642 ? -7.317 -3.136 42.203 1.00 83.25 642 LEU A CA 1
ATOM 4962 C C . LEU A 1 642 ? -8.623 -2.997 41.402 1.00 83.25 642 LEU A C 1
ATOM 4964 O O . LEU A 1 642 ? -9.709 -3.162 41.953 1.00 83.25 642 LEU A O 1
ATOM 4968 N N . GLN A 1 643 ? -8.535 -2.749 40.092 1.00 80.19 643 GLN A N 1
ATOM 4969 C CA . GLN A 1 643 ? -9.680 -2.716 39.175 1.00 80.19 643 GLN A CA 1
ATOM 4970 C C . GLN A 1 643 ? -10.094 -4.106 38.645 1.00 80.19 643 GLN A C 1
ATOM 4972 O O . GLN A 1 643 ? -10.916 -4.186 37.731 1.00 80.19 643 GLN A O 1
ATOM 4977 N N . LYS A 1 644 ? -9.560 -5.203 39.208 1.00 81.50 644 LYS A N 1
ATOM 4978 C CA . LYS A 1 644 ? -9.791 -6.600 38.781 1.00 81.50 644 LYS A CA 1
ATOM 4979 C C . LYS A 1 644 ? -9.429 -6.873 37.315 1.00 81.50 644 LYS A C 1
ATOM 4981 O O . LYS A 1 644 ? -9.964 -7.794 36.698 1.00 81.50 644 LYS A O 1
ATOM 4986 N N . GLN A 1 645 ? -8.515 -6.085 36.755 1.00 79.06 645 GLN A N 1
ATOM 4987 C CA . GLN A 1 645 ? -7.954 -6.310 35.431 1.00 79.06 645 GLN A CA 1
ATOM 4988 C C . GLN A 1 645 ? -6.581 -6.967 35.562 1.00 79.06 645 GLN A C 1
ATOM 4990 O O . GLN A 1 645 ? -5.699 -6.440 36.237 1.00 79.06 645 GLN A O 1
ATOM 4995 N N . ILE A 1 646 ? -6.397 -8.119 34.916 1.00 78.06 646 ILE A N 1
ATOM 4996 C CA . ILE A 1 646 ? -5.138 -8.869 34.964 1.00 78.06 646 ILE A CA 1
ATOM 4997 C C . ILE A 1 646 ? -4.300 -8.484 33.735 1.00 78.06 646 ILE A C 1
ATOM 4999 O O . ILE A 1 646 ? -4.690 -8.845 32.620 1.00 78.06 646 ILE A O 1
ATOM 5003 N N . PRO A 1 647 ? -3.184 -7.749 33.901 1.00 81.88 647 PRO A N 1
ATOM 5004 C CA . PRO A 1 647 ? -2.277 -7.440 32.798 1.00 81.88 647 PRO A CA 1
ATOM 5005 C C . PRO A 1 647 ? -1.586 -8.703 32.266 1.00 81.88 647 PRO A C 1
ATOM 5007 O O . PRO A 1 647 ? -1.501 -9.719 32.956 1.00 81.88 647 PRO A O 1
ATOM 5010 N N . ASN A 1 648 ? -1.085 -8.646 31.031 1.00 83.81 648 ASN A N 1
ATOM 5011 C CA . ASN A 1 648 ? -0.401 -9.769 30.401 1.00 83.81 648 ASN A CA 1
ATOM 5012 C C . ASN A 1 648 ? 0.899 -10.106 31.167 1.00 83.81 648 ASN A C 1
ATOM 5014 O O . ASN A 1 648 ? 1.820 -9.281 31.180 1.00 83.81 648 ASN A O 1
ATOM 5018 N N . PRO A 1 649 ? 1.000 -11.304 31.776 1.00 85.81 649 PRO A N 1
ATOM 5019 C CA . PRO A 1 649 ? 2.125 -11.652 32.636 1.00 85.81 649 PRO A CA 1
ATOM 5020 C C . PRO A 1 649 ? 3.450 -11.710 31.876 1.00 85.81 649 PRO A C 1
ATOM 5022 O O . PRO A 1 649 ? 4.468 -11.308 32.424 1.00 85.81 649 PRO A O 1
ATOM 5025 N N . THR A 1 650 ? 3.463 -12.123 30.606 1.00 84.38 650 THR A N 1
ATOM 5026 C CA . THR A 1 650 ? 4.721 -12.257 29.855 1.00 84.38 650 THR A CA 1
ATOM 5027 C C . THR A 1 650 ? 5.364 -10.903 29.553 1.00 84.38 650 THR A C 1
ATOM 5029 O O . THR A 1 650 ? 6.585 -10.814 29.500 1.00 84.38 650 THR A O 1
ATOM 5032 N N . LEU A 1 651 ? 4.567 -9.838 29.387 1.00 84.56 651 LEU A N 1
ATOM 5033 C CA . LEU A 1 651 ? 5.089 -8.477 29.202 1.00 84.56 651 LEU A CA 1
ATOM 5034 C C . LEU A 1 651 ? 5.698 -7.930 30.497 1.00 84.56 651 LEU A C 1
ATOM 5036 O O . LEU A 1 651 ? 6.713 -7.241 30.453 1.00 84.56 651 LEU A O 1
ATOM 5040 N N . ILE A 1 652 ? 5.106 -8.270 31.646 1.00 85.75 652 ILE A N 1
ATOM 5041 C CA . ILE A 1 652 ? 5.665 -7.934 32.960 1.00 85.75 652 ILE A CA 1
ATOM 5042 C C . ILE A 1 652 ? 6.981 -8.684 33.166 1.00 85.75 652 ILE A C 1
ATOM 5044 O O . ILE A 1 652 ? 7.978 -8.066 33.522 1.00 85.75 652 ILE A O 1
ATOM 5048 N N . THR A 1 653 ? 7.015 -9.991 32.891 1.00 85.94 653 THR A N 1
ATOM 5049 C CA . THR A 1 653 ? 8.239 -10.796 33.003 1.00 85.94 653 THR A CA 1
ATOM 5050 C C . THR A 1 653 ? 9.345 -10.274 32.088 1.00 85.94 653 THR A C 1
ATOM 5052 O O . THR A 1 653 ? 10.476 -10.136 32.538 1.00 85.94 653 THR A O 1
ATOM 5055 N N . MET A 1 654 ? 9.026 -9.913 30.840 1.00 84.25 654 MET A N 1
ATOM 5056 C CA . MET A 1 654 ? 9.979 -9.300 29.906 1.00 84.25 654 MET A CA 1
ATOM 5057 C C . MET A 1 654 ? 10.587 -8.012 30.476 1.00 84.25 654 MET A C 1
ATOM 5059 O O . MET A 1 654 ? 11.805 -7.865 30.491 1.00 84.25 654 MET A O 1
ATOM 5063 N N . PHE A 1 655 ? 9.749 -7.103 30.986 1.00 83.19 655 PHE A N 1
ATOM 5064 C CA . PHE A 1 655 ? 10.210 -5.872 31.630 1.00 83.19 655 PHE A CA 1
ATOM 5065 C C . PHE A 1 655 ? 11.106 -6.154 32.845 1.00 83.19 655 PHE A C 1
ATOM 5067 O O . PHE A 1 655 ? 12.148 -5.525 32.985 1.00 83.19 655 PHE A O 1
ATOM 5074 N N . LEU A 1 656 ? 10.742 -7.117 33.699 1.00 84.00 656 LEU A N 1
ATOM 5075 C CA . LEU A 1 656 ? 11.540 -7.481 34.875 1.00 84.00 656 LEU A CA 1
ATOM 5076 C C . LEU A 1 656 ? 12.908 -8.065 34.502 1.00 84.00 656 LEU A C 1
ATOM 5078 O O . LEU A 1 656 ? 13.891 -7.750 35.166 1.00 84.00 656 LEU A O 1
ATOM 5082 N N . ILE A 1 657 ? 12.986 -8.870 33.435 1.00 82.25 657 ILE A N 1
ATOM 5083 C CA . ILE A 1 657 ? 14.261 -9.390 32.920 1.00 82.25 657 ILE A CA 1
ATOM 5084 C C . ILE A 1 657 ? 15.155 -8.226 32.485 1.00 82.25 657 ILE A C 1
ATOM 5086 O O . ILE A 1 657 ? 16.288 -8.130 32.944 1.00 82.25 657 ILE A O 1
ATOM 5090 N N . PHE A 1 658 ? 14.647 -7.296 31.669 1.00 77.38 658 PHE A N 1
ATOM 5091 C CA . PHE A 1 658 ? 15.442 -6.139 31.243 1.00 77.38 658 PHE A CA 1
ATOM 5092 C C . PHE A 1 658 ? 15.783 -5.187 32.391 1.00 77.38 658 PHE A C 1
ATOM 5094 O O . PHE A 1 658 ? 16.863 -4.604 32.387 1.00 77.38 658 PHE A O 1
ATOM 5101 N N . LEU A 1 659 ? 14.905 -5.046 33.389 1.00 76.06 659 LEU A N 1
ATOM 5102 C CA . LEU A 1 659 ? 15.196 -4.267 34.590 1.00 76.06 659 LEU A CA 1
ATOM 5103 C C . LEU A 1 659 ? 16.371 -4.870 35.362 1.00 76.06 659 LEU A C 1
ATOM 5105 O O . LEU A 1 659 ? 17.239 -4.129 35.805 1.00 76.06 659 LEU A O 1
ATOM 5109 N N . ALA A 1 660 ? 16.408 -6.196 35.510 1.00 75.31 660 ALA A N 1
ATOM 5110 C CA . ALA A 1 660 ? 17.503 -6.888 36.181 1.00 75.31 660 ALA A CA 1
ATOM 5111 C C . ALA A 1 660 ? 18.830 -6.742 35.417 1.00 75.31 660 ALA A C 1
ATOM 5113 O O . ALA A 1 660 ? 19.873 -6.556 36.039 1.00 75.31 660 ALA A O 1
ATOM 5114 N N . LEU A 1 661 ? 18.786 -6.761 34.079 1.00 72.06 661 LEU A N 1
ATOM 5115 C CA . LEU A 1 661 ? 19.974 -6.614 33.232 1.00 72.06 661 LEU A CA 1
ATOM 5116 C C . LEU A 1 661 ? 20.641 -5.238 33.348 1.00 72.06 661 LEU A C 1
ATOM 5118 O O . LEU A 1 661 ? 21.856 -5.162 33.219 1.00 72.06 661 LEU A O 1
ATOM 5122 N N . LEU A 1 662 ? 19.895 -4.172 33.665 1.00 65.19 662 LEU A N 1
ATOM 5123 C CA . LEU A 1 662 ? 20.478 -2.838 33.879 1.00 65.19 662 LEU A CA 1
ATOM 5124 C C . LEU A 1 662 ? 21.478 -2.775 35.041 1.00 65.19 662 LEU A C 1
ATOM 5126 O O . LEU A 1 662 ? 22.318 -1.882 35.076 1.00 65.19 662 LEU A O 1
ATOM 5130 N N . TRP A 1 663 ? 21.367 -3.687 36.006 1.00 60.25 663 TRP A N 1
ATOM 5131 C CA . TRP A 1 663 ? 22.234 -3.733 37.185 1.00 60.25 663 TRP A CA 1
ATOM 5132 C C . TRP A 1 663 ? 23.380 -4.739 37.032 1.00 60.25 663 TRP A C 1
ATOM 5134 O O . TRP A 1 663 ? 24.147 -4.948 37.972 1.00 60.25 663 TRP A O 1
ATOM 5144 N N . PHE A 1 664 ? 23.503 -5.370 35.861 1.00 64.31 664 PHE A N 1
ATOM 5145 C CA . PHE A 1 664 ? 24.582 -6.299 35.562 1.00 64.31 664 PHE A CA 1
ATOM 5146 C C . PHE A 1 664 ? 25.789 -5.528 35.016 1.00 64.31 664 PHE A C 1
ATOM 5148 O O . PHE A 1 664 ? 25.729 -4.942 33.942 1.00 64.31 664 PHE A O 1
ATOM 5155 N N . THR A 1 665 ? 26.889 -5.501 35.770 1.00 53.47 665 THR A N 1
ATOM 5156 C CA . THR A 1 665 ? 28.070 -4.666 35.474 1.00 53.47 665 THR A CA 1
ATOM 5157 C C . THR A 1 665 ? 29.213 -5.416 34.775 1.00 53.47 665 THR A C 1
ATOM 5159 O O . THR A 1 665 ? 30.287 -4.848 34.589 1.00 53.47 665 THR A O 1
ATOM 5162 N N . GLY A 1 666 ? 29.011 -6.684 34.395 1.00 58.09 666 GLY A N 1
ATOM 5163 C CA . GLY A 1 666 ? 30.015 -7.526 33.731 1.00 58.09 666 GLY A CA 1
ATOM 5164 C C . GLY A 1 666 ? 29.570 -8.034 32.353 1.00 58.09 666 GLY A C 1
ATOM 5165 O O . GLY A 1 666 ? 28.387 -7.964 32.025 1.00 58.09 666 GLY A O 1
ATOM 5166 N N . PRO A 1 667 ? 30.486 -8.574 31.528 1.00 60.47 667 PRO A N 1
ATOM 5167 C CA . PRO A 1 667 ? 30.117 -9.221 30.273 1.00 60.47 667 PRO A CA 1
ATOM 5168 C C . PRO A 1 667 ? 29.320 -10.504 30.547 1.00 60.47 667 PRO A C 1
ATOM 5170 O O . PRO A 1 667 ? 29.706 -11.332 31.376 1.00 60.47 667 PRO A O 1
ATOM 5173 N N . LEU A 1 668 ? 28.198 -10.680 29.847 1.00 70.44 668 LEU A N 1
ATOM 5174 C CA . LEU A 1 668 ? 27.439 -11.930 29.872 1.00 70.44 668 LEU A CA 1
ATOM 5175 C C . LEU A 1 668 ? 28.225 -13.006 29.111 1.00 70.44 668 LEU A C 1
ATOM 5177 O O . LEU A 1 668 ? 28.742 -12.750 28.027 1.00 70.44 668 LEU A O 1
ATOM 5181 N N . SER A 1 669 ? 28.322 -14.214 29.672 1.00 76.69 669 SER A N 1
ATOM 5182 C CA . SER A 1 669 ? 28.927 -15.342 28.953 1.00 76.69 669 SER A CA 1
ATOM 5183 C C . SER A 1 669 ? 28.022 -15.796 27.801 1.00 76.69 669 SER A C 1
ATOM 5185 O O . SER A 1 669 ? 26.800 -15.701 27.924 1.00 76.69 669 SER A O 1
ATOM 5187 N N . GLU A 1 670 ? 28.586 -16.365 26.730 1.00 77.44 670 GLU A N 1
ATOM 5188 C CA . GLU A 1 670 ? 27.806 -16.944 25.616 1.00 77.44 670 GLU A CA 1
ATOM 5189 C C . GLU A 1 670 ? 26.740 -17.933 26.118 1.00 77.44 670 GLU A C 1
ATOM 5191 O O . GLU A 1 670 ? 25.573 -17.845 25.747 1.00 77.44 670 GLU A O 1
ATOM 5196 N N . LYS A 1 671 ? 27.096 -18.792 27.086 1.00 79.12 671 LYS A N 1
ATOM 5197 C CA . LYS A 1 671 ? 26.149 -19.724 27.727 1.00 79.12 671 LYS A CA 1
ATOM 5198 C C . LYS A 1 671 ? 24.974 -19.009 28.400 1.00 79.12 671 LYS A C 1
ATOM 5200 O O . LYS A 1 671 ? 23.864 -19.536 28.433 1.00 79.12 671 LYS A O 1
ATOM 5205 N N . THR A 1 672 ? 25.213 -17.831 28.975 1.00 79.00 672 THR A N 1
ATOM 5206 C CA . THR A 1 672 ? 24.166 -17.010 29.594 1.00 79.00 672 THR A CA 1
ATOM 5207 C C . THR A 1 672 ? 23.262 -16.395 28.528 1.00 79.00 672 THR A C 1
ATOM 5209 O O . THR A 1 672 ? 22.045 -16.433 28.688 1.00 79.00 672 THR A O 1
ATOM 5212 N N . LEU A 1 673 ? 23.831 -15.886 27.432 1.00 77.19 673 LEU A N 1
ATOM 5213 C CA . LEU A 1 673 ? 23.077 -15.326 26.304 1.00 77.19 673 LEU A CA 1
ATOM 5214 C C . LEU A 1 673 ? 22.191 -16.387 25.632 1.00 77.19 673 LEU A C 1
ATOM 5216 O O . LEU A 1 673 ? 21.011 -16.134 25.385 1.00 77.19 673 LEU A O 1
ATOM 5220 N N . ASP A 1 674 ? 22.703 -17.604 25.449 1.00 77.19 674 ASP A N 1
ATOM 5221 C CA . ASP A 1 674 ? 21.941 -18.746 24.927 1.00 77.19 674 ASP A CA 1
ATOM 5222 C C . ASP A 1 674 ? 20.785 -19.155 25.848 1.00 77.19 674 ASP A C 1
ATOM 5224 O O . ASP A 1 674 ? 19.652 -19.397 25.402 1.00 77.19 674 ASP A O 1
ATOM 5228 N N . ALA A 1 675 ? 21.045 -19.207 27.159 1.00 80.75 675 ALA A N 1
ATOM 5229 C CA . ALA A 1 675 ? 20.014 -19.481 28.152 1.00 80.75 675 ALA A CA 1
ATOM 5230 C C . ALA A 1 675 ? 18.927 -18.393 28.134 1.00 80.75 675 ALA A C 1
ATOM 5232 O O . ALA A 1 675 ? 17.736 -18.706 28.176 1.00 80.75 675 ALA A O 1
ATOM 5233 N N . MET A 1 676 ? 19.314 -17.122 28.003 1.00 80.81 676 MET A N 1
ATOM 5234 C CA . MET A 1 676 ? 18.382 -15.998 27.900 1.00 80.81 676 MET A CA 1
ATOM 5235 C C . MET A 1 676 ? 17.542 -16.058 26.623 1.00 80.81 676 MET A C 1
ATOM 5237 O O . MET A 1 676 ? 16.319 -15.928 26.704 1.00 80.81 676 MET A O 1
ATOM 5241 N N . GLY A 1 677 ? 18.155 -16.326 25.467 1.00 81.88 677 GLY A N 1
ATOM 5242 C CA . GLY A 1 677 ? 17.433 -16.528 24.208 1.00 81.88 677 GLY A CA 1
ATOM 5243 C C . GLY A 1 677 ? 16.394 -17.649 24.320 1.00 81.88 677 GLY A C 1
ATOM 5244 O O . GLY A 1 677 ? 15.244 -17.498 23.901 1.00 81.88 677 GLY A O 1
ATOM 5245 N N . SER A 1 678 ? 16.747 -18.740 25.006 1.00 82.31 678 SER A N 1
ATOM 5246 C CA . SER A 1 678 ? 15.830 -19.853 25.287 1.00 82.31 678 SER A CA 1
ATOM 5247 C C . SER A 1 678 ? 14.662 -19.445 26.196 1.00 82.31 678 SER A C 1
ATOM 5249 O O . SER A 1 678 ? 13.515 -19.825 25.947 1.00 82.31 678 SER A O 1
ATOM 5251 N N . VAL A 1 679 ? 14.912 -18.621 27.219 1.00 86.38 679 VAL A N 1
ATOM 5252 C CA . VAL A 1 679 ? 13.855 -18.067 28.082 1.00 86.38 679 VAL A CA 1
ATOM 5253 C C . VAL A 1 679 ? 12.907 -17.171 27.279 1.00 86.38 679 VAL A C 1
ATOM 5255 O O . VAL A 1 679 ? 11.688 -17.327 27.384 1.00 86.38 679 VAL A O 1
ATOM 5258 N N . PHE A 1 680 ? 13.427 -16.278 26.433 1.00 86.75 680 PHE A N 1
ATOM 5259 C CA . PHE A 1 680 ? 12.604 -15.424 25.569 1.00 86.75 680 PHE A CA 1
ATOM 5260 C C . PHE A 1 680 ? 11.797 -16.229 24.545 1.00 86.75 680 PHE A C 1
ATOM 5262 O O . PHE A 1 680 ? 10.626 -15.919 24.306 1.00 86.75 680 PHE A O 1
ATOM 5269 N N . PHE A 1 681 ? 12.360 -17.316 24.013 1.00 85.75 681 PHE A N 1
ATOM 5270 C CA . PHE A 1 681 ? 11.628 -18.252 23.162 1.00 85.75 681 PHE A CA 1
ATOM 5271 C C . PHE A 1 681 ? 10.436 -18.876 23.901 1.00 85.75 681 PHE A C 1
ATOM 5273 O O . PHE A 1 681 ? 9.306 -18.814 23.412 1.00 85.75 681 PHE A O 1
ATOM 5280 N N . ILE A 1 682 ? 10.644 -19.396 25.114 1.00 85.19 682 ILE A N 1
ATOM 5281 C CA . ILE A 1 682 ? 9.562 -19.952 25.941 1.00 85.19 682 ILE A CA 1
ATOM 5282 C C . ILE A 1 682 ? 8.502 -18.880 26.235 1.00 85.19 682 ILE A C 1
ATOM 5284 O O . ILE A 1 682 ? 7.306 -19.134 26.077 1.00 85.19 682 ILE A O 1
ATOM 5288 N N . LEU A 1 683 ? 8.916 -17.659 26.588 1.00 88.81 683 LEU A N 1
ATOM 5289 C CA . LEU A 1 683 ? 7.999 -16.539 26.814 1.00 88.81 683 LEU A CA 1
ATOM 5290 C C . LEU A 1 683 ? 7.190 -16.183 25.561 1.00 88.81 683 LEU A C 1
ATOM 5292 O O . LEU A 1 683 ? 6.009 -15.862 25.687 1.00 88.81 683 LEU A O 1
ATOM 5296 N N . SER A 1 684 ? 7.771 -16.277 24.362 1.00 87.00 684 SER A N 1
ATOM 5297 C CA . SER A 1 684 ? 7.061 -16.033 23.099 1.00 87.00 684 SER A CA 1
ATOM 5298 C C . SER A 1 684 ? 5.966 -17.078 22.833 1.00 87.00 684 SER A C 1
ATOM 5300 O O . SER A 1 684 ? 4.863 -16.727 22.402 1.00 87.00 684 SER A O 1
ATOM 5302 N N . ILE A 1 685 ? 6.212 -18.346 23.187 1.00 83.75 685 ILE A N 1
ATOM 5303 C CA . ILE A 1 685 ? 5.211 -19.419 23.118 1.00 83.75 685 ILE A CA 1
ATOM 5304 C C . ILE A 1 685 ? 4.106 -19.174 24.148 1.00 83.75 685 ILE A C 1
ATOM 5306 O O . ILE A 1 685 ? 2.925 -19.210 23.800 1.00 83.75 685 ILE A O 1
ATOM 5310 N N . ILE A 1 686 ? 4.464 -18.873 25.401 1.00 87.19 686 ILE A N 1
ATOM 5311 C CA . ILE A 1 686 ? 3.486 -18.573 26.458 1.00 87.19 686 ILE A CA 1
ATOM 5312 C C . ILE A 1 686 ? 2.634 -17.358 26.065 1.00 87.19 686 ILE A C 1
ATOM 5314 O O . ILE A 1 686 ? 1.416 -17.387 26.236 1.00 87.19 686 ILE A O 1
ATOM 5318 N N . PHE A 1 687 ? 3.238 -16.322 25.477 1.00 89.19 687 PHE A N 1
ATOM 5319 C CA . PHE A 1 687 ? 2.535 -15.144 24.967 1.00 89.19 687 PHE A CA 1
ATOM 5320 C C . PHE A 1 687 ? 1.520 -15.527 23.880 1.00 89.19 687 PHE A C 1
ATOM 5322 O O . PHE A 1 687 ? 0.354 -15.124 23.940 1.00 89.19 687 PHE A O 1
ATOM 5329 N N . ALA A 1 688 ? 1.930 -16.355 22.915 1.00 85.75 688 ALA A N 1
ATOM 5330 C CA . ALA A 1 688 ? 1.055 -16.840 21.853 1.00 85.75 688 ALA A CA 1
ATOM 5331 C C . ALA A 1 688 ? -0.131 -17.648 22.413 1.00 85.75 688 ALA A C 1
ATOM 5333 O O . ALA A 1 688 ? -1.282 -17.415 22.034 1.00 85.75 688 ALA A O 1
ATOM 5334 N N . LEU A 1 689 ? 0.134 -18.551 23.362 1.00 83.38 689 LEU A N 1
ATOM 5335 C CA . LEU A 1 689 ? -0.881 -19.375 24.021 1.00 83.38 689 LEU A CA 1
ATOM 5336 C C . LEU A 1 689 ? -1.833 -18.545 24.889 1.00 83.38 689 LEU A C 1
ATOM 5338 O O . LEU A 1 689 ? -3.040 -18.780 24.857 1.00 83.38 689 LEU A O 1
ATOM 5342 N N . TYR A 1 690 ? -1.330 -17.542 25.610 1.00 87.06 690 TYR A N 1
ATOM 5343 C CA . TYR A 1 690 ? -2.145 -16.607 26.389 1.00 87.06 690 TYR A CA 1
ATOM 5344 C C . TYR A 1 690 ? -3.155 -15.874 25.496 1.00 87.06 690 TYR A C 1
ATOM 5346 O O . TYR A 1 690 ? -4.353 -15.821 25.799 1.00 87.06 690 TYR A O 1
ATOM 5354 N N . HIS A 1 691 ? -2.703 -15.354 24.351 1.00 84.69 691 HIS A N 1
ATOM 5355 C CA . HIS A 1 691 ? -3.583 -14.689 23.393 1.00 84.69 691 HIS A CA 1
ATOM 5356 C C . HIS A 1 691 ? -4.553 -15.659 22.710 1.00 84.69 691 HIS A C 1
ATOM 5358 O O . HIS A 1 691 ? -5.716 -15.302 22.506 1.00 84.69 691 HIS A O 1
ATOM 5364 N N . LEU A 1 692 ? -4.124 -16.891 22.428 1.00 79.75 692 LEU A N 1
ATOM 5365 C CA . LEU A 1 692 ? -4.980 -17.942 21.879 1.00 79.75 692 LEU A CA 1
ATOM 5366 C C . LEU A 1 692 ? -6.090 -18.340 22.864 1.00 79.75 692 LEU A C 1
ATOM 5368 O O . LEU A 1 692 ? -7.255 -18.442 22.481 1.00 79.75 692 LEU A O 1
ATOM 5372 N N . PHE A 1 693 ? -5.758 -18.491 24.146 1.00 81.25 693 PHE A N 1
ATOM 5373 C CA . PHE A 1 693 ? -6.712 -18.807 25.208 1.00 81.25 693 PHE A CA 1
ATOM 5374 C C . PHE A 1 693 ? -7.735 -17.682 25.410 1.00 81.25 693 PHE A C 1
ATOM 5376 O O . PHE A 1 693 ? -8.945 -17.926 25.438 1.00 81.25 693 PHE A O 1
ATOM 5383 N N . ASN A 1 694 ? -7.276 -16.429 25.473 1.00 79.50 694 ASN A N 1
ATOM 5384 C CA . ASN A 1 694 ? -8.161 -15.267 25.584 1.00 79.50 694 ASN A CA 1
ATOM 5385 C C . ASN A 1 694 ? -9.067 -15.104 24.355 1.00 79.50 694 ASN A C 1
ATOM 5387 O O . ASN A 1 694 ? -10.241 -14.734 24.474 1.00 79.50 694 ASN A O 1
ATOM 5391 N N . ALA A 1 695 ? -8.553 -15.415 23.167 1.00 75.50 695 ALA A N 1
ATOM 5392 C CA . ALA A 1 695 ? -9.333 -15.418 21.940 1.00 75.50 695 ALA A CA 1
ATOM 5393 C C . ALA A 1 695 ? -10.403 -16.520 21.916 1.00 75.50 695 ALA A C 1
ATOM 5395 O O . ALA A 1 695 ? -11.554 -16.255 21.560 1.00 75.50 695 ALA A O 1
ATOM 5396 N N . TYR A 1 696 ? -10.050 -17.726 22.370 1.00 69.06 696 TYR A N 1
ATOM 5397 C CA . TYR A 1 696 ? -10.982 -18.841 22.522 1.00 69.06 696 TYR A CA 1
ATOM 5398 C C . TYR A 1 696 ? -12.091 -18.529 23.536 1.00 69.06 696 TYR A C 1
ATOM 5400 O O . TYR A 1 696 ? -13.263 -18.821 23.284 1.00 69.06 696 TYR A O 1
ATOM 5408 N N . ARG A 1 697 ? -11.748 -17.895 24.666 1.00 76.25 697 ARG A N 1
ATOM 5409 C CA . ARG A 1 697 ? -12.718 -17.467 25.688 1.00 76.25 697 ARG A CA 1
ATOM 5410 C C . ARG A 1 697 ? -13.674 -16.390 25.172 1.00 76.25 697 ARG A C 1
ATOM 5412 O O . ARG A 1 697 ? -14.828 -16.358 25.583 1.00 76.25 697 ARG A O 1
ATOM 5419 N N . SER A 1 698 ? -13.203 -15.518 24.285 1.00 71.12 698 SER A N 1
ATOM 5420 C CA . SER A 1 698 ? -13.996 -14.423 23.713 1.00 71.12 698 SER A CA 1
ATOM 5421 C C . SER A 1 698 ? -14.766 -14.801 22.440 1.00 71.12 698 SER A C 1
ATOM 5423 O O . SER A 1 698 ? -15.381 -13.923 21.835 1.00 71.12 698 SER A O 1
ATOM 5425 N N . SER A 1 699 ? -14.732 -16.074 22.015 1.00 67.50 699 SER A N 1
ATOM 5426 C CA . SER A 1 699 ? -15.332 -16.574 20.762 1.00 67.50 699 SER A CA 1
ATOM 5427 C C . SER A 1 699 ? -14.951 -15.741 19.525 1.00 67.50 699 SER A C 1
ATOM 5429 O O . SER A 1 699 ? -15.669 -15.699 18.524 1.00 67.50 699 SER A O 1
ATOM 5431 N N . SER A 1 700 ? -13.801 -15.061 19.578 1.00 69.88 700 SER A N 1
ATOM 5432 C CA . SER A 1 700 ? -13.351 -14.166 18.520 1.00 69.88 700 SER A CA 1
ATOM 5433 C C . SER A 1 700 ? -12.500 -14.938 17.521 1.00 69.88 700 SER A C 1
ATOM 5435 O O . SER A 1 700 ? -11.330 -15.242 17.767 1.00 69.88 700 SER A O 1
ATOM 5437 N N . ILE A 1 701 ? -13.089 -15.214 16.356 1.00 65.31 701 ILE A N 1
ATOM 5438 C CA . ILE A 1 701 ? -12.391 -15.823 15.215 1.00 65.31 701 ILE A CA 1
ATOM 5439 C C . ILE A 1 701 ? -11.159 -14.990 14.848 1.00 65.31 701 ILE A C 1
ATOM 5441 O O . ILE A 1 701 ? -10.078 -15.529 14.650 1.00 65.31 701 ILE A O 1
ATOM 5445 N N . ALA A 1 702 ? -11.308 -13.662 14.811 1.00 64.44 702 ALA A N 1
ATOM 5446 C CA . ALA A 1 702 ? -10.224 -12.759 14.451 1.00 64.44 702 ALA A CA 1
ATOM 5447 C C . ALA A 1 702 ? -9.037 -12.864 15.419 1.00 64.44 702 ALA A C 1
ATOM 5449 O O . ALA A 1 702 ? -7.903 -13.015 14.981 1.00 64.44 702 ALA A O 1
ATOM 5450 N N . ALA A 1 703 ? -9.303 -12.835 16.728 1.00 69.81 703 ALA A N 1
ATOM 5451 C CA . ALA A 1 703 ? -8.250 -12.910 17.736 1.00 69.81 703 ALA A CA 1
ATOM 5452 C C . ALA A 1 703 ? -7.577 -14.289 17.769 1.00 69.81 703 ALA A C 1
ATOM 5454 O O . ALA A 1 703 ? -6.364 -14.368 17.950 1.00 69.81 703 ALA A O 1
ATOM 5455 N N . THR A 1 704 ? -8.347 -15.363 17.552 1.00 69.88 704 THR A N 1
ATOM 5456 C CA . THR A 1 704 ? -7.812 -16.735 17.564 1.00 69.88 704 THR A CA 1
ATOM 5457 C C . THR A 1 704 ? -6.829 -16.881 16.421 1.00 69.88 704 THR A C 1
ATOM 5459 O O . THR A 1 704 ? -5.696 -17.305 16.602 1.00 69.88 704 THR A O 1
ATOM 5462 N N . ASN A 1 705 ? -7.252 -16.410 15.258 1.00 70.00 705 ASN A N 1
ATOM 5463 C CA . ASN A 1 705 ? -6.492 -16.487 14.039 1.00 70.00 705 ASN A CA 1
ATOM 5464 C C . ASN A 1 705 ? -5.175 -15.706 14.104 1.00 70.00 705 ASN A C 1
ATOM 5466 O O . ASN A 1 705 ? -4.137 -16.221 13.694 1.00 70.00 705 ASN A O 1
ATOM 5470 N N . THR A 1 706 ? -5.201 -14.491 14.656 1.00 71.00 706 THR A N 1
ATOM 5471 C CA . THR A 1 706 ? -3.987 -13.697 14.882 1.00 71.00 706 THR A CA 1
ATOM 5472 C C . THR A 1 706 ? -3.026 -14.402 15.841 1.00 71.00 706 THR A C 1
ATOM 5474 O O . THR A 1 706 ? -1.827 -14.446 15.572 1.00 71.00 706 THR A O 1
ATOM 5477 N N . ALA A 1 707 ? -3.535 -15.003 16.921 1.00 76.94 707 ALA A N 1
ATOM 5478 C CA . ALA A 1 707 ? -2.711 -15.754 17.866 1.00 76.94 707 ALA A CA 1
ATOM 5479 C C . ALA A 1 707 ? -2.109 -17.024 17.237 1.00 76.94 707 ALA A C 1
ATOM 5481 O O . ALA A 1 707 ? -0.936 -17.314 17.456 1.00 76.94 707 ALA A O 1
ATOM 5482 N N . THR A 1 708 ? -2.868 -17.749 16.407 1.00 74.50 708 THR A N 1
ATOM 5483 C CA . THR A 1 708 ? -2.371 -18.930 15.682 1.00 74.50 708 THR A CA 1
ATOM 5484 C C . THR A 1 708 ? -1.306 -18.563 14.650 1.00 74.50 708 THR A C 1
ATOM 5486 O O . THR A 1 708 ? -0.320 -19.281 14.526 1.00 74.50 708 THR A O 1
ATOM 5489 N N . VAL A 1 709 ? -1.461 -17.445 13.931 1.00 75.19 709 VAL A N 1
ATOM 5490 C CA . VAL A 1 709 ? -0.425 -16.954 13.003 1.00 75.19 709 VAL A CA 1
ATOM 5491 C C . VAL A 1 709 ? 0.841 -16.584 13.754 1.00 75.19 709 VAL A C 1
ATOM 5493 O O . VAL A 1 709 ? 1.919 -16.986 13.337 1.00 75.19 709 VAL A O 1
ATOM 5496 N N . PHE A 1 710 ? 0.719 -15.857 14.865 1.00 81.38 710 PHE A N 1
ATOM 5497 C CA . PHE A 1 710 ? 1.874 -15.503 15.683 1.00 81.38 710 PHE A CA 1
ATOM 5498 C C . PHE A 1 710 ? 2.587 -16.755 16.219 1.00 81.38 710 PHE A C 1
ATOM 5500 O O . PHE A 1 710 ? 3.799 -16.866 16.074 1.00 81.38 710 PHE A O 1
ATOM 5507 N N . LEU A 1 711 ? 1.843 -17.746 16.727 1.00 81.56 711 LEU A N 1
ATOM 5508 C CA . LEU A 1 711 ? 2.400 -19.041 17.137 1.00 81.56 711 LEU A CA 1
ATOM 5509 C C . LEU A 1 711 ? 3.108 -19.755 15.975 1.00 81.56 711 LEU A C 1
ATOM 5511 O O . LEU A 1 711 ? 4.216 -20.258 16.137 1.00 81.56 711 LEU A O 1
ATOM 5515 N N . GLY A 1 712 ? 2.484 -19.777 14.795 1.00 73.31 712 GLY A N 1
ATOM 5516 C CA . GLY A 1 712 ? 3.069 -20.358 13.590 1.00 73.31 712 GLY A CA 1
ATOM 5517 C C . GLY A 1 712 ? 4.356 -19.653 13.162 1.00 73.31 712 GLY A C 1
ATOM 5518 O O . GLY A 1 712 ? 5.305 -20.328 12.779 1.00 73.31 712 GLY A O 1
ATOM 5519 N N . LEU A 1 713 ? 4.416 -18.322 13.274 1.00 76.56 713 LEU A N 1
ATOM 5520 C CA . LEU A 1 713 ? 5.619 -17.533 13.006 1.00 76.56 713 LEU A CA 1
ATOM 5521 C C . LEU A 1 713 ? 6.733 -17.849 14.003 1.00 76.56 713 LEU A C 1
ATOM 5523 O O . LEU A 1 713 ? 7.847 -18.101 13.564 1.00 76.56 713 LEU A O 1
ATOM 5527 N N . VAL A 1 714 ? 6.435 -17.897 15.305 1.00 79.50 714 VAL A N 1
ATOM 5528 C CA . VAL A 1 714 ? 7.404 -18.263 16.356 1.00 79.50 714 VAL A CA 1
ATOM 5529 C C . VAL A 1 714 ? 8.023 -19.634 16.070 1.00 79.50 714 VAL A C 1
ATOM 5531 O O . VAL A 1 714 ? 9.244 -19.779 16.081 1.00 79.50 714 VAL A O 1
ATOM 5534 N N . ILE A 1 715 ? 7.188 -20.629 15.752 1.00 73.94 715 ILE A N 1
ATOM 5535 C CA . ILE A 1 715 ? 7.646 -21.986 15.427 1.00 73.94 715 ILE A CA 1
ATOM 5536 C C . ILE A 1 715 ? 8.465 -21.980 14.135 1.00 73.94 715 ILE A C 1
ATOM 5538 O O . ILE A 1 715 ? 9.567 -22.520 14.110 1.00 73.94 715 ILE A O 1
ATOM 5542 N N . ALA A 1 716 ? 7.951 -21.367 13.065 1.00 69.38 716 ALA A N 1
ATOM 5543 C CA . ALA A 1 716 ? 8.626 -21.347 11.773 1.00 69.38 716 ALA A CA 1
ATOM 5544 C C . ALA A 1 716 ? 10.005 -20.690 11.883 1.00 69.38 716 ALA A C 1
ATOM 5546 O O . ALA A 1 716 ? 10.997 -21.294 11.497 1.00 69.38 716 ALA A O 1
ATOM 5547 N N . ILE A 1 717 ? 10.079 -19.491 12.456 1.00 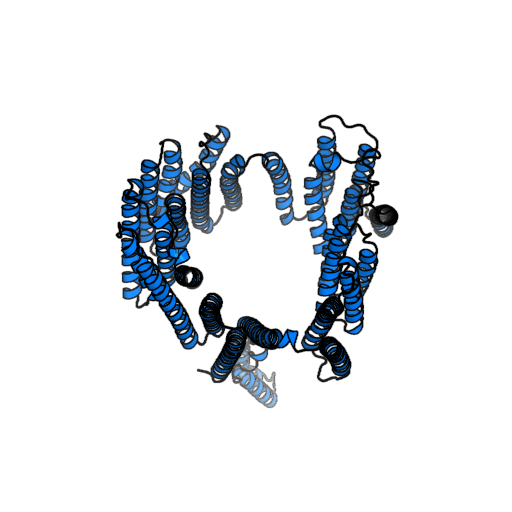70.81 717 ILE A N 1
ATOM 5548 C CA . ILE A 1 717 ? 11.309 -18.702 12.568 1.00 70.81 717 ILE A CA 1
ATOM 5549 C C . ILE A 1 717 ? 12.399 -19.487 13.315 1.00 70.81 717 ILE A C 1
ATOM 5551 O O . ILE A 1 717 ? 13.515 -19.597 12.805 1.00 70.81 717 ILE A O 1
ATOM 5555 N N . ARG A 1 718 ? 12.054 -20.178 14.413 1.00 69.81 718 ARG A N 1
ATOM 5556 C CA . ARG A 1 718 ? 12.999 -21.053 15.126 1.00 69.81 718 ARG A CA 1
ATOM 5557 C C . ARG A 1 718 ? 13.423 -22.284 14.312 1.00 69.81 718 ARG A C 1
ATOM 5559 O O . ARG A 1 718 ? 14.601 -22.631 14.276 1.00 69.81 718 ARG A O 1
ATOM 5566 N N . PHE A 1 719 ? 12.487 -22.921 13.609 1.00 66.19 719 PHE A N 1
ATOM 5567 C CA . PHE A 1 719 ? 12.779 -24.072 12.745 1.00 66.19 719 PHE A CA 1
ATOM 5568 C C . PHE A 1 719 ? 13.594 -23.712 11.490 1.00 66.19 719 PHE A C 1
ATOM 5570 O O . PHE A 1 719 ? 14.248 -24.583 10.915 1.00 66.19 719 PHE A O 1
ATOM 557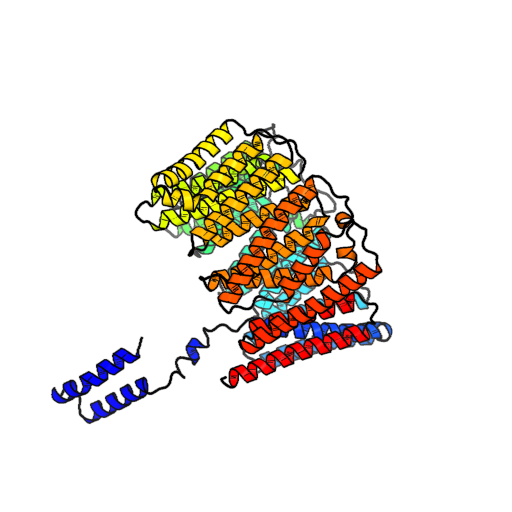7 N N . PHE A 1 720 ? 13.560 -22.457 11.034 1.00 63.34 720 PHE A N 1
ATOM 5578 C CA . PHE A 1 720 ? 14.394 -21.982 9.925 1.00 63.34 720 PHE A CA 1
ATOM 5579 C C . PHE A 1 720 ? 15.807 -21.601 10.355 1.00 63.34 720 PHE A C 1
ATOM 5581 O O . PHE A 1 720 ? 16.713 -21.730 9.535 1.00 63.34 720 PHE A O 1
ATOM 5588 N N . SER A 1 721 ? 16.000 -21.184 11.609 1.00 62.59 721 SER A N 1
ATOM 5589 C CA . SER A 1 721 ? 17.333 -20.923 12.163 1.00 62.59 721 SER A CA 1
ATOM 5590 C C . SER A 1 721 ? 18.110 -22.189 12.529 1.00 62.59 721 SER A C 1
ATOM 5592 O O . SER A 1 721 ? 19.324 -22.133 12.673 1.00 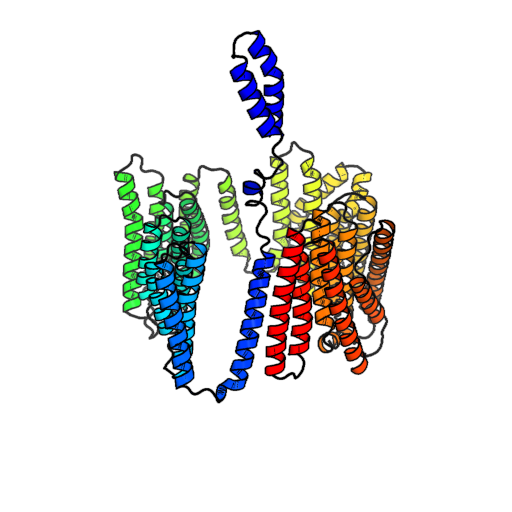62.59 721 SER A O 1
ATOM 5594 N N . GLU A 1 722 ? 17.441 -23.335 12.655 1.00 58.72 722 GLU A N 1
ATOM 5595 C CA . GLU A 1 722 ? 18.080 -24.615 12.974 1.00 58.72 722 GLU A CA 1
ATOM 5596 C C . GLU A 1 722 ? 18.298 -25.481 11.710 1.00 58.72 722 GLU A C 1
ATOM 5598 O O . GLU A 1 722 ? 17.551 -25.404 10.726 1.00 58.72 722 GLU A O 1
ATOM 5603 N N . GLY A 1 723 ? 19.341 -26.324 11.729 1.00 57.69 723 GLY A N 1
ATOM 5604 C CA . GLY A 1 723 ? 19.837 -27.152 10.613 1.00 57.69 723 GLY A CA 1
ATOM 5605 C C . GLY A 1 723 ? 18.914 -28.284 10.128 1.00 57.69 723 GLY A C 1
ATOM 5606 O O . GLY A 1 723 ? 19.389 -29.323 9.677 1.00 57.69 723 GLY A O 1
ATOM 5607 N N . TYR A 1 724 ? 17.593 -28.121 10.213 1.00 64.38 724 TYR A N 1
ATOM 5608 C CA . TYR A 1 724 ? 16.621 -29.132 9.802 1.00 64.38 724 TYR A CA 1
ATOM 5609 C C . TYR A 1 724 ? 16.573 -29.320 8.278 1.00 64.38 724 TYR A C 1
ATOM 5611 O O . TYR A 1 724 ? 16.556 -28.353 7.502 1.00 64.38 724 TYR A O 1
ATOM 5619 N N . GLY A 1 725 ? 16.477 -30.585 7.853 1.00 71.25 725 GLY A N 1
ATOM 5620 C CA . GLY A 1 725 ? 16.367 -30.980 6.448 1.00 71.25 725 GLY A CA 1
ATOM 5621 C C . GLY A 1 725 ? 15.056 -30.544 5.775 1.00 71.25 725 GLY A C 1
ATOM 5622 O O . GLY A 1 725 ? 14.031 -30.338 6.429 1.00 71.25 725 GLY A O 1
ATOM 5623 N N . LEU A 1 726 ? 15.080 -30.442 4.439 1.00 72.06 726 LEU A N 1
ATOM 5624 C CA . LEU A 1 726 ? 13.945 -30.013 3.600 1.00 72.06 726 LEU A CA 1
ATOM 5625 C C . LEU A 1 726 ? 12.662 -30.825 3.852 1.00 72.06 726 LEU A C 1
ATOM 5627 O O . LEU A 1 726 ? 11.577 -30.256 3.899 1.00 72.06 726 LEU A O 1
ATOM 5631 N N . VAL A 1 727 ? 12.779 -32.134 4.089 1.00 78.25 727 VAL A N 1
ATOM 5632 C CA . VAL A 1 727 ? 11.629 -33.015 4.365 1.00 78.25 727 VAL A CA 1
ATOM 5633 C C . VAL A 1 727 ? 10.924 -32.634 5.671 1.00 78.25 727 VAL A C 1
ATOM 5635 O O . VAL A 1 727 ? 9.700 -32.507 5.693 1.00 78.25 727 VAL A O 1
ATOM 5638 N N . ALA A 1 728 ? 11.683 -32.389 6.745 1.00 71.56 728 ALA A N 1
ATOM 5639 C CA . ALA A 1 728 ? 11.131 -31.989 8.040 1.00 71.56 728 ALA A CA 1
ATOM 5640 C C . ALA A 1 728 ? 10.424 -30.627 7.948 1.00 71.56 728 ALA A C 1
ATOM 5642 O O . ALA A 1 728 ? 9.308 -30.471 8.443 1.00 71.56 728 ALA A O 1
ATOM 5643 N N . LYS A 1 729 ? 11.029 -29.670 7.229 1.00 69.88 729 LYS A N 1
ATOM 5644 C CA . LYS A 1 729 ? 10.431 -28.355 6.942 1.00 69.88 729 LYS A CA 1
ATOM 5645 C C . LYS A 1 729 ? 9.132 -28.488 6.136 1.00 69.88 729 LYS A C 1
ATOM 5647 O O . LYS A 1 729 ? 8.131 -27.858 6.477 1.00 69.88 729 LYS A O 1
ATOM 5652 N N . GLY A 1 730 ? 9.121 -29.350 5.116 1.00 78.25 730 GLY A N 1
ATOM 5653 C CA . GLY A 1 730 ? 7.943 -29.622 4.292 1.00 78.25 730 GLY A CA 1
ATOM 5654 C C . GLY A 1 730 ? 6.771 -30.208 5.084 1.00 78.25 730 GLY A C 1
ATOM 5655 O O . GLY A 1 730 ? 5.654 -29.695 5.003 1.00 78.25 730 GLY A O 1
ATOM 5656 N N . LEU A 1 731 ? 7.026 -31.236 5.900 1.00 80.44 731 LEU A N 1
ATOM 5657 C CA . LEU A 1 731 ? 6.007 -31.863 6.750 1.00 80.44 731 LEU A CA 1
ATOM 5658 C C . LEU A 1 731 ? 5.459 -30.898 7.810 1.00 80.44 731 LEU A C 1
ATOM 5660 O O . LEU A 1 731 ? 4.245 -30.836 8.008 1.00 80.44 731 LEU A O 1
ATOM 5664 N N . LEU A 1 732 ? 6.329 -30.108 8.447 1.00 76.06 732 LEU A N 1
ATOM 5665 C CA . LEU A 1 732 ? 5.932 -29.114 9.446 1.00 76.06 732 LEU A CA 1
ATOM 5666 C C . LEU A 1 732 ? 5.005 -28.046 8.849 1.00 76.06 732 LEU A C 1
ATOM 5668 O O . LEU A 1 732 ? 3.980 -27.715 9.445 1.00 76.06 732 LEU A O 1
ATOM 5672 N N . PHE A 1 733 ? 5.324 -27.531 7.660 1.00 76.12 733 PHE A N 1
ATOM 5673 C CA . PHE A 1 733 ? 4.475 -26.559 6.971 1.00 76.12 733 PHE A CA 1
ATOM 5674 C C . PHE A 1 733 ? 3.098 -27.111 6.618 1.00 76.12 733 PHE A C 1
ATOM 5676 O O . PHE A 1 733 ? 2.093 -26.424 6.819 1.00 76.12 733 PHE A O 1
ATOM 5683 N N . ILE A 1 734 ? 3.032 -28.360 6.153 1.00 82.94 734 ILE A N 1
ATOM 5684 C CA . ILE A 1 734 ? 1.755 -29.029 5.890 1.00 82.94 734 ILE A CA 1
ATOM 5685 C C . ILE A 1 734 ? 0.961 -29.163 7.196 1.00 82.94 734 ILE A C 1
ATOM 5687 O O . ILE A 1 734 ? -0.209 -28.778 7.238 1.00 82.94 734 ILE A O 1
ATOM 5691 N N . ALA A 1 735 ? 1.593 -29.632 8.275 1.00 77.12 735 ALA A N 1
ATOM 5692 C CA . ALA A 1 735 ? 0.948 -29.798 9.576 1.00 77.12 735 ALA A CA 1
ATOM 5693 C C . ALA A 1 735 ? 0.411 -28.469 10.143 1.00 77.12 735 ALA A C 1
ATOM 5695 O O . ALA A 1 735 ? -0.744 -28.406 10.567 1.00 77.12 735 ALA A O 1
ATOM 5696 N N . LEU A 1 736 ? 1.200 -27.388 10.090 1.00 74.50 736 LEU A N 1
ATOM 5697 C CA . LEU A 1 736 ? 0.783 -26.047 10.517 1.00 74.50 736 LEU A CA 1
ATOM 5698 C C . LEU A 1 736 ? -0.381 -25.512 9.672 1.00 74.50 736 LEU A C 1
ATOM 5700 O O . LEU A 1 736 ? -1.351 -24.986 10.222 1.00 74.50 736 LEU A O 1
ATOM 5704 N N . GLY A 1 737 ? -0.324 -25.678 8.347 1.00 79.62 737 GLY A N 1
ATOM 5705 C CA . GLY A 1 737 ? -1.411 -25.286 7.449 1.00 79.62 737 GLY A CA 1
ATOM 5706 C C . GLY A 1 737 ? -2.717 -26.028 7.755 1.00 79.62 737 GLY A C 1
ATOM 5707 O O . GLY A 1 737 ? -3.781 -25.409 7.830 1.00 79.62 737 GLY A O 1
ATOM 5708 N N . ILE A 1 738 ? -2.641 -27.337 8.021 1.00 82.19 738 ILE A N 1
ATOM 5709 C CA . ILE A 1 738 ? -3.793 -28.150 8.439 1.00 82.19 738 ILE A CA 1
ATOM 5710 C C . ILE A 1 738 ? -4.334 -27.672 9.789 1.00 82.19 738 ILE A C 1
ATOM 5712 O O . ILE A 1 738 ? -5.541 -27.475 9.920 1.00 82.19 738 ILE A O 1
ATOM 5716 N N . LEU A 1 739 ? -3.467 -27.434 10.777 1.00 73.81 739 LEU A N 1
ATOM 5717 C CA . LEU A 1 739 ? -3.864 -26.966 12.107 1.00 73.81 739 LEU A CA 1
ATOM 5718 C C . LEU A 1 739 ? -4.645 -25.645 12.025 1.00 73.81 739 LEU A C 1
ATOM 5720 O O . LEU A 1 739 ? -5.718 -25.521 12.619 1.00 73.81 739 LEU A O 1
ATOM 5724 N N . ILE A 1 740 ? -4.174 -24.694 11.213 1.00 74.31 740 ILE A N 1
ATOM 5725 C CA . ILE A 1 740 ? -4.871 -23.427 10.946 1.00 74.31 740 ILE A CA 1
ATOM 5726 C C . ILE A 1 740 ? -6.275 -23.663 10.357 1.00 74.31 740 ILE A C 1
ATOM 5728 O O . ILE A 1 740 ? -7.245 -23.019 10.773 1.00 74.31 740 ILE A O 1
ATOM 5732 N N . LEU A 1 741 ? -6.418 -24.584 9.399 1.00 77.44 741 LEU A N 1
ATOM 5733 C CA . LEU A 1 741 ? -7.720 -24.915 8.805 1.00 77.44 741 LEU A CA 1
ATOM 5734 C C . LEU A 1 741 ? -8.658 -25.580 9.816 1.00 77.44 741 LEU A C 1
ATOM 5736 O O . LEU A 1 741 ? -9.834 -25.218 9.892 1.00 77.44 741 LEU A O 1
ATOM 5740 N N . VAL A 1 742 ? -8.146 -26.510 10.624 1.00 76.81 742 VAL A N 1
ATOM 5741 C CA . VAL A 1 742 ? -8.922 -27.210 11.655 1.00 76.81 742 VAL A CA 1
ATOM 5742 C C . VAL A 1 742 ? -9.450 -26.225 12.699 1.00 76.81 742 VAL A C 1
ATOM 5744 O O . VAL A 1 742 ? -10.648 -26.239 12.985 1.00 76.81 742 VAL A O 1
ATOM 5747 N N . PHE A 1 743 ? -8.621 -25.312 13.216 1.00 70.62 743 PHE A N 1
ATOM 5748 C CA . PHE A 1 743 ? -9.075 -24.293 14.173 1.00 70.62 743 PHE A CA 1
ATOM 5749 C C . PHE A 1 743 ? -10.128 -23.351 13.576 1.00 70.62 743 PHE A C 1
ATOM 5751 O O . PHE A 1 743 ? -11.144 -23.081 14.224 1.00 70.62 743 PHE A O 1
ATOM 5758 N N . ASN A 1 744 ? -9.950 -22.921 12.319 1.00 71.81 744 ASN A N 1
ATOM 5759 C CA . ASN A 1 744 ? -10.970 -22.150 11.601 1.00 71.81 744 ASN A CA 1
ATOM 5760 C C . ASN A 1 744 ? -12.310 -22.909 11.535 1.00 71.81 744 ASN A C 1
ATOM 5762 O O . ASN A 1 744 ? -13.367 -22.326 11.788 1.00 71.81 744 ASN A O 1
ATOM 5766 N N . LEU A 1 745 ? -12.282 -24.215 11.246 1.00 72.25 745 LEU A N 1
ATOM 5767 C CA . LEU A 1 745 ? -13.480 -25.057 11.183 1.00 72.25 745 LEU A CA 1
ATOM 5768 C C . LEU A 1 745 ? -14.139 -25.264 12.557 1.00 72.25 745 LEU A C 1
ATOM 5770 O O . LEU A 1 745 ? -15.367 -25.199 12.657 1.00 72.25 745 LEU A O 1
ATOM 5774 N N . LEU A 1 746 ? -13.358 -25.485 13.619 1.00 68.94 746 LEU A N 1
ATOM 5775 C CA . LEU A 1 746 ? -13.872 -25.704 14.977 1.00 68.94 746 LEU A CA 1
ATOM 5776 C C . LEU A 1 746 ? -14.601 -24.471 15.529 1.00 68.94 746 LEU A C 1
ATOM 5778 O O . LEU A 1 746 ? -15.682 -24.599 16.109 1.00 68.94 746 LEU A O 1
ATOM 5782 N N . ILE A 1 747 ? -14.073 -23.266 15.299 1.00 66.19 747 ILE A N 1
ATOM 5783 C CA . ILE A 1 747 ? -14.716 -22.028 15.766 1.00 66.19 747 ILE A CA 1
ATOM 5784 C C . ILE A 1 747 ? -15.957 -21.706 14.932 1.00 66.19 747 ILE A C 1
ATOM 5786 O O . ILE A 1 747 ? -16.968 -21.284 15.491 1.00 66.19 747 ILE A O 1
ATOM 5790 N N . LEU A 1 748 ? -15.938 -21.975 13.620 1.00 65.94 748 LEU A N 1
ATOM 5791 C CA . LEU A 1 748 ? -17.138 -21.871 12.783 1.00 65.94 748 LEU A CA 1
ATOM 5792 C C . LEU A 1 748 ? -18.259 -22.796 13.279 1.00 65.94 748 LEU A C 1
ATOM 5794 O O . LEU A 1 748 ? -19.422 -22.396 13.281 1.00 65.94 748 LEU A O 1
ATOM 5798 N N . ARG A 1 749 ? -17.923 -24.008 13.742 1.00 66.50 749 ARG A N 1
ATOM 5799 C CA . ARG A 1 749 ? -18.890 -24.929 14.362 1.00 66.50 749 ARG A CA 1
ATOM 5800 C C . ARG A 1 749 ? -19.410 -24.396 15.701 1.00 66.50 749 ARG A C 1
ATOM 5802 O O . ARG A 1 749 ? -20.616 -24.407 15.916 1.00 66.50 749 ARG A O 1
ATOM 5809 N N . ARG A 1 750 ? -18.544 -23.863 16.571 1.00 64.31 750 ARG A N 1
ATOM 5810 C CA . ARG A 1 750 ? -18.958 -23.290 17.868 1.00 64.31 750 ARG A CA 1
ATOM 5811 C C . ARG A 1 750 ? -19.824 -22.036 17.709 1.00 64.31 750 ARG A C 1
ATOM 5813 O O . ARG A 1 750 ? -20.836 -21.915 18.386 1.00 64.31 750 ARG A O 1
ATOM 5820 N N . SER A 1 751 ? -19.481 -21.159 16.763 1.00 57.84 751 SER A N 1
ATOM 5821 C CA . SER A 1 751 ? -20.265 -19.965 16.423 1.00 57.84 751 SER A CA 1
ATOM 5822 C C . SER A 1 751 ? -21.636 -20.309 15.834 1.00 57.84 751 SER A C 1
ATOM 5824 O O . SER A 1 751 ? -22.582 -19.563 16.062 1.00 57.84 751 SER A O 1
ATOM 5826 N N . LYS A 1 752 ? -21.760 -21.421 15.094 1.00 55.09 752 LYS A N 1
ATOM 5827 C CA . LYS A 1 752 ? -23.054 -21.932 14.609 1.00 55.09 752 LYS A CA 1
ATOM 5828 C C . LYS A 1 752 ? -23.899 -22.568 15.716 1.00 55.09 752 LYS A C 1
ATOM 5830 O O . LYS A 1 752 ? -25.119 -22.539 15.620 1.00 55.09 752 LYS A O 1
ATOM 5835 N N . ASN A 1 753 ? -23.266 -23.095 16.763 1.00 50.22 753 ASN A N 1
ATOM 5836 C CA . ASN A 1 753 ? -23.935 -23.807 17.854 1.00 50.22 753 ASN A CA 1
ATOM 5837 C C . ASN A 1 753 ? -24.345 -22.908 19.041 1.00 50.22 753 ASN A C 1
ATOM 5839 O O . ASN A 1 753 ? -24.719 -23.434 20.084 1.00 50.22 753 ASN A O 1
ATOM 5843 N N . GLY A 1 754 ? -24.299 -21.577 18.893 1.00 44.19 754 GLY A N 1
ATOM 5844 C CA . GLY A 1 754 ? -24.987 -20.634 19.786 1.00 44.19 754 GLY A CA 1
ATOM 5845 C C . GLY A 1 754 ? -24.662 -20.752 21.281 1.00 44.19 754 GLY A C 1
ATOM 5846 O O . GLY A 1 754 ? -25.583 -20.862 22.088 1.00 44.19 754 GLY A O 1
ATOM 5847 N N . LYS A 1 755 ? -23.378 -20.705 21.659 1.00 35.28 755 LYS A N 1
ATOM 5848 C CA . LYS A 1 755 ? -22.950 -20.386 23.033 1.00 35.28 755 LYS A CA 1
ATOM 5849 C C . LYS A 1 755 ? -22.008 -19.195 23.052 1.00 35.28 755 LYS A C 1
ATOM 5851 O O . LYS A 1 755 ? -21.019 -19.227 22.281 1.00 35.28 755 LYS A O 1
#